Protein 5A0T (pdb70)

Foldseek 3Di:
DAPDPDFAAFDDFDALWKKKFWLDQEQDFFQTWIWIDHPQAIEIEFGAWDADQPDDPPFGIWGWDCVVCLVPVVRYLAYEQQAQDRRGQVCVLVSCVSPQAHEYEFAPLNVVNNCVVNVVVVGDYHYDHDAAQDWDDRPQWTKHWFFAFFQFPRGIKIWTDHSLGIETEGDFHAAAPDAPVNGGRDLVVLLVLLVVAALEYADALAALVPDDWWDHLCVLLVVLLVCLVPQQFAEEEEEALRRQRLVLSVLVSLVVQQAAEEEDWDSNCVSVVVCVVVPVRDHDPPRYDHPVCCVVPTRSRYYYYFYQLLLPCVTDLNCCLVVNDPDHQAARYEYESLYDHPPSSVVSNVSSVVSNVVRHYHYHYVVHDPSYIHRHYHNVRLLVSCLSNVHQAYEYGNDNPVSRVSSLVSNVVSPRDNQRYDYHGNFFMWMSHPSGIDTRGGDDRDIDGDPPND/DAPDPPFADFDDFDALWKKKFFLDQEQDFFQTWMWIDHPQAIEIEFGAWDQDFDDDPLFGTKGWDCVVCLVPVVRYLAYEFQAQDRRGQVRVLVSCVSPQAHEYEEAPLNCVNNQVVCVVVVHDYHYDHDAAQDWDDRPQWTKHWFFAFFQFPGGIWIWTDHSLGIETEGDFHAAQPCAPVNGGRDLVVLLVNLVVAHLEYADELAALVPPDWWDHLCVLLVLLLVCLVPQPFAEEEEDPLRRQVLVLSVLVSLVVQQAAEEEDWDSNVVSVVSCVVVVNHDHDPPRYDHPVVVVVDTGSRYYYYWYQLLLPCPTDLNCCLVVNHPDHQAARYEYESLYDHPPSSVVSNVSSVVSNVVRHYHYHYVVHTPSYIHRHYHNVRLLVSCLSNVHQAYEYGNDRPVSRVSSLVSNVVNPRDNQRYDYHGNFFMWMSHPSGIDGRRGDDRDIDGDD

Solvent-accessible surface area: 36104 Å² total; per-residue (Å²): 101,55,11,121,116,140,36,40,153,31,75,93,37,63,214,34,2,0,23,0,13,0,0,2,0,8,30,52,57,3,5,12,1,7,9,0,25,33,58,35,86,3,0,0,1,2,0,0,2,11,121,33,87,131,70,149,134,50,44,92,49,7,5,1,8,9,57,41,4,103,142,72,23,105,30,10,38,0,0,3,1,2,0,6,34,66,34,3,2,4,0,0,1,13,0,0,107,68,44,79,72,0,46,0,4,0,2,91,4,1,7,21,10,0,69,27,34,0,135,106,62,224,33,217,18,143,58,59,89,3,37,69,59,89,134,71,164,15,36,29,0,19,0,17,4,3,6,2,13,8,20,3,6,17,0,3,1,1,0,1,30,17,109,14,20,5,1,1,10,0,2,5,0,6,14,11,118,98,17,66,73,54,39,81,8,47,47,153,3,0,39,130,0,20,154,105,12,0,26,0,0,0,0,2,0,28,20,3,71,71,110,35,121,20,71,41,9,125,59,2,35,85,28,0,91,120,25,5,54,124,15,162,38,33,0,0,0,0,2,82,12,20,15,4,18,1,0,19,7,0,0,74,2,0,103,95,77,55,9,90,0,0,31,14,24,188,50,0,83,80,17,3,39,35,1,114,127,71,30,51,4,138,26,38,128,61,6,40,33,89,55,154,57,14,124,125,32,74,67,55,62,1,0,0,0,0,22,3,2,10,5,69,99,153,16,6,0,8,84,1,5,97,76,74,49,177,24,148,0,63,89,16,1,8,0,0,6,1,6,31,32,74,72,31,45,18,47,30,4,44,132,5,4,20,17,0,9,55,43,12,8,93,14,13,21,104,62,81,27,165,0,43,14,33,6,29,2,2,13,9,9,0,57,130,0,1,77,41,0,162,6,102,0,0,0,0,8,9,0,31,10,25,14,0,39,20,0,8,92,19,0,19,135,40,60,8,68,143,115,50,26,12,16,0,35,22,0,4,1,0,9,0,49,170,24,96,4,137,58,40,1,62,20,88,11,36,108,49,93,0,86,41,84,84,72,51,6,108,110,145,50,41,169,30,84,95,36,66,212,32,2,1,23,0,13,0,0,2,0,5,20,83,59,3,6,12,1,5,9,0,26,32,61,36,77,2,0,0,1,2,0,0,3,18,120,37,100,128,113,109,109,55,31,74,45,8,6,1,8,8,52,40,4,103,142,72,25,113,32,11,42,0,0,2,1,3,1,7,34,73,31,4,4,3,0,0,1,15,0,0,153,70,46,79,73,1,43,0,3,0,3,94,4,2,6,22,10,0,63,17,31,0,124,96,64,216,29,205,13,146,58,73,90,4,40,71,59,88,122,75,202,14,42,48,0,27,0,19,4,3,5,1,11,9,20,4,8,18,0,3,0,1,0,0,28,16,111,13,20,4,0,1,9,0,2,4,0,6,14,10,112,99,16,67,72,56,34,84,7,46,45,152,5,0,34,124,0,18,152,107,13,0,32,0,0,0,0,2,0,32,18,3,61,71,113,34,122,19,69,40,8,129,64,2,33,78,31,0,88,120,25,5,56,113,19,208,81,38,0,0,0,0,2,77,14,20,16,4,21,0,0,21,6,0,0,71,3,0,112,93,74,56,10,89,0,0,30,15,25,194,59,0,84,85,18,5,30,31,1,106,118,73,33,53,4,136,24,39,138,59,6,40,31,90,24,121,51,14,104,124,32,74,58,54,62,5,0,3,0,0,20,3,2,11,5,70,96,156,17,6,0,8,76,0,5,98,74,82,36,97,21,149,0,56,103,31,0,6,0,0,6,1,7,25,29,76,72,32,47,18,50,24,4,47,128,6,3,23,17,0,11,51,48,12,8,89,15,14,23,102,63,87,26,163,0,41,12,33,8,28,1,2,13,9,7,0,57,131,0,1,75,50,0,160,6,101,0,0,0,0,8,7,0,30,11,25,18,0,52,20,0,9,94,18,0,21,136,40,57,8,69,145,107,69,29,11,17,0,37,21,0,1,0,0,7,0,40,176,25,35,4,121,60,36,0,65,21,92,13,38,91,51,112,32,138

Organism: Streptomyces coelicolor (strain ATCC BAA-471 / A3(2) / M145) (NCBI:txid100226)

Secondary structure (DSSP, 8-state):
----TT--S-----TT-EEEEEEESBSSSSS-EEEEEETTEEEEE----B--SS--TT-SEEE---HHHHTTGGGEEEEEE-S--HHHHTTHHHHHTT-TTPPEEE-HHHHHHHHHHHHHTT----EEE--TT-EEEETTEEEEEEEEB-SSTTEEEEEEEETTEEEEE--S-B--SS-TT-----HHHHHHHHHH---EEEEE-TBTTS-S-PPPTTHHHHHHHHHHHH--S-EEEE--TT-HHHHHHHHHHHHHTT-EEEEESHHHHHHHHHHHHHTSS---TTSB--GGGGGGS-GGGEEEEES-TT--TTSHHHHHHTT-SSS---TT-EEEE-S---TT-HHHHHHHHHHHHHTT-EEE-TTTS-----SS-BHHHHHHHHHHH--SSEEEESB-HHHHHHHHHHHHHTT--GGGB----TTEEEEEETTEEEEEEE-----EEESS--/----TT-----PPPTT-EEEEEEESBSSSS--EEEEEETTEEEEE----BPPSS--TT--EEE--THHHHTTGGGEEEEE-S---HHHHTTHHHHHHH-TTPPEEE-HHHHHHHHHHHHTTT----EEE--TT-EEEETTEEEEEEE-B-SSTT-EEEEEEETTEEEEE--S-B--SS-TT-----HHHHHHHHHH---EEEEE-TBTTS-S-PPPTTHHHHHHHHHHHH--S-EEEE--TT-HHHHHHHHHHHHHTT-EEEEESHHHHHHHHHHHHTTSS---TTTB--TTHHHHS-GGGEEEEES-TT--TTSHHHHHHTT-SSS---TT-EEEE-S---TT-HHHHHHHHHHHHHTT-EEE-TTTS-----SS-BHHHHHHHHHHH--SSEEEESB-HHHHHHHHHHHHHTT--GGGB----TTEEEEEETTEEEEEEE-----EEE-

InterPro domains:
  IPR001279 Metallo-beta-lactamase [PF00753] (30-174)
  IPR001279 Metallo-beta-lactamase [SM00849] (31-225)
  IPR004613 Ribonuclease J [TIGR00649] (20-558)
  IPR011108 Zn-dependent metallo-hydrolase, RNA specificity domain [PF07521] (371-413)
  IPR030854 Ribonuclease J, bacteria [MF_01491] (14-561)
  IPR030854 Ribonuclease J, bacteria [PIRSF004803] (18-561)
  IPR036866 Ribonuclease Z/Hydroxyacylglutathione hydrolase-like [G3DSA:3.60.15.10] (20-453)
  IPR036866 Ribonuclease Z/Hydroxyacylglutathione hydrolase-like [SSF56281] (19-433)
  IPR041636 Ribonuclease J, C-terminal [PF17770] (463-561)
  IPR042173 Ribonuclease J, domain 2 [G3DSA:3.40.50.10710] (218-367)
  IPR055132 Ribonuclease J, beta-CASP domain [PF22505] (234-357)

Radius of gyration: 30.1 Å; Cα contacts (8 Å, |Δi|>4): 2238; chains: 2; bounding box: 79×74×83 Å

Sequence (905 aa):
SHPHPELGRPPALPKGGLRVTPLGGLGEIGRNMTVFEYGGRLLIVDCGVLFPEEEQPGIDLILPDFTSIRDRLDDIEGIVLTHGHEDHIGGVPFLLREKPDIPLIGSKLTLALIEAKLQEHRIRPYTLEVAEGHRERVGPFDCEFVAVNHSIPDALAVAIRTPAGMVVHTGDFKMDQLPLDGRLTDLHAFARLSEEGIDLLLADSTNAEVPGFVPPERDISNVLRQVFANARKRIIVASFASHVHRIQQILDAAHEYGRRVAFVGRSMVRNMGIARDLGYLKVPPGLVVDVKTLDDLPDSEVVLVCTGSQGEPMAALSRMANRDHQIRIVNGDTVILASSLIPGNENAVYRVINGLTRWGANVVHKGNAKVHVSGHASAGELLYFYNICRPKNLMPVHGEWRHLRANAELGALTGVPHDRIVIAEDGVVVDLVEGKAKITGKVQAGYVYVDGLSSHPHPELGRPPALPKGGLRVTPLGGLGEIGRNMTVFEYGGRLLIVDCGVLFPEEEQPGIDLILPDFTSIRDRLDDIEGIVLTHGHEDHIGGVPFLLREKPDIPLIGSKLTLALIEAKLQEHRIRPYTLEVAEGHRERVGPFDCEFVAVNHSIPDALAVAIRTPAGMVVHTGDFKMDQLPLDGRLTDLHAFARLSEEGIDLLLADSTNAEVPGFVPPERDISNVLRQVFANARKRIIVASFASHVHRIQQILDAAHEYGRRVAFVGRSMVRNMGIARDLGYLKVPPGLVVDVKTLDDLPDSEVVLVCTGSQGEPMAALSRMANRDHQIRIVNGDTVILASSLIPGNENAVYRVINGLTRWGANVVHKGNAKVHVSGHASAGELLYFYNICRPKNLMPVHGEWRHLRANAELGALTGVPHDRIVIAEDGVVVDLVEGKAKITGKVQAGYVYVD

CATH classification: 3.60.15.10 (+1 more: 3.40.50.10710)

B-factor: mean 57.22, std 13.57, range [30.83, 149.45]

Nearest PDB structures (foldseek):
  5a0v-assembly2_B  TM=1.001E+00  e=6.204E-96  Streptomyces coelicolor A3(2)
  4xww-assembly1_B  TM=9.661E-01  e=2.390E-55  Deinococcus radiodurans
  3t3o-assembly1_A  TM=9.652E-01  e=9.995E-54  Thermus thermophilus HB27
  3bk1-assembly1_A  TM=9.433E-01  e=7.941E-52  Thermus thermophilus HB27
  6k6w-assembly2_B  TM=9.374E-01  e=1.748E-50  Staphylococcus epidermidis ATCC 12228

Structure (mmCIF, N/CA/C/O backbone):
data_5A0T
#
_entry.id   5A0T
#
_cell.length_a   186.187
_cell.length_b   186.187
_cell.length_c   113.382
_cell.angle_alpha   90.00
_cell.angle_beta   90.00
_cell.angle_gamma   90.00
#
_symmetry.space_group_name_H-M   'P 43 2 2'
#
loop_
_entity.id
_entity.type
_entity.pdbx_description
1 polymer 'RIBONUCLEASE J'
2 polymer "5'-R(*CP*GP*CP*CP*UP)-3'"
3 non-polymer DI(HYDROXYETHYL)ETHER
4 non-polymer 'ZINC ION'
5 water water
#
loop_
_atom_site.group_PDB
_atom_site.id
_atom_site.type_symbol
_atom_site.label_atom_id
_atom_site.label_alt_id
_atom_site.label_comp_id
_atom_site.label_asym_id
_atom_site.label_entity_id
_atom_site.label_seq_id
_atom_site.pdbx_PDB_ins_code
_atom_site.Cartn_x
_atom_site.Cartn_y
_atom_site.Cartn_z
_atom_site.occupancy
_atom_site.B_iso_or_equiv
_atom_site.auth_seq_id
_atom_site.auth_comp_id
_atom_site.auth_asym_id
_atom_site.auth_atom_id
_atom_site.pdbx_PDB_model_num
ATOM 1 N N . SER A 1 2 ? 38.799 -6.775 1.128 1.00 96.25 2 SER A N 1
ATOM 2 C CA . SER A 1 2 ? 40.045 -6.034 1.345 1.00 95.48 2 SER A CA 1
ATOM 3 C C . SER A 1 2 ? 41.217 -6.687 0.609 1.00 87.41 2 SER A C 1
ATOM 4 O O . SER A 1 2 ? 42.297 -6.106 0.490 0.36 75.67 2 SER A O 1
ATOM 7 N N . HIS A 1 3 ? 40.982 -7.899 0.117 0.09 70.74 3 HIS A N 1
ATOM 8 C CA . HIS A 1 3 ? 41.962 -8.610 -0.690 0.60 66.22 3 HIS A CA 1
ATOM 9 C C . HIS A 1 3 ? 41.474 -8.680 -2.138 0.21 62.50 3 HIS A C 1
ATOM 10 O O . HIS A 1 3 ? 40.274 -8.560 -2.393 0.51 71.34 3 HIS A O 1
ATOM 17 N N . PRO A 1 4 ? 42.404 -8.844 -3.095 0.45 60.17 4 PRO A N 1
ATOM 18 C CA . PRO A 1 4 ? 42.053 -8.952 -4.518 0.42 62.25 4 PRO A CA 1
ATOM 19 C C . PRO A 1 4 ? 41.026 -10.054 -4.808 1.00 80.57 4 PRO A C 1
ATOM 20 O O . PRO A 1 4 ? 41.094 -11.134 -4.215 0.38 76.45 4 PRO A O 1
ATOM 24 N N . HIS A 1 5 ? 40.089 -9.767 -5.710 0.56 74.63 5 HIS A N 1
ATOM 25 C CA . HIS A 1 5 ? 39.010 -10.697 -6.036 0.51 75.39 5 HIS A CA 1
ATOM 26 C C . HIS A 1 5 ? 39.573 -12.039 -6.504 0.80 73.11 5 HIS A C 1
ATOM 27 O O . HIS A 1 5 ? 40.480 -12.073 -7.338 0.27 69.96 5 HIS A O 1
ATOM 34 N N . PRO A 1 6 ? 39.037 -13.147 -5.958 0.09 74.50 6 PRO A N 1
ATOM 35 C CA . PRO A 1 6 ? 39.505 -14.517 -6.217 0.87 78.10 6 PRO A CA 1
ATOM 36 C C . PRO A 1 6 ? 39.648 -14.828 -7.701 0.22 79.43 6 PRO A C 1
ATOM 37 O O . PRO A 1 6 ? 40.650 -15.416 -8.107 0.33 79.10 6 PRO A O 1
ATOM 41 N N . GLU A 1 7 ? 38.663 -14.442 -8.502 1.00 93.78 7 GLU A N 1
ATOM 42 C CA . GLU A 1 7 ? 38.807 -14.584 -9.946 1.00 101.17 7 GLU A CA 1
ATOM 43 C C . GLU A 1 7 ? 38.840 -13.218 -10.635 1.00 98.80 7 GLU A C 1
ATOM 44 O O . GLU A 1 7 ? 37.847 -12.750 -11.201 1.00 104.69 7 GLU A O 1
ATOM 50 N N . LEU A 1 8 ? 39.994 -12.572 -10.556 0.52 84.02 8 LEU A N 1
ATOM 51 C CA . LEU A 1 8 ? 40.311 -11.522 -11.499 1.00 78.99 8 LEU A CA 1
ATOM 52 C C . LEU A 1 8 ? 40.702 -12.216 -12.792 1.00 84.22 8 LEU A C 1
ATOM 53 O O . LEU A 1 8 ? 41.364 -13.251 -12.759 0.82 90.61 8 LEU A O 1
ATOM 58 N N . GLY A 1 9 ? 40.274 -11.672 -13.924 0.86 77.64 9 GLY A N 1
ATOM 59 C CA . GLY A 1 9 ? 40.696 -12.207 -15.204 0.59 70.44 9 GLY A CA 1
ATOM 60 C C . GLY A 1 9 ? 41.997 -11.557 -15.619 0.64 70.96 9 GLY A C 1
ATOM 61 O O . GLY A 1 9 ? 42.607 -10.829 -14.834 0.95 67.98 9 GLY A O 1
ATOM 62 N N . ARG A 1 10 ? 42.432 -11.821 -16.845 0.79 72.76 10 ARG A N 1
ATOM 63 C CA . ARG A 1 10 ? 43.541 -11.074 -17.410 0.50 74.21 10 ARG A CA 1
ATOM 64 C C . ARG A 1 10 ? 43.087 -9.625 -17.539 1.00 75.17 10 ARG A C 1
ATOM 65 O O . ARG A 1 10 ? 41.902 -9.364 -17.721 0.83 80.61 10 ARG A O 1
ATOM 73 N N . PRO A 1 11 ? 44.020 -8.677 -17.406 0.79 65.57 11 PRO A N 1
ATOM 74 C CA . PRO A 1 11 ? 43.664 -7.259 -17.495 0.91 64.42 11 PRO A CA 1
ATOM 75 C C . PRO A 1 11 ? 43.241 -6.870 -18.904 0.85 70.47 11 PRO A C 1
ATOM 76 O O . PRO A 1 11 ? 43.649 -7.520 -19.867 0.92 74.13 11 PRO A O 1
ATOM 80 N N . PRO A 1 12 ? 42.427 -5.814 -19.026 0.75 66.70 12 PRO A N 1
ATOM 81 C CA . PRO A 1 12 ? 42.028 -5.320 -20.343 0.71 66.35 12 PRO A CA 1
ATOM 82 C C . PRO A 1 12 ? 43.168 -4.552 -20.980 0.86 62.57 12 PRO A C 1
ATOM 83 O O . PRO A 1 12 ? 44.224 -4.425 -20.363 0.76 60.31 12 PRO A O 1
ATOM 87 N N . ALA A 1 13 ? 42.954 -4.046 -22.187 0.60 61.94 13 ALA A N 1
ATOM 88 C CA . ALA A 1 13 ? 43.923 -3.172 -22.825 0.83 58.93 13 ALA A CA 1
ATOM 89 C C . ALA A 1 13 ? 44.228 -1.997 -21.911 0.79 59.88 13 ALA A C 1
ATOM 90 O O . ALA A 1 13 ? 43.330 -1.451 -21.280 0.70 65.06 13 ALA A O 1
ATOM 92 N N . LEU A 1 14 ? 45.498 -1.624 -21.827 0.95 61.05 14 LEU A N 1
ATOM 93 C CA . LEU A 1 14 ? 45.894 -0.459 -21.047 0.66 63.11 14 LEU A CA 1
ATOM 94 C C . LEU A 1 14 ? 45.524 0.805 -21.812 1.00 64.95 14 LEU A C 1
ATOM 95 O O . LEU A 1 14 ? 46.057 1.058 -22.885 0.66 61.11 14 LEU A O 1
ATOM 100 N N . PRO A 1 15 ? 44.606 1.602 -21.258 0.69 69.85 15 PRO A N 1
ATOM 101 C CA . PRO A 1 15 ? 44.172 2.839 -21.913 1.00 72.31 15 PRO A CA 1
ATOM 102 C C . PRO A 1 15 ? 45.328 3.770 -22.231 1.00 70.04 15 PRO A C 1
ATOM 103 O O . PRO A 1 15 ? 46.302 3.856 -21.473 0.79 67.94 15 PRO A O 1
ATOM 107 N N . LYS A 1 16 ? 45.209 4.450 -23.363 0.82 68.89 16 LYS A N 1
ATOM 108 C CA . LYS A 1 16 ? 46.188 5.426 -23.806 0.95 64.17 16 LYS A CA 1
ATOM 109 C C . LYS A 1 16 ? 46.424 6.472 -22.724 0.88 57.36 16 LYS A C 1
ATOM 110 O O . LYS A 1 16 ? 45.487 7.054 -22.195 0.73 65.61 16 LYS A O 1
ATOM 116 N N . GLY A 1 17 ? 47.687 6.699 -22.393 0.78 51.84 17 GLY A N 1
ATOM 117 C CA . GLY A 1 17 ? 48.031 7.735 -21.448 0.81 50.73 17 GLY A CA 1
ATOM 118 C C . GLY A 1 17 ? 48.041 7.226 -20.027 0.54 55.05 17 GLY A C 1
ATOM 119 O O . GLY A 1 17 ? 48.269 7.999 -19.102 0.85 60.18 17 GLY A O 1
ATOM 120 N N . GLY A 1 18 ? 47.789 5.927 -19.859 1.00 53.54 18 GLY A N 1
ATOM 121 C CA . GLY A 1 18 ? 47.773 5.310 -18.542 0.75 53.91 18 GLY A CA 1
ATOM 122 C C . GLY A 1 18 ? 49.046 4.537 -18.225 0.84 51.50 18 GLY A C 1
ATOM 123 O O . GLY A 1 18 ? 49.827 4.190 -19.113 0.82 52.57 18 GLY A O 1
ATOM 124 N N . LEU A 1 19 ? 49.269 4.268 -16.948 0.90 50.11 19 LEU A N 1
ATOM 125 C CA . LEU A 1 19 ? 50.432 3.464 -16.560 0.92 49.16 19 LEU A CA 1
ATOM 126 C C . LEU A 1 19 ? 50.010 2.172 -15.868 0.90 53.28 19 LEU A C 1
ATOM 127 O O . LEU A 1 19 ? 49.061 2.147 -15.093 0.97 59.26 19 LEU A O 1
ATOM 132 N N . ARG A 1 20 ? 50.695 1.086 -16.187 0.94 54.66 20 ARG A N 1
ATOM 133 C CA . ARG A 1 20 ? 50.353 -0.208 -15.618 1.00 52.74 20 ARG A CA 1
ATOM 134 C C . ARG A 1 20 ? 51.479 -0.659 -14.705 0.78 50.28 20 ARG A C 1
ATOM 135 O O . ARG A 1 20 ? 52.657 -0.588 -15.064 1.00 52.26 20 ARG A O 1
ATOM 143 N N . VAL A 1 21 ? 51.100 -1.103 -13.514 0.99 47.90 21 VAL A N 1
ATOM 144 C CA . VAL A 1 21 ? 52.044 -1.507 -12.465 1.00 45.53 21 VAL A CA 1
ATOM 145 C C . VAL A 1 21 ? 51.722 -2.931 -12.039 0.82 47.17 21 VAL A C 1
ATOM 146 O O . VAL A 1 21 ? 50.598 -3.228 -11.643 0.97 48.66 21 VAL A O 1
ATOM 150 N N . THR A 1 22 ? 52.697 -3.816 -12.139 1.00 44.87 22 THR A N 1
ATOM 151 C CA . THR A 1 22 ? 52.475 -5.232 -11.859 0.95 47.24 22 THR A CA 1
ATOM 152 C C . THR A 1 22 ? 53.590 -5.789 -10.986 1.00 47.05 22 THR A C 1
ATOM 153 O O . THR A 1 22 ? 54.688 -6.057 -11.484 0.86 47.53 22 THR A O 1
ATOM 157 N N . PRO A 1 23 ? 53.325 -5.953 -9.682 0.80 47.99 23 PRO A N 1
ATOM 158 C CA . PRO A 1 23 ? 54.286 -6.686 -8.846 0.97 49.60 23 PRO A CA 1
ATOM 159 C C . PRO A 1 23 ? 54.294 -8.169 -9.231 1.00 50.93 23 PRO A C 1
ATOM 160 O O . PRO A 1 23 ? 53.239 -8.796 -9.298 0.74 48.80 23 PRO A O 1
ATOM 164 N N . LEU A 1 24 ? 55.472 -8.707 -9.517 0.83 44.42 24 LEU A N 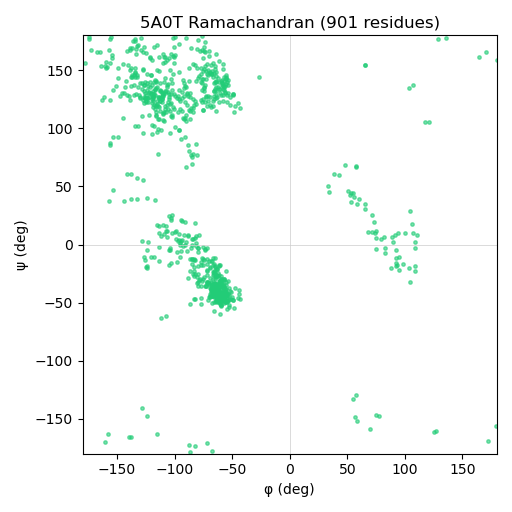1
ATOM 165 C CA . LEU A 1 24 ? 55.608 -10.119 -9.855 0.90 49.84 24 LEU A CA 1
ATOM 166 C C . LEU A 1 24 ? 56.202 -10.824 -8.659 0.79 49.34 24 LEU A C 1
ATOM 167 O O . LEU A 1 24 ? 56.174 -12.051 -8.559 0.63 49.94 24 LEU A O 1
ATOM 172 N N . GLY A 1 25 ? 56.785 -10.041 -7.762 1.00 52.72 25 GLY A N 1
ATOM 173 C CA . GLY A 1 25 ? 57.301 -10.642 -6.558 1.00 51.33 25 GLY A CA 1
ATOM 174 C C . GLY A 1 25 ? 57.479 -9.668 -5.419 0.87 48.92 25 GLY A C 1
ATOM 175 O O . GLY A 1 25 ? 57.715 -8.473 -5.644 0.74 50.58 25 GLY A O 1
ATOM 176 N N . GLY A 1 26 ? 57.387 -10.203 -4.202 0.93 49.27 26 GLY A N 1
ATOM 177 C CA . GLY A 1 26 ? 57.645 -9.447 -2.988 1.00 44.04 26 GLY A CA 1
ATOM 178 C C . GLY A 1 26 ? 56.422 -9.125 -2.139 0.83 40.68 26 GLY A C 1
ATOM 179 O O . GLY A 1 26 ? 56.524 -8.444 -1.122 0.92 46.46 26 GLY A O 1
ATOM 180 N N . LEU A 1 27 ? 55.257 -9.600 -2.565 0.93 48.97 27 LEU A N 1
ATOM 181 C CA . LEU A 1 27 ? 54.013 -9.285 -1.866 0.82 58.02 27 LEU A CA 1
ATOM 182 C C . LEU A 1 27 ? 53.344 -10.557 -1.371 1.00 54.49 27 LEU A C 1
ATOM 183 O O . LEU A 1 27 ? 53.096 -11.472 -2.154 0.59 52.45 27 LEU A O 1
ATOM 188 N N . GLY A 1 28 ? 53.053 -10.608 -0.069 0.73 52.57 28 GLY A N 1
ATOM 189 C CA . GLY A 1 28 ? 52.449 -11.781 0.551 0.84 50.30 28 GLY A CA 1
ATOM 190 C C . GLY A 1 28 ? 53.547 -12.679 1.085 0.77 55.43 28 GLY A C 1
ATOM 191 O O . GLY A 1 28 ? 53.337 -13.540 1.936 0.51 51.42 28 GLY A O 1
ATOM 192 N N . GLU A 1 29 ? 54.743 -12.453 0.567 0.66 64.05 29 GLU A N 1
ATOM 193 C CA . GLU A 1 29 ? 55.926 -13.172 0.990 0.93 66.97 29 GLU A CA 1
ATOM 194 C C . GLU A 1 29 ? 57.131 -12.312 0.664 0.83 61.33 29 GLU A C 1
ATOM 195 O O . GLU A 1 29 ? 57.321 -11.907 -0.479 0.60 63.34 29 GLU A O 1
ATOM 201 N N . ILE A 1 30 ? 57.934 -12.034 1.680 1.00 52.78 30 ILE A N 1
ATOM 202 C CA . ILE A 1 30 ? 59.100 -11.187 1.544 0.71 53.49 30 ILE A CA 1
ATOM 203 C C . ILE A 1 30 ? 60.200 -11.890 0.741 0.79 60.35 30 ILE A C 1
ATOM 204 O O . ILE A 1 30 ? 60.622 -12.989 1.080 0.68 56.80 30 ILE A O 1
ATOM 209 N N . GLY A 1 31 ? 60.642 -11.250 -0.338 0.92 55.28 31 GLY A N 1
ATOM 210 C CA . GLY A 1 31 ? 61.641 -11.830 -1.227 1.00 51.43 31 GLY A CA 1
ATOM 211 C C . GLY A 1 31 ? 61.239 -11.806 -2.696 0.73 49.63 31 GLY A C 1
ATOM 212 O O . GLY A 1 31 ? 60.122 -11.418 -3.023 1.00 51.70 31 GLY A O 1
ATOM 213 N N . ARG A 1 32 ? 62.151 -12.265 -3.556 1.00 50.97 32 ARG A N 1
ATOM 214 C CA . ARG A 1 32 ? 62.045 -12.200 -5.021 0.85 52.31 32 ARG A CA 1
ATOM 215 C C . ARG A 1 32 ? 61.305 -10.949 -5.503 0.66 44.64 32 ARG A C 1
ATOM 216 O O . ARG A 1 32 ? 60.372 -11.025 -6.291 0.98 48.65 32 ARG A O 1
ATOM 224 N N . ASN A 1 33 ? 61.728 -9.796 -4.999 0.93 48.34 33 ASN A N 1
ATOM 225 C CA . ASN A 1 33 ? 61.088 -8.534 -5.334 0.93 45.52 33 ASN A CA 1
ATOM 226 C C . ASN A 1 33 ? 61.239 -8.208 -6.809 0.70 42.69 33 ASN A C 1
ATOM 227 O O . ASN A 1 33 ? 62.340 -8.246 -7.363 1.00 47.04 33 ASN A O 1
ATOM 232 N N . MET A 1 34 ? 60.117 -7.900 -7.438 0.87 43.07 34 MET A N 1
ATOM 233 C CA . MET A 1 34 ? 60.137 -7.533 -8.837 1.00 45.32 34 MET A CA 1
ATOM 234 C C . MET A 1 34 ? 58.850 -6.811 -9.167 0.52 42.88 34 MET A C 1
ATOM 235 O O . MET A 1 34 ? 57.761 -7.333 -8.860 0.91 47.54 34 MET A O 1
ATOM 240 N N . THR A 1 35 ? 58.984 -5.613 -9.750 1.00 46.14 35 THR A N 1
ATOM 241 C CA . THR A 1 35 ? 57.823 -4.832 -10.181 0.92 48.14 35 THR A CA 1
ATOM 242 C C . THR A 1 35 ? 57.970 -4.354 -11.627 0.85 45.75 35 THR A C 1
ATOM 243 O O . THR A 1 35 ? 58.970 -3.749 -12.005 0.92 47.49 35 THR A O 1
ATOM 247 N N . VAL A 1 36 ? 56.967 -4.659 -12.437 0.84 44.53 36 VAL A N 1
ATOM 248 C CA . VAL A 1 36 ? 56.951 -4.288 -13.845 1.00 45.31 36 VAL A CA 1
ATOM 249 C C . VAL A 1 36 ? 56.087 -3.044 -14.047 0.96 47.71 36 VAL A C 1
ATOM 250 O O . VAL A 1 36 ? 54.940 -2.999 -13.602 0.94 49.35 36 VAL A O 1
ATOM 254 N N . PHE A 1 37 ? 56.646 -2.040 -14.711 0.98 52.84 37 PHE A N 1
ATOM 255 C CA . PHE A 1 37 ? 55.918 -0.833 -15.105 1.00 50.07 37 PHE A CA 1
ATOM 256 C C . PHE A 1 37 ? 55.721 -0.804 -16.625 0.86 50.52 37 PHE A C 1
ATOM 257 O O . PHE A 1 37 ? 56.681 -0.973 -17.378 1.00 53.88 37 PHE A O 1
ATOM 265 N N . GLU A 1 38 ? 54.486 -0.595 -17.075 0.87 49.68 38 GLU A N 1
ATOM 266 C CA . GLU A 1 38 ? 54.194 -0.518 -18.509 1.00 48.80 38 GLU A CA 1
ATOM 267 C C . GLU A 1 38 ? 53.621 0.844 -18.868 0.66 53.68 38 GLU A C 1
ATOM 268 O O . GLU A 1 38 ? 52.681 1.315 -18.229 0.93 53.45 38 GLU A O 1
ATOM 274 N N . TYR A 1 39 ? 54.220 1.483 -19.871 1.00 52.82 39 TYR A N 1
ATOM 275 C CA . TYR A 1 39 ? 53.640 2.668 -20.500 0.96 53.20 39 TYR A CA 1
ATOM 276 C C . TYR A 1 39 ? 53.833 2.613 -22.018 0.96 53.85 39 TYR A C 1
ATOM 277 O O . TYR A 1 39 ? 54.957 2.439 -22.510 0.92 57.14 39 TYR A O 1
ATOM 286 N N . GLY A 1 40 ? 52.737 2.788 -22.749 0.84 50.84 40 GLY A N 1
ATOM 287 C CA . GLY A 1 40 ? 52.791 2.888 -24.198 0.98 49.83 40 GLY A CA 1
ATOM 288 C C . GLY A 1 40 ? 53.485 1.709 -24.849 0.74 54.14 40 GLY A C 1
ATOM 289 O O . GLY A 1 40 ? 54.314 1.887 -25.738 0.82 54.28 40 GLY A O 1
ATOM 290 N N . GLY A 1 41 ? 53.159 0.506 -24.384 0.84 54.76 41 GLY A N 1
ATOM 291 C CA . GLY A 1 41 ? 53.756 -0.709 -24.904 1.00 50.99 41 GLY A CA 1
ATOM 292 C C . GLY A 1 41 ? 55.187 -0.997 -24.466 0.68 53.34 41 GLY A C 1
ATOM 293 O O . GLY A 1 41 ? 55.730 -2.048 -24.811 0.87 51.64 41 GLY A O 1
ATOM 294 N N . ARG A 1 42 ? 55.805 -0.086 -23.715 1.00 51.03 42 ARG A N 1
ATOM 295 C CA . ARG A 1 42 ? 57.178 -0.308 -23.231 1.00 50.37 42 ARG A CA 1
ATOM 296 C C . ARG A 1 42 ? 57.215 -0.683 -21.736 0.67 49.88 42 ARG A C 1
ATOM 297 O O . ARG A 1 42 ? 56.357 -0.259 -20.947 0.98 51.58 42 ARG A O 1
ATOM 305 N N . LEU A 1 43 ? 58.221 -1.470 -21.358 1.00 49.68 43 LEU A N 1
ATOM 306 C CA . LEU A 1 43 ? 58.360 -1.948 -19.976 0.97 49.27 43 LEU A CA 1
ATOM 307 C C . LEU A 1 43 ? 59.611 -1.430 -19.278 0.76 48.95 43 LEU A C 1
ATOM 308 O O . LEU A 1 43 ? 60.687 -1.341 -19.872 0.92 53.71 43 LEU A O 1
ATOM 313 N N . LEU A 1 44 ? 59.453 -1.094 -18.004 0.93 50.35 44 LEU A N 1
ATOM 314 C CA . LEU A 1 44 ? 60.573 -0.810 -17.123 1.00 47.90 44 LEU A CA 1
ATOM 315 C C . LEU A 1 44 ? 60.490 -1.780 -15.943 0.86 46.90 44 LEU A C 1
ATOM 316 O O . LEU A 1 44 ? 59.435 -1.952 -15.346 1.00 48.50 44 LEU A O 1
ATOM 321 N N . ILE A 1 45 ? 61.584 -2.447 -15.617 0.93 46.64 45 ILE A N 1
ATOM 322 C CA . ILE A 1 45 ? 61.544 -3.351 -14.477 1.00 45.35 45 ILE A CA 1
ATOM 323 C C . ILE A 1 45 ? 62.276 -2.724 -13.300 0.80 43.16 45 ILE A C 1
ATOM 324 O O . ILE A 1 45 ? 63.370 -2.196 -13.453 0.89 43.04 45 ILE A O 1
ATOM 329 N N . VAL A 1 46 ? 61.635 -2.736 -12.137 0.96 43.93 46 VAL A N 1
ATOM 330 C CA . VAL A 1 46 ? 62.312 -2.333 -10.912 0.92 41.45 46 VAL A CA 1
ATOM 331 C C . VAL A 1 46 ? 62.539 -3.523 -9.990 0.91 41.42 46 VAL A C 1
ATOM 332 O O . VAL A 1 46 ? 61.585 -4.129 -9.465 0.88 43.49 46 VAL A O 1
ATOM 336 N N . ASP A 1 47 ? 63.829 -3.836 -9.837 0.99 40.44 47 ASP A N 1
ATOM 337 C CA . ASP A 1 47 ? 64.358 -4.976 -9.081 0.89 39.62 47 ASP A CA 1
ATOM 338 C C . ASP A 1 47 ? 63.981 -6.339 -9.670 0.71 41.59 47 ASP A C 1
ATOM 339 O O . ASP A 1 47 ? 62.967 -6.493 -10.358 0.89 42.91 47 ASP A O 1
ATOM 344 N N . CYS A 1 48 ? 64.816 -7.332 -9.390 1.00 45.06 48 CYS A N 1
ATOM 345 C CA . CYS A 1 48 ? 64.540 -8.705 -9.796 0.93 44.23 48 CYS A CA 1
ATOM 346 C C . CYS A 1 48 ? 65.290 -9.645 -8.871 0.86 45.70 48 CYS A C 1
ATOM 347 O O . CYS A 1 48 ? 66.425 -10.030 -9.163 0.98 48.54 48 CYS A O 1
ATOM 350 N N . GLY A 1 49 ? 64.666 -10.003 -7.745 0.86 44.45 49 GLY A N 1
ATOM 351 C CA . GLY A 1 49 ? 65.361 -10.726 -6.688 1.00 43.94 49 GLY A CA 1
ATOM 352 C C . GLY A 1 49 ? 65.064 -12.214 -6.657 0.75 48.78 49 GLY A C 1
ATOM 353 O O . GLY A 1 49 ? 64.276 -12.726 -7.446 1.00 50.18 49 GLY A O 1
ATOM 354 N N . VAL A 1 50 ? 65.712 -12.919 -5.743 0.78 46.90 50 VAL A N 1
ATOM 355 C CA . VAL A 1 50 ? 65.357 -14.305 -5.455 0.87 48.79 50 VAL A CA 1
ATOM 356 C C . VAL A 1 50 ? 64.666 -14.424 -4.094 0.80 47.57 50 VAL A C 1
ATOM 357 O O . VAL A 1 50 ? 64.744 -13.529 -3.259 0.96 49.00 50 VAL A O 1
ATOM 361 N N . LEU A 1 51 ? 63.977 -15.534 -3.896 0.68 50.94 51 LEU A N 1
ATOM 362 C CA . LEU A 1 51 ? 63.335 -15.874 -2.637 0.98 57.19 51 LEU A CA 1
ATOM 363 C C . LEU A 1 51 ? 63.909 -17.206 -2.161 0.53 56.65 51 LEU A C 1
ATOM 364 O O . LEU A 1 51 ? 64.075 -18.147 -2.948 0.58 56.55 51 LEU A O 1
ATOM 369 N N . PHE A 1 52 ? 64.229 -17.274 -0.875 0.95 57.21 52 PHE A N 1
ATOM 370 C CA . PHE A 1 52 ? 64.769 -18.497 -0.294 0.21 58.62 52 PHE A CA 1
ATOM 371 C C . PHE A 1 52 ? 63.668 -19.386 0.274 0.83 57.24 52 PHE A C 1
ATOM 372 O O . PHE A 1 52 ? 62.771 -18.909 0.959 0.39 57.41 52 PHE A O 1
ATOM 380 N N . PRO A 1 53 ? 63.734 -20.697 -0.021 0.57 66.57 53 PRO A N 1
ATOM 381 C CA . PRO A 1 53 ? 62.679 -21.646 0.359 0.47 65.21 53 PRO A CA 1
ATOM 382 C C . PRO A 1 53 ? 62.615 -21.962 1.852 0.66 66.43 53 PRO A C 1
ATOM 383 O O . PRO A 1 53 ? 63.616 -21.828 2.551 0.36 68.50 53 PRO A O 1
ATOM 387 N N . GLU A 1 54 ? 61.436 -22.373 2.318 0.31 68.34 54 GLU A N 1
ATOM 388 C CA . GLU A 1 54 ? 61.229 -22.795 3.701 0.39 72.89 54 GLU A CA 1
ATOM 389 C C . GLU A 1 54 ? 61.692 -24.230 3.955 0.18 79.45 54 GLU A C 1
ATOM 390 O O . GLU A 1 54 ? 60.865 -25.147 4.034 0.25 81.52 54 GLU A O 1
ATOM 396 N N . GLU A 1 55 ? 63.008 -24.402 4.079 1.00 92.81 55 GLU A N 1
ATOM 397 C CA . GLU A 1 55 ? 63.661 -25.668 4.466 0.50 90.60 55 GLU A CA 1
ATOM 398 C C . GLU A 1 55 ? 63.688 -26.730 3.358 0.15 87.05 55 GLU A C 1
ATOM 399 O O . GLU A 1 55 ? 64.138 -27.859 3.556 0.10 81.61 55 GLU A O 1
ATOM 405 N N . GLU A 1 56 ? 63.238 -26.333 2.178 1.00 93.37 56 GLU A N 1
ATOM 406 C CA . GLU A 1 56 ? 63.147 -27.221 1.015 1.00 100.70 56 GLU A CA 1
ATOM 407 C C . GLU A 1 56 ? 64.445 -27.943 0.617 0.50 98.98 56 GLU A C 1
ATOM 408 O O . GLU A 1 56 ? 65.435 -27.282 0.326 0.67 99.51 56 GLU A O 1
ATOM 414 N N . GLN A 1 57 ? 64.402 -29.284 0.575 0.43 95.27 57 GLN A N 1
ATOM 415 C CA . GLN A 1 57 ? 65.583 -30.129 0.339 0.37 94.22 57 GLN A CA 1
ATOM 416 C C . GLN A 1 57 ? 65.850 -30.214 -1.199 0.21 94.26 57 GLN A C 1
ATOM 417 O O . GLN A 1 57 ? 65.219 -29.470 -1.959 0.79 97.60 57 GLN A O 1
ATOM 423 N N . PRO A 1 58 ? 66.811 -31.063 -1.653 0.50 98.56 58 PRO A N 1
ATOM 424 C CA . PRO A 1 58 ? 67.158 -31.254 -3.072 0.32 93.05 58 PRO A CA 1
ATOM 425 C C . PRO A 1 58 ? 66.102 -30.986 -4.155 0.24 89.14 58 PRO A C 1
ATOM 426 O O . PRO A 1 58 ? 64.915 -31.258 -3.980 0.37 90.00 58 PRO A O 1
ATOM 430 N N . GLY A 1 59 ? 66.569 -30.458 -5.286 0.35 87.73 59 GLY A N 1
ATOM 431 C CA . GLY A 1 59 ? 65.705 -30.093 -6.398 0.54 89.58 59 GLY A CA 1
ATOM 432 C C . GLY A 1 59 ? 65.315 -28.625 -6.354 0.08 85.79 59 GLY A C 1
ATOM 433 O O . GLY A 1 59 ? 64.758 -28.076 -7.310 0.39 82.18 59 GLY A O 1
ATOM 434 N N . ILE A 1 60 ? 65.619 -27.986 -5.230 0.54 87.69 60 ILE A N 1
ATOM 435 C CA . ILE A 1 60 ? 65.196 -26.622 -4.977 0.48 84.82 60 ILE A CA 1
ATOM 436 C C . ILE A 1 60 ? 66.224 -25.811 -4.200 0.26 85.75 60 ILE A C 1
ATOM 437 O O . ILE A 1 60 ? 66.398 -26.000 -2.997 0.67 86.89 60 ILE A O 1
ATOM 442 N N . ASP A 1 61 ? 66.854 -24.871 -4.899 0.84 86.95 61 ASP A N 1
ATOM 443 C CA . ASP A 1 61 ? 67.854 -23.977 -4.331 0.42 83.53 61 ASP A CA 1
ATOM 444 C C . ASP A 1 61 ? 67.335 -22.548 -4.277 0.68 78.69 61 ASP A C 1
ATOM 445 O O . ASP A 1 61 ? 67.220 -21.964 -3.198 0.72 80.03 61 ASP A O 1
ATOM 450 N N . LEU A 1 62 ? 67.052 -21.964 -5.439 0.60 74.53 62 LEU A N 1
ATOM 451 C CA . LEU A 1 62 ? 66.509 -20.605 -5.445 0.73 72.70 62 LEU A CA 1
ATOM 452 C C . LEU A 1 62 ? 65.086 -20.561 -5.993 0.70 68.79 62 LEU A C 1
ATOM 453 O O . LEU A 1 62 ? 64.705 -21.379 -6.829 0.77 73.46 62 LEU A O 1
ATOM 458 N N . ILE A 1 63 ? 64.302 -19.603 -5.506 0.88 62.44 63 ILE A N 1
ATOM 459 C CA . ILE A 1 63 ? 62.978 -19.356 -6.064 1.00 60.13 63 ILE A CA 1
ATOM 460 C C . ILE A 1 63 ? 62.940 -17.992 -6.751 0.76 57.64 63 ILE A C 1
ATOM 461 O O . ILE A 1 63 ? 63.373 -17.001 -6.190 0.92 55.02 63 ILE A O 1
ATOM 466 N N . LEU A 1 64 ? 62.402 -17.955 -7.963 0.81 57.28 64 LEU A N 1
ATOM 467 C CA . LEU A 1 64 ? 62.410 -16.767 -8.819 1.00 56.16 64 LEU A CA 1
ATOM 468 C C . LEU A 1 64 ? 61.027 -16.137 -8.982 1.00 54.45 64 LEU A C 1
ATOM 469 O O . LEU A 1 64 ? 60.018 -16.770 -8.701 0.97 54.58 64 LEU A O 1
ATOM 474 N N . PRO A 1 65 ? 60.972 -14.884 -9.455 0.75 53.18 65 PRO A N 1
ATOM 475 C CA . PRO A 1 65 ? 59.669 -14.426 -9.952 0.79 53.04 65 PRO A CA 1
ATOM 476 C C . PRO A 1 65 ? 59.291 -15.223 -11.206 0.82 54.48 65 PRO A C 1
ATOM 477 O O . PRO A 1 65 ? 60.179 -15.769 -11.853 0.96 56.24 65 PRO A O 1
ATOM 481 N N . ASP A 1 66 ? 58.005 -15.312 -11.522 0.89 54.26 66 ASP A N 1
ATOM 482 C CA . ASP A 1 66 ? 57.559 -15.943 -12.758 1.00 55.72 66 ASP A CA 1
ATOM 483 C C . ASP A 1 66 ? 57.611 -14.931 -13.908 0.65 55.60 66 ASP A C 1
ATOM 484 O O . ASP A 1 66 ? 56.865 -13.954 -13.910 1.00 54.06 66 ASP A O 1
ATOM 489 N N . PHE A 1 67 ? 58.484 -15.173 -14.884 1.00 55.96 67 PHE A N 1
ATOM 490 C CA . PHE A 1 67 ? 58.663 -14.249 -16.011 0.95 55.84 67 PHE A CA 1
ATOM 491 C C . PHE A 1 67 ? 57.650 -14.451 -17.146 0.84 56.27 67 PHE A C 1
ATOM 492 O O . PHE A 1 67 ? 57.753 -13.810 -18.194 0.94 56.81 67 PHE A O 1
ATOM 500 N N . THR A 1 68 ? 56.687 -15.345 -16.950 0.97 59.70 68 THR A N 1
ATOM 501 C CA . THR A 1 68 ? 55.755 -15.713 -18.017 1.00 57.58 68 THR A CA 1
ATOM 502 C C . THR A 1 68 ? 55.080 -14.511 -18.685 0.80 56.61 68 THR A C 1
ATOM 503 O O . THR A 1 68 ? 54.951 -14.482 -19.905 0.84 57.90 68 THR A O 1
ATOM 507 N N . SER A 1 69 ? 54.696 -13.507 -17.900 1.00 55.55 69 SER A N 1
ATOM 508 C CA . SER A 1 69 ? 53.973 -12.345 -18.427 1.00 54.63 69 SER A CA 1
ATOM 509 C C . SER A 1 69 ? 54.836 -11.344 -19.207 0.75 54.49 69 SER A C 1
ATOM 510 O O . SER A 1 69 ? 54.286 -10.463 -19.869 0.69 55.73 69 SER A O 1
ATOM 513 N N . ILE A 1 70 ? 56.163 -11.467 -19.132 1.00 54.51 70 ILE A N 1
ATOM 514 C CA . ILE A 1 70 ? 57.057 -10.606 -19.923 0.78 54.66 70 ILE A CA 1
ATOM 515 C C . ILE A 1 70 ? 57.864 -11.369 -20.994 0.95 56.41 70 ILE A C 1
ATOM 516 O O . ILE A 1 70 ? 58.451 -10.765 -21.906 0.69 62.19 70 ILE A O 1
ATOM 521 N N . ARG A 1 71 ? 57.877 -12.691 -20.879 1.00 57.80 71 ARG A N 1
ATOM 522 C CA . ARG A 1 71 ? 58.745 -13.539 -21.686 0.95 58.58 71 ARG A CA 1
ATOM 523 C C . ARG A 1 71 ? 58.511 -13.390 -23.198 0.75 60.62 71 ARG A C 1
ATOM 524 O O . ARG A 1 71 ? 59.448 -13.481 -23.981 0.68 63.04 71 ARG A O 1
ATOM 532 N N . ASP A 1 72 ? 57.268 -13.154 -23.599 1.00 58.99 72 ASP A N 1
ATOM 533 C CA . ASP A 1 72 ? 56.949 -13.006 -25.015 0.73 59.71 72 ASP A CA 1
ATOM 534 C C . ASP A 1 72 ? 57.028 -11.551 -25.435 0.76 57.86 72 ASP A C 1
ATOM 535 O O . ASP A 1 72 ? 56.642 -11.204 -26.542 0.80 57.46 72 ASP A O 1
ATOM 540 N N . ARG A 1 73 ? 57.518 -10.692 -24.551 1.00 59.26 73 ARG A N 1
ATOM 541 C CA . ARG A 1 73 ? 57.708 -9.300 -24.925 0.70 60.00 73 ARG A CA 1
ATOM 542 C C . ARG A 1 73 ? 58.962 -8.748 -24.268 1.00 56.79 73 ARG A C 1
ATOM 543 O O . ARG A 1 73 ? 58.998 -7.597 -23.837 0.75 66.23 73 ARG A O 1
ATOM 551 N N . LEU A 1 74 ? 59.982 -9.597 -24.185 0.95 55.79 74 LEU A N 1
ATOM 552 C CA . LEU A 1 74 ? 61.311 -9.202 -23.717 0.76 56.70 74 LEU A CA 1
ATOM 553 C C . LEU A 1 74 ? 61.901 -8.010 -24.471 0.93 54.41 74 LEU A C 1
ATOM 554 O O . LEU A 1 74 ? 62.643 -7.223 -23.891 0.83 53.54 74 LEU A O 1
ATOM 559 N N . ASP A 1 75 ? 61.567 -7.869 -25.754 0.85 55.20 75 ASP A N 1
ATOM 560 C CA . ASP A 1 75 ? 62.041 -6.739 -26.553 1.00 58.54 75 ASP A CA 1
ATOM 561 C C . ASP A 1 75 ? 61.437 -5.403 -26.124 0.62 57.06 75 ASP A C 1
ATOM 562 O O . ASP A 1 75 ? 61.918 -4.348 -26.530 0.88 54.93 75 ASP A O 1
ATOM 567 N N . ASP A 1 76 ? 60.375 -5.439 -25.325 0.93 53.98 76 ASP A N 1
ATOM 568 C CA . ASP A 1 76 ? 59.740 -4.205 -24.870 0.99 52.30 76 ASP A CA 1
ATOM 569 C C . ASP A 1 76 ? 60.455 -3.610 -23.658 0.64 51.56 76 ASP A C 1
ATOM 570 O O . ASP A 1 76 ? 60.205 -2.465 -23.295 1.00 51.00 76 ASP A O 1
ATOM 575 N N . ILE A 1 77 ? 61.336 -4.382 -23.026 1.00 51.09 77 ILE A N 1
ATOM 576 C CA . ILE A 1 77 ? 61.987 -3.911 -21.813 0.83 50.31 77 ILE A CA 1
ATOM 577 C C . ILE A 1 77 ? 63.087 -2.878 -22.072 0.94 49.58 77 ILE A C 1
ATOM 578 O O . ILE A 1 77 ? 64.101 -3.174 -22.682 0.83 49.54 77 ILE A O 1
ATOM 583 N N . GLU A 1 78 ? 62.866 -1.670 -21.571 0.89 50.32 78 GLU A N 1
ATOM 584 C CA . GLU A 1 78 ? 63.796 -0.558 -21.684 1.00 48.74 78 GLU A CA 1
ATOM 585 C C . GLU A 1 78 ? 64.953 -0.624 -20.669 0.68 47.77 78 GLU A C 1
ATOM 586 O O . GLU A 1 78 ? 65.966 0.047 -20.824 0.77 47.13 78 GLU A O 1
ATOM 592 N N . GLY A 1 79 ? 64.792 -1.407 -19.611 0.94 50.24 79 GLY A N 1
ATOM 593 C CA . GLY A 1 79 ? 65.799 -1.451 -18.571 1.00 46.43 79 GLY A CA 1
ATOM 594 C C . GLY A 1 79 ? 65.339 -2.074 -17.268 0.74 46.03 79 GLY A C 1
ATOM 595 O O . GLY A 1 79 ? 64.142 -2.194 -16.993 0.91 46.78 79 GLY A O 1
ATOM 596 N N . ILE A 1 80 ? 66.321 -2.476 -16.469 0.96 45.17 80 ILE A N 1
ATOM 597 C CA . ILE A 1 80 ? 66.104 -2.997 -15.121 0.92 44.28 80 ILE A CA 1
ATOM 598 C C . ILE A 1 80 ? 66.773 -2.049 -14.144 0.81 42.33 80 ILE A C 1
ATOM 599 O O . ILE A 1 80 ? 67.996 -1.923 -14.153 1.00 44.49 80 ILE A O 1
ATOM 604 N N . VAL A 1 81 ? 65.970 -1.345 -13.355 1.00 42.28 81 VAL A N 1
ATOM 605 C CA . VAL A 1 81 ? 66.461 -0.485 -12.282 0.92 40.58 81 VAL A CA 1
ATOM 606 C C . VAL A 1 81 ? 66.660 -1.307 -10.995 1.00 41.76 81 VAL A C 1
ATOM 607 O O . VAL A 1 81 ? 65.749 -2.010 -10.559 0.78 43.25 81 VAL A O 1
ATOM 611 N N . LEU A 1 82 ? 67.848 -1.221 -10.414 1.00 45.32 82 LEU A N 1
ATOM 612 C CA . LEU A 1 82 ? 68.193 -1.963 -9.204 1.00 43.38 82 LEU A CA 1
ATOM 613 C C . LEU A 1 82 ? 68.400 -0.972 -8.075 0.80 41.01 82 LEU A C 1
ATOM 614 O O . LEU A 1 82 ? 69.401 -0.258 -8.059 0.96 40.51 82 LEU A O 1
ATOM 619 N N . THR A 1 83 ? 67.452 -0.937 -7.140 1.00 37.12 83 THR A N 1
ATOM 620 C CA . THR A 1 83 ? 67.467 0.025 -6.031 1.00 41.21 83 THR A CA 1
ATOM 621 C C . THR A 1 83 ? 68.662 -0.135 -5.080 1.00 41.59 83 THR A C 1
ATOM 622 O O . THR A 1 83 ? 69.185 0.854 -4.574 0.88 39.32 83 THR A O 1
ATOM 626 N N . HIS A 1 84 ? 69.113 -1.367 -4.856 0.93 39.26 84 HIS A N 1
ATOM 627 C CA . HIS A 1 84 ? 70.257 -1.619 -3.962 0.76 37.29 84 HIS A CA 1
ATOM 628 C C . HIS A 1 84 ? 70.749 -3.056 -4.126 1.00 40.46 84 HIS A C 1
ATOM 629 O O . HIS A 1 84 ? 70.050 -3.889 -4.689 0.85 42.40 84 HIS A O 1
ATOM 636 N N . GLY A 1 85 ? 71.940 -3.354 -3.619 0.99 41.96 85 GLY A N 1
ATOM 637 C CA . GLY A 1 85 ? 72.589 -4.631 -3.903 0.93 44.87 85 GLY A CA 1
ATOM 638 C C . GLY A 1 85 ? 72.232 -5.889 -3.109 0.90 43.22 85 GLY A C 1
ATOM 639 O O . GLY A 1 85 ? 72.991 -6.839 -3.129 0.74 41.99 85 GLY A O 1
ATOM 640 N N . HIS A 1 86 ? 71.095 -5.921 -2.423 1.00 38.77 86 HIS A N 1
ATOM 641 C CA . HIS A 1 86 ? 70.689 -7.139 -1.698 1.00 41.23 86 HIS A CA 1
ATOM 642 C C . HIS A 1 86 ? 70.123 -8.245 -2.597 0.61 45.06 86 HIS A C 1
ATOM 643 O O . HIS A 1 86 ? 69.439 -7.971 -3.590 0.94 44.12 86 HIS A O 1
ATOM 650 N N . GLU A 1 87 ? 70.377 -9.497 -2.215 1.00 47.68 87 GLU A N 1
ATOM 651 C CA . GLU A 1 87 ? 70.033 -10.648 -3.063 1.00 49.08 87 GLU A CA 1
ATOM 652 C C . GLU A 1 87 ? 68.548 -10.767 -3.382 0.66 45.32 87 GLU A C 1
ATOM 653 O O . GLU A 1 87 ? 68.191 -11.284 -4.432 0.99 49.86 87 GLU A O 1
ATOM 659 N N . ASP A 1 88 ? 67.683 -10.303 -2.484 0.97 44.65 88 ASP A N 1
ATOM 660 C CA . ASP A 1 88 ? 66.247 -10.389 -2.731 0.73 41.06 88 ASP A CA 1
ATOM 661 C C . ASP A 1 88 ? 65.785 -9.245 -3.633 0.97 47.54 88 ASP A C 1
ATOM 662 O O . ASP A 1 88 ? 64.592 -9.084 -3.879 0.90 47.28 88 ASP A O 1
ATOM 667 N N . HIS A 1 89 ? 66.742 -8.475 -4.150 0.82 45.77 89 HIS A N 1
ATOM 668 C CA . HIS A 1 89 ? 66.460 -7.483 -5.187 0.98 44.01 89 HIS A CA 1
ATOM 669 C C . HIS A 1 89 ? 67.284 -7.644 -6.475 0.68 45.14 89 HIS A C 1
ATOM 670 O O . HIS A 1 89 ? 66.904 -7.089 -7.504 0.89 45.93 89 HIS A O 1
ATOM 677 N N . ILE A 1 90 ? 68.397 -8.379 -6.429 0.96 42.62 90 ILE A N 1
ATOM 678 C CA . ILE A 1 90 ? 69.247 -8.540 -7.624 0.87 41.22 90 ILE A CA 1
ATOM 679 C C . ILE A 1 90 ? 69.533 -10.001 -7.986 0.92 43.72 90 ILE A C 1
ATOM 680 O O . ILE A 1 90 ? 70.073 -10.284 -9.045 0.83 47.30 90 ILE A O 1
ATOM 685 N N . GLY A 1 91 ? 69.186 -10.927 -7.101 0.93 42.87 91 GLY A N 1
ATOM 686 C CA . GLY A 1 91 ? 69.511 -12.323 -7.327 1.00 45.16 91 GLY A CA 1
ATOM 687 C C . GLY A 1 91 ? 68.875 -12.943 -8.560 0.71 47.65 91 GLY A C 1
ATOM 688 O O . GLY A 1 91 ? 69.385 -13.924 -9.093 0.96 51.10 91 GLY A O 1
ATOM 689 N N . GLY A 1 92 ? 67.757 -12.384 -9.011 0.87 47.19 92 GLY A N 1
ATOM 690 C CA . GLY A 1 92 ? 67.058 -12.935 -10.161 1.00 49.68 92 GLY A CA 1
ATOM 691 C C . GLY A 1 92 ? 67.601 -12.450 -11.498 0.81 49.78 92 GLY A C 1
ATOM 692 O O . GLY A 1 92 ? 67.338 -13.045 -12.540 0.90 51.74 92 GLY A O 1
ATOM 693 N N . VAL A 1 93 ? 68.366 -11.366 -11.460 1.00 48.22 93 VAL A N 1
ATOM 694 C CA . VAL A 1 93 ? 68.894 -10.744 -12.671 0.81 47.68 93 VAL A CA 1
ATOM 695 C C . VAL A 1 93 ? 69.663 -11.697 -13.634 0.98 49.22 93 VAL A C 1
ATOM 696 O O . VAL A 1 93 ? 69.435 -11.634 -14.835 0.89 51.37 93 VAL A O 1
ATOM 700 N N . PRO A 1 94 ? 70.541 -12.588 -13.122 0.78 50.60 94 PRO A N 1
ATOM 701 C CA . PRO A 1 94 ? 71.220 -13.472 -14.088 0.87 53.02 94 PRO A CA 1
ATOM 702 C C . PRO A 1 94 ? 70.249 -14.348 -14.871 0.88 53.20 94 PRO A C 1
ATOM 703 O O . PRO A 1 94 ? 70.501 -14.675 -16.027 0.82 53.92 94 PRO A O 1
ATOM 707 N N . PHE A 1 95 ? 69.138 -14.708 -14.243 0.96 53.37 95 PHE A N 1
ATOM 708 C CA . PHE A 1 95 ? 68.174 -15.597 -14.875 0.82 56.10 95 PHE A CA 1
ATOM 709 C C . PHE A 1 95 ? 67.281 -14.861 -15.861 0.84 55.41 95 PHE A C 1
ATOM 710 O O . PHE A 1 95 ? 66.784 -15.459 -16.813 0.89 56.65 95 PHE A O 1
ATOM 718 N N . LEU A 1 96 ? 67.107 -13.559 -15.649 1.00 54.52 96 LEU A N 1
ATOM 719 C CA . LEU A 1 96 ? 66.392 -12.728 -16.610 1.00 54.37 96 LEU A CA 1
ATOM 720 C C . LEU A 1 96 ? 67.287 -12.405 -17.812 0.78 55.26 96 LEU A C 1
ATOM 721 O O . LEU A 1 96 ? 66.857 -12.540 -18.951 0.88 54.77 96 LEU A O 1
ATOM 726 N N . LEU A 1 97 ? 68.532 -12.004 -17.553 1.00 60.53 97 LEU A N 1
ATOM 727 C CA . LEU A 1 97 ? 69.469 -11.649 -18.622 0.92 63.43 97 LEU A CA 1
ATOM 728 C C . LEU A 1 97 ? 69.820 -12.855 -19.488 1.00 58.92 97 LEU A C 1
ATOM 729 O O . LEU A 1 97 ? 70.170 -12.716 -20.646 0.91 59.58 97 LEU A O 1
ATOM 734 N N . ARG A 1 98 ? 69.729 -14.041 -18.905 0.78 57.27 98 ARG A N 1
ATOM 735 C CA . ARG A 1 98 ? 69.943 -15.266 -19.648 1.00 57.47 98 ARG A CA 1
ATOM 736 C C . ARG A 1 98 ? 68.980 -15.369 -20.851 0.67 57.87 98 ARG A C 1
ATOM 737 O O . ARG A 1 98 ? 69.331 -15.945 -21.870 0.69 58.78 98 ARG A O 1
ATOM 745 N N . GLU A 1 99 ? 67.782 -14.792 -20.736 0.93 57.01 99 GLU A N 1
ATOM 746 C CA . GLU A 1 99 ? 66.797 -14.822 -21.824 0.57 58.89 99 GLU A CA 1
ATOM 747 C C . GLU A 1 99 ? 66.949 -13.646 -22.797 1.00 56.81 99 GLU A C 1
ATOM 748 O O . GLU A 1 99 ? 66.611 -13.766 -23.974 0.58 58.08 99 GLU A O 1
ATOM 754 N N . LYS A 1 100 ? 67.445 -12.517 -22.295 0.94 63.44 100 LYS A N 1
ATOM 755 C CA . LYS A 1 100 ? 67.801 -11.376 -23.138 0.80 66.06 100 LYS A CA 1
ATOM 756 C C . LYS A 1 100 ? 68.971 -10.590 -22.526 0.96 64.19 100 LYS A C 1
ATOM 757 O O . LYS A 1 100 ? 68.770 -9.702 -21.705 0.98 63.10 100 LYS A O 1
ATOM 763 N N . PRO A 1 101 ? 70.202 -10.928 -22.929 0.87 60.91 101 PRO A N 1
ATOM 764 C CA . PRO A 1 101 ? 71.453 -10.451 -22.320 1.00 54.83 101 PRO A CA 1
ATOM 765 C C . PRO A 1 101 ? 71.725 -8.946 -22.406 0.82 51.57 101 PRO A C 1
ATOM 766 O O . PRO A 1 101 ? 72.519 -8.457 -21.605 0.81 50.75 101 PRO A O 1
ATOM 770 N N . ASP A 1 102 ? 71.104 -8.230 -23.337 1.00 51.46 102 ASP A N 1
ATOM 771 C CA . ASP A 1 102 ? 71.457 -6.824 -23.560 0.59 49.75 102 ASP A CA 1
ATOM 772 C C . ASP A 1 102 ? 70.512 -5.819 -22.887 0.90 49.14 102 ASP A C 1
ATOM 773 O O . ASP A 1 102 ? 70.583 -4.623 -23.157 0.63 49.71 102 ASP A O 1
ATOM 778 N N . ILE A 1 103 ? 69.643 -6.291 -21.997 0.92 49.04 103 ILE A N 1
ATOM 779 C CA . ILE A 1 103 ? 68.849 -5.372 -21.187 0.78 48.39 103 ILE A CA 1
ATOM 780 C C . ILE A 1 103 ? 69.748 -4.603 -20.226 1.00 47.80 103 ILE A C 1
ATOM 781 O O . ILE A 1 103 ? 70.415 -5.202 -19.401 0.76 46.36 103 ILE A O 1
ATOM 786 N N . PRO A 1 104 ? 69.770 -3.273 -20.340 0.83 51.57 104 PRO A N 1
ATOM 787 C CA . PRO A 1 104 ? 70.633 -2.422 -19.510 0.90 47.37 104 PRO A CA 1
ATOM 788 C C . PRO A 1 104 ? 70.275 -2.490 -18.016 0.85 46.88 104 PRO A C 1
ATOM 789 O O . PRO A 1 104 ? 69.100 -2.438 -17.666 0.97 49.67 104 PRO A O 1
ATOM 793 N N . LEU A 1 105 ? 71.289 -2.603 -17.166 0.83 48.63 105 LEU A N 1
ATOM 794 C CA . LEU A 1 105 ? 71.124 -2.510 -15.720 0.91 47.85 105 LEU A CA 1
ATOM 795 C C . LEU A 1 105 ? 71.370 -1.089 -15.266 0.69 44.54 105 LEU A C 1
ATOM 796 O O . LEU A 1 105 ? 72.370 -0.485 -15.635 0.93 47.90 105 LEU A O 1
ATOM 801 N N . ILE A 1 106 ? 70.458 -0.561 -14.460 1.00 47.33 106 ILE A N 1
ATOM 802 C CA . ILE A 1 106 ? 70.569 0.813 -13.983 1.00 40.68 106 ILE A CA 1
ATOM 803 C C . ILE A 1 106 ? 70.641 0.836 -12.450 0.69 41.34 106 ILE A C 1
ATOM 804 O O . ILE A 1 106 ? 69.744 0.340 -11.765 0.89 43.61 106 ILE A O 1
ATOM 809 N N . GLY A 1 107 ? 71.717 1.395 -11.909 0.98 41.72 107 GLY A N 1
ATOM 810 C CA . GLY A 1 107 ? 71.894 1.404 -10.462 1.00 40.04 107 GLY A CA 1
ATOM 811 C C . GLY A 1 107 ? 73.095 2.196 -9.986 0.75 37.37 107 GLY A C 1
ATOM 812 O O . GLY A 1 107 ? 73.876 2.722 -10.790 0.84 38.85 107 GLY A O 1
ATOM 813 N N . SER A 1 108 ? 73.241 2.281 -8.666 1.00 38.16 108 SER A N 1
ATOM 814 C CA . SER A 1 108 ? 74.379 2.966 -8.053 0.75 37.24 108 SER A CA 1
ATOM 815 C C . SER A 1 108 ? 75.684 2.196 -8.264 1.00 41.03 108 SER A C 1
ATOM 816 O O . SER A 1 108 ? 75.686 1.027 -8.665 0.84 40.73 108 SER A O 1
ATOM 819 N N . LYS A 1 109 ? 76.795 2.860 -7.990 0.94 43.00 109 LYS A N 1
ATOM 820 C CA . LYS A 1 109 ? 78.108 2.236 -8.118 1.00 44.01 109 LYS A CA 1
ATOM 821 C C . LYS A 1 109 ? 78.224 0.912 -7.346 0.76 48.05 109 LYS A C 1
ATOM 822 O O . LYS A 1 109 ? 78.613 -0.111 -7.921 0.81 43.47 109 LYS A O 1
ATOM 828 N N . LEU A 1 110 ? 77.871 0.911 -6.061 1.00 43.77 110 LEU A N 1
ATOM 829 C CA . LEU A 1 110 ? 78.035 -0.317 -5.282 1.00 45.86 110 LEU A CA 1
ATOM 830 C C . LEU A 1 110 ? 77.085 -1.405 -5.775 0.74 42.41 110 LEU A C 1
ATOM 831 O O . LEU A 1 110 ? 77.465 -2.584 -5.873 0.91 43.05 110 LEU A O 1
ATOM 836 N N . THR A 1 111 ? 75.856 -1.010 -6.103 1.00 44.09 111 THR A N 1
ATOM 837 C CA . THR A 1 111 ? 74.870 -1.986 -6.556 0.90 47.39 111 THR A CA 1
ATOM 838 C C . THR A 1 111 ? 75.359 -2.698 -7.807 0.89 46.16 111 THR A C 1
ATOM 839 O O . THR A 1 111 ? 75.298 -3.938 -7.899 0.97 44.45 111 THR A O 1
ATOM 843 N N . LEU A 1 112 ? 75.881 -1.908 -8.747 1.00 46.61 112 LEU A N 1
ATOM 844 C CA . LEU A 1 112 ? 76.393 -2.454 -10.004 0.88 50.63 112 LEU A CA 1
A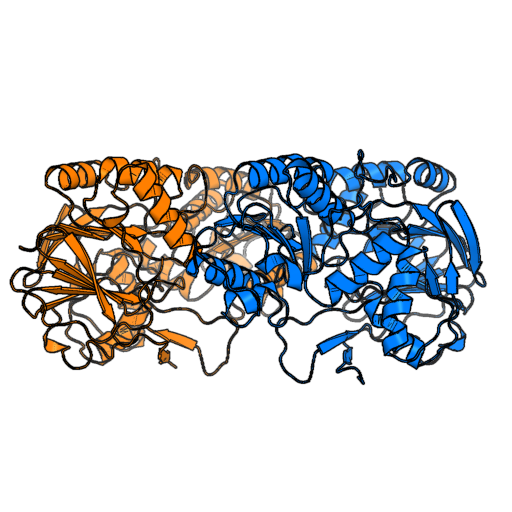TOM 845 C C . LEU A 1 112 ? 77.631 -3.308 -9.797 0.67 50.60 112 LEU A C 1
ATOM 846 O O . LEU A 1 112 ? 77.774 -4.336 -10.446 0.95 47.19 112 LEU A O 1
ATOM 851 N N . ALA A 1 113 ? 78.527 -2.897 -8.902 1.00 46.26 113 ALA A N 1
ATOM 852 C CA . ALA A 1 113 ? 79.696 -3.738 -8.614 0.78 47.07 113 ALA A CA 1
ATOM 853 C C . ALA A 1 113 ? 79.268 -5.116 -8.065 0.93 46.75 113 ALA A C 1
ATOM 854 O O . ALA A 1 113 ? 79.807 -6.151 -8.458 0.86 46.77 113 ALA A O 1
ATOM 856 N N . LEU A 1 114 ? 78.274 -5.138 -7.187 0.98 42.76 114 LEU A N 1
ATOM 857 C CA . LEU A 1 114 ? 77.816 -6.418 -6.647 1.00 48.85 114 LEU A CA 1
ATOM 858 C C . LEU A 1 114 ? 77.120 -7.294 -7.701 0.58 46.49 114 LEU A C 1
ATOM 859 O O . LEU A 1 114 ? 77.371 -8.510 -7.763 0.96 50.54 114 LEU A O 1
ATOM 864 N N . ILE A 1 115 ? 76.256 -6.699 -8.529 1.00 48.96 115 ILE A N 1
ATOM 865 C CA . ILE A 1 115 ? 75.553 -7.524 -9.518 0.93 50.01 115 ILE A CA 1
ATOM 866 C C . ILE A 1 115 ? 76.538 -7.956 -10.620 0.75 47.91 115 ILE A C 1
ATOM 867 O O . ILE A 1 115 ? 76.431 -9.054 -11.142 0.96 49.32 115 ILE A O 1
ATOM 872 N N . GLU A 1 116 ? 77.526 -7.129 -10.942 1.00 54.30 116 GLU A N 1
ATOM 873 C CA . GLU A 1 116 ? 78.513 -7.526 -11.947 0.77 55.43 116 GLU A CA 1
ATOM 874 C C . GLU A 1 116 ? 79.368 -8.671 -11.420 0.85 58.61 116 GLU A C 1
ATOM 875 O O . GLU A 1 116 ? 79.680 -9.610 -12.163 0.92 54.81 116 GLU A O 1
ATOM 881 N N . ALA A 1 117 ? 79.733 -8.603 -10.137 0.94 52.65 117 ALA A N 1
ATOM 882 C CA . ALA A 1 117 ? 80.481 -9.701 -9.521 1.00 51.47 117 ALA A CA 1
ATOM 883 C C . ALA A 1 117 ? 79.689 -10.999 -9.671 0.82 53.62 117 ALA A C 1
ATOM 884 O O . ALA A 1 117 ? 80.218 -12.005 -10.138 0.82 52.44 117 ALA A O 1
ATOM 886 N N . LYS A 1 118 ? 78.412 -10.962 -9.298 0.95 50.12 118 LYS A N 1
ATOM 887 C CA . LYS A 1 118 ? 77.571 -12.151 -9.434 1.00 47.35 118 LYS A CA 1
ATOM 888 C C . LYS A 1 118 ? 77.426 -12.632 -10.897 0.70 46.05 118 LYS A C 1
ATOM 889 O O . LYS A 1 118 ? 77.450 -13.831 -11.173 0.80 50.06 118 LYS A O 1
ATOM 895 N N . LEU A 1 119 ? 77.287 -11.699 -11.828 1.00 46.32 119 LEU A N 1
ATOM 896 C CA . LEU A 1 119 ? 77.072 -12.051 -13.230 0.99 50.03 119 LEU A CA 1
ATOM 897 C C . LEU A 1 119 ? 78.303 -12.692 -13.857 0.68 59.93 119 LEU A C 1
ATOM 898 O O . LEU A 1 119 ? 78.190 -13.544 -14.744 0.94 57.51 119 LEU A O 1
ATOM 903 N N . GLN A 1 120 ? 79.477 -12.275 -13.395 1.00 65.26 120 GLN A N 1
ATOM 904 C CA . GLN A 1 120 ? 80.729 -12.772 -13.952 0.88 61.43 120 GLN A CA 1
ATOM 905 C C . GLN A 1 120 ? 80.821 -14.288 -13.791 0.78 54.54 120 GLN A C 1
ATOM 906 O O . GLN A 1 120 ? 81.358 -14.981 -14.650 0.66 51.24 120 GLN A O 1
ATOM 912 N N . GLU A 1 121 ? 80.265 -14.796 -12.699 0.94 59.10 121 GLU A N 1
ATOM 913 C CA . GLU A 1 121 ? 80.164 -16.238 -12.483 1.00 60.64 121 GLU A CA 1
ATOM 914 C C . GLU A 1 121 ? 79.249 -16.919 -13.509 0.86 61.89 121 GLU A C 1
ATOM 915 O O . GLU A 1 121 ? 79.460 -18.075 -13.857 0.75 64.15 121 GLU A O 1
ATOM 921 N N . HIS A 1 122 ? 78.246 -16.199 -14.008 0.84 58.16 122 HIS A N 1
ATOM 922 C CA . HIS A 1 122 ? 77.371 -16.735 -15.055 0.74 56.39 122 HIS A CA 1
ATOM 923 C C . HIS A 1 122 ? 77.913 -16.460 -16.447 0.74 64.28 122 HIS A C 1
ATOM 924 O O . HIS A 1 122 ? 77.230 -16.711 -17.440 0.74 62.36 122 HIS A O 1
ATOM 931 N N . ARG A 1 123 ? 79.130 -15.928 -16.508 1.00 66.01 123 ARG A N 1
ATOM 932 C CA . ARG A 1 123 ? 79.779 -15.580 -17.771 0.91 63.41 123 ARG A CA 1
ATOM 933 C C . ARG A 1 123 ? 78.964 -14.555 -18.553 0.82 59.87 123 ARG A C 1
ATOM 934 O O . ARG A 1 123 ? 78.865 -14.624 -19.776 0.72 61.24 123 ARG A O 1
ATOM 942 N N . ILE A 1 124 ? 78.380 -13.601 -17.841 0.86 57.57 124 ILE A N 1
ATOM 943 C CA . ILE A 1 124 ? 77.546 -12.585 -18.470 1.00 59.03 124 ILE A CA 1
ATOM 944 C C . ILE A 1 124 ? 78.112 -11.203 -18.208 0.94 51.66 124 ILE A C 1
ATOM 945 O O . ILE A 1 124 ? 78.401 -10.840 -17.066 0.67 49.31 124 ILE A O 1
ATOM 950 N N . ARG A 1 125 ? 78.271 -10.425 -19.267 0.86 54.24 125 ARG A N 1
ATOM 951 C CA . ARG A 1 125 ? 78.706 -9.055 -19.104 0.99 57.69 125 ARG A CA 1
ATOM 952 C C . ARG A 1 125 ? 77.591 -8.110 -19.542 0.86 55.78 125 ARG A C 1
ATOM 953 O O . ARG A 1 125 ? 77.295 -7.979 -20.731 0.70 55.14 125 ARG A O 1
ATOM 961 N N . PRO A 1 126 ? 76.958 -7.450 -18.570 0.97 51.80 126 PRO A N 1
ATOM 962 C CA . PRO A 1 126 ? 75.774 -6.637 -18.846 0.94 50.47 126 PRO A CA 1
ATOM 963 C C . PRO A 1 126 ? 76.121 -5.250 -19.371 0.77 53.46 126 PRO A C 1
ATOM 964 O O . PRO A 1 126 ? 77.210 -4.738 -19.118 0.92 51.03 126 PRO A O 1
ATOM 968 N N . TYR A 1 127 ? 75.196 -4.658 -20.113 0.97 53.12 127 TYR A N 1
ATOM 969 C CA . TYR A 1 127 ? 75.223 -3.223 -20.345 0.85 46.40 127 TYR A CA 1
ATOM 970 C C . TYR A 1 127 ? 74.711 -2.548 -19.066 0.73 47.21 127 TYR A C 1
ATOM 971 O O . TYR A 1 127 ? 73.789 -3.046 -18.424 0.92 50.74 127 TYR A O 1
ATOM 980 N N . THR A 1 128 ? 75.335 -1.448 -18.667 0.94 51.03 128 THR A N 1
ATOM 981 C CA . THR A 1 128 ? 74.989 -0.812 -17.401 0.88 49.35 128 THR A CA 1
ATOM 982 C C . THR A 1 128 ? 74.946 0.686 -17.561 0.85 50.87 128 THR A C 1
ATOM 983 O O . THR A 1 128 ? 75.630 1.248 -18.406 0.84 49.77 128 THR A O 1
ATOM 987 N N . LEU A 1 129 ? 74.132 1.320 -16.729 1.00 47.06 129 LEU A N 1
ATOM 988 C CA . LEU A 1 129 ? 74.120 2.761 -16.601 0.89 50.61 129 LEU A CA 1
ATOM 989 C C . LEU A 1 129 ? 74.261 3.093 -15.124 0.66 44.01 129 LEU A C 1
ATOM 990 O O . LEU A 1 129 ? 73.363 2.828 -14.320 0.90 46.52 129 LEU A O 1
ATOM 995 N N . GLU A 1 130 ? 75.402 3.653 -14.762 0.71 42.05 130 GLU A N 1
ATOM 996 C CA . GLU A 1 130 ? 75.663 3.989 -13.375 0.99 46.12 130 GLU A CA 1
ATOM 997 C C . GLU A 1 130 ? 75.027 5.325 -13.045 0.79 48.07 130 GLU A C 1
ATOM 998 O O . GLU A 1 130 ? 75.288 6.325 -13.700 0.79 43.09 130 GLU A O 1
ATOM 1004 N N . VAL A 1 131 ? 74.167 5.324 -12.032 0.88 45.50 131 VAL A N 1
ATOM 1005 C CA . VAL A 1 131 ? 73.485 6.533 -11.614 1.00 46.50 131 VAL A CA 1
ATOM 1006 C C . VAL A 1 131 ? 73.801 6.820 -10.159 0.89 45.10 131 VAL A C 1
ATOM 1007 O O . VAL A 1 131 ? 74.254 5.941 -9.422 0.84 43.22 131 VAL A O 1
ATOM 1011 N N . ALA A 1 132 ? 73.571 8.064 -9.759 0.88 47.66 132 ALA A N 1
ATOM 1012 C CA . ALA A 1 132 ? 73.737 8.482 -8.376 0.81 45.58 132 ALA A CA 1
ATOM 1013 C C . ALA A 1 132 ? 72.553 9.371 -8.007 0.65 41.96 132 ALA A C 1
ATOM 1014 O O . ALA A 1 132 ? 71.788 9.774 -8.886 0.96 46.76 132 ALA A O 1
ATOM 1016 N N . GLU A 1 133 ? 72.403 9.680 -6.722 1.00 46.40 133 GLU A N 1
ATOM 1017 C CA . GLU A 1 133 ? 71.304 10.535 -6.274 0.82 43.86 133 GLU A CA 1
ATOM 1018 C C . GLU A 1 133 ? 71.353 11.847 -7.041 0.89 45.33 133 GLU A C 1
ATOM 1019 O O . GLU A 1 133 ? 72.433 12.357 -7.341 1.00 49.84 133 GLU A O 1
ATOM 1025 N N . GLY A 1 134 ? 70.189 12.376 -7.389 0.84 45.96 134 GLY A N 1
ATOM 1026 C CA . GLY A 1 134 ? 70.130 13.591 -8.185 1.00 48.46 134 GLY A CA 1
ATOM 1027 C C . GLY A 1 134 ? 70.147 13.395 -9.699 0.73 50.64 134 GLY A C 1
ATOM 1028 O O . GLY A 1 134 ? 69.738 14.285 -10.437 0.72 51.27 134 GLY A O 1
ATOM 1029 N N . HIS A 1 135 ? 70.609 12.239 -10.170 1.00 48.98 135 HIS A N 1
ATOM 1030 C CA . HIS A 1 135 ? 70.646 11.997 -11.607 1.00 54.11 135 HIS A CA 1
ATOM 1031 C C . HIS A 1 135 ? 69.242 11.749 -12.140 0.71 51.61 135 HIS A C 1
ATOM 1032 O O . HIS A 1 135 ? 68.424 11.053 -11.523 0.98 53.37 135 HIS A O 1
ATOM 1039 N N . ARG A 1 136 ? 68.972 12.365 -13.281 1.00 52.26 136 ARG A N 1
ATOM 1040 C CA . ARG A 1 136 ? 67.706 12.210 -13.979 0.94 50.76 136 ARG A CA 1
ATOM 1041 C C . ARG A 1 136 ? 68.013 11.767 -15.400 0.96 57.24 136 ARG A C 1
ATOM 1042 O O . ARG A 1 136 ? 68.810 12.392 -16.104 0.71 61.03 136 ARG A O 1
ATOM 1050 N N . GLU A 1 137 ? 67.400 10.663 -15.799 0.75 59.39 137 GLU A N 1
ATOM 1051 C CA . GLU A 1 137 ? 67.716 10.006 -17.052 1.00 56.82 137 GLU A CA 1
ATOM 1052 C C . GLU A 1 137 ? 66.450 9.466 -17.692 0.58 57.92 137 GLU A C 1
ATOM 1053 O O . GLU A 1 137 ? 65.572 8.948 -17.008 0.89 58.78 137 GLU A O 1
ATOM 1059 N N . ARG A 1 138 ? 66.361 9.583 -19.007 0.83 55.56 138 ARG A N 1
ATOM 1060 C CA . ARG A 1 138 ? 65.221 9.064 -19.744 0.67 52.63 138 ARG A CA 1
ATOM 1061 C C . ARG A 1 138 ? 65.515 7.664 -20.306 1.00 52.74 138 ARG A C 1
ATOM 1062 O O . ARG A 1 138 ? 66.498 7.442 -21.013 0.74 49.80 138 ARG A O 1
ATOM 1070 N N . VAL A 1 139 ? 64.646 6.725 -19.961 0.80 51.40 139 VAL A N 1
ATOM 1071 C CA . VAL A 1 139 ? 64.755 5.335 -20.369 1.00 57.05 139 VAL A CA 1
ATOM 1072 C C . VAL A 1 139 ? 63.503 5.001 -21.164 1.00 53.09 139 VAL A C 1
ATOM 1073 O O . VAL A 1 139 ? 62.467 4.682 -20.582 0.77 52.25 139 VAL A O 1
ATOM 1077 N N . GLY A 1 140 ? 63.585 5.099 -22.487 0.65 52.02 140 GLY A N 1
ATOM 1078 C CA . GLY A 1 140 ? 62.394 5.035 -23.318 1.00 50.56 140 GLY A CA 1
ATOM 1079 C C . GLY A 1 140 ? 61.441 6.138 -22.886 0.86 51.39 140 GLY A C 1
ATOM 1080 O O . GLY A 1 140 ? 61.843 7.288 -22.760 0.63 49.81 140 GLY A O 1
ATOM 1081 N N . PRO A 1 141 ? 60.170 5.792 -22.642 0.94 53.58 141 PRO A N 1
ATOM 1082 C CA . PRO A 1 141 ? 59.190 6.788 -22.182 0.80 51.99 141 PRO A CA 1
ATOM 1083 C C . PRO A 1 141 ? 59.305 7.092 -20.676 0.78 49.71 141 PRO A C 1
ATOM 1084 O O . PRO A 1 141 ? 58.641 8.002 -20.179 0.71 51.71 141 PRO A O 1
ATOM 1088 N N . PHE A 1 142 ? 60.143 6.348 -19.963 1.00 52.80 142 PHE A N 1
ATOM 1089 C CA . PHE A 1 142 ? 60.201 6.481 -18.503 0.82 48.75 142 PHE A CA 1
ATOM 1090 C C . PHE A 1 142 ? 61.242 7.503 -18.087 0.84 49.27 142 PHE A C 1
ATOM 1091 O O . PHE A 1 142 ? 62.439 7.257 -18.215 0.75 48.04 142 PHE A O 1
ATOM 1099 N N . ASP A 1 143 ? 60.791 8.655 -17.598 0.97 50.01 143 ASP A N 1
ATOM 1100 C CA . ASP A 1 143 ? 61.731 9.659 -17.094 0.91 49.59 143 ASP A CA 1
ATOM 1101 C C . ASP A 1 143 ? 62.045 9.359 -15.615 0.68 47.79 143 ASP A C 1
ATOM 1102 O O . ASP A 1 143 ? 61.204 9.550 -14.744 1.00 51.85 143 ASP A O 1
ATOM 1107 N N . CYS A 1 144 ? 63.259 8.885 -15.349 1.00 47.66 144 CYS A N 1
ATOM 1108 C CA . CYS A 1 144 ? 63.659 8.410 -14.014 0.83 46.04 144 CYS A CA 1
ATOM 1109 C C . CYS A 1 144 ? 64.572 9.358 -13.233 0.88 46.44 144 CYS A C 1
ATOM 1110 O O . CYS A 1 144 ? 65.649 9.724 -13.703 0.86 46.59 144 CYS A O 1
ATOM 1113 N N . GLU A 1 145 ? 64.160 9.722 -12.019 0.93 44.94 145 GLU A N 1
ATOM 1114 C CA . GLU A 1 145 ? 64.993 10.545 -11.147 1.00 45.10 145 GLU A CA 1
ATOM 1115 C C . GLU A 1 145 ? 65.353 9.758 -9.879 0.83 42.99 145 GLU A C 1
ATOM 1116 O O . GLU A 1 145 ? 64.495 9.157 -9.242 0.95 44.99 145 GLU A O 1
ATOM 1122 N N . PHE A 1 146 ? 66.620 9.786 -9.501 1.00 42.64 146 PHE A N 1
ATOM 1123 C CA . PHE A 1 146 ? 67.089 8.946 -8.410 0.94 40.80 146 PHE A CA 1
ATOM 1124 C C . PHE A 1 146 ? 67.339 9.739 -7.135 1.00 41.06 146 PHE A C 1
ATOM 1125 O O . PHE A 1 146 ? 67.865 10.854 -7.166 0.87 44.82 146 PHE A O 1
ATOM 1133 N N . VAL A 1 147 ? 66.925 9.140 -6.020 1.00 40.31 147 VAL A N 1
ATOM 1134 C CA . VAL A 1 147 ? 66.902 9.801 -4.720 0.91 39.60 147 VAL A CA 1
ATOM 1135 C C . VAL A 1 147 ? 67.631 8.933 -3.693 0.88 38.08 147 VAL A C 1
ATOM 1136 O O . VAL A 1 147 ? 67.429 7.722 -3.646 0.88 39.05 147 VAL A O 1
ATOM 1140 N N . ALA A 1 148 ? 68.497 9.542 -2.892 1.00 39.26 148 ALA A N 1
ATOM 1141 C CA . ALA A 1 148 ? 69.228 8.792 -1.861 1.00 42.95 148 ALA A CA 1
ATOM 1142 C C . ALA A 1 148 ? 68.309 8.234 -0.782 0.69 41.39 148 ALA A C 1
ATOM 1143 O O . ALA A 1 148 ? 67.441 8.936 -0.283 1.00 44.87 148 ALA A O 1
ATOM 1145 N N . VAL A 1 149 ? 68.496 6.965 -0.437 1.00 36.00 149 VAL A N 1
ATOM 1146 C CA . VAL A 1 149 ? 67.846 6.423 0.753 0.94 35.18 149 VAL A CA 1
ATOM 1147 C C . VAL A 1 149 ? 68.868 5.669 1.597 0.58 35.14 149 VAL A C 1
ATOM 1148 O O . VAL A 1 149 ? 69.713 4.930 1.083 0.90 38.23 149 VAL A O 1
ATOM 1152 N N . ASN A 1 150 ? 68.805 5.916 2.898 0.98 40.27 150 ASN A N 1
ATOM 1153 C CA . ASN A 1 150 ? 69.597 5.189 3.893 1.00 38.69 150 ASN A CA 1
ATOM 1154 C C . ASN A 1 150 ? 68.946 3.818 4.094 0.83 38.33 150 ASN A C 1
ATOM 1155 O O . ASN A 1 150 ? 67.714 3.693 4.043 0.94 40.48 150 ASN A O 1
ATOM 1160 N N . HIS A 1 151 ? 69.765 2.792 4.283 0.93 38.61 151 HIS A N 1
ATOM 1161 C CA . HIS A 1 151 ? 69.294 1.404 4.400 0.87 39.15 151 HIS A CA 1
ATOM 1162 C C . HIS A 1 151 ? 70.415 0.582 5.089 0.79 40.47 151 HIS A C 1
ATOM 1163 O O . HIS A 1 151 ? 71.340 1.167 5.582 0.84 38.07 151 HIS A O 1
ATOM 1170 N N . SER A 1 152 ? 70.324 -0.745 5.132 0.99 43.45 152 SER A N 1
ATOM 1171 C CA . SER A 1 152 ? 71.350 -1.592 5.753 0.99 42.10 152 SER A CA 1
ATOM 1172 C C . SER A 1 152 ? 72.475 -1.993 4.790 0.77 42.34 152 SER A C 1
ATOM 1173 O O . SER A 1 152 ? 73.299 -2.843 5.114 0.96 40.25 152 SER A O 1
ATOM 1176 N N . ILE A 1 153 ? 72.480 -1.408 3.598 0.99 41.48 153 ILE A N 1
ATOM 1177 C CA . ILE A 1 153 ? 73.620 -1.519 2.680 1.00 39.72 153 ILE A CA 1
ATOM 1178 C C . ILE A 1 153 ? 73.816 -0.107 2.125 0.98 36.50 153 ILE A C 1
ATOM 1179 O O . ILE A 1 153 ? 72.838 0.619 1.957 0.74 38.96 153 ILE A O 1
ATOM 1184 N N . PRO A 1 154 ? 75.070 0.315 1.885 0.86 38.62 154 PRO A N 1
ATOM 1185 C CA . PRO A 1 154 ? 75.255 1.671 1.357 0.92 42.78 154 PRO A CA 1
ATOM 1186 C C . PRO A 1 154 ? 74.780 1.801 -0.093 0.84 40.94 154 PRO A C 1
ATOM 1187 O O . PRO A 1 154 ? 74.592 0.787 -0.765 0.90 37.78 154 PRO A O 1
ATOM 1191 N N . ASP A 1 155 ? 74.569 3.041 -0.534 1.00 36.06 155 ASP A N 1
ATOM 1192 C CA . ASP A 1 155 ? 74.334 3.379 -1.944 0.82 37.54 155 ASP A CA 1
ATOM 1193 C C . ASP A 1 155 ? 72.969 2.922 -2.450 0.82 35.59 155 ASP A C 1
ATOM 1194 O O . ASP A 1 155 ? 72.799 2.679 -3.637 0.82 38.40 155 ASP A O 1
ATOM 1199 N N . ALA A 1 156 ? 71.997 2.783 -1.545 0.92 35.84 156 ALA A N 1
ATOM 1200 C CA . ALA A 1 156 ? 70.655 2.413 -1.951 0.87 36.94 156 ALA A CA 1
ATOM 1201 C C . ALA A 1 156 ? 69.963 3.637 -2.533 0.81 39.94 156 ALA A C 1
ATOM 1202 O O . ALA A 1 156 ? 70.272 4.766 -2.174 1.00 41.04 156 ALA A O 1
ATOM 1204 N N . LEU A 1 157 ? 69.028 3.400 -3.438 1.00 41.81 157 LEU A N 1
ATOM 1205 C CA . LEU A 1 157 ? 68.302 4.475 -4.112 0.89 37.12 157 LEU A CA 1
ATOM 1206 C C . LEU A 1 157 ? 66.809 4.206 -4.174 0.82 39.10 157 LEU A C 1
ATOM 1207 O O . LEU A 1 157 ? 66.380 3.063 -4.279 0.90 42.22 157 LEU A O 1
ATOM 1212 N N . ALA A 1 158 ? 66.028 5.275 -4.091 0.87 40.67 158 ALA A N 1
ATOM 1213 C CA . ALA A 1 158 ? 64.639 5.257 -4.513 0.89 35.39 158 ALA A CA 1
ATOM 1214 C C . ALA A 1 158 ? 64.561 5.881 -5.913 0.72 38.22 158 ALA A C 1
ATOM 1215 O O . ALA A 1 158 ? 65.484 6.578 -6.341 0.96 42.37 158 ALA A O 1
ATOM 1217 N N . VAL A 1 159 ? 63.459 5.654 -6.618 1.00 37.94 159 VAL A N 1
ATOM 1218 C CA . VAL A 1 159 ? 63.305 6.238 -7.940 0.97 38.53 159 VAL A CA 1
ATOM 1219 C C . VAL A 1 159 ? 61.918 6.840 -8.163 0.85 39.22 159 VAL A C 1
ATOM 1220 O O . VAL A 1 159 ? 60.899 6.266 -7.748 0.92 46.79 159 VAL A O 1
ATOM 1224 N N . ALA A 1 160 ? 61.903 8.027 -8.772 1.00 45.03 160 ALA A N 1
ATOM 1225 C CA . ALA A 1 160 ? 60.679 8.665 -9.259 0.87 46.68 160 ALA A CA 1
ATOM 1226 C C . ALA A 1 160 ? 60.579 8.507 -10.775 0.76 48.33 160 ALA A C 1
ATOM 1227 O O . ALA A 1 160 ? 61.460 8.921 -11.521 1.00 48.66 160 ALA A O 1
ATOM 1229 N N . ILE A 1 161 ? 59.495 7.896 -11.220 1.00 56.23 161 ILE A N 1
ATOM 1230 C CA . ILE A 1 161 ? 59.252 7.622 -12.625 1.00 51.00 161 ILE A CA 1
ATOM 1231 C C . ILE A 1 161 ? 58.126 8.505 -13.129 0.88 50.63 161 ILE A C 1
ATOM 1232 O O . ILE A 1 161 ? 56.964 8.324 -12.767 0.93 47.91 161 ILE A O 1
ATOM 1237 N N . ARG A 1 162 ? 58.505 9.490 -13.933 1.00 46.41 162 ARG A N 1
ATOM 1238 C CA . ARG A 1 162 ? 57.581 10.402 -14.579 0.76 46.86 162 ARG A CA 1
ATOM 1239 C C . ARG A 1 162 ? 57.217 9.899 -15.970 0.89 53.41 162 ARG A C 1
ATOM 1240 O O . ARG A 1 162 ? 58.106 9.595 -16.775 0.94 50.34 162 ARG A O 1
ATOM 1248 N N . THR A 1 163 ? 55.913 9.783 -16.216 0.87 48.89 163 THR A N 1
ATOM 1249 C CA . THR A 1 163 ? 55.348 9.547 -17.545 1.00 47.40 163 THR A CA 1
ATOM 1250 C C . THR A 1 163 ? 54.170 10.502 -17.711 0.68 50.44 163 THR A C 1
ATOM 1251 O O . THR A 1 163 ? 53.815 11.205 -16.757 0.88 47.72 163 THR A O 1
ATOM 1255 N N . PRO A 1 164 ? 53.551 10.537 -18.910 1.00 51.50 164 PRO A N 1
ATOM 1256 C CA . PRO A 1 164 ? 52.313 11.323 -19.021 0.76 49.81 164 PRO A CA 1
ATOM 1257 C C . PRO A 1 164 ? 51.183 10.838 -18.101 0.76 54.09 164 PRO A C 1
ATOM 1258 O O . PRO A 1 164 ? 50.232 11.588 -17.875 0.72 52.27 164 PRO A O 1
ATOM 1262 N N . ALA A 1 165 ? 51.273 9.615 -17.584 1.00 63.48 165 ALA A N 1
ATOM 1263 C CA . ALA A 1 165 ? 50.277 9.137 -16.618 1.00 61.47 165 ALA A CA 1
ATOM 1264 C C . ALA A 1 165 ? 50.477 9.780 -15.244 0.80 57.39 165 ALA A C 1
ATOM 1265 O O . ALA A 1 165 ? 49.613 9.700 -14.376 0.79 55.96 165 ALA A O 1
ATOM 1267 N N . GLY A 1 166 ? 51.621 10.427 -15.052 0.90 60.01 166 GLY A N 1
ATOM 1268 C CA . GLY A 1 166 ? 51.915 11.070 -13.786 0.91 56.15 166 GLY A CA 1
ATOM 1269 C C . GLY A 1 166 ? 53.247 10.616 -13.226 0.86 56.24 166 GLY A C 1
ATOM 1270 O O . GLY A 1 166 ? 54.101 10.100 -13.959 0.80 60.43 166 GLY A O 1
ATOM 1271 N N . MET A 1 167 ? 53.432 10.811 -11.924 0.93 50.44 167 MET A N 1
ATOM 1272 C CA . MET A 1 167 ? 54.680 10.431 -11.269 0.89 51.38 167 MET A CA 1
ATOM 1273 C C . MET A 1 167 ? 54.469 9.300 -10.277 0.70 46.09 167 MET A C 1
ATOM 1274 O O . MET A 1 167 ? 53.630 9.384 -9.376 0.91 47.26 167 MET A O 1
ATOM 1279 N N . VAL A 1 168 ? 55.249 8.244 -10.453 1.00 52.16 168 VAL A N 1
ATOM 1280 C CA . VAL A 1 168 ? 55.250 7.123 -9.540 0.92 46.52 168 VAL A CA 1
ATOM 1281 C C . VAL A 1 168 ? 56.544 7.123 -8.737 0.87 46.64 168 VAL A C 1
ATOM 1282 O O . VAL A 1 168 ? 57.613 7.261 -9.304 1.00 47.70 168 VAL A O 1
ATOM 1286 N N . VAL A 1 169 ? 56.452 6.998 -7.416 0.83 42.23 169 VAL A N 1
ATOM 1287 C CA . VAL A 1 169 ? 57.662 6.875 -6.599 0.90 42.73 169 VAL A CA 1
ATOM 1288 C C . VAL A 1 169 ? 57.762 5.481 -5.979 1.00 43.17 169 VAL A C 1
ATOM 1289 O O . VAL A 1 169 ? 56.824 4.977 -5.351 0.85 43.49 169 VAL A O 1
ATOM 1293 N N . HIS A 1 170 ? 58.912 4.863 -6.199 1.00 42.04 170 HIS A N 1
ATOM 1294 C CA . HIS A 1 170 ? 59.242 3.553 -5.664 1.00 39.98 170 HIS A CA 1
ATOM 1295 C C . HIS A 1 170 ? 60.384 3.753 -4.667 0.63 35.99 170 HIS A C 1
ATOM 1296 O O . HIS A 1 170 ? 61.456 4.235 -5.049 0.89 42.53 170 HIS A O 1
ATOM 1303 N N . THR A 1 171 ? 60.150 3.414 -3.399 1.00 43.07 171 THR A N 1
ATOM 1304 C CA . THR A 1 171 ? 61.122 3.698 -2.325 0.94 43.60 171 THR A CA 1
ATOM 1305 C C . THR A 1 171 ? 62.308 2.743 -2.298 0.91 46.22 171 THR A C 1
ATOM 1306 O O . THR A 1 171 ? 63.317 3.023 -1.657 0.82 42.69 171 THR A O 1
ATOM 1310 N N . GLY A 1 172 ? 62.175 1.597 -2.955 0.88 39.86 172 GLY A N 1
ATOM 1311 C CA . GLY A 1 172 ? 63.059 0.484 -2.672 1.00 42.75 172 GLY A CA 1
ATOM 1312 C C . GLY A 1 172 ? 62.931 0.139 -1.192 0.70 41.24 172 GLY A C 1
ATOM 1313 O O . GLY A 1 172 ? 61.873 0.344 -0.574 0.91 40.98 172 GLY A O 1
ATOM 1314 N N . ASP A 1 173 ? 63.998 -0.405 -0.623 0.98 43.68 173 ASP A N 1
ATOM 1315 C CA . ASP A 1 173 ? 64.066 -0.602 0.822 0.75 46.30 173 ASP A CA 1
ATOM 1316 C C . ASP A 1 173 ? 64.701 0.629 1.439 0.86 42.73 173 ASP A C 1
ATOM 1317 O O . ASP A 1 173 ? 65.678 1.164 0.918 0.87 36.73 173 ASP A O 1
ATOM 1322 N N . PHE A 1 174 ? 64.132 1.103 2.532 1.00 36.86 174 PHE A N 1
ATOM 1323 C CA . PHE A 1 174 ? 64.647 2.312 3.151 0.88 37.25 174 PHE A CA 1
ATOM 1324 C C . PHE A 1 174 ? 64.299 2.383 4.623 0.73 33.15 174 PHE A C 1
ATOM 1325 O O . PHE A 1 174 ? 63.335 1.783 5.085 1.00 37.68 174 PHE A O 1
ATOM 1333 N N . LYS A 1 175 ? 65.101 3.136 5.351 1.00 38.04 175 LYS A N 1
ATOM 1334 C CA . LYS A 1 175 ? 64.708 3.635 6.655 0.77 44.83 175 LYS A CA 1
ATOM 1335 C C . LYS A 1 175 ? 65.185 5.073 6.687 0.87 37.88 175 LYS A C 1
ATOM 1336 O O . LYS A 1 175 ? 65.515 5.624 5.638 0.95 40.73 175 LYS A O 1
ATOM 1342 N N . MET A 1 176 ? 65.219 5.686 7.869 0.94 42.76 176 MET A N 1
ATOM 1343 C CA . MET A 1 176 ? 65.602 7.089 7.985 0.90 45.43 176 MET A CA 1
ATOM 1344 C C . MET A 1 176 ? 66.519 7.367 9.170 0.94 46.54 176 MET A C 1
ATOM 1345 O O . MET A 1 176 ? 66.183 8.133 10.077 1.00 42.74 176 MET A O 1
ATOM 1350 N N . ASP A 1 177 ? 67.680 6.729 9.159 0.85 38.43 177 ASP A N 1
ATOM 1351 C CA . ASP A 1 177 ? 68.703 7.006 10.159 0.95 36.27 177 ASP A CA 1
ATOM 1352 C C . ASP A 1 177 ? 69.131 8.462 10.060 0.90 37.94 177 ASP A C 1
ATOM 1353 O O . ASP A 1 177 ? 69.558 8.911 9.015 0.93 41.17 177 ASP A O 1
ATOM 1358 N N . GLN A 1 178 ? 69.010 9.195 11.151 0.98 38.02 178 GLN A N 1
ATOM 1359 C CA . GLN A 1 178 ? 69.393 10.601 11.171 1.00 41.44 178 GLN A CA 1
ATOM 1360 C C . GLN A 1 178 ? 70.888 10.817 11.451 0.88 44.10 178 GLN A C 1
ATOM 1361 O O . GLN A 1 178 ? 71.380 11.919 11.288 1.00 43.50 178 GLN A O 1
ATOM 1367 N N . LEU A 1 179 ? 71.609 9.782 11.879 1.00 40.61 179 LEU A N 1
ATOM 1368 C CA . LEU A 1 179 ? 73.064 9.896 12.049 0.74 42.24 179 LEU A CA 1
ATOM 1369 C C . LEU A 1 179 ? 73.837 8.787 11.310 0.92 39.18 179 LEU A C 1
ATOM 1370 O O . LEU A 1 179 ? 74.608 8.056 11.921 0.85 42.01 179 LEU A O 1
ATOM 1375 N N . PRO A 1 180 ? 73.617 8.651 9.997 0.86 39.29 180 PRO A N 1
ATOM 1376 C CA . PRO A 1 180 ? 74.252 7.533 9.283 0.80 37.16 180 PRO A CA 1
ATOM 1377 C C . PRO A 1 180 ? 75.780 7.662 9.250 0.67 39.14 180 PRO A C 1
ATOM 1378 O O . PRO A 1 180 ? 76.307 8.776 9.215 0.88 44.39 180 PRO A O 1
ATOM 1382 N N . LEU A 1 181 ? 76.469 6.526 9.271 0.97 46.38 181 LEU A N 1
ATOM 1383 C CA . LEU A 1 181 ? 77.940 6.494 9.331 0.76 42.27 181 LEU A CA 1
ATOM 1384 C C . LEU A 1 181 ? 78.607 7.218 8.172 0.63 38.73 181 LEU A C 1
ATOM 1385 O O . LEU A 1 181 ? 79.645 7.831 8.361 0.78 44.50 181 LEU A O 1
ATOM 1390 N N . ASP A 1 182 ? 78.017 7.140 6.979 0.85 38.84 182 ASP A N 1
ATOM 1391 C CA . ASP A 1 182 ? 78.567 7.824 5.807 0.69 43.69 182 ASP A CA 1
ATOM 1392 C C . ASP A 1 182 ? 77.939 9.189 5.593 0.82 41.99 182 ASP A C 1
ATOM 1393 O O . ASP A 1 182 ? 78.216 9.843 4.593 0.74 41.93 182 ASP A O 1
ATOM 1398 N N . GLY A 1 183 ? 77.055 9.598 6.496 0.89 44.93 183 GLY A N 1
ATOM 1399 C CA . GLY A 1 183 ? 76.451 10.920 6.395 0.92 41.83 183 GLY A CA 1
ATOM 1400 C C . GLY A 1 183 ? 75.413 11.021 5.284 0.79 41.58 183 GLY A C 1
ATOM 1401 O O . GLY A 1 183 ? 74.949 12.110 4.965 0.71 43.58 183 GLY A O 1
ATOM 1402 N N . ARG A 1 184 ? 75.043 9.882 4.702 0.89 42.75 184 ARG A N 1
ATOM 1403 C CA . ARG A 1 184 ? 74.155 9.870 3.552 0.98 39.91 184 ARG A CA 1
ATOM 1404 C C . ARG A 1 184 ? 72.714 9.631 3.994 0.84 41.65 184 ARG A C 1
ATOM 1405 O O . ARG A 1 184 ? 72.301 8.496 4.220 0.92 42.94 184 ARG A O 1
ATOM 1413 N N . LEU A 1 185 ? 71.957 10.715 4.108 0.98 42.54 185 LEU A N 1
ATOM 1414 C CA . LEU A 1 185 ? 70.597 10.660 4.622 0.97 39.87 185 LEU A CA 1
ATOM 1415 C C . LEU A 1 185 ? 69.600 10.203 3.571 0.70 39.48 185 LEU A C 1
ATOM 1416 O O . LEU A 1 185 ? 69.798 10.410 2.366 0.90 39.15 185 LEU A O 1
ATOM 1421 N N . THR A 1 186 ? 68.522 9.575 4.025 1.00 38.84 186 THR A N 1
ATOM 1422 C CA . THR A 1 186 ? 67.338 9.515 3.178 0.86 38.05 186 THR A CA 1
ATOM 1423 C C . THR A 1 186 ? 66.935 10.961 2.871 0.76 42.24 186 THR A C 1
ATOM 1424 O O . THR A 1 186 ? 66.719 11.781 3.780 0.90 43.27 186 THR A O 1
ATOM 1428 N N . ASP A 1 187 ? 66.863 11.279 1.585 0.94 41.31 187 ASP A N 1
ATOM 1429 C CA . ASP A 1 187 ? 66.761 12.671 1.145 0.74 42.47 187 ASP A CA 1
ATOM 1430 C C . ASP A 1 187 ? 65.329 13.240 1.215 0.92 42.84 187 ASP A C 1
ATOM 1431 O O . ASP A 1 187 ? 64.601 13.251 0.216 0.81 44.08 187 ASP A O 1
ATOM 1436 N N . LEU A 1 188 ? 64.956 13.757 2.386 0.94 43.55 188 LEU A N 1
ATOM 1437 C CA . LEU A 1 188 ? 63.609 14.276 2.608 0.90 44.52 188 LEU A CA 1
ATOM 1438 C C . LEU A 1 188 ? 63.359 15.603 1.867 0.84 46.04 188 LEU A C 1
ATOM 1439 O O . LEU A 1 188 ? 62.228 15.926 1.554 1.00 51.10 188 LEU A O 1
ATOM 1444 N N . HIS A 1 189 ? 64.407 16.371 1.597 1.00 45.96 189 HIS A N 1
ATOM 1445 C CA . HIS A 1 189 ? 64.273 17.555 0.750 0.85 47.27 189 HIS A CA 1
ATOM 1446 C C . HIS A 1 189 ? 63.749 17.177 -0.645 1.00 46.61 189 HIS A C 1
ATOM 1447 O O . HIS A 1 189 ? 62.861 17.845 -1.198 0.83 48.27 189 HIS A O 1
ATOM 1454 N N . ALA A 1 190 ? 64.297 16.096 -1.195 1.00 47.14 190 ALA A N 1
ATOM 1455 C CA . ALA A 1 190 ? 63.910 15.622 -2.523 1.00 46.18 190 ALA A CA 1
ATOM 1456 C C . ALA A 1 190 ? 62.479 15.107 -2.502 0.77 44.66 190 ALA A C 1
ATOM 1457 O O . ALA A 1 190 ? 61.686 15.428 -3.395 0.98 52.68 190 ALA A O 1
ATOM 1459 N N . PHE A 1 191 ? 62.135 14.327 -1.477 1.00 45.19 191 PHE A N 1
ATOM 1460 C CA . PHE A 1 191 ? 60.772 13.814 -1.387 0.84 43.98 191 PHE A CA 1
ATOM 1461 C C . PHE A 1 191 ? 59.768 14.960 -1.177 0.79 44.20 191 PHE A C 1
ATOM 1462 O O . PHE A 1 191 ? 58.659 14.916 -1.709 0.90 46.95 191 PHE A O 1
ATOM 1470 N N . ALA A 1 192 ? 60.168 16.000 -0.450 1.00 44.11 192 ALA A N 1
ATOM 1471 C CA . ALA A 1 192 ? 59.298 17.164 -0.245 0.78 45.00 192 ALA A CA 1
ATOM 1472 C C . ALA A 1 192 ? 59.024 17.878 -1.577 0.97 47.84 192 ALA A C 1
ATOM 1473 O O . ALA A 1 192 ? 57.861 18.175 -1.907 0.80 50.91 192 ALA A O 1
ATOM 1475 N N . ARG A 1 193 ? 60.095 18.104 -2.346 1.00 47.91 193 ARG A N 1
ATOM 1476 C CA . ARG A 1 193 ? 59.988 18.743 -3.657 0.89 48.96 193 ARG A CA 1
ATOM 1477 C C . ARG A 1 193 ? 59.080 17.922 -4.589 0.93 51.29 193 ARG A C 1
ATOM 1478 O O . ARG A 1 193 ? 58.146 18.461 -5.211 0.90 51.09 193 ARG A O 1
ATOM 1486 N N . LEU A 1 194 ? 59.320 16.612 -4.630 1.00 47.29 194 LEU A N 1
ATOM 1487 C CA . LEU A 1 194 ? 58.507 15.717 -5.443 0.77 45.18 194 LEU A CA 1
ATOM 1488 C C . LEU A 1 194 ? 57.043 15.781 -5.026 0.82 46.47 194 LEU A C 1
ATOM 1489 O O . LEU A 1 194 ? 56.152 15.787 -5.879 0.91 49.18 194 LEU A O 1
ATOM 1494 N N . SER A 1 195 ? 56.796 15.845 -3.720 1.00 49.66 195 SER A N 1
ATOM 1495 C CA . SER A 1 195 ? 55.427 15.878 -3.231 0.89 53.20 195 SER A CA 1
ATOM 1496 C C . SER A 1 195 ? 54.744 17.168 -3.670 0.85 53.40 195 SER A C 1
ATOM 1497 O O . SER A 1 195 ? 53.545 17.176 -3.923 0.95 50.53 195 SER A O 1
ATOM 1500 N N . GLU A 1 196 ? 55.504 18.254 -3.766 1.00 59.07 196 GLU A N 1
ATOM 1501 C CA . GLU A 1 196 ? 54.903 19.519 -4.192 1.00 60.04 196 GLU A CA 1
ATOM 1502 C C . GLU A 1 196 ? 54.626 19.518 -5.691 0.98 65.34 196 GLU A C 1
ATOM 1503 O O . GLU A 1 196 ? 53.688 20.157 -6.161 0.90 67.21 196 GLU A O 1
ATOM 1509 N N . GLU A 1 197 ? 55.430 18.780 -6.444 0.66 57.26 197 GLU A N 1
ATOM 1510 C CA . GLU A 1 197 ? 55.090 18.550 -7.836 1.00 56.27 197 GLU A CA 1
ATOM 1511 C C . GLU A 1 197 ? 53.854 17.653 -7.930 0.99 54.01 197 GLU A C 1
ATOM 1512 O O . GLU A 1 197 ? 52.983 17.851 -8.782 0.78 52.52 197 GLU A O 1
ATOM 1518 N N . GLY A 1 198 ? 53.773 16.671 -7.042 0.75 56.98 198 GLY A N 1
ATOM 1519 C CA . GLY A 1 198 ? 52.648 15.758 -7.027 1.00 50.98 198 GLY A CA 1
ATOM 1520 C C . GLY A 1 198 ? 53.079 14.317 -7.220 0.69 48.59 198 GLY A C 1
ATOM 1521 O O . GLY A 1 198 ? 53.435 13.917 -8.322 0.84 50.98 198 GLY A O 1
ATOM 1522 N N . ILE A 1 199 ? 53.065 13.545 -6.138 1.00 49.82 199 ILE A N 1
ATOM 1523 C CA . ILE A 1 199 ? 53.311 12.114 -6.215 1.00 50.05 199 ILE A CA 1
ATOM 1524 C C . ILE A 1 199 ? 51.968 11.402 -6.390 0.94 50.44 199 ILE A C 1
ATOM 1525 O O . ILE A 1 199 ? 51.156 11.339 -5.462 0.78 49.12 199 ILE A O 1
ATOM 1530 N N . ASP A 1 200 ? 51.731 10.875 -7.587 1.00 50.86 200 ASP A N 1
ATOM 1531 C CA . ASP A 1 200 ? 50.435 10.275 -7.907 0.87 54.16 200 ASP A CA 1
ATOM 1532 C C . ASP A 1 200 ? 50.294 8.860 -7.355 0.83 53.15 200 ASP A C 1
ATOM 1533 O O . ASP A 1 200 ? 49.215 8.446 -6.951 1.00 49.72 200 ASP A O 1
ATOM 1538 N N . LEU A 1 201 ? 51.393 8.118 -7.351 1.00 53.41 201 LEU A N 1
ATOM 1539 C CA . LEU A 1 201 ? 51.400 6.775 -6.801 0.97 54.89 201 LEU A CA 1
ATOM 1540 C C . LEU A 1 201 ? 52.718 6.517 -6.059 0.97 50.69 201 LEU A C 1
ATOM 1541 O O . LEU A 1 201 ? 53.813 6.742 -6.592 0.97 48.93 201 LEU A O 1
ATOM 1546 N N . LEU A 1 202 ? 52.608 6.050 -4.826 0.91 46.41 202 LEU A N 1
ATOM 1547 C CA . LEU A 1 202 ? 53.797 5.722 -4.038 0.90 45.01 202 LEU A CA 1
ATOM 1548 C C . LEU A 1 202 ? 53.803 4.236 -3.669 1.00 42.59 202 LEU A C 1
ATOM 1549 O O . LEU A 1 202 ? 52.830 3.717 -3.142 0.88 46.15 202 LEU A O 1
ATOM 1554 N N . LEU A 1 203 ? 54.891 3.555 -3.985 1.00 43.40 203 LEU A N 1
ATOM 1555 C CA . LEU A 1 203 ? 55.072 2.162 -3.602 0.90 41.24 203 LEU A CA 1
ATOM 1556 C C . LEU A 1 203 ? 56.066 2.155 -2.477 0.70 42.75 203 LEU A C 1
ATOM 1557 O O . LEU A 1 203 ? 57.215 2.544 -2.698 0.98 41.79 203 LEU A O 1
ATOM 1562 N N . ALA A 1 204 ? 55.648 1.719 -1.287 1.00 43.25 204 ALA A N 1
ATOM 1563 C CA . ALA A 1 204 ? 56.547 1.860 -0.120 1.00 40.58 204 ALA A CA 1
ATOM 1564 C C . ALA A 1 204 ? 56.815 0.574 0.682 0.83 35.80 204 ALA A C 1
ATOM 1565 O O . ALA A 1 204 ? 55.915 -0.223 0.941 0.94 39.33 204 ALA A O 1
ATOM 1567 N N . ASP A 1 205 ? 58.081 0.406 1.051 0.92 38.08 205 ASP A N 1
ATOM 1568 C CA . ASP A 1 205 ? 58.589 -0.684 1.894 0.98 45.13 205 ASP A CA 1
ATOM 1569 C C . ASP A 1 205 ? 57.727 -0.906 3.154 0.79 44.55 205 ASP A C 1
ATOM 1570 O O . ASP A 1 205 ? 57.580 -0.002 3.962 0.98 43.97 205 ASP A O 1
ATOM 1575 N N . SER A 1 206 ? 57.151 -2.099 3.303 0.96 41.81 206 SER A N 1
ATOM 1576 C CA . SER A 1 206 ? 56.245 -2.384 4.419 0.94 45.29 206 SER A CA 1
ATOM 1577 C C . SER A 1 206 ? 56.859 -3.240 5.537 0.92 43.72 206 SER A C 1
ATOM 1578 O O . SER A 1 206 ? 56.197 -3.497 6.545 0.94 39.95 206 SER A O 1
ATOM 1581 N N . THR A 1 207 ? 58.104 -3.676 5.358 1.00 40.51 207 THR A N 1
ATOM 1582 C CA . THR A 1 207 ? 58.718 -4.681 6.231 1.00 51.32 207 THR A CA 1
ATOM 1583 C C . THR A 1 207 ? 58.491 -4.455 7.732 0.95 49.51 207 THR A C 1
ATOM 1584 O O . THR A 1 207 ? 58.107 -5.361 8.455 0.79 42.97 207 THR A O 1
ATOM 1588 N N . ASN A 1 208 ? 58.686 -3.222 8.171 1.00 48.53 208 ASN A N 1
ATOM 1589 C CA . ASN A 1 208 ? 58.682 -2.884 9.587 1.00 49.44 208 ASN A CA 1
ATOM 1590 C C . ASN A 1 208 ? 57.485 -2.063 10.017 0.90 50.89 208 ASN A C 1
ATOM 1591 O O . ASN A 1 208 ? 57.520 -1.443 11.075 1.00 46.02 208 ASN A O 1
ATOM 1596 N N . ALA A 1 209 ? 56.438 -2.047 9.194 1.00 41.88 209 ALA A N 1
ATOM 1597 C CA . ALA A 1 209 ? 55.275 -1.199 9.431 1.00 44.15 209 ALA A CA 1
ATOM 1598 C C . ALA A 1 209 ? 54.463 -1.575 10.672 0.87 48.85 209 ALA A C 1
ATOM 1599 O O . ALA A 1 209 ? 53.644 -0.775 11.119 0.84 44.07 209 ALA A O 1
ATOM 1601 N N . GLU A 1 210 ? 54.644 -2.786 11.205 1.00 42.99 210 GLU A N 1
ATOM 1602 C CA . GLU A 1 210 ? 53.941 -3.170 12.446 0.64 47.61 210 GLU A CA 1
ATOM 1603 C C . GLU A 1 210 ? 54.701 -2.760 13.715 1.00 46.36 210 GLU A C 1
ATOM 1604 O O . GLU A 1 210 ? 54.167 -2.826 14.813 0.72 51.12 210 GLU A O 1
ATOM 1610 N N . VAL A 1 211 ? 55.962 -2.376 13.556 1.00 45.62 211 VAL A N 1
ATOM 1611 C CA . VAL A 1 211 ? 56.801 -2.004 14.689 1.00 47.34 211 VAL A CA 1
ATOM 1612 C C . VAL A 1 211 ? 56.586 -0.535 15.028 0.89 51.29 211 VAL A C 1
ATOM 1613 O O . VAL A 1 211 ? 56.829 0.344 14.201 0.86 49.90 211 VAL A O 1
ATOM 1617 N N . PRO A 1 212 ? 56.083 -0.266 16.244 1.00 49.05 212 PRO A N 1
ATOM 1618 C CA . PRO A 1 212 ? 55.776 1.126 16.599 0.95 52.39 212 PRO A CA 1
ATOM 1619 C C . PRO A 1 212 ? 57.060 1.890 16.896 0.84 44.64 212 PRO A C 1
ATOM 1620 O O . PRO A 1 212 ? 58.101 1.279 17.133 0.95 44.64 212 PRO A O 1
ATOM 1624 N N . GLY A 1 213 ? 56.992 3.213 16.840 0.92 43.97 213 GLY A N 1
ATOM 1625 C CA . GLY A 1 213 ? 58.138 4.039 17.156 0.88 36.36 213 GLY A CA 1
ATOM 1626 C C . GLY A 1 213 ? 59.169 4.110 16.036 0.79 38.35 213 GLY A C 1
ATOM 1627 O O . GLY A 1 213 ? 58.824 4.033 14.864 1.00 43.48 213 GLY A O 1
ATOM 1628 N N . PHE A 1 214 ? 60.437 4.232 16.416 0.95 40.38 214 PHE A N 1
ATOM 1629 C CA . PHE A 1 214 ? 61.505 4.600 15.500 0.88 38.61 214 PHE A CA 1
ATOM 1630 C C . PHE A 1 214 ? 62.649 3.589 15.585 0.84 37.30 214 PHE A C 1
ATOM 1631 O O . PHE A 1 214 ? 62.836 2.964 16.615 0.84 40.47 214 PHE A O 1
ATOM 1639 N N . VAL A 1 215 ? 63.392 3.404 14.496 0.94 40.87 215 VAL A N 1
ATOM 1640 C CA . VAL A 1 215 ? 64.583 2.552 14.534 0.91 39.53 215 VAL A CA 1
ATOM 1641 C C . VAL A 1 215 ? 65.719 3.285 15.262 0.97 43.22 215 VAL A C 1
ATOM 1642 O O . VAL A 1 215 ? 65.966 4.459 14.997 0.89 40.50 215 VAL A O 1
ATOM 1646 N N . PRO A 1 216 ? 66.387 2.610 16.212 0.85 44.67 216 PRO A N 1
ATOM 1647 C CA . PRO A 1 216 ? 67.536 3.273 16.855 0.88 42.02 216 PRO A CA 1
ATOM 1648 C C . PRO A 1 216 ? 68.644 3.443 15.843 0.90 43.20 216 PRO A C 1
ATOM 1649 O O . PRO A 1 216 ? 68.782 2.605 14.958 0.81 40.31 216 PRO A O 1
ATOM 1653 N N . PRO A 1 217 ? 69.414 4.523 15.956 0.75 47.64 217 PRO A N 1
ATOM 1654 C CA . PRO A 1 217 ? 70.492 4.706 14.982 0.71 43.33 217 PRO A CA 1
ATOM 1655 C C . PRO A 1 217 ? 71.551 3.599 15.084 0.84 39.11 217 PRO A C 1
ATOM 1656 O O . PRO A 1 217 ? 71.876 3.126 16.174 1.00 41.22 217 PRO A O 1
ATOM 1660 N N . GLU A 1 218 ? 72.019 3.183 13.911 1.00 39.17 218 GLU A N 1
ATOM 1661 C CA . GLU A 1 218 ? 73.086 2.219 13.701 0.81 42.39 218 GLU A CA 1
ATOM 1662 C C . GLU A 1 218 ? 74.296 2.455 14.621 0.88 45.77 218 GLU A C 1
ATOM 1663 O O . GLU A 1 218 ? 74.878 1.518 15.154 0.88 43.98 218 GLU A O 1
ATOM 1669 N N . ARG A 1 219 ? 74.642 3.719 14.835 1.00 46.27 219 ARG A N 1
ATOM 1670 C CA . ARG A 1 219 ? 75.870 4.076 15.517 0.70 48.57 219 ARG A CA 1
ATOM 1671 C C . ARG A 1 219 ? 75.796 3.689 16.994 0.95 50.85 219 ARG A C 1
ATOM 1672 O O . ARG A 1 219 ? 76.831 3.506 17.640 0.82 40.94 219 ARG A O 1
ATOM 1680 N N . ASP A 1 220 ? 74.579 3.509 17.508 1.00 43.29 220 ASP A N 1
ATOM 1681 C CA . ASP A 1 220 ? 74.421 3.085 18.910 0.69 46.30 220 ASP A CA 1
ATOM 1682 C C . ASP A 1 220 ? 75.013 1.691 19.135 1.00 47.38 220 ASP A C 1
ATOM 1683 O O . ASP A 1 220 ? 75.492 1.368 20.235 0.85 48.21 220 ASP A O 1
ATOM 1688 N N . ILE A 1 221 ? 75.018 0.883 18.076 0.97 44.51 221 ILE A N 1
ATOM 1689 C CA . ILE A 1 221 ? 75.600 -0.445 18.164 0.97 38.89 221 ILE A CA 1
ATOM 1690 C C . ILE A 1 221 ? 77.078 -0.363 18.601 0.69 37.06 221 ILE A C 1
ATOM 1691 O O . ILE A 1 221 ? 77.566 -1.256 19.290 0.95 42.45 221 ILE A O 1
ATOM 1696 N N . SER A 1 222 ? 77.759 0.729 18.257 1.00 41.35 222 SER A N 1
ATOM 1697 C CA . SER A 1 222 ? 79.163 0.889 18.634 0.93 43.89 222 SER A CA 1
ATOM 1698 C C . SER A 1 222 ? 79.342 0.754 20.136 0.75 45.77 222 SER A C 1
ATOM 1699 O O . SER A 1 222 ? 80.235 0.029 20.575 0.99 47.19 222 SER A O 1
ATOM 1702 N N . ASN A 1 223 ? 78.458 1.381 20.920 1.00 45.65 223 ASN A N 1
ATOM 1703 C CA . ASN A 1 223 ? 78.626 1.335 22.368 0.85 46.50 223 ASN A CA 1
ATOM 1704 C C . ASN A 1 223 ? 78.604 -0.118 22.849 1.00 42.99 223 ASN A C 1
ATOM 1705 O O . ASN A 1 223 ? 79.461 -0.542 23.639 0.79 48.54 223 ASN A O 1
ATOM 1710 N N . VAL A 1 224 ? 77.696 -0.907 22.298 1.00 43.16 224 VAL A N 1
ATOM 1711 C CA . VAL A 1 224 ? 77.578 -2.281 22.757 1.00 41.52 224 VAL A CA 1
ATOM 1712 C C . VAL A 1 224 ? 78.810 -3.059 22.347 0.77 39.17 224 VAL A C 1
ATOM 1713 O O . VAL A 1 224 ? 79.383 -3.795 23.169 1.00 42.10 224 VAL A O 1
ATOM 1717 N N . LEU A 1 225 ? 79.279 -2.815 21.118 1.00 42.78 225 LEU A N 1
ATOM 1718 C CA . LEU A 1 225 ? 80.435 -3.555 20.635 0.92 45.60 225 LEU A CA 1
ATOM 1719 C C . LEU A 1 225 ? 81.609 -3.197 21.520 0.94 44.29 225 LEU A C 1
ATOM 1720 O O . LEU A 1 225 ? 82.372 -4.089 21.920 1.00 47.67 225 LEU A O 1
ATOM 1725 N N . ARG A 1 226 ? 81.708 -1.926 21.914 1.00 45.06 226 ARG A N 1
ATOM 1726 C CA . ARG A 1 226 ? 82.910 -1.539 22.640 1.00 47.12 226 ARG A CA 1
ATOM 1727 C C . ARG A 1 226 ? 82.871 -2.232 23.989 0.98 50.20 226 ARG A C 1
ATOM 1728 O O . ARG A 1 226 ? 83.890 -2.785 24.405 0.89 50.37 226 ARG A O 1
ATOM 1736 N N . GLN A 1 227 ? 81.681 -2.320 24.602 1.00 48.83 227 GLN A N 1
ATOM 1737 C CA . GLN A 1 227 ? 81.601 -2.977 25.904 0.95 52.66 227 GLN A CA 1
ATOM 1738 C C . GLN A 1 227 ? 82.055 -4.412 25.756 0.91 53.05 227 GLN A C 1
ATOM 1739 O O . GLN A 1 227 ? 82.876 -4.899 26.547 0.87 52.07 227 GLN A O 1
ATOM 1745 N N . VAL A 1 228 ? 81.572 -5.065 24.700 0.96 49.91 228 VAL A N 1
ATOM 1746 C CA . VAL A 1 228 ? 81.870 -6.478 24.554 1.00 48.52 228 VAL A CA 1
ATOM 1747 C C . VAL A 1 228 ? 83.368 -6.608 24.344 0.93 42.56 228 VAL A C 1
ATOM 1748 O O . VAL A 1 228 ? 84.024 -7.446 24.982 1.00 46.93 228 VAL A O 1
ATOM 1752 N N . PHE A 1 229 ? 83.925 -5.731 23.508 1.00 40.71 229 PHE A N 1
ATOM 1753 C CA . PHE A 1 229 ? 85.341 -5.853 23.201 1.00 49.32 229 PHE A CA 1
ATOM 1754 C C . PHE A 1 229 ? 86.132 -5.549 24.462 0.81 59.59 229 PHE A C 1
ATOM 1755 O O . PHE A 1 229 ? 87.159 -6.181 24.729 0.94 59.63 229 PHE A O 1
ATOM 1763 N N . ALA A 1 230 ? 85.628 -4.608 25.258 1.00 64.37 230 ALA A N 1
ATOM 1764 C CA . ALA A 1 230 ? 86.394 -4.152 26.408 1.00 63.14 230 ALA A CA 1
ATOM 1765 C C . ALA A 1 230 ? 86.496 -5.293 27.381 1.00 60.36 230 ALA A C 1
ATOM 1766 O O . ALA A 1 230 ? 87.463 -5.383 28.132 0.73 55.60 230 ALA A O 1
ATOM 1768 N N . ASN A 1 231 ? 85.530 -6.204 27.340 0.90 56.27 231 ASN A N 1
ATOM 1769 C CA . ASN A 1 231 ? 85.498 -7.202 28.391 1.00 52.03 231 ASN A CA 1
ATOM 1770 C C . ASN A 1 231 ? 85.827 -8.617 27.897 0.77 54.91 231 ASN A C 1
ATOM 1771 O O . ASN A 1 231 ? 85.733 -9.585 28.653 0.76 50.79 231 ASN A O 1
ATOM 1776 N N . ALA A 1 232 ? 86.242 -8.728 26.637 0.83 48.16 232 ALA A N 1
ATOM 1777 C CA . ALA A 1 232 ? 86.600 -10.025 26.065 0.87 48.26 232 ALA A CA 1
ATOM 1778 C C . ALA A 1 232 ? 88.085 -10.299 26.271 1.00 48.04 232 ALA A C 1
ATOM 1779 O O . ALA A 1 232 ? 88.938 -9.515 25.863 0.74 47.18 232 ALA A O 1
ATOM 1781 N N . ARG A 1 233 ? 88.392 -11.414 26.919 1.00 45.86 233 ARG A N 1
ATOM 1782 C CA . ARG A 1 233 ? 89.764 -11.691 27.317 0.73 43.86 233 ARG A CA 1
ATOM 1783 C C . ARG A 1 233 ? 90.469 -12.614 26.320 0.73 45.88 233 ARG A C 1
ATOM 1784 O O . ARG A 1 233 ? 91.689 -12.738 26.330 0.86 52.33 233 ARG A O 1
ATOM 1792 N N . LYS A 1 234 ? 89.698 -13.255 25.452 0.96 46.02 234 LYS A N 1
ATOM 1793 C CA . LYS A 1 234 ? 90.269 -14.114 24.421 0.94 44.96 234 LYS A CA 1
ATOM 1794 C C . LYS A 1 234 ? 89.822 -13.694 23.007 1.00 45.83 234 LYS A C 1
ATOM 1795 O O . LYS A 1 234 ? 89.647 -12.508 22.751 0.97 49.17 234 LYS A O 1
ATOM 1801 N N . ARG A 1 235 ? 89.671 -14.647 22.091 1.00 49.68 235 ARG A N 1
ATOM 1802 C CA . ARG A 1 235 ? 89.319 -14.320 20.713 1.00 42.06 235 ARG A CA 1
ATOM 1803 C C . ARG A 1 235 ? 87.916 -13.765 20.618 0.78 44.30 235 ARG A C 1
ATOM 1804 O O . ARG A 1 235 ? 87.048 -14.118 21.412 1.00 45.37 235 ARG A O 1
ATOM 1812 N N . ILE A 1 236 ? 87.701 -12.891 19.643 0.94 42.51 236 ILE A N 1
ATOM 1813 C CA . ILE A 1 236 ? 86.349 -12.467 19.300 1.00 40.61 236 ILE A CA 1
ATOM 1814 C C . ILE A 1 236 ? 86.026 -12.909 17.883 0.68 40.76 236 ILE A C 1
ATOM 1815 O O . ILE A 1 236 ? 86.845 -12.760 16.982 1.00 46.13 236 ILE A O 1
ATOM 1820 N N . ILE A 1 237 ? 84.838 -13.469 17.709 1.00 42.62 237 ILE A N 1
ATOM 1821 C CA . ILE A 1 237 ? 84.308 -13.897 16.421 1.00 41.54 237 ILE A CA 1
ATOM 1822 C C . ILE A 1 237 ? 82.974 -13.211 16.206 0.94 46.90 237 ILE A C 1
ATOM 1823 O O . ILE A 1 237 ? 82.104 -13.290 17.061 0.98 46.27 237 ILE A O 1
ATOM 1828 N N . VAL A 1 238 ? 82.823 -12.525 15.083 1.00 42.14 238 VAL A N 1
ATOM 1829 C CA . VAL A 1 238 ? 81.633 -11.741 14.795 1.00 40.62 238 VAL A CA 1
ATOM 1830 C C . VAL A 1 238 ? 81.036 -12.164 13.458 0.90 42.30 238 VAL A C 1
ATOM 1831 O O . VAL A 1 238 ? 81.722 -12.188 12.457 0.94 43.71 238 VAL A O 1
ATOM 1835 N N . ALA A 1 239 ? 79.761 -12.513 13.457 0.98 43.49 239 ALA A N 1
ATOM 1836 C CA . ALA A 1 239 ? 79.079 -12.923 12.250 1.00 46.26 239 ALA A CA 1
ATOM 1837 C C . ALA A 1 239 ? 78.098 -11.835 11.868 0.81 40.36 239 ALA A C 1
ATOM 1838 O O . ALA A 1 239 ? 77.449 -11.220 12.727 0.91 45.54 239 ALA A O 1
ATOM 1840 N N . SER A 1 240 ? 78.035 -11.581 10.572 0.99 43.65 240 SER A N 1
ATOM 1841 C CA . SER A 1 240 ? 77.171 -10.557 10.001 0.84 43.14 240 SER A CA 1
ATOM 1842 C C . SER A 1 240 ? 76.871 -10.966 8.567 0.81 43.93 240 SER A C 1
ATOM 1843 O O . SER A 1 240 ? 77.576 -11.793 8.006 0.75 42.99 240 SER A O 1
ATOM 1846 N N . PHE A 1 241 ? 75.815 -10.406 7.992 1.00 48.62 241 PHE A N 1
ATOM 1847 C CA . PHE A 1 241 ? 75.579 -10.486 6.562 0.71 49.27 241 PHE A CA 1
ATOM 1848 C C . PHE A 1 241 ? 76.764 -9.871 5.837 0.85 47.55 241 PHE A C 1
ATOM 1849 O O . PHE A 1 241 ? 77.257 -8.824 6.247 0.99 46.92 241 PHE A O 1
ATOM 1857 N N . ALA A 1 242 ? 77.217 -10.521 4.765 0.94 42.58 242 ALA A N 1
ATOM 1858 C CA . ALA A 1 242 ? 78.399 -10.064 4.007 0.96 42.18 242 ALA A CA 1
ATOM 1859 C C . ALA A 1 242 ? 78.210 -8.707 3.315 0.69 37.83 242 ALA A C 1
ATOM 1860 O O . ALA A 1 242 ? 79.164 -8.104 2.852 0.75 44.26 242 ALA A O 1
ATOM 1862 N N . SER A 1 243 ? 76.982 -8.217 3.274 1.00 39.94 243 SER A N 1
ATOM 1863 C CA . SER A 1 243 ? 76.677 -6.921 2.654 0.97 45.93 243 SER A CA 1
ATOM 1864 C C . SER A 1 243 ? 76.559 -5.759 3.632 0.60 40.79 243 SER A C 1
ATOM 1865 O O . SER A 1 243 ? 76.375 -4.628 3.215 1.00 39.90 243 SER A O 1
ATOM 1868 N N . HIS A 1 244 ? 76.601 -6.023 4.934 0.91 35.58 244 HIS A N 1
ATOM 1869 C CA . HIS A 1 244 ? 76.344 -4.923 5.859 0.67 32.33 244 HIS A CA 1
ATOM 1870 C C . HIS A 1 244 ? 77.613 -4.147 6.202 0.71 34.97 244 HIS A C 1
ATOM 1871 O O . HIS A 1 244 ? 78.201 -4.324 7.277 0.82 37.80 244 HIS A O 1
ATOM 1878 N N . VAL A 1 245 ? 77.984 -3.257 5.284 0.90 38.20 245 VAL A N 1
ATOM 1879 C CA . VAL A 1 245 ? 79.229 -2.523 5.358 1.00 38.45 245 VAL A CA 1
ATOM 1880 C C . VAL A 1 245 ? 79.367 -1.682 6.612 0.80 38.94 245 VAL A C 1
ATOM 1881 O O . VAL A 1 245 ? 80.414 -1.650 7.215 0.95 37.93 245 VAL A O 1
ATOM 1885 N N . HIS A 1 246 ? 78.294 -1.025 7.021 1.00 40.38 246 HIS A N 1
ATOM 1886 C CA . HIS A 1 246 ? 78.372 -0.106 8.148 0.81 39.52 246 HIS A CA 1
ATOM 1887 C C . HIS A 1 246 ? 78.510 -0.833 9.497 0.86 37.43 246 HIS A C 1
ATOM 1888 O O . HIS A 1 246 ? 79.243 -0.390 10.385 0.85 39.12 246 HIS A O 1
ATOM 1895 N N . ARG A 1 247 ? 77.850 -1.976 9.612 1.00 38.49 247 ARG A N 1
ATOM 1896 C CA . ARG A 1 247 ? 77.997 -2.855 10.768 0.86 39.95 247 ARG A CA 1
ATOM 1897 C C . ARG A 1 247 ? 79.451 -3.313 10.898 0.92 43.94 247 ARG A C 1
ATOM 1898 O O . ARG A 1 247 ? 80.080 -3.220 11.980 0.94 42.15 247 ARG A O 1
ATOM 1906 N N . ILE A 1 248 ? 79.992 -3.790 9.777 1.00 41.43 248 ILE A N 1
ATOM 1907 C CA . ILE A 1 248 ? 81.368 -4.270 9.738 0.94 44.20 248 ILE A CA 1
ATOM 1908 C C . ILE A 1 248 ? 82.336 -3.130 10.041 0.92 41.11 248 ILE A C 1
ATOM 1909 O O . ILE A 1 248 ? 83.322 -3.320 10.750 0.95 41.88 248 ILE A O 1
ATOM 1914 N N . GLN A 1 249 ? 82.034 -1.943 9.520 0.98 41.04 249 GLN A N 1
ATOM 1915 C CA . GLN A 1 249 ? 82.804 -0.745 9.838 1.00 39.18 249 GLN A CA 1
ATOM 1916 C C . GLN A 1 249 ? 82.916 -0.567 11.349 0.63 44.06 249 GLN A C 1
ATOM 1917 O O . GLN A 1 249 ? 84.005 -0.328 11.870 1.00 42.89 249 GLN A O 1
ATOM 1923 N N . GLN A 1 250 ? 81.786 -0.691 12.049 1.00 37.20 250 GLN A N 1
ATOM 1924 C CA . GLN A 1 250 ? 81.798 -0.507 13.504 0.97 40.41 250 GLN A CA 1
ATOM 1925 C C . GLN A 1 250 ? 82.625 -1.591 14.198 0.79 37.85 250 GLN A C 1
ATOM 1926 O O . GLN A 1 250 ? 83.286 -1.345 15.225 1.00 40.83 250 GLN A O 1
ATOM 1932 N N . ILE A 1 251 ? 82.596 -2.790 13.628 1.00 41.57 251 ILE A N 1
ATOM 1933 C CA . ILE A 1 251 ? 83.436 -3.873 14.134 0.94 41.92 251 ILE A CA 1
ATOM 1934 C C . ILE A 1 251 ? 84.938 -3.555 13.986 0.86 37.60 251 ILE A C 1
ATOM 1935 O O . ILE A 1 251 ? 85.721 -3.733 14.939 1.00 43.48 251 ILE A O 1
ATOM 1940 N N . LEU A 1 252 ? 85.341 -3.056 12.817 1.00 37.72 252 LEU A N 1
ATOM 1941 C CA . LEU A 1 252 ? 86.739 -2.666 12.624 0.89 46.43 252 LEU A CA 1
ATOM 1942 C C . LEU A 1 252 ? 87.138 -1.528 13.563 0.86 44.10 252 LEU A C 1
ATOM 1943 O O . LEU A 1 252 ? 88.244 -1.536 14.097 1.00 43.96 252 LEU A O 1
ATOM 1948 N N . ASP A 1 253 ? 86.258 -0.539 13.744 1.00 41.79 253 ASP A N 1
ATOM 1949 C CA . ASP A 1 253 ? 86.587 0.593 14.621 0.94 45.24 253 ASP A CA 1
ATOM 1950 C C . ASP A 1 253 ? 86.841 0.073 16.040 0.89 50.17 253 ASP A C 1
ATOM 1951 O O . ASP A 1 253 ? 87.823 0.455 16.671 0.92 46.85 253 ASP A O 1
ATOM 1956 N N . ALA A 1 254 ? 85.965 -0.814 16.520 1.00 40.40 254 ALA A N 1
ATOM 1957 C CA . ALA A 1 254 ? 86.133 -1.389 17.848 0.98 42.66 254 ALA A CA 1
ATOM 1958 C C . ALA A 1 254 ? 87.446 -2.173 17.967 0.77 46.53 254 ALA A C 1
ATOM 1959 O O . ALA A 1 254 ? 88.169 -2.048 18.971 0.89 47.39 254 ALA A O 1
ATOM 1961 N N . ALA A 1 255 ? 87.753 -2.975 16.947 0.98 47.01 255 ALA A N 1
ATOM 1962 C CA . ALA A 1 255 ? 88.977 -3.781 16.960 0.86 45.45 255 ALA A CA 1
ATOM 1963 C C . ALA A 1 255 ? 90.215 -2.894 17.020 0.87 43.63 255 ALA A C 1
ATOM 1964 O O . ALA A 1 255 ? 91.178 -3.171 17.747 0.91 50.44 255 ALA A O 1
ATOM 1966 N N . HIS A 1 256 ? 90.171 -1.824 16.239 1.00 49.14 256 HIS A N 1
ATOM 1967 C CA . HIS A 1 256 ? 91.256 -0.864 16.174 0.89 50.17 256 HIS A CA 1
ATOM 1968 C C . HIS A 1 256 ? 91.459 -0.216 17.539 0.99 52.47 256 HIS A C 1
ATOM 1969 O O . HIS A 1 256 ? 92.578 -0.115 18.037 0.79 49.02 256 HIS A O 1
ATOM 1976 N N . GLU A 1 257 ? 90.349 0.203 18.142 0.88 47.79 257 GLU A N 1
ATOM 1977 C CA . GLU A 1 257 ? 90.375 0.854 19.437 0.86 51.80 257 GLU A CA 1
ATOM 1978 C C . GLU A 1 257 ? 90.984 -0.036 20.515 0.75 49.45 257 GLU A C 1
ATOM 1979 O O . GLU A 1 257 ? 91.689 0.441 21.410 0.81 46.53 257 GLU A O 1
ATOM 1985 N N . TYR A 1 258 ? 90.716 -1.332 20.430 1.00 44.93 258 TYR A N 1
ATOM 1986 C CA . TYR A 1 258 ? 91.156 -2.228 21.481 1.00 41.97 258 TYR A CA 1
ATOM 1987 C C . TYR A 1 258 ? 92.389 -3.045 21.093 0.70 45.98 258 TYR A C 1
ATOM 1988 O O . TYR A 1 258 ? 92.663 -4.075 21.689 0.94 47.00 258 TYR A O 1
ATOM 1997 N N . GLY A 1 259 ? 93.147 -2.566 20.109 0.98 48.24 259 GLY A N 1
ATOM 1998 C CA . GLY A 1 259 ? 94.411 -3.191 19.754 0.88 49.12 259 GLY A CA 1
ATOM 1999 C C . GLY A 1 259 ? 94.323 -4.598 19.187 0.87 50.12 259 GLY A C 1
ATOM 2000 O O . GLY A 1 259 ? 95.234 -5.398 19.382 0.83 49.22 259 GLY A O 1
ATOM 2001 N N . ARG A 1 260 ? 93.233 -4.913 18.489 0.93 46.38 260 ARG A N 1
ATOM 2002 C CA . ARG A 1 260 ? 93.092 -6.237 17.869 0.92 48.96 260 ARG A CA 1
ATOM 2003 C C . ARG A 1 260 ? 93.276 -6.133 16.367 1.00 48.33 260 ARG A C 1
ATOM 2004 O O . ARG A 1 260 ? 93.127 -5.056 15.794 0.75 48.90 260 ARG A O 1
ATOM 2012 N N . ARG A 1 261 ? 93.603 -7.251 15.728 1.00 50.04 261 ARG A N 1
ATOM 2013 C CA . ARG A 1 261 ? 93.664 -7.296 14.261 0.73 48.34 261 ARG A CA 1
ATOM 2014 C C . ARG A 1 261 ? 92.492 -8.116 13.745 0.89 52.38 261 ARG A C 1
ATOM 2015 O O . ARG A 1 261 ? 91.947 -8.940 14.478 0.94 50.29 261 ARG A O 1
ATOM 2023 N N . VAL A 1 262 ? 92.108 -7.893 12.489 0.95 50.21 262 VAL A N 1
ATOM 2024 C CA . VAL A 1 262 ? 90.906 -8.499 11.927 1.00 46.56 262 VAL A CA 1
ATOM 2025 C C . VAL A 1 262 ? 91.170 -9.340 10.683 0.84 50.60 262 VAL A C 1
ATOM 2026 O O . VAL A 1 262 ? 91.843 -8.909 9.737 0.80 47.21 262 VAL A O 1
ATOM 2030 N N . ALA A 1 263 ? 90.632 -10.549 10.683 1.00 48.22 263 ALA A N 1
ATOM 2031 C CA . ALA A 1 263 ? 90.611 -11.353 9.477 1.00 49.55 263 ALA A CA 1
ATOM 2032 C C . ALA A 1 263 ? 89.176 -11.609 9.035 0.82 47.20 263 ALA A C 1
ATOM 2033 O O . ALA A 1 263 ? 88.279 -11.828 9.865 0.98 49.43 263 ALA A O 1
ATOM 2035 N N . PHE A 1 264 ? 88.958 -11.554 7.727 0.95 50.46 264 PHE A N 1
ATOM 2036 C CA . PHE A 1 264 ? 87.661 -11.892 7.157 1.00 49.88 264 PHE A CA 1
ATOM 2037 C C . PHE A 1 264 ? 87.655 -13.368 6.778 0.91 47.32 264 PHE A C 1
ATOM 2038 O O . PHE A 1 264 ? 88.645 -13.895 6.298 0.92 49.75 264 PHE A O 1
ATOM 2046 N N . VAL A 1 265 ? 86.526 -14.023 7.003 0.94 50.17 265 VAL A N 1
ATOM 2047 C CA . VAL A 1 265 ? 86.405 -15.468 6.870 1.00 57.95 265 VAL A CA 1
ATOM 2048 C C . VAL A 1 265 ? 85.118 -15.818 6.129 0.58 57.51 265 VAL A C 1
ATOM 2049 O O . VAL A 1 265 ? 84.029 -15.353 6.488 1.00 55.66 265 VAL A O 1
ATOM 2053 N N . GLY A 1 266 ? 85.238 -16.636 5.093 0.74 53.78 266 GLY A N 1
ATOM 2054 C CA . GLY A 1 266 ? 84.075 -17.042 4.324 0.74 44.93 266 GLY A CA 1
ATOM 2055 C C . GLY A 1 266 ? 83.986 -16.304 3.009 0.90 45.42 266 GLY A C 1
ATOM 2056 O O . GLY A 1 266 ? 84.171 -15.087 2.957 0.61 54.20 266 GLY A O 1
ATOM 2057 N N . ARG A 1 267 ? 83.709 -17.056 1.947 0.61 51.98 267 ARG A N 1
ATOM 2058 C CA . ARG A 1 267 ? 83.768 -16.563 0.571 1.00 55.42 267 ARG A CA 1
ATOM 2059 C C . ARG A 1 267 ? 83.037 -15.234 0.348 0.59 53.64 267 ARG A C 1
ATOM 2060 O O . ARG A 1 267 ? 83.637 -14.264 -0.140 0.93 54.33 267 ARG A O 1
ATOM 2068 N N . SER A 1 268 ? 81.753 -15.194 0.717 0.95 54.60 268 SER A N 1
ATOM 2069 C CA . SER A 1 268 ? 80.935 -13.987 0.552 0.72 54.14 268 SER A CA 1
ATOM 2070 C C . SER A 1 268 ? 81.554 -12.771 1.251 0.63 46.84 268 SER A C 1
ATOM 2071 O O . SER A 1 268 ? 81.627 -11.684 0.672 1.00 49.22 268 SER A O 1
ATOM 2074 N N . MET A 1 269 ? 82.011 -12.964 2.487 0.77 45.41 269 MET A N 1
ATOM 2075 C CA . MET A 1 269 ? 82.558 -11.862 3.290 0.99 48.74 269 MET A CA 1
ATOM 2076 C C . MET A 1 269 ? 83.849 -11.305 2.697 0.79 44.35 269 MET A C 1
ATOM 2077 O O . MET A 1 269 ? 83.999 -10.091 2.541 0.99 48.12 269 MET A O 1
ATOM 2082 N N . VAL A 1 270 ? 84.782 -12.196 2.369 0.90 50.52 270 VAL A N 1
ATOM 2083 C CA . VAL A 1 270 ? 86.033 -11.797 1.718 1.00 49.18 270 VAL A CA 1
ATOM 2084 C C . VAL A 1 270 ? 85.741 -11.033 0.432 0.74 50.52 270 VAL A C 1
ATOM 2085 O O . VAL A 1 270 ? 86.284 -9.949 0.199 0.97 51.16 270 VAL A O 1
ATOM 2089 N N . ARG A 1 271 ? 84.850 -11.586 -0.386 0.95 54.95 271 ARG A N 1
ATOM 2090 C CA . ARG A 1 271 ? 84.491 -10.941 -1.647 1.00 58.99 271 ARG A CA 1
ATOM 2091 C C . ARG A 1 271 ? 83.872 -9.542 -1.452 0.69 53.85 271 ARG A C 1
ATOM 2092 O O . ARG A 1 271 ? 84.412 -8.544 -1.931 1.00 48.40 271 ARG A O 1
ATOM 2100 N N . ASN A 1 272 ? 82.756 -9.459 -0.732 1.00 47.03 272 ASN A N 1
ATOM 2101 C CA . ASN A 1 272 ? 82.081 -8.165 -0.564 0.90 55.57 272 ASN A CA 1
ATOM 2102 C C . ASN A 1 272 ? 82.918 -7.113 0.164 0.68 51.87 272 ASN A C 1
ATOM 2103 O O . ASN A 1 272 ? 82.906 -5.944 -0.221 1.00 44.67 272 ASN A O 1
ATOM 2108 N N . MET A 1 273 ? 83.661 -7.513 1.194 1.00 48.90 273 MET A N 1
ATOM 2109 C CA . MET A 1 273 ? 84.465 -6.524 1.916 0.98 54.56 273 MET A CA 1
ATOM 2110 C C . MET A 1 273 ? 85.620 -6.087 1.033 0.71 55.30 273 MET A C 1
ATOM 2111 O O . MET A 1 273 ? 86.039 -4.919 1.073 1.00 53.64 273 MET A O 1
ATOM 2116 N N . GLY A 1 274 ? 86.103 -7.014 0.208 0.90 53.63 274 GLY A N 1
ATOM 2117 C CA . GLY A 1 274 ? 87.065 -6.666 -0.817 1.00 50.84 274 GLY A CA 1
ATOM 2118 C C . GLY A 1 274 ? 86.518 -5.540 -1.675 0.57 48.27 274 GLY A C 1
ATOM 2119 O O . GLY A 1 274 ? 87.136 -4.480 -1.805 1.00 46.57 274 GLY A O 1
ATOM 2120 N N . ILE A 1 275 ? 85.334 -5.742 -2.237 1.00 47.94 275 ILE A N 1
ATOM 2121 C CA . ILE A 1 275 ? 84.741 -4.682 -3.062 0.99 57.40 275 ILE A CA 1
ATOM 2122 C C . ILE A 1 275 ? 84.490 -3.368 -2.295 0.68 48.61 275 ILE A C 1
ATOM 2123 O O . ILE A 1 275 ? 84.862 -2.306 -2.775 1.00 46.24 275 ILE A O 1
ATOM 2128 N N . ALA A 1 276 ? 83.890 -3.434 -1.106 1.00 44.46 276 ALA A N 1
ATOM 2129 C CA . ALA A 1 276 ? 83.590 -2.223 -0.324 0.78 43.98 276 ALA A CA 1
ATOM 2130 C C . ALA A 1 276 ? 84.838 -1.411 -0.016 0.83 41.92 276 ALA A C 1
ATOM 2131 O O . ALA A 1 276 ? 84.837 -0.179 -0.091 1.00 47.31 276 ALA A O 1
ATOM 2133 N N . ARG A 1 277 ? 85.904 -2.104 0.358 1.00 47.53 277 ARG A N 1
ATOM 2134 C CA . ARG A 1 277 ? 87.149 -1.422 0.682 0.84 53.45 277 ARG A CA 1
ATOM 2135 C C . ARG A 1 277 ? 87.778 -0.857 -0.578 0.75 50.62 277 ARG A C 1
ATOM 2136 O O . ARG A 1 277 ? 88.205 0.298 -0.600 0.93 49.03 277 ARG A O 1
ATOM 2144 N N . ASP A 1 278 ? 87.803 -1.678 -1.629 0.88 54.35 278 ASP A N 1
ATOM 2145 C CA . ASP A 1 278 ? 88.356 -1.281 -2.928 1.00 64.95 278 ASP A CA 1
ATOM 2146 C C . ASP A 1 278 ? 87.677 -0.003 -3.430 0.73 62.99 278 ASP A C 1
ATOM 2147 O O . ASP A 1 278 ? 88.344 0.892 -3.915 1.00 53.36 278 ASP A O 1
ATOM 2152 N N . LEU A 1 279 ? 86.358 0.108 -3.264 0.85 57.49 279 LEU A N 1
ATOM 2153 C CA . LEU A 1 279 ? 85.638 1.278 -3.767 1.00 50.50 279 LEU A CA 1
ATOM 2154 C C . LEU A 1 279 ? 85.477 2.391 -2.740 0.79 50.47 279 LEU A C 1
ATOM 2155 O O . LEU A 1 279 ? 84.890 3.413 -3.052 0.92 49.24 279 LEU A O 1
ATOM 2160 N N . GLY A 1 280 ? 85.956 2.202 -1.514 0.82 53.56 280 GLY A N 1
ATOM 2161 C CA . GLY A 1 280 ? 85.903 3.282 -0.539 1.00 48.45 280 GLY A CA 1
ATOM 2162 C C . GLY A 1 280 ? 84.687 3.389 0.386 0.78 51.83 280 GLY A C 1
ATOM 2163 O O . GLY A 1 280 ? 84.549 4.376 1.110 0.83 54.88 280 GLY A O 1
ATOM 2164 N N . TYR A 1 281 ? 83.804 2.395 0.374 0.97 49.89 281 TYR A N 1
ATOM 2165 C CA . TYR A 1 281 ? 82.621 2.416 1.250 1.00 49.60 281 TYR A CA 1
ATOM 2166 C C . TYR A 1 281 ? 82.993 1.968 2.658 0.95 48.00 281 TYR A C 1
ATOM 2167 O O . TYR A 1 281 ? 82.413 2.424 3.645 0.75 47.64 281 TYR A O 1
ATOM 2176 N N . LEU A 1 282 ? 83.953 1.051 2.715 0.90 48.99 282 LEU A N 1
ATOM 2177 C CA . LEU A 1 282 ? 84.537 0.568 3.951 1.00 50.10 282 LEU A CA 1
ATOM 2178 C C . LEU A 1 282 ? 85.896 1.227 4.201 0.85 52.51 282 LEU A C 1
ATOM 2179 O O . LEU A 1 282 ? 86.809 1.062 3.408 0.81 50.09 282 LEU A O 1
ATOM 2184 N N . LYS A 1 283 ? 86.023 1.968 5.297 0.98 49.77 283 LYS A N 1
ATOM 2185 C CA . LYS A 1 283 ? 87.272 2.656 5.628 1.00 51.23 283 LYS A CA 1
ATOM 2186 C C . LYS A 1 283 ? 88.117 1.810 6.577 0.75 51.65 283 LYS A C 1
ATOM 2187 O O . LYS A 1 283 ? 87.717 1.534 7.711 0.89 49.74 283 LYS A O 1
ATOM 2193 N N . VAL A 1 284 ? 89.286 1.404 6.102 1.00 49.13 284 VAL A N 1
ATOM 2194 C CA . VAL A 1 284 ? 90.170 0.511 6.836 1.00 52.16 284 VAL A CA 1
ATOM 2195 C C . VAL A 1 284 ? 91.510 1.175 7.126 0.87 56.01 284 VAL A C 1
ATOM 2196 O O . VAL A 1 284 ? 92.236 1.526 6.206 0.81 53.20 284 VAL A O 1
ATOM 2200 N N . PRO A 1 285 ? 91.842 1.345 8.412 0.87 58.92 285 PRO A N 1
ATOM 2201 C CA . PRO A 1 285 ? 93.155 1.885 8.781 0.88 66.43 285 PRO A CA 1
ATOM 2202 C C . PRO A 1 285 ? 94.265 0.890 8.468 0.82 57.28 285 PRO A C 1
ATOM 2203 O O . PRO A 1 285 ? 94.029 -0.318 8.541 1.00 49.96 285 PRO A O 1
ATOM 2207 N N . PRO A 1 286 ? 95.459 1.385 8.113 0.99 54.74 286 PRO A N 1
ATOM 2208 C CA . PRO A 1 286 ? 96.600 0.509 7.816 0.85 58.20 286 PRO A CA 1
ATOM 2209 C C . PRO A 1 286 ? 96.951 -0.396 8.993 1.00 55.91 286 PRO A C 1
ATOM 2210 O O . PRO A 1 286 ? 96.961 0.070 10.132 0.73 63.85 286 PRO A O 1
ATOM 2214 N N . GLY A 1 287 ? 97.220 -1.669 8.725 0.94 60.07 287 GLY A N 1
ATOM 2215 C CA . GLY A 1 287 ? 97.670 -2.585 9.760 1.00 61.81 287 GLY A CA 1
ATOM 2216 C C . GLY A 1 287 ? 96.570 -3.366 10.466 0.66 57.54 287 GLY A C 1
ATOM 2217 O O . GLY A 1 287 ? 96.847 -4.239 11.290 0.85 60.34 287 GLY A O 1
ATOM 2218 N N . LEU A 1 288 ? 95.316 -3.070 10.145 0.95 50.17 288 LEU A N 1
ATOM 2219 C CA . LEU A 1 288 ? 94.218 -3.637 10.911 0.73 45.20 288 LEU A CA 1
ATOM 2220 C C . LEU A 1 288 ? 93.830 -5.003 10.370 0.77 51.09 288 LEU A C 1
ATOM 2221 O O . LEU A 1 288 ? 93.734 -5.981 11.115 0.95 47.15 288 LEU A O 1
ATOM 2226 N N . VAL A 1 289 ? 93.602 -5.067 9.064 1.00 48.66 289 VAL A N 1
ATOM 2227 C CA . VAL A 1 289 ? 93.112 -6.285 8.445 0.93 51.31 289 VAL A CA 1
ATOM 2228 C C . VAL A 1 289 ? 94.279 -7.172 8.030 1.00 53.68 289 VAL A C 1
ATOM 2229 O O . VAL A 1 289 ? 95.245 -6.708 7.426 0.68 54.87 289 VAL A O 1
ATOM 2233 N N . VAL A 1 290 ? 94.208 -8.443 8.408 1.00 56.48 290 VAL A N 1
ATOM 2234 C CA . VAL A 1 290 ? 95.243 -9.408 8.061 1.00 57.27 290 VAL A CA 1
ATOM 2235 C C . VAL A 1 290 ? 94.614 -10.671 7.497 1.00 54.07 290 VAL A C 1
ATOM 2236 O O . VAL A 1 290 ? 93.395 -10.848 7.527 0.88 52.12 290 VAL A O 1
ATOM 2240 N N . ASP A 1 291 ? 95.461 -11.556 6.993 0.81 50.89 291 ASP A N 1
ATOM 2241 C CA . ASP A 1 291 ? 95.014 -12.839 6.491 0.84 56.17 291 ASP A CA 1
ATOM 2242 C C . ASP A 1 291 ? 94.793 -13.792 7.655 0.76 55.67 291 ASP A C 1
ATOM 2243 O O . ASP A 1 291 ? 95.563 -13.792 8.631 0.84 54.66 291 ASP A O 1
ATOM 2248 N N . VAL A 1 292 ? 93.761 -14.620 7.536 1.00 56.01 292 VAL A N 1
ATOM 2249 C CA . VAL A 1 292 ? 93.339 -15.493 8.624 0.62 50.75 292 VAL A CA 1
ATOM 2250 C C . VAL A 1 292 ? 94.460 -16.454 9.020 1.00 59.20 292 VAL A C 1
ATOM 2251 O O . VAL A 1 292 ? 94.608 -16.805 10.195 0.72 61.40 292 VAL A O 1
ATOM 2255 N N . LYS A 1 293 ? 95.299 -16.809 8.048 0.86 66.93 293 LYS A N 1
ATOM 2256 C CA . LYS A 1 293 ? 96.392 -17.748 8.275 0.96 71.53 293 LYS A CA 1
ATOM 2257 C C . LYS A 1 293 ? 97.398 -17.243 9.315 0.85 71.88 293 LYS A C 1
ATOM 2258 O O . LYS A 1 293 ? 98.070 -18.043 9.973 0.58 72.10 293 LYS A O 1
ATOM 2264 N N . THR A 1 294 ? 97.498 -15.925 9.475 0.92 68.03 294 THR A N 1
ATOM 2265 C CA . THR A 1 294 ? 98.435 -15.363 10.449 0.73 63.66 294 THR A CA 1
ATOM 2266 C C . THR A 1 294 ? 97.868 -15.327 11.874 0.61 60.65 294 THR A C 1
ATOM 2267 O O . THR A 1 294 ? 98.619 -15.110 12.826 0.79 63.16 294 THR A O 1
ATOM 2271 N N . LEU A 1 295 ? 96.561 -15.546 12.036 1.00 64.22 295 LEU A N 1
ATOM 2272 C CA . LEU A 1 295 ? 95.955 -15.372 13.362 0.99 66.71 295 LEU A CA 1
ATOM 2273 C C . LEU A 1 295 ? 96.505 -16.376 14.382 0.61 60.77 295 LEU A C 1
ATOM 2274 O O . LEU A 1 295 ? 96.551 -16.089 15.578 0.68 61.82 295 LEU A O 1
ATOM 2279 N N . ASP A 1 296 ? 96.946 -17.533 13.894 0.90 58.87 296 ASP A N 1
ATOM 2280 C CA . ASP A 1 296 ? 97.567 -18.563 14.730 0.71 58.39 296 ASP A CA 1
ATOM 2281 C C . ASP A 1 296 ? 98.780 -18.043 15.474 0.29 67.30 296 ASP A C 1
ATOM 2282 O O . ASP A 1 296 ? 99.119 -18.529 16.552 0.74 73.35 296 ASP A O 1
ATOM 2287 N N . ASP A 1 297 ? 99.456 -17.066 14.885 1.00 69.73 297 ASP A N 1
ATOM 2288 C CA . ASP A 1 297 ? 100.694 -16.601 15.481 0.57 66.76 297 ASP A CA 1
ATOM 2289 C C . ASP A 1 297 ? 100.440 -15.485 16.480 1.00 63.40 297 ASP A C 1
ATOM 2290 O O . ASP A 1 297 ? 101.353 -15.043 17.167 0.61 61.51 297 ASP A O 1
ATOM 2295 N N . LEU A 1 298 ? 99.185 -15.046 16.552 0.86 62.28 298 LEU A N 1
ATOM 2296 C CA . LEU A 1 298 ? 98.785 -13.964 17.448 0.97 62.05 298 LEU A CA 1
ATOM 2297 C C . LEU A 1 298 ? 98.207 -14.479 18.753 1.00 64.00 298 LEU A C 1
ATOM 2298 O O . LEU A 1 298 ? 97.581 -15.536 18.785 0.76 69.26 298 LEU A O 1
ATOM 2303 N N . PRO A 1 299 ? 98.408 -13.725 19.838 0.91 62.92 299 PRO A N 1
ATOM 2304 C CA . PRO A 1 299 ? 97.692 -14.053 21.067 0.60 55.08 299 PRO A CA 1
ATOM 2305 C C . PRO A 1 299 ? 96.186 -13.918 20.841 0.83 47.81 299 PRO A C 1
ATOM 2306 O O . PRO A 1 299 ? 95.751 -13.021 20.109 0.83 52.47 299 PRO A O 1
ATOM 2310 N N . ASP A 1 300 ? 95.413 -14.808 21.454 0.67 46.26 300 ASP A N 1
ATOM 2311 C CA . ASP A 1 300 ? 93.950 -14.800 21.357 0.89 46.53 300 ASP A CA 1
ATOM 2312 C C . ASP A 1 300 ? 93.341 -13.421 21.595 0.64 44.23 300 ASP A C 1
ATOM 2313 O O . ASP A 1 300 ? 92.376 -13.038 20.937 0.97 47.49 300 ASP A O 1
ATOM 2318 N N . SER A 1 301 ? 93.919 -12.673 22.530 1.00 46.62 301 SER A N 1
ATOM 2319 C CA . SER A 1 301 ? 93.351 -11.389 22.924 0.76 48.94 301 SER A CA 1
ATOM 2320 C C . SER A 1 301 ? 93.596 -10.289 21.895 0.84 45.14 301 SER A C 1
ATOM 2321 O O . SER A 1 301 ? 93.147 -9.164 22.089 0.84 46.80 301 SER A O 1
ATOM 2324 N N . GLU A 1 302 ? 94.316 -10.607 20.817 1.00 50.66 302 GLU A N 1
ATOM 2325 C CA . GLU A 1 302 ? 94.557 -9.646 19.734 0.84 47.84 302 GLU A CA 1
ATOM 2326 C C . GLU A 1 302 ? 93.802 -10.007 18.456 0.91 46.43 302 GLU A C 1
ATOM 2327 O O . GLU A 1 302 ? 93.995 -9.387 17.406 0.73 47.85 302 GLU A O 1
ATOM 2333 N N . VAL A 1 303 ? 92.922 -10.996 18.558 1.00 48.72 303 VAL A N 1
ATOM 2334 C CA . VAL A 1 303 ? 92.250 -11.566 17.395 1.00 43.77 303 VAL A CA 1
ATOM 2335 C C . VAL A 1 303 ? 90.738 -11.254 17.282 0.86 43.08 303 VAL A C 1
ATOM 2336 O O . VAL A 1 303 ? 89.959 -11.446 18.243 0.91 46.17 303 VAL A O 1
ATOM 2340 N N . VAL A 1 304 ? 90.345 -10.775 16.094 0.94 43.62 304 VAL A N 1
ATOM 2341 C CA . VAL A 1 304 ? 88.944 -10.728 15.672 0.93 41.00 304 VAL A CA 1
ATOM 2342 C C . VAL A 1 304 ? 88.759 -11.422 14.319 0.85 39.93 304 VAL A C 1
ATOM 2343 O O . VAL A 1 304 ? 89.468 -11.126 13.352 0.84 44.32 304 VAL A O 1
ATOM 2347 N N . LEU A 1 305 ? 87.822 -12.363 14.269 0.91 43.10 305 LEU A N 1
ATOM 2348 C CA . LEU A 1 305 ? 87.411 -12.985 13.017 1.00 47.74 305 LEU A CA 1
ATOM 2349 C C . LEU A 1 305 ? 86.053 -12.427 12.621 0.83 43.44 305 LEU A C 1
ATOM 2350 O O . LEU A 1 305 ? 85.125 -12.443 13.423 1.00 44.72 305 LEU A O 1
ATOM 2355 N N . VAL A 1 306 ? 85.934 -11.916 11.402 0.88 47.29 306 VAL A N 1
ATOM 2356 C CA . VAL A 1 306 ? 84.633 -11.448 10.923 1.00 44.99 306 VAL A CA 1
ATOM 2357 C C . VAL A 1 306 ? 84.160 -12.432 9.872 0.75 49.18 306 VAL A C 1
ATOM 2358 O O . VAL A 1 306 ? 84.776 -12.624 8.829 0.96 47.63 306 VAL A O 1
ATOM 2362 N N . CYS A 1 307 ? 83.055 -13.080 10.164 1.00 43.84 307 CYS A N 1
ATOM 2363 C CA . CYS A 1 307 ? 82.689 -14.233 9.387 0.85 47.37 307 CYS A CA 1
ATOM 2364 C C . CYS A 1 307 ? 81.242 -14.237 8.993 0.71 44.82 307 CYS A C 1
ATOM 2365 O O . CYS A 1 307 ? 80.411 -13.398 9.375 0.86 46.12 307 CYS A O 1
ATOM 2368 N N . THR A 1 308 ? 80.962 -15.265 8.240 0.82 46.96 308 THR A N 1
ATOM 2369 C CA . THR A 1 308 ? 79.718 -15.448 7.561 0.96 49.35 308 THR A CA 1
ATOM 2370 C C . THR A 1 308 ? 78.855 -16.436 8.375 0.81 45.77 308 THR A C 1
ATOM 2371 O O . THR A 1 308 ? 79.380 -17.162 9.233 0.95 50.01 308 THR A O 1
ATOM 2375 N N . GLY A 1 309 ? 77.544 -16.456 8.138 0.90 48.06 309 GLY A N 1
ATOM 2376 C CA . GLY A 1 309 ? 76.677 -17.467 8.740 1.00 44.96 309 GLY A CA 1
ATOM 2377 C C . GLY A 1 309 ? 75.777 -17.066 9.898 0.67 46.29 309 GLY A C 1
ATOM 2378 O O . GLY A 1 309 ? 75.426 -17.887 10.755 0.94 47.22 309 GLY A O 1
ATOM 2379 N N . SER A 1 310 ? 75.376 -15.804 9.925 0.90 49.83 310 SER A N 1
ATOM 2380 C CA . SER A 1 310 ? 74.526 -15.307 11.006 0.79 50.62 310 SER A CA 1
ATOM 2381 C C . SER A 1 310 ? 73.110 -15.911 10.986 0.67 45.84 310 SER A C 1
ATOM 2382 O O . SER A 1 310 ? 72.382 -15.795 11.969 0.89 48.20 310 SER A O 1
ATOM 2385 N N . GLN A 1 311 ? 72.712 -16.550 9.881 1.00 47.69 311 GLN A N 1
ATOM 2386 C CA . GLN A 1 311 ? 71.368 -17.141 9.806 0.92 47.53 311 GLN A CA 1
ATOM 2387 C C . GLN A 1 311 ? 71.407 -18.644 9.996 0.87 48.56 311 GLN A C 1
ATOM 2388 O O . GLN A 1 311 ? 70.402 -19.325 9.799 0.67 50.07 311 GLN A O 1
ATOM 2394 N N . GLY A 1 312 ? 72.564 -19.164 10.393 1.00 48.38 312 GLY A N 1
ATOM 2395 C CA . GLY A 1 312 ? 72.711 -20.596 10.601 0.84 51.11 312 GLY A CA 1
ATOM 2396 C C . GLY A 1 312 ? 72.797 -21.437 9.327 0.75 53.46 312 GLY A C 1
ATOM 2397 O O . GLY A 1 312 ? 72.682 -22.660 9.394 0.91 56.31 312 GLY A O 1
ATOM 2398 N N . GLU A 1 313 ? 72.972 -20.785 8.175 0.99 53.35 313 GLU A N 1
ATOM 2399 C CA . GLU A 1 313 ? 73.281 -21.469 6.910 0.79 56.32 313 GLU A CA 1
ATOM 2400 C C . GLU A 1 313 ? 74.330 -22.557 7.155 0.90 57.34 313 GLU A C 1
ATOM 2401 O O . GLU A 1 313 ? 75.448 -22.265 7.559 0.75 55.98 313 GLU A O 1
ATOM 2407 N N . PRO A 1 314 ? 73.969 -23.818 6.919 0.76 61.83 314 PRO A N 1
ATOM 2408 C CA . PRO A 1 314 ? 74.811 -24.939 7.361 0.85 66.11 314 PRO A CA 1
ATOM 2409 C C . PRO A 1 314 ? 76.190 -25.033 6.680 0.46 62.95 314 PRO A C 1
ATOM 2410 O O . PRO A 1 314 ? 77.070 -25.695 7.215 0.69 63.54 314 PRO A O 1
ATOM 2414 N N . MET A 1 315 ? 76.392 -24.385 5.539 1.00 62.98 315 MET A N 1
ATOM 2415 C CA . MET A 1 315 ? 77.703 -24.431 4.893 0.59 66.08 315 MET A CA 1
ATOM 2416 C C . MET A 1 315 ? 78.561 -23.223 5.259 0.72 59.91 315 MET A C 1
ATOM 2417 O O . MET A 1 315 ? 79.763 -23.191 4.981 0.69 59.22 315 MET A O 1
ATOM 2422 N N . ALA A 1 316 ? 77.941 -22.232 5.888 0.73 54.70 316 ALA A N 1
ATOM 2423 C CA . ALA A 1 316 ? 78.648 -21.016 6.271 0.78 53.10 316 ALA A CA 1
ATOM 2424 C C . ALA A 1 316 ? 79.576 -21.267 7.456 0.78 51.83 316 ALA A C 1
ATOM 2425 O O . ALA A 1 316 ? 79.473 -22.289 8.129 0.92 53.28 316 ALA A O 1
ATOM 2427 N N . ALA A 1 317 ? 80.478 -20.324 7.708 0.91 56.11 317 ALA A N 1
ATOM 2428 C CA . ALA A 1 317 ? 81.540 -20.506 8.696 0.83 50.72 317 ALA A CA 1
ATOM 2429 C C . ALA A 1 317 ? 81.039 -20.766 10.125 0.55 49.71 317 ALA A C 1
ATOM 2430 O O . ALA A 1 317 ? 81.524 -21.669 10.808 1.00 51.48 317 ALA A O 1
ATOM 2432 N N . LEU A 1 318 ? 80.075 -19.983 10.584 1.00 55.89 318 LEU A N 1
ATOM 2433 C CA . LEU A 1 318 ? 79.650 -20.090 11.975 1.00 57.10 318 LEU A CA 1
ATOM 2434 C C . LEU A 1 318 ? 79.081 -21.479 12.296 0.74 54.75 318 LEU A C 1
ATOM 2435 O O . LEU A 1 318 ? 79.433 -22.070 13.318 1.00 54.32 318 LEU A O 1
ATOM 2440 N N . SER A 1 319 ? 78.229 -22.009 11.418 1.00 52.32 319 SER A N 1
ATOM 2441 C CA . SER A 1 319 ? 77.654 -23.338 11.635 0.76 55.46 319 SER A CA 1
ATOM 2442 C C . SER A 1 319 ? 78.711 -24.444 11.640 1.00 57.00 319 SER A C 1
ATOM 2443 O O . SER A 1 319 ? 78.636 -25.365 12.450 0.84 58.86 319 SER A O 1
ATOM 2446 N N . ARG A 1 320 ? 79.695 -24.355 10.749 1.00 56.69 320 ARG A N 1
ATOM 2447 C CA . ARG A 1 320 ? 80.758 -25.357 10.716 0.95 57.68 320 ARG A CA 1
ATOM 2448 C C . ARG A 1 320 ? 81.617 -25.268 11.980 0.78 56.97 320 ARG A C 1
ATOM 2449 O O . ARG A 1 320 ? 82.064 -26.295 12.499 0.90 58.94 320 ARG A O 1
ATOM 2457 N N . MET A 1 321 ? 81.849 -24.053 12.478 1.00 55.45 321 MET A N 1
ATOM 2458 C CA . MET A 1 321 ? 82.576 -23.912 13.742 0.83 61.33 321 MET A CA 1
ATOM 2459 C C . MET A 1 321 ? 81.767 -24.526 14.888 0.89 60.94 321 MET A C 1
ATOM 2460 O O . MET A 1 321 ? 82.320 -25.187 15.763 0.96 64.00 321 MET A O 1
ATOM 2465 N N . ALA A 1 322 ? 80.454 -24.300 14.878 0.86 61.05 322 ALA A N 1
ATOM 2466 C CA . ALA A 1 322 ? 79.579 -24.835 15.926 0.84 64.36 322 ALA A CA 1
ATOM 2467 C C . ALA A 1 322 ? 79.509 -26.362 15.888 0.57 63.22 322 ALA A C 1
ATOM 2468 O O . ALA A 1 322 ? 79.316 -26.997 16.924 0.84 61.21 322 ALA A O 1
ATOM 2470 N N . ASN A 1 323 ? 79.670 -26.943 14.699 1.00 60.47 323 ASN A N 1
ATOM 2471 C CA . ASN A 1 323 ? 79.657 -28.396 14.533 0.98 66.19 323 ASN A CA 1
ATOM 2472 C C . ASN A 1 323 ? 81.043 -29.022 14.374 0.76 65.49 323 ASN A C 1
ATOM 2473 O O . ASN A 1 323 ? 81.171 -30.093 13.772 0.62 63.53 323 ASN A O 1
ATOM 2478 N N . ARG A 1 324 ? 82.068 -28.356 14.903 0.88 63.75 324 ARG A N 1
ATOM 2479 C CA . ARG A 1 324 ? 83.437 -28.888 14.888 0.83 67.71 324 ARG A CA 1
ATOM 2480 C C . ARG A 1 324 ? 83.896 -29.359 13.507 1.00 67.04 324 ARG A C 1
ATOM 2481 O O . ARG A 1 324 ? 84.478 -30.435 13.365 0.60 73.44 324 ARG A O 1
ATOM 2489 N N . ASP A 1 325 ? 83.637 -28.539 12.496 0.82 60.09 325 ASP A N 1
ATOM 2490 C CA . ASP A 1 325 ? 83.877 -28.910 11.107 0.80 61.77 325 ASP A CA 1
ATOM 2491 C C . ASP A 1 325 ? 84.508 -27.734 10.358 0.62 58.33 325 ASP A C 1
ATOM 2492 O O . ASP A 1 325 ? 84.187 -27.463 9.200 0.62 58.73 325 ASP A O 1
ATOM 2497 N N . HIS A 1 326 ? 85.409 -27.033 11.035 0.78 59.60 326 HIS A N 1
ATOM 2498 C CA . HIS A 1 326 ? 86.023 -25.832 10.482 0.78 62.83 326 HIS A CA 1
ATOM 2499 C C . HIS A 1 326 ? 87.471 -25.730 10.929 0.89 62.26 326 HIS A C 1
ATOM 2500 O O . HIS A 1 326 ? 87.839 -26.283 11.960 0.58 59.29 326 HIS A O 1
ATOM 2507 N N . GLN A 1 327 ? 88.286 -25.027 10.143 0.74 66.15 327 GLN A N 1
ATOM 2508 C CA . GLN A 1 327 ? 89.675 -24.747 10.509 0.53 66.99 327 GLN A CA 1
ATOM 2509 C C . GLN A 1 327 ? 89.737 -24.060 11.869 1.00 61.60 327 GLN A C 1
ATOM 2510 O O . GLN A 1 327 ? 90.635 -24.320 12.673 0.84 62.94 327 GLN A O 1
ATOM 2516 N N . ILE A 1 328 ? 88.775 -23.175 12.114 0.67 61.72 328 ILE A N 1
ATOM 2517 C CA . ILE A 1 328 ? 88.672 -22.482 13.391 0.90 63.85 328 ILE A CA 1
ATOM 2518 C C . ILE A 1 328 ? 87.950 -23.349 14.421 0.90 59.87 328 ILE A C 1
ATOM 2519 O O . ILE A 1 328 ? 86.803 -23.743 14.231 0.74 59.46 328 ILE A O 1
ATOM 2524 N N . ARG A 1 329 ? 88.641 -23.643 15.512 0.79 61.93 329 ARG A N 1
ATOM 2525 C CA . ARG A 1 329 ? 88.104 -24.501 16.550 1.00 55.55 329 ARG A CA 1
ATOM 2526 C C . ARG A 1 329 ? 87.674 -23.663 17.745 0.59 56.13 329 ARG A C 1
ATOM 2527 O O . ARG A 1 329 ? 88.505 -23.029 18.399 0.76 60.34 329 ARG A O 1
ATOM 2535 N N . ILE A 1 330 ? 86.374 -23.658 18.022 0.78 52.31 330 ILE A N 1
ATOM 2536 C CA . ILE A 1 330 ? 85.854 -22.929 19.170 1.00 52.97 330 ILE A CA 1
ATOM 2537 C C . ILE A 1 330 ? 86.385 -23.521 20.468 0.95 52.84 330 ILE A C 1
ATOM 2538 O O . ILE A 1 330 ? 86.363 -24.734 20.659 0.60 53.36 330 ILE A O 1
ATOM 2543 N N . VAL A 1 331 ? 86.872 -22.657 21.353 0.99 59.11 331 VAL A N 1
ATOM 2544 C CA . VAL A 1 331 ? 87.329 -23.095 22.668 1.00 54.49 331 VAL A CA 1
ATOM 2545 C C . VAL A 1 331 ? 86.626 -22.327 23.770 0.66 56.37 331 VAL A C 1
ATOM 2546 O O . VAL A 1 331 ? 85.994 -21.293 23.528 0.95 60.63 331 VAL A O 1
ATOM 2550 N N . ASN A 1 332 ? 86.738 -22.856 24.982 1.00 55.97 332 ASN A N 1
ATOM 2551 C CA . ASN A 1 332 ? 86.207 -22.210 26.162 0.76 58.16 332 ASN A CA 1
ATOM 2552 C C . ASN A 1 332 ? 86.796 -20.815 26.279 0.99 61.52 332 ASN A C 1
ATOM 2553 O O . ASN A 1 332 ? 88.005 -20.645 26.168 0.67 56.49 332 ASN A O 1
ATOM 2558 N N . GLY A 1 333 ? 85.944 -19.813 26.477 0.95 58.03 333 GLY A N 1
ATOM 2559 C CA . GLY A 1 333 ? 86.427 -18.445 26.571 0.77 50.43 333 GLY A CA 1
ATOM 2560 C C . GLY A 1 333 ? 86.315 -17.621 25.289 0.63 46.36 333 GLY A C 1
ATOM 2561 O O . GLY A 1 333 ? 86.416 -16.399 25.349 0.97 51.41 333 GLY A O 1
ATOM 2562 N N . ASP A 1 334 ? 86.129 -18.266 24.137 1.00 46.57 334 ASP A N 1
ATOM 2563 C CA . ASP A 1 334 ? 85.833 -17.515 22.898 1.00 46.95 334 ASP A CA 1
ATOM 2564 C C . ASP A 1 334 ? 84.587 -16.656 23.096 0.90 47.33 334 ASP A C 1
ATOM 2565 O O . ASP A 1 334 ? 83.641 -17.068 23.784 0.92 51.20 334 ASP A O 1
ATOM 2570 N N . THR A 1 335 ? 84.591 -15.471 22.497 1.00 45.29 335 THR A N 1
ATOM 2571 C CA . THR A 1 335 ? 83.408 -14.621 22.454 1.00 42.45 335 THR A CA 1
ATOM 2572 C C . THR A 1 335 ? 82.881 -14.589 21.025 0.85 46.11 335 THR A C 1
ATOM 2573 O O . THR A 1 335 ? 83.636 -14.330 20.112 0.97 47.67 335 THR A O 1
ATOM 2577 N N . VAL A 1 336 ? 81.598 -14.880 20.838 1.00 43.76 336 VAL A N 1
ATOM 2578 C CA . VAL A 1 336 ? 80.982 -14.910 19.519 1.00 40.70 336 VAL A CA 1
ATOM 2579 C C . VAL A 1 336 ? 79.808 -13.946 19.517 0.85 39.69 336 VAL A C 1
ATOM 2580 O O . VAL A 1 336 ? 78.954 -14.010 20.391 0.81 42.18 336 VAL A O 1
ATOM 2584 N N . ILE A 1 337 ? 79.800 -13.024 18.562 1.00 41.08 337 ILE A N 1
ATOM 2585 C CA . ILE A 1 337 ? 78.757 -12.018 18.430 0.91 39.81 337 ILE A CA 1
ATOM 2586 C C . ILE A 1 337 ? 78.007 -12.210 17.119 0.72 37.78 337 ILE A C 1
ATOM 2587 O O . ILE A 1 337 ? 78.595 -12.142 16.040 0.94 41.15 337 ILE A O 1
ATOM 2592 N N . LEU A 1 338 ? 76.716 -12.469 17.211 1.00 41.47 338 LEU A N 1
ATOM 2593 C CA . LEU A 1 338 ? 75.872 -12.499 16.023 0.82 39.22 338 LEU A CA 1
ATOM 2594 C C . LEU A 1 338 ? 75.321 -11.101 15.833 0.70 37.56 338 LEU A C 1
ATOM 2595 O O . LEU A 1 338 ? 74.316 -10.755 16.429 1.00 41.58 338 LEU A O 1
ATOM 2600 N N . ALA A 1 339 ? 76.006 -10.282 15.041 1.00 38.72 339 ALA A N 1
ATOM 2601 C CA . ALA A 1 339 ? 75.632 -8.870 14.925 0.94 41.59 339 ALA A CA 1
ATOM 2602 C C . ALA A 1 339 ? 74.642 -8.738 13.798 0.71 42.01 339 ALA A C 1
ATOM 2603 O O . ALA A 1 339 ? 74.930 -8.139 12.774 0.83 44.06 339 ALA A O 1
ATOM 2605 N N . SER A 1 340 ? 73.463 -9.305 13.997 0.96 48.89 340 SER A N 1
ATOM 2606 C CA . SER A 1 340 ? 72.567 -9.571 12.890 0.81 47.87 340 SER A CA 1
ATOM 2607 C C . SER A 1 340 ? 71.134 -9.693 13.341 0.93 45.78 340 SER A C 1
ATOM 2608 O O . SER A 1 340 ? 70.855 -9.821 14.533 0.86 45.65 340 SER A O 1
ATOM 2611 N N . SER A 1 341 ? 70.217 -9.678 12.381 0.93 48.81 341 SER A N 1
ATOM 2612 C CA . SER A 1 341 ? 68.839 -10.037 12.684 0.61 52.67 341 SER A CA 1
ATOM 2613 C C . SER A 1 341 ? 68.707 -11.535 12.788 1.00 51.79 341 SER A C 1
ATOM 2614 O O . SER A 1 341 ? 69.609 -12.283 12.405 0.84 53.08 341 SER A O 1
ATOM 2617 N N . LEU A 1 342 ? 67.580 -11.965 13.327 0.66 46.83 342 LEU A N 1
ATOM 2618 C CA . LEU A 1 342 ? 67.169 -13.347 13.217 0.93 49.54 342 LEU A CA 1
ATOM 2619 C C . LEU A 1 342 ? 65.938 -13.337 12.324 0.72 47.60 342 LEU A C 1
ATOM 2620 O O . LEU A 1 342 ? 64.837 -13.038 12.780 0.66 44.13 342 LEU A O 1
ATOM 2625 N N . ILE A 1 343 ? 66.137 -13.635 11.046 0.81 51.35 343 ILE A N 1
ATOM 2626 C CA . ILE A 1 343 ? 65.044 -13.613 10.084 0.75 47.05 343 ILE A CA 1
ATOM 2627 C C . ILE A 1 343 ? 64.028 -14.716 10.384 0.72 56.42 343 ILE A C 1
ATOM 2628 O O . ILE A 1 343 ? 64.392 -15.889 10.481 0.84 56.49 343 ILE A O 1
ATOM 2633 N N . PRO A 1 344 ? 62.755 -14.325 10.575 0.70 62.05 344 PRO A N 1
ATOM 2634 C CA . PRO A 1 344 ? 61.665 -15.238 10.941 0.77 63.87 344 PRO A CA 1
ATOM 2635 C C . PRO A 1 344 ? 61.707 -16.507 10.112 0.58 59.47 344 PRO A C 1
ATOM 2636 O O . PRO A 1 344 ? 61.687 -16.408 8.893 1.00 53.78 344 PRO A O 1
ATOM 2640 N N . GLY A 1 345 ? 61.815 -17.667 10.754 0.82 58.82 345 GLY A N 1
ATOM 2641 C CA . GLY A 1 345 ? 61.947 -18.909 10.013 1.00 61.57 345 GLY A CA 1
ATOM 2642 C C . GLY A 1 345 ? 63.328 -19.536 10.091 0.31 66.74 345 GLY A C 1
ATOM 2643 O O . GLY A 1 345 ? 63.483 -20.717 9.798 0.90 67.33 345 GLY A O 1
ATOM 2644 N N . ASN A 1 346 ? 64.336 -18.758 10.479 0.81 63.68 346 ASN A N 1
ATOM 2645 C CA . ASN A 1 346 ? 65.683 -19.307 10.608 0.78 59.30 346 ASN A CA 1
ATOM 2646 C C . ASN A 1 346 ? 65.976 -19.646 12.047 0.74 55.73 346 ASN A C 1
ATOM 2647 O O . ASN A 1 346 ? 67.095 -20.037 12.395 0.73 56.56 346 ASN A O 1
ATOM 2652 N N . GLU A 1 347 ? 64.951 -19.484 12.875 1.00 50.55 347 GLU A N 1
ATOM 2653 C CA . GLU A 1 347 ? 65.065 -19.684 14.307 0.93 52.38 347 GLU A CA 1
ATOM 2654 C C . GLU A 1 347 ? 65.732 -21.013 14.671 0.87 52.66 347 GLU A C 1
ATOM 2655 O O . GLU A 1 347 ? 66.642 -21.049 15.496 0.82 55.20 347 GLU A O 1
ATOM 2661 N N . ASN A 1 348 ? 65.296 -22.104 14.056 0.93 58.73 348 ASN A N 1
ATOM 2662 C CA . ASN A 1 348 ? 65.841 -23.407 14.419 0.67 56.69 348 ASN A CA 1
ATOM 2663 C C . ASN A 1 348 ? 67.321 -23.532 14.061 0.63 57.56 348 ASN A C 1
ATOM 2664 O O . ASN A 1 348 ? 68.122 -24.029 14.858 0.89 58.24 348 ASN A O 1
ATOM 2669 N N . ALA A 1 349 ? 67.685 -23.056 12.876 1.00 53.68 349 ALA A N 1
ATOM 2670 C CA . ALA A 1 349 ? 69.071 -23.098 12.436 0.46 54.45 349 ALA A CA 1
ATOM 2671 C C . ALA A 1 349 ? 69.952 -22.221 13.334 1.00 52.71 349 ALA A C 1
ATOM 2672 O O . ALA A 1 349 ? 71.007 -22.660 13.823 0.90 53.69 349 ALA A O 1
ATOM 2674 N N . VAL A 1 350 ? 69.501 -20.992 13.560 1.00 50.64 350 VAL A N 1
ATOM 2675 C CA . VAL A 1 350 ? 70.247 -20.045 14.377 1.00 48.58 350 VAL A CA 1
ATOM 2676 C C . VAL A 1 350 ? 70.422 -20.557 15.809 0.85 49.54 350 VAL A C 1
ATOM 2677 O O . VAL A 1 350 ? 71.539 -20.586 16.324 1.00 49.75 350 VAL A O 1
ATOM 2681 N N . TYR A 1 351 ? 69.341 -21.013 16.434 1.00 52.31 351 TYR A N 1
ATOM 2682 C CA . TYR A 1 351 ? 69.448 -21.533 17.805 1.00 56.22 351 TYR A CA 1
ATOM 2683 C C . TYR A 1 351 ? 70.302 -22.798 17.863 0.94 53.92 351 TYR A C 1
ATOM 2684 O O . TYR A 1 351 ? 71.017 -23.025 18.840 1.00 54.55 351 TYR A O 1
ATOM 2693 N N . ARG A 1 352 ? 70.256 -23.607 16.809 1.00 54.01 352 ARG A N 1
ATOM 2694 C CA . ARG A 1 352 ? 71.130 -24.773 16.750 0.90 56.68 352 ARG A CA 1
ATOM 2695 C C . ARG A 1 352 ? 72.600 -24.318 16.798 0.88 56.30 352 ARG A C 1
ATOM 2696 O O . ARG A 1 352 ? 73.411 -24.872 17.540 0.88 57.67 352 ARG A O 1
ATOM 2704 N N . VAL A 1 353 ? 72.932 -23.288 16.024 1.00 54.51 353 VAL A N 1
ATOM 2705 C CA . VAL A 1 353 ? 74.290 -22.743 16.046 0.91 53.37 353 VAL A CA 1
ATOM 2706 C C . VAL A 1 353 ? 74.656 -22.162 17.424 0.93 52.12 353 VAL A C 1
ATOM 2707 O O . VAL A 1 353 ? 75.717 -22.460 17.983 1.00 52.76 353 VAL A O 1
ATOM 2711 N N . ILE A 1 354 ? 73.761 -21.349 17.978 1.00 51.03 354 ILE A N 1
ATOM 2712 C CA . ILE A 1 354 ? 73.986 -20.743 19.285 1.00 50.05 354 ILE A CA 1
ATOM 2713 C C . ILE A 1 354 ? 74.207 -21.816 20.360 0.85 52.56 354 ILE A C 1
ATOM 2714 O O . ILE A 1 354 ? 75.126 -21.707 21.177 1.00 52.69 354 ILE A O 1
ATOM 2719 N N . ASN A 1 355 ? 73.407 -22.876 20.321 1.00 52.61 355 ASN A N 1
ATOM 2720 C CA . ASN A 1 355 ? 73.544 -23.967 21.274 0.83 54.79 355 ASN A CA 1
ATOM 2721 C C . ASN A 1 355 ? 74.844 -24.730 21.076 1.00 56.80 355 ASN A C 1
ATOM 2722 O O . ASN A 1 355 ? 75.499 -25.104 22.052 1.00 57.64 355 ASN A O 1
ATOM 2727 N N . GLY A 1 356 ? 75.229 -24.953 19.821 1.00 57.35 356 GLY A N 1
ATOM 2728 C CA . GLY A 1 356 ? 76.493 -25.613 19.544 1.00 58.45 356 GLY A CA 1
ATOM 2729 C C . GLY A 1 356 ? 77.660 -24.831 20.123 0.97 56.17 356 GLY A C 1
ATOM 2730 O O . GLY A 1 356 ? 78.476 -25.366 20.877 1.00 56.47 356 GLY A O 1
ATOM 2731 N N . LEU A 1 357 ? 77.711 -23.547 19.786 1.00 55.23 357 LEU A N 1
ATOM 2732 C CA . LEU A 1 357 ? 78.746 -22.652 20.282 0.99 52.87 357 LEU A CA 1
ATOM 2733 C C . LEU A 1 357 ? 78.783 -22.622 21.805 0.91 53.17 357 LEU A C 1
ATOM 2734 O O . LEU A 1 357 ? 79.867 -22.623 22.423 1.00 52.53 357 LEU A O 1
ATOM 2739 N N . THR A 1 358 ? 77.596 -22.598 22.412 1.00 52.94 358 THR A N 1
ATOM 2740 C CA . THR A 1 358 ? 77.509 -22.547 23.868 1.00 53.39 358 THR A CA 1
ATOM 2741 C C . THR A 1 358 ? 78.069 -23.834 24.463 0.83 55.15 358 THR A C 1
ATOM 2742 O O . THR A 1 358 ? 78.803 -23.812 25.451 1.00 54.51 358 THR A O 1
ATOM 2746 N N . ARG A 1 359 ? 77.742 -24.954 23.834 1.00 57.37 359 ARG A N 1
ATOM 2747 C CA . ARG A 1 359 ? 78.261 -26.242 24.268 1.00 58.38 359 ARG A CA 1
ATOM 2748 C C . ARG A 1 359 ? 79.793 -26.269 24.323 0.63 57.53 359 ARG A C 1
ATOM 2749 O O . ARG A 1 359 ? 80.358 -26.812 25.267 0.78 57.12 359 ARG A O 1
ATOM 2757 N N . TRP A 1 360 ? 80.464 -25.672 23.333 1.00 57.34 360 TRP A N 1
ATOM 2758 C CA . TRP A 1 360 ? 81.929 -25.706 23.293 1.00 56.74 360 TRP A CA 1
ATOM 2759 C C . TRP A 1 360 ? 82.546 -24.649 24.191 0.88 55.56 360 TRP A C 1
ATOM 2760 O O . TRP A 1 360 ? 83.764 -24.509 24.239 0.60 55.16 360 TRP A O 1
ATOM 2771 N N . GLY A 1 361 ? 81.705 -23.893 24.887 0.79 54.32 361 GLY A N 1
ATOM 2772 C CA . GLY A 1 361 ? 82.186 -22.951 25.880 1.00 52.80 361 GLY A CA 1
ATOM 2773 C C . GLY A 1 361 ? 82.270 -21.490 25.461 0.55 50.72 361 GLY A C 1
ATOM 2774 O O . GLY A 1 361 ? 82.832 -20.667 26.189 0.84 49.47 361 GLY A O 1
ATOM 2775 N N . ALA A 1 362 ? 81.713 -21.145 24.306 1.00 50.45 362 ALA A N 1
ATOM 2776 C CA . ALA A 1 362 ? 81.740 -19.750 23.894 0.83 48.43 362 ALA A CA 1
ATOM 2777 C C . ALA A 1 362 ? 80.719 -18.915 24.673 1.00 49.41 362 ALA A C 1
ATOM 2778 O O . ALA A 1 362 ? 79.685 -19.413 25.088 0.75 49.95 362 ALA A O 1
ATOM 2780 N N . ASN A 1 363 ? 81.047 -17.646 24.882 1.00 50.04 363 ASN A N 1
ATOM 2781 C CA . ASN A 1 363 ? 80.090 -16.642 25.310 0.90 50.98 363 ASN A CA 1
ATOM 2782 C C . ASN A 1 363 ? 79.436 -16.056 24.073 0.76 48.51 363 ASN A C 1
ATOM 2783 O O . ASN A 1 363 ? 80.117 -15.438 23.257 0.96 51.89 363 ASN A O 1
ATOM 2788 N N . VAL A 1 364 ? 78.130 -16.250 23.927 0.94 46.70 364 VAL A N 1
ATOM 2789 C CA . VAL A 1 364 ? 77.449 -15.820 22.718 0.84 43.85 364 VAL A CA 1
ATOM 2790 C C . VAL A 1 364 ? 76.556 -14.603 22.951 1.00 43.27 364 VAL A C 1
ATOM 2791 O O . VAL A 1 364 ? 75.629 -14.630 23.754 0.84 43.09 364 VAL A O 1
ATOM 2795 N N . VAL A 1 365 ? 76.882 -13.536 22.233 0.92 43.81 365 VAL A N 1
ATOM 2796 C CA . VAL A 1 365 ? 76.187 -12.263 22.271 1.00 42.12 365 VAL A CA 1
ATOM 2797 C C . VAL A 1 365 ? 75.330 -12.182 21.024 0.76 40.31 365 VAL A C 1
ATOM 2798 O O . VAL A 1 365 ? 75.806 -12.442 19.922 0.90 44.03 365 VAL A O 1
ATOM 2802 N N . HIS A 1 366 ? 74.061 -11.862 21.186 0.94 42.39 366 HIS A N 1
ATOM 2803 C CA . HIS A 1 366 ? 73.175 -11.773 20.030 0.82 40.53 366 HIS A CA 1
ATOM 2804 C C . HIS A 1 366 ? 72.018 -10.850 20.369 0.84 40.76 366 HIS A C 1
ATOM 2805 O O . HIS A 1 366 ? 71.914 -10.385 21.507 0.87 42.25 366 HIS A O 1
ATOM 2812 N N . LYS A 1 367 ? 71.144 -10.595 19.399 1.00 44.31 367 LYS A N 1
ATOM 2813 C CA . LYS A 1 367 ? 70.125 -9.553 19.562 0.77 41.80 367 LYS A CA 1
ATOM 2814 C C . LYS A 1 367 ? 69.137 -9.887 20.679 0.76 42.68 367 LYS A C 1
ATOM 2815 O O . LYS A 1 367 ? 68.475 -9.004 21.212 0.79 47.00 367 LYS A O 1
ATOM 2821 N N . GLY A 1 368 ? 69.076 -11.161 21.048 0.93 44.05 368 GLY A N 1
ATOM 2822 C CA . GLY A 1 368 ? 68.280 -11.608 22.173 0.79 44.53 368 GLY A CA 1
ATOM 2823 C C . GLY A 1 368 ? 68.814 -11.226 23.547 0.79 45.33 368 GLY A C 1
ATOM 2824 O O . GLY A 1 368 ? 68.050 -11.184 24.502 0.64 42.66 368 GLY A O 1
ATOM 2825 N N . ASN A 1 369 ? 70.114 -10.946 23.662 0.79 42.99 369 ASN A N 1
ATOM 2826 C CA . ASN A 1 369 ? 70.655 -10.534 24.956 0.89 42.20 369 ASN A CA 1
ATOM 2827 C C . ASN A 1 369 ? 71.480 -9.254 24.938 0.86 40.86 369 ASN A C 1
ATOM 2828 O O . ASN A 1 369 ? 72.028 -8.870 25.967 0.78 42.39 369 ASN A O 1
ATOM 2833 N N . ALA A 1 370 ? 71.574 -8.609 23.774 0.96 41.62 370 ALA A N 1
ATOM 2834 C CA . ALA A 1 370 ? 72.279 -7.329 23.634 0.92 42.45 370 ALA A CA 1
ATOM 2835 C C . ALA A 1 370 ? 71.848 -6.581 22.368 0.68 40.51 370 ALA A C 1
ATOM 2836 O O . ALA A 1 370 ? 71.427 -7.192 21.385 0.84 43.04 370 ALA A O 1
ATOM 2838 N N . LYS A 1 371 ? 71.966 -5.258 22.390 1.00 44.74 371 LYS A N 1
ATOM 2839 C CA . LYS A 1 371 ? 71.564 -4.455 21.244 0.93 38.83 371 LYS A CA 1
ATOM 2840 C C . LYS A 1 371 ? 72.684 -4.366 20.204 0.80 38.69 371 LYS A C 1
ATOM 2841 O O . LYS A 1 371 ? 73.355 -3.350 20.069 0.85 40.26 371 LYS A O 1
ATOM 2847 N N . VAL A 1 372 ? 72.873 -5.456 19.468 0.91 41.94 372 VAL A N 1
ATOM 2848 C CA . VAL A 1 372 ? 73.900 -5.526 18.431 0.86 41.56 372 VAL A CA 1
ATOM 2849 C C . VAL A 1 372 ? 73.326 -5.504 17.006 0.80 41.41 372 VAL A C 1
ATOM 2850 O O . VAL A 1 372 ? 74.031 -5.790 16.034 0.86 42.10 372 VAL A O 1
ATOM 2854 N N . HIS A 1 373 ? 72.046 -5.182 16.893 1.00 40.12 373 HIS A N 1
ATOM 2855 C CA . HIS A 1 373 ? 71.397 -5.103 15.597 0.81 40.41 373 HIS A CA 1
ATOM 2856 C C . HIS A 1 373 ? 70.257 -4.101 15.599 0.95 40.38 373 HIS A C 1
ATOM 2857 O O . HIS A 1 373 ? 69.478 -4.061 16.535 0.78 40.59 373 HIS A O 1
ATOM 2864 N N . VAL A 1 374 ? 70.168 -3.284 14.550 0.80 41.66 374 VAL A N 1
ATOM 2865 C CA . VAL A 1 374 ? 68.953 -2.493 14.303 0.90 43.97 374 VAL A CA 1
ATOM 2866 C C . VAL A 1 374 ? 68.438 -2.797 12.902 0.86 43.68 374 VAL A C 1
ATOM 2867 O O . VAL A 1 374 ? 69.219 -3.087 12.005 0.92 40.24 374 VAL A O 1
ATOM 2871 N N . SER A 1 375 ? 67.121 -2.758 12.735 0.91 43.45 375 SER A N 1
ATOM 2872 C CA . SER A 1 375 ? 66.482 -3.070 11.465 0.97 47.12 375 SER A CA 1
ATOM 2873 C C . SER A 1 375 ? 66.996 -2.160 10.340 0.75 41.36 375 SER A C 1
ATOM 2874 O O . SER A 1 375 ? 67.409 -1.032 10.593 1.00 38.60 375 SER A O 1
ATOM 2877 N N . GLY A 1 376 ? 66.998 -2.653 9.108 1.00 38.97 376 GLY A N 1
ATOM 2878 C CA . GLY A 1 376 ? 67.308 -1.795 7.962 1.00 38.06 376 GLY A CA 1
ATOM 2879 C C . GLY A 1 376 ? 66.073 -1.111 7.351 0.89 37.97 376 GLY A C 1
ATOM 2880 O O . GLY A 1 376 ? 66.205 -0.390 6.379 0.87 40.04 376 GLY A O 1
ATOM 2881 N N . HIS A 1 377 ? 64.883 -1.318 7.920 1.00 34.84 377 HIS A N 1
ATOM 2882 C CA . HIS A 1 377 ? 63.640 -0.805 7.318 0.95 38.75 377 HIS A CA 1
ATOM 2883 C C . HIS A 1 377 ? 62.876 0.148 8.232 0.80 40.80 377 HIS A C 1
ATOM 2884 O O . HIS A 1 377 ? 62.854 -0.038 9.445 0.95 39.55 377 HIS A O 1
ATOM 2891 N N . ALA A 1 378 ? 62.218 1.138 7.639 1.00 39.26 378 ALA A N 1
ATOM 2892 C CA . ALA A 1 378 ? 61.408 2.103 8.382 1.00 40.28 378 ALA A CA 1
ATOM 2893 C C . ALA A 1 378 ? 60.317 1.468 9.218 0.67 39.13 378 ALA A C 1
ATOM 2894 O O . ALA A 1 378 ? 59.561 0.607 8.751 1.00 38.02 378 ALA A O 1
ATOM 2896 N N . SER A 1 379 ? 60.218 1.968 10.442 1.00 39.00 379 SER A N 1
ATOM 2897 C CA . SER A 1 379 ? 59.199 1.567 11.404 1.00 41.59 379 SER A CA 1
ATOM 2898 C C . SER A 1 379 ? 57.970 2.459 11.263 1.00 41.99 379 SER A C 1
ATOM 2899 O O . SER A 1 379 ? 57.977 3.392 10.469 1.00 42.04 379 SER A O 1
ATOM 2902 N N . ALA A 1 380 ? 56.926 2.188 12.041 1.00 38.69 380 ALA A N 1
ATOM 2903 C CA . ALA A 1 380 ? 55.663 2.920 11.907 0.97 42.13 380 ALA A CA 1
ATOM 2904 C C . ALA A 1 380 ? 55.847 4.435 12.084 0.69 43.47 380 ALA A C 1
ATOM 2905 O O . ALA A 1 380 ? 55.265 5.212 11.325 1.00 39.65 380 ALA A O 1
ATOM 2907 N N . GLY A 1 381 ? 56.671 4.845 13.058 1.00 42.14 381 GLY A N 1
ATOM 2908 C CA . GLY A 1 381 ? 56.963 6.261 13.284 0.91 44.29 381 GLY A CA 1
ATOM 2909 C C . GLY A 1 381 ? 57.570 6.985 12.079 1.00 41.87 381 GLY A C 1
ATOM 2910 O O . GLY A 1 381 ? 57.143 8.091 11.683 0.81 42.90 381 GLY A O 1
ATOM 2911 N N . GLU A 1 382 ? 58.572 6.335 11.488 1.00 37.33 382 GLU A N 1
ATOM 2912 C CA . GLU A 1 382 ? 59.223 6.830 10.286 0.95 39.75 382 GLU A CA 1
ATOM 2913 C C . GLU A 1 382 ? 58.255 6.865 9.121 0.89 43.30 382 GLU A C 1
ATOM 2914 O O . GLU A 1 382 ? 58.267 7.801 8.336 0.98 47.01 382 GLU A O 1
ATOM 2920 N N . LEU A 1 383 ? 57.437 5.824 8.996 1.00 43.92 383 LEU A N 1
ATOM 2921 C CA . LEU A 1 383 ? 56.531 5.749 7.874 1.00 43.99 383 LEU A CA 1
ATOM 2922 C C . LEU A 1 383 ? 55.549 6.907 7.969 0.91 42.84 383 LEU A C 1
ATOM 2923 O O . LEU A 1 383 ? 55.220 7.517 6.955 1.00 43.21 383 LEU A O 1
ATOM 2928 N N . LEU A 1 384 ? 55.146 7.266 9.189 1.00 40.19 384 LEU A N 1
ATOM 2929 C CA . LEU A 1 384 ? 54.237 8.406 9.343 1.00 42.63 384 LEU A CA 1
ATOM 2930 C C . LEU A 1 384 ? 54.937 9.705 8.937 0.79 44.55 384 LEU A C 1
ATOM 2931 O O . LEU A 1 384 ? 54.345 10.521 8.209 1.00 41.21 384 LEU A O 1
ATOM 2936 N N . TYR A 1 385 ? 56.188 9.896 9.384 1.00 40.00 385 TYR A N 1
ATOM 2937 C CA . TYR A 1 385 ? 56.957 11.064 8.906 0.92 41.86 385 TYR A CA 1
ATOM 2938 C C . TYR A 1 385 ? 56.977 11.143 7.391 0.99 39.90 385 TYR A C 1
ATOM 2939 O O . TYR A 1 385 ? 56.739 12.206 6.788 0.87 47.68 385 TYR A O 1
ATOM 2948 N N . PHE A 1 386 ? 57.253 9.992 6.789 1.00 42.91 386 PHE A N 1
ATOM 2949 C CA . PHE A 1 386 ? 57.530 9.890 5.362 0.93 40.78 386 PHE A CA 1
ATOM 2950 C C . PHE A 1 386 ? 56.270 10.161 4.540 0.72 41.19 386 PHE A C 1
ATOM 2951 O O . PHE A 1 386 ? 56.327 10.862 3.534 1.00 44.78 386 PHE A O 1
ATOM 2959 N N . TYR A 1 387 ? 55.139 9.615 4.982 1.00 44.00 387 TYR A N 1
ATOM 2960 C CA . TYR A 1 387 ? 53.867 9.867 4.322 1.00 43.71 387 TYR A CA 1
ATOM 2961 C C . TYR A 1 387 ? 53.428 11.310 4.510 0.79 51.33 387 TYR A C 1
ATOM 2962 O O . TYR A 1 387 ? 52.861 11.909 3.602 0.90 47.30 387 TYR A O 1
ATOM 2971 N N . ASN A 1 388 ? 53.686 11.876 5.684 0.98 49.69 388 ASN A N 1
ATOM 2972 C CA . ASN A 1 388 ? 53.375 13.287 5.879 1.00 42.60 388 ASN A CA 1
ATOM 2973 C C . ASN A 1 388 ? 54.232 14.177 4.965 0.71 41.41 388 ASN A C 1
ATOM 2974 O O . ASN A 1 388 ? 53.844 15.293 4.632 0.95 46.88 388 ASN A O 1
ATOM 2979 N N . ILE A 1 389 ? 55.396 13.687 4.553 0.92 43.46 389 ILE A N 1
ATOM 2980 C CA . ILE A 1 389 ? 56.202 14.462 3.610 1.00 43.56 389 ILE A CA 1
ATOM 2981 C C . ILE A 1 389 ? 55.740 14.228 2.164 0.63 49.83 389 ILE A C 1
ATOM 2982 O O . ILE A 1 389 ? 55.528 15.175 1.419 0.99 49.26 389 ILE A O 1
ATOM 2987 N N . CYS A 1 390 ? 55.540 12.971 1.792 1.00 50.48 390 CYS A N 1
ATOM 2988 C CA . CYS A 1 390 ? 55.228 12.602 0.409 0.96 47.70 390 CYS A CA 1
ATOM 2989 C C . CYS A 1 390 ? 53.801 12.959 -0.042 0.88 46.10 390 CYS A C 1
ATOM 2990 O O . CYS A 1 390 ? 53.601 13.337 -1.188 0.91 44.84 390 CYS A O 1
ATOM 2993 N N . ARG A 1 391 ? 52.827 12.861 0.863 1.00 46.40 391 ARG A N 1
ATOM 2994 C CA . ARG A 1 391 ? 51.415 13.078 0.537 1.00 53.50 391 ARG A CA 1
ATOM 2995 C C . ARG A 1 391 ? 51.012 12.420 -0.779 1.00 52.94 391 ARG A C 1
ATOM 2996 O O . ARG A 1 391 ? 50.594 13.100 -1.701 1.00 54.69 391 ARG A O 1
ATOM 3004 N N . PRO A 1 392 ? 51.148 11.098 -0.878 0.73 51.64 392 PRO A N 1
ATOM 3005 C CA . PRO A 1 392 ? 50.889 10.494 -2.185 1.00 49.96 392 PRO A CA 1
ATOM 3006 C C . PRO A 1 392 ? 49.404 10.541 -2.505 0.80 54.39 392 PRO A C 1
ATOM 3007 O O . PRO A 1 392 ? 48.595 10.515 -1.582 0.77 51.63 392 PRO A O 1
ATOM 3011 N N . LYS A 1 393 ? 49.036 10.616 -3.777 1.00 56.83 393 LYS A N 1
ATOM 3012 C CA . LYS A 1 393 ? 47.611 10.642 -4.106 0.99 58.88 393 LYS A CA 1
ATOM 3013 C C . LYS A 1 393 ? 47.057 9.225 -4.138 0.84 49.21 393 LYS A C 1
ATOM 3014 O O . LYS A 1 393 ? 45.857 9.010 -3.981 0.97 53.23 393 LYS A O 1
ATOM 3020 N N . ASN A 1 394 ? 47.945 8.260 -4.348 0.94 49.94 394 ASN A N 1
ATOM 3021 C CA . ASN A 1 394 ? 47.601 6.845 -4.238 1.00 49.49 394 ASN A CA 1
ATOM 3022 C C . ASN A 1 394 ? 48.741 6.134 -3.527 0.75 46.90 394 ASN A C 1
ATOM 3023 O O . ASN A 1 394 ? 49.888 6.545 -3.654 0.86 44.20 394 ASN A O 1
ATOM 3028 N N . LEU A 1 395 ? 48.442 5.062 -2.806 0.95 45.91 395 LEU A N 1
ATOM 3029 C CA . LEU A 1 395 ? 49.477 4.331 -2.092 1.00 44.75 395 LEU A CA 1
ATOM 3030 C C . LEU A 1 395 ? 49.349 2.825 -2.320 0.81 42.36 395 LEU A C 1
ATOM 3031 O O . LEU A 1 395 ? 48.269 2.262 -2.170 0.90 44.85 395 LEU A O 1
ATOM 3036 N N . MET A 1 396 ? 50.468 2.205 -2.706 1.00 43.73 396 MET A N 1
ATOM 3037 C CA . MET A 1 396 ? 50.650 0.749 -2.804 0.84 50.08 396 MET A CA 1
ATOM 3038 C C . MET A 1 396 ? 51.775 0.276 -1.867 0.98 49.87 396 MET A C 1
ATOM 3039 O O . MET A 1 396 ? 52.979 0.447 -2.161 0.80 42.55 396 MET A O 1
ATOM 3044 N N . PRO A 1 397 ? 51.395 -0.311 -0.732 0.89 48.36 397 PRO A N 1
ATOM 3045 C CA . PRO A 1 397 ? 52.404 -0.935 0.126 1.00 43.87 397 PRO A CA 1
ATOM 3046 C C . PRO A 1 397 ? 53.076 -2.082 -0.614 0.76 43.85 397 PRO A C 1
ATOM 3047 O O . PRO A 1 397 ? 52.395 -2.850 -1.262 0.93 43.76 397 PRO A O 1
ATOM 3051 N N . VAL A 1 398 ? 54.391 -2.192 -0.544 1.00 41.41 398 VAL A N 1
ATOM 3052 C CA . VAL A 1 398 ? 55.051 -3.321 -1.189 1.00 47.73 398 VAL A CA 1
ATOM 3053 C C . VAL A 1 398 ? 55.981 -3.980 -0.191 0.72 45.11 398 VAL A C 1
ATOM 3054 O O . VAL A 1 398 ? 56.077 -3.518 0.933 1.00 41.83 398 VAL A O 1
ATOM 3058 N N . HIS A 1 399 ? 56.641 -5.065 -0.600 1.00 42.40 399 HIS A N 1
ATOM 3059 C CA . HIS A 1 399 ? 57.719 -5.669 0.192 1.00 41.82 399 HIS A CA 1
ATOM 3060 C C . HIS A 1 399 ? 57.217 -6.058 1.592 0.73 43.33 399 HIS A C 1
ATOM 3061 O O . HIS A 1 399 ? 57.613 -5.470 2.593 0.97 41.80 399 HIS A O 1
ATOM 3068 N N . GLY A 1 400 ? 56.325 -7.035 1.653 1.00 43.47 400 GLY A N 1
ATOM 3069 C CA . GLY A 1 400 ? 55.764 -7.456 2.918 1.00 46.65 400 GLY A CA 1
ATOM 3070 C C . GLY A 1 400 ? 54.800 -8.611 2.784 0.92 46.80 400 GLY A C 1
ATOM 3071 O O . GLY A 1 400 ? 54.228 -8.853 1.712 0.82 47.03 400 GLY A O 1
ATOM 3072 N N . GLU A 1 401 ? 54.647 -9.342 3.880 0.92 53.06 401 GLU A N 1
ATOM 3073 C CA . GLU A 1 401 ? 53.567 -10.308 4.027 0.96 52.30 401 GLU A CA 1
ATOM 3074 C C . GLU A 1 401 ? 52.286 -9.512 4.244 0.80 49.85 401 GLU A C 1
ATOM 3075 O O . GLU A 1 401 ? 52.320 -8.286 4.405 1.00 48.98 401 GLU A O 1
ATOM 3081 N N . TRP A 1 402 ? 51.160 -10.201 4.277 1.00 49.75 402 TRP A N 1
ATOM 3082 C CA . TRP A 1 402 ? 49.880 -9.524 4.424 1.00 55.88 402 TRP A CA 1
ATOM 3083 C C . TRP A 1 402 ? 49.747 -8.664 5.689 0.80 51.93 402 TRP A C 1
ATOM 3084 O O . TRP A 1 402 ? 49.193 -7.564 5.622 0.96 56.65 402 TRP A O 1
ATOM 3095 N N . ARG A 1 403 ? 50.271 -9.126 6.823 1.00 52.45 403 ARG A N 1
ATOM 3096 C CA . ARG A 1 403 ? 50.162 -8.341 8.059 0.91 62.56 403 ARG A CA 1
ATOM 3097 C C . ARG A 1 403 ? 50.933 -7.010 7.912 0.72 46.90 403 ARG A C 1
ATOM 3098 O O . ARG A 1 403 ? 50.458 -5.934 8.318 0.89 50.21 403 ARG A O 1
ATOM 3106 N N . HIS A 1 404 ? 52.100 -7.095 7.284 1.00 45.12 404 HIS A N 1
ATOM 3107 C CA . HIS A 1 404 ? 52.910 -5.924 6.946 1.00 43.49 404 HIS A CA 1
ATOM 3108 C C . HIS A 1 404 ? 52.166 -4.947 6.026 0.80 47.32 404 HIS A C 1
ATOM 3109 O O . HIS A 1 404 ? 52.050 -3.759 6.342 0.98 47.90 404 HIS A O 1
ATOM 3116 N N . LEU A 1 405 ? 51.643 -5.454 4.908 1.00 46.35 405 LEU A N 1
ATOM 3117 C CA . LEU A 1 405 ? 50.972 -4.605 3.920 0.97 47.51 405 LEU A CA 1
ATOM 3118 C C . LEU A 1 405 ? 49.762 -3.905 4.528 0.87 46.23 405 LEU A C 1
ATOM 3119 O O .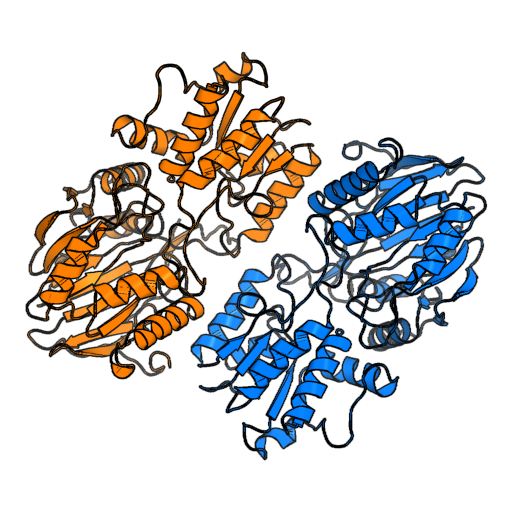 LEU A 1 405 ? 49.565 -2.699 4.334 0.93 47.22 405 LEU A O 1
ATOM 3124 N N . ARG A 1 406 ? 48.953 -4.660 5.266 1.00 50.21 406 ARG A N 1
ATOM 3125 C CA . ARG A 1 406 ? 47.791 -4.077 5.930 0.83 55.02 406 ARG A CA 1
ATOM 3126 C C . ARG A 1 406 ? 48.209 -2.998 6.941 0.75 50.36 406 ARG A C 1
ATOM 3127 O O . ARG A 1 406 ? 47.618 -1.917 6.976 1.00 48.70 406 ARG A O 1
ATOM 3135 N N . ALA A 1 407 ? 49.238 -3.266 7.745 1.00 46.36 407 ALA A N 1
ATOM 3136 C CA . ALA A 1 407 ? 49.638 -2.254 8.728 0.74 52.81 407 ALA A CA 1
ATOM 3137 C C . ALA A 1 407 ? 50.116 -0.982 8.012 0.85 47.47 407 ALA A C 1
ATOM 3138 O O . ALA A 1 407 ? 49.762 0.147 8.400 1.00 46.30 407 ALA A O 1
ATOM 3140 N N . ASN A 1 408 ? 50.866 -1.167 6.929 1.00 44.62 408 ASN A N 1
ATOM 3141 C CA . ASN A 1 408 ? 51.383 -0.024 6.174 1.00 42.62 408 ASN A CA 1
ATOM 3142 C C . ASN A 1 408 ? 50.235 0.810 5.601 1.00 46.41 408 ASN A C 1
ATOM 3143 O O . ASN A 1 408 ? 50.222 2.046 5.710 0.91 47.14 408 ASN A O 1
ATOM 3148 N N . ALA A 1 409 ? 49.246 0.124 5.034 0.92 46.21 409 ALA A N 1
ATOM 3149 C CA . ALA A 1 409 ? 48.065 0.785 4.506 1.00 52.21 409 ALA A CA 1
ATOM 3150 C C . ALA A 1 409 ? 47.348 1.594 5.589 0.73 49.08 409 ALA A C 1
ATOM 3151 O O . ALA A 1 409 ? 46.881 2.709 5.335 1.00 49.50 409 ALA A O 1
ATOM 3153 N N . GLU A 1 410 ? 47.253 1.040 6.794 1.00 46.60 410 GLU A N 1
ATOM 3154 C CA . GLU A 1 410 ? 46.620 1.782 7.884 0.80 53.79 410 GLU A CA 1
ATOM 3155 C C . GLU A 1 410 ? 47.408 3.055 8.207 0.80 48.06 410 GLU A C 1
ATOM 3156 O O . GLU A 1 410 ? 46.814 4.098 8.446 1.00 49.84 410 GLU A O 1
ATOM 3162 N N . LEU A 1 411 ? 48.737 2.975 8.232 0.87 45.14 411 LEU A N 1
ATOM 3163 C CA . LEU A 1 411 ? 49.528 4.191 8.470 1.00 46.58 411 LEU A CA 1
ATOM 3164 C C . LEU A 1 411 ? 49.237 5.257 7.407 0.85 45.84 411 LEU A C 1
ATOM 3165 O O . LEU A 1 411 ? 48.996 6.454 7.723 1.00 48.93 411 LEU A O 1
ATOM 3170 N N . GLY A 1 412 ? 49.217 4.814 6.148 1.00 46.19 412 GLY A N 1
ATOM 3171 C CA . GLY A 1 412 ? 48.889 5.716 5.053 1.00 44.32 412 GLY A CA 1
ATOM 3172 C C . GLY A 1 412 ? 47.559 6.399 5.294 0.67 46.74 412 GLY A C 1
ATOM 3173 O O . GLY A 1 412 ? 47.444 7.627 5.184 1.00 48.89 412 GLY A O 1
ATOM 3174 N N . ALA A 1 413 ? 46.557 5.601 5.649 1.00 47.25 413 ALA A N 1
ATOM 3175 C CA . ALA A 1 413 ? 45.235 6.133 5.929 0.97 49.77 413 ALA A CA 1
ATOM 3176 C C . ALA A 1 413 ? 45.265 7.152 7.074 0.78 60.17 413 ALA A C 1
ATOM 3177 O O . ALA A 1 413 ? 44.620 8.189 6.989 0.97 54.77 413 ALA A O 1
ATOM 3179 N N . LEU A 1 414 ? 46.013 6.865 8.136 1.00 55.14 414 LEU A N 1
ATOM 3180 C CA . LEU A 1 414 ? 46.113 7.806 9.247 0.98 60.63 414 LEU A CA 1
ATOM 3181 C C . LEU A 1 414 ? 46.634 9.165 8.790 0.96 56.72 414 LEU A C 1
ATOM 3182 O O . LEU A 1 414 ? 46.202 10.183 9.318 0.86 51.49 414 LEU A O 1
ATOM 3187 N N . THR A 1 415 ? 47.549 9.203 7.819 1.00 50.57 415 THR A N 1
ATOM 3188 C CA . THR A 1 415 ? 48.037 10.528 7.391 1.00 51.13 415 THR A CA 1
ATOM 3189 C C . THR A 1 415 ? 47.140 11.281 6.410 0.85 57.57 415 THR A C 1
ATOM 3190 O O . THR A 1 415 ? 47.469 12.401 6.011 0.75 48.04 415 THR A O 1
ATOM 3194 N N . GLY A 1 416 ? 46.029 10.672 6.007 1.00 55.47 416 GLY A N 1
ATOM 3195 C CA . GLY A 1 416 ? 45.061 11.353 5.160 0.73 52.69 416 GLY A CA 1
ATOM 3196 C C . GLY A 1 416 ? 44.949 10.851 3.727 0.80 54.97 416 GLY A C 1
ATOM 3197 O O . GLY A 1 416 ? 44.285 11.472 2.899 0.69 57.98 416 GLY A O 1
ATOM 3198 N N . VAL A 1 417 ? 45.615 9.741 3.419 0.73 55.79 417 VAL A N 1
ATOM 3199 C CA . VAL A 1 417 ? 45.412 9.078 2.136 0.95 56.23 417 VAL A CA 1
ATOM 3200 C C . VAL A 1 417 ? 44.050 8.418 2.157 1.00 61.17 417 VAL A C 1
ATOM 3201 O O . VAL A 1 417 ? 43.810 7.538 2.975 0.70 52.08 417 VAL A O 1
ATOM 3205 N N . PRO A 1 418 ? 43.156 8.828 1.243 0.88 58.08 418 PRO A N 1
ATOM 3206 C CA . PRO A 1 418 ? 41.784 8.284 1.229 1.00 62.37 418 PRO A CA 1
ATOM 3207 C C . PRO A 1 418 ? 41.784 6.760 1.040 0.95 69.13 418 PRO A C 1
ATOM 3208 O O . PRO A 1 418 ? 42.604 6.246 0.263 0.89 61.07 418 PRO A O 1
ATOM 3212 N N . HIS A 1 419 ? 40.903 6.056 1.749 1.00 63.76 419 HIS A N 1
ATOM 3213 C CA . HIS A 1 419 ? 40.896 4.589 1.774 0.76 64.16 419 HIS A CA 1
ATOM 3214 C C . HIS A 1 419 ? 40.724 3.952 0.391 0.55 63.96 419 HIS A C 1
ATOM 3215 O O . HIS A 1 419 ? 41.224 2.849 0.143 0.96 69.31 419 HIS A O 1
ATOM 3222 N N . ASP A 1 420 ? 40.024 4.654 -0.497 1.00 61.83 420 ASP A N 1
ATOM 3223 C CA . ASP A 1 420 ? 39.766 4.178 -1.854 0.80 67.85 420 ASP A CA 1
ATOM 3224 C C . ASP A 1 420 ? 40.968 4.398 -2.770 0.90 70.31 420 ASP A C 1
ATOM 3225 O O . ASP A 1 420 ? 40.948 3.998 -3.928 0.95 71.20 420 ASP A O 1
ATOM 3230 N N . ARG A 1 421 ? 42.017 5.025 -2.246 0.90 64.95 421 ARG A N 1
ATOM 3231 C CA . ARG A 1 421 ? 43.228 5.271 -3.023 1.00 61.48 421 ARG A CA 1
ATOM 3232 C C . ARG A 1 421 ? 44.402 4.478 -2.471 1.00 55.03 421 ARG A C 1
ATOM 3233 O O . ARG A 1 421 ? 45.566 4.768 -2.777 1.00 52.80 421 ARG A O 1
ATOM 3241 N N . ILE A 1 422 ? 44.100 3.488 -1.636 1.00 55.39 422 ILE A N 1
ATOM 3242 C CA . ILE A 1 422 ? 45.146 2.632 -1.090 1.00 59.89 422 ILE A CA 1
ATOM 3243 C C . ILE A 1 422 ? 44.938 1.239 -1.621 0.82 59.51 422 ILE A C 1
ATOM 3244 O O . ILE A 1 422 ? 43.893 0.651 -1.388 0.89 54.28 422 ILE A O 1
ATOM 3249 N N . VAL A 1 423 ? 45.905 0.692 -2.348 1.00 54.44 423 VAL A N 1
ATOM 3250 C CA . VAL A 1 423 ? 45.638 -0.633 -2.881 1.00 57.07 423 VAL A CA 1
ATOM 3251 C C . VAL A 1 423 ? 46.653 -1.641 -2.389 0.89 46.31 423 VAL A C 1
ATOM 3252 O O . VAL A 1 423 ? 47.866 -1.421 -2.401 0.85 48.59 423 VAL A O 1
ATOM 3256 N N . ILE A 1 424 ? 46.107 -2.742 -1.902 1.00 47.11 424 ILE A N 1
ATOM 3257 C CA . ILE A 1 424 ? 46.889 -3.860 -1.457 0.68 54.50 424 ILE A CA 1
ATOM 3258 C C . ILE A 1 424 ? 46.840 -4.923 -2.535 0.81 50.15 424 ILE A C 1
ATOM 3259 O O . ILE A 1 424 ? 45.801 -5.533 -2.793 0.83 52.47 424 ILE A O 1
ATOM 3264 N N . ALA A 1 425 ? 47.973 -5.106 -3.195 0.93 57.29 425 ALA A N 1
ATOM 3265 C CA . ALA A 1 425 ? 48.073 -6.082 -4.259 0.86 63.37 425 ALA A CA 1
ATOM 3266 C C . ALA A 1 425 ? 48.741 -7.335 -3.721 1.00 62.18 425 ALA A C 1
ATOM 3267 O O . ALA A 1 425 ? 49.221 -7.359 -2.594 0.71 57.61 425 ALA A O 1
ATOM 3269 N N . GLU A 1 426 ? 48.712 -8.389 -4.521 0.76 64.38 426 GLU A N 1
ATOM 3270 C CA . GLU A 1 426 ? 49.485 -9.595 -4.266 0.99 61.13 426 GLU A CA 1
ATOM 3271 C C . GLU A 1 426 ? 50.275 -9.826 -5.550 0.93 57.83 426 GLU A C 1
ATOM 3272 O O . GLU A 1 426 ? 50.009 -9.162 -6.552 0.86 56.51 426 GLU A O 1
ATOM 3278 N N . ASP A 1 427 ? 51.230 -10.748 -5.530 0.91 54.38 427 ASP A N 1
ATOM 3279 C CA . ASP A 1 427 ? 51.975 -11.090 -6.742 0.80 55.36 427 ASP A CA 1
ATOM 3280 C C . ASP A 1 427 ? 51.038 -11.357 -7.907 0.76 50.14 427 ASP A C 1
ATOM 3281 O O . ASP A 1 427 ? 50.072 -12.104 -7.773 0.74 54.41 427 ASP A O 1
ATOM 3286 N N . GLY A 1 428 ? 51.314 -10.714 -9.036 0.82 47.07 428 GLY A N 1
ATOM 3287 C CA . GLY A 1 428 ? 50.566 -10.950 -10.255 0.83 48.25 428 GLY A CA 1
ATOM 3288 C C . GLY A 1 428 ? 49.383 -10.030 -10.459 0.69 50.49 428 GLY A C 1
ATOM 3289 O O . GLY A 1 428 ? 48.811 -9.992 -11.544 0.82 50.68 428 GLY A O 1
ATOM 3290 N N . VAL A 1 429 ? 49.014 -9.284 -9.424 0.95 55.21 429 VAL A N 1
ATOM 3291 C CA . VAL A 1 429 ? 47.892 -8.365 -9.533 0.81 62.19 429 VAL A CA 1
ATOM 3292 C C . VAL A 1 429 ? 48.306 -7.120 -10.310 0.90 57.24 429 VAL A C 1
ATOM 3293 O O . VAL A 1 429 ? 49.349 -6.526 -10.060 0.75 54.64 429 VAL A O 1
ATOM 3297 N N . VAL A 1 430 ? 47.468 -6.745 -11.263 0.88 57.16 430 VAL A N 1
ATOM 3298 C CA . VAL A 1 430 ? 47.715 -5.619 -12.139 1.00 55.08 430 VAL A CA 1
ATOM 3299 C C . VAL A 1 430 ? 46.980 -4.376 -11.658 0.87 57.70 430 VAL A C 1
ATOM 3300 O O . VAL A 1 430 ? 45.774 -4.405 -11.416 0.84 56.02 430 VAL A O 1
ATOM 3304 N N . VAL A 1 431 ? 47.724 -3.290 -11.492 0.93 57.15 431 VAL A N 1
ATOM 3305 C CA . VAL A 1 431 ? 47.145 -2.025 -11.054 1.00 53.21 431 VAL A CA 1
ATOM 3306 C C . VAL A 1 431 ? 47.318 -0.982 -12.147 0.90 50.20 431 VAL A C 1
ATOM 3307 O O . VAL A 1 431 ? 48.424 -0.769 -12.632 0.95 50.71 431 VAL A O 1
ATOM 3311 N N . ASP A 1 432 ? 46.237 -0.316 -12.521 0.88 47.81 432 ASP A N 1
ATOM 3312 C CA . ASP A 1 432 ? 46.344 0.746 -13.506 0.96 50.95 432 ASP A CA 1
ATOM 3313 C C . ASP A 1 432 ? 46.188 2.123 -12.888 0.83 51.33 432 ASP A C 1
ATOM 3314 O O . ASP A 1 432 ? 45.273 2.378 -12.106 0.85 51.93 432 ASP A O 1
ATOM 3319 N N . LEU A 1 433 ? 47.106 3.002 -13.249 1.00 51.26 433 LEU A N 1
ATOM 3320 C CA . LEU A 1 433 ? 47.009 4.411 -12.928 0.84 51.98 433 LEU A CA 1
ATOM 3321 C C . LEU A 1 433 ? 46.477 5.158 -14.155 0.88 54.03 433 LEU A C 1
ATOM 3322 O O . LEU A 1 433 ? 47.211 5.420 -15.119 1.00 54.04 433 LEU A O 1
ATOM 3327 N N . VAL A 1 434 ? 45.185 5.462 -14.103 0.83 57.29 434 VAL A N 1
ATOM 3328 C CA . VAL A 1 434 ? 44.460 6.128 -15.181 0.88 61.23 434 VAL A CA 1
ATOM 3329 C C . VAL A 1 434 ? 43.739 7.352 -14.629 0.84 62.22 434 VAL A C 1
ATOM 3330 O O . VAL A 1 434 ? 42.960 7.240 -13.682 0.83 65.89 434 VAL A O 1
ATOM 3334 N N . GLU A 1 435 ? 44.017 8.512 -15.225 1.00 62.43 435 GLU A N 1
ATOM 3335 C CA . GLU A 1 435 ? 43.454 9.797 -14.803 0.70 61.86 435 GLU A CA 1
ATOM 3336 C C . GLU A 1 435 ? 43.726 10.095 -13.326 0.78 65.81 435 GLU A C 1
ATOM 3337 O O . GLU A 1 435 ? 42.865 10.605 -12.613 0.76 70.06 435 GLU A O 1
ATOM 3343 N N . GLY A 1 436 ? 44.934 9.777 -12.875 1.00 67.25 436 GLY A N 1
ATOM 3344 C CA . GLY A 1 436 ? 45.336 10.094 -11.519 0.93 59.92 436 GLY A CA 1
ATOM 3345 C C . GLY A 1 436 ? 44.906 9.115 -10.439 0.76 60.49 436 GLY A C 1
ATOM 3346 O O . GLY A 1 436 ? 45.254 9.297 -9.276 0.93 60.56 436 GLY A O 1
ATOM 3347 N N . LYS A 1 437 ? 44.153 8.083 -10.811 1.00 62.53 437 LYS A N 1
ATOM 3348 C CA . LYS A 1 437 ? 43.628 7.127 -9.836 0.96 64.27 437 LYS A CA 1
ATOM 3349 C C . LYS A 1 437 ? 44.129 5.712 -10.088 0.53 59.27 437 LYS A C 1
ATOM 3350 O O . LYS A 1 437 ? 44.066 5.225 -11.215 0.94 58.84 437 LYS A O 1
ATOM 3356 N N . ALA A 1 438 ? 44.599 5.053 -9.028 0.95 56.17 438 ALA A N 1
ATOM 3357 C CA . ALA A 1 438 ? 45.056 3.664 -9.110 0.87 54.47 438 ALA A CA 1
ATOM 3358 C C . ALA A 1 438 ? 43.931 2.677 -8.794 0.94 58.56 438 ALA A C 1
ATOM 3359 O O . ALA A 1 438 ? 43.270 2.792 -7.768 0.76 57.82 438 ALA A O 1
ATOM 3361 N N . LYS A 1 439 ? 43.721 1.710 -9.681 1.00 59.73 439 LYS A N 1
ATOM 3362 C CA . LYS A 1 439 ? 42.695 0.686 -9.493 0.63 60.39 439 LYS A CA 1
ATOM 3363 C C . LYS A 1 439 ? 43.247 -0.678 -9.880 0.89 62.74 439 LYS A C 1
ATOM 3364 O O . LYS A 1 439 ? 44.058 -0.785 -10.796 0.95 62.85 439 LYS A O 1
ATOM 3370 N N . ILE A 1 440 ? 42.809 -1.720 -9.188 0.93 62.45 440 ILE A N 1
ATOM 3371 C CA . ILE A 1 440 ? 43.128 -3.081 -9.594 0.97 60.44 440 ILE A CA 1
ATOM 3372 C C . ILE A 1 440 ? 42.262 -3.455 -10.797 0.86 58.55 440 ILE A C 1
ATOM 3373 O O . ILE A 1 440 ? 41.036 -3.348 -10.750 0.69 54.71 440 ILE A O 1
ATOM 3378 N N . THR A 1 441 ? 42.892 -3.885 -11.883 0.82 58.09 441 THR A N 1
ATOM 3379 C CA . THR A 1 441 ? 42.151 -4.078 -13.124 0.72 60.24 441 THR A CA 1
ATOM 3380 C C . THR A 1 441 ? 42.295 -5.503 -13.678 1.00 64.49 441 THR A C 1
ATOM 3381 O O . THR A 1 441 ? 41.661 -5.854 -14.664 0.65 62.98 441 THR A O 1
ATOM 3385 N N . GLY A 1 442 ? 43.127 -6.324 -13.043 0.92 69.83 442 GLY A N 1
ATOM 3386 C CA . GLY A 1 442 ? 43.268 -7.707 -13.466 1.00 63.48 442 GLY A CA 1
ATOM 3387 C C . GLY A 1 442 ? 44.397 -8.425 -12.755 0.68 60.67 442 GLY A C 1
ATOM 3388 O O . GLY A 1 442 ? 44.934 -7.920 -11.774 0.89 60.01 442 GLY A O 1
ATOM 3389 N N . LYS A 1 443 ? 44.747 -9.615 -13.232 1.00 59.45 443 LYS A N 1
ATOM 3390 C CA . LYS A 1 443 ? 45.911 -10.310 -12.712 1.00 65.29 443 LYS A CA 1
ATOM 3391 C C . LYS A 1 443 ? 46.565 -11.183 -13.780 0.52 61.83 443 LYS A C 1
ATOM 3392 O O . LYS A 1 443 ? 45.906 -11.633 -14.712 1.00 66.38 443 LYS A O 1
ATOM 3398 N N . VAL A 1 444 ? 47.872 -11.391 -13.643 1.00 58.18 444 VAL A N 1
ATOM 3399 C CA . VAL A 1 444 ? 48.619 -12.300 -14.506 0.88 59.41 444 VAL A CA 1
ATOM 3400 C C . VAL A 1 444 ? 49.227 -13.443 -13.703 0.95 62.10 444 VAL A C 1
ATOM 3401 O O . VAL A 1 444 ? 49.235 -13.427 -12.471 0.78 56.59 444 VAL A O 1
ATOM 3405 N N . GLN A 1 445 ? 49.748 -14.429 -14.420 0.83 71.04 445 GLN A N 1
ATOM 3406 C CA . GLN A 1 445 ? 50.420 -15.559 -13.802 1.00 70.02 445 GLN A CA 1
ATOM 3407 C C . GLN A 1 445 ? 51.626 -15.095 -12.997 0.71 66.98 445 GLN A C 1
ATOM 3408 O O . GLN A 1 445 ? 52.420 -14.276 -13.467 0.86 69.47 445 GLN A O 1
ATOM 3414 N N . ALA A 1 446 ? 51.756 -15.621 -11.782 0.94 61.00 446 ALA A N 1
ATOM 3415 C CA . ALA A 1 446 ? 52.801 -15.181 -10.874 0.75 58.47 446 ALA A CA 1
ATOM 3416 C C . ALA A 1 446 ? 53.154 -16.212 -9.810 1.00 62.16 446 ALA A C 1
ATOM 3417 O O . ALA A 1 446 ? 53.458 -15.848 -8.677 0.60 66.18 446 ALA A O 1
ATOM 3419 N N . GLY A 1 447 ? 53.156 -17.488 -10.177 0.88 62.14 447 GLY A N 1
ATOM 3420 C CA . GLY A 1 447 ? 53.549 -18.537 -9.252 0.76 61.73 447 GLY A CA 1
ATOM 3421 C C . GLY A 1 447 ? 55.038 -18.572 -8.951 0.81 64.28 447 GLY A C 1
ATOM 3422 O O . GLY A 1 447 ? 55.781 -17.662 -9.327 0.91 71.26 447 GLY A O 1
ATOM 3423 N N . TYR A 1 448 ? 55.473 -19.626 -8.265 0.81 62.00 448 TYR A N 1
ATOM 3424 C CA . TYR A 1 448 ? 56.883 -19.817 -7.939 1.00 61.98 448 TYR A CA 1
ATOM 3425 C C . TYR A 1 448 ? 57.635 -20.561 -9.053 0.79 60.88 448 TYR A C 1
ATOM 3426 O O . TYR A 1 448 ? 57.103 -21.478 -9.678 0.77 62.10 448 TYR A O 1
ATOM 3435 N N . VAL A 1 449 ? 58.866 -20.139 -9.314 0.85 61.03 449 VAL A N 1
ATOM 3436 C CA . VAL A 1 449 ? 59.719 -20.803 -10.298 0.89 64.70 449 VAL A CA 1
ATOM 3437 C C . VAL A 1 449 ? 60.998 -21.260 -9.608 1.00 63.46 449 VAL A C 1
ATOM 3438 O O . VAL A 1 449 ? 61.669 -20.467 -8.959 0.82 62.09 449 VAL A O 1
ATOM 3442 N N . TYR A 1 450 ? 61.342 -22.534 -9.742 0.78 66.82 450 TYR A N 1
ATOM 3443 C CA . TYR A 1 450 ? 62.459 -23.087 -8.975 1.00 71.78 450 TYR A CA 1
ATOM 3444 C C . TYR A 1 450 ? 63.720 -23.220 -9.816 1.00 71.37 450 TYR A C 1
ATOM 3445 O O . TYR A 1 450 ? 63.648 -23.475 -11.017 0.73 73.25 450 TYR A O 1
ATOM 3454 N N . VAL A 1 451 ? 64.878 -23.047 -9.189 0.63 76.11 451 VAL A N 1
ATOM 3455 C CA . VAL A 1 451 ? 66.117 -23.107 -9.943 1.00 80.45 451 VAL A CA 1
ATOM 3456 C C . VAL A 1 451 ? 67.267 -23.761 -9.173 0.80 83.84 451 VAL A C 1
ATOM 3457 O O . VAL A 1 451 ? 67.473 -23.513 -7.972 0.33 80.54 451 VAL A O 1
ATOM 3461 N N . ASP A 1 452 ? 67.965 -24.638 -9.903 0.27 88.33 452 ASP A N 1
ATOM 3462 C CA . ASP A 1 452 ? 69.166 -25.350 -9.464 0.50 94.57 452 ASP A CA 1
ATOM 3463 C C . ASP A 1 452 ? 70.397 -24.732 -10.120 0.12 91.95 452 ASP A C 1
ATOM 3464 O O . ASP A 1 452 ? 71.412 -25.404 -10.308 1.00 102.90 452 ASP A O 1
ATOM 3469 N N . GLY A 1 453 ? 70.292 -23.465 -10.505 0.43 87.08 453 GLY A N 1
ATOM 3470 C CA . GLY A 1 453 ? 71.315 -22.823 -11.308 0.36 80.10 453 GLY A CA 1
ATOM 3471 C C . GLY A 1 453 ? 70.982 -22.924 -12.785 0.24 84.46 453 GLY A C 1
ATOM 3472 O O . GLY A 1 453 ? 71.526 -22.177 -13.597 0.77 93.01 453 GLY A O 1
ATOM 3473 N N . LEU A 1 454 ? 70.079 -23.844 -13.128 0.24 84.59 454 LEU A N 1
ATOM 3474 C CA . LEU A 1 454 ? 69.708 -24.100 -14.520 0.41 89.66 454 LEU A CA 1
ATOM 3475 C C . LEU A 1 454 ? 68.196 -24.003 -14.743 0.03 86.83 454 LEU A C 1
ATOM 3476 O O . LEU A 1 454 ? 67.736 -23.953 -15.886 0.49 92.33 454 LEU A O 1
ATOM 3478 N N . SER A 1 455 ? 67.439 -23.990 -13.646 0.18 84.58 455 SER A N 1
ATOM 3479 C CA . SER A 1 455 ? 65.974 -23.855 -13.656 0.45 87.74 455 SER A CA 1
ATOM 3480 C C . SER A 1 455 ? 65.268 -24.905 -14.508 0.62 90.70 455 SER A C 1
ATOM 3481 O O . SER A 1 455 ? 64.044 -24.869 -14.656 0.34 86.43 455 SER A O 1
ATOM 3483 N N . SER B 1 2 ? 83.581 -28.081 29.785 0.47 63.56 2 SER B N 1
ATOM 3484 C CA . SER B 1 2 ? 82.391 -27.240 29.862 0.26 64.36 2 SER B CA 1
ATOM 3485 C C . SER B 1 2 ? 81.144 -28.036 29.492 0.40 69.97 2 SER B C 1
ATOM 3486 O O . SER B 1 2 ? 80.020 -27.551 29.624 0.59 80.30 2 SER B O 1
ATOM 3489 N N . HIS B 1 3 ? 81.368 -29.258 29.018 0.69 65.87 3 HIS B N 1
ATOM 3490 C CA . HIS B 1 3 ? 80.301 -30.191 28.674 0.22 61.64 3 HIS B CA 1
ATOM 3491 C C . HIS B 1 3 ? 80.718 -31.584 29.159 0.57 61.23 3 HIS B C 1
ATOM 3492 O O . HIS B 1 3 ? 81.873 -31.780 29.539 0.41 58.94 3 HIS B O 1
ATOM 3499 N N . PRO B 1 4 ? 79.780 -32.547 29.184 0.31 62.79 4 PRO B N 1
ATOM 3500 C CA . PRO B 1 4 ? 80.175 -33.919 29.526 0.73 64.92 4 PRO B CA 1
ATOM 3501 C C . PRO B 1 4 ? 81.270 -34.469 28.607 0.41 68.26 4 PRO B C 1
ATOM 3502 O O . PRO B 1 4 ? 81.259 -34.214 27.402 0.53 69.96 4 PRO B O 1
ATOM 3506 N N . HIS B 1 5 ? 82.207 -35.211 29.188 0.57 71.91 5 HIS B N 1
ATOM 3507 C CA . HIS B 1 5 ? 83.351 -35.753 28.456 0.41 72.06 5 HIS B CA 1
ATOM 3508 C C . HIS B 1 5 ? 82.905 -36.644 27.297 0.63 71.31 5 HIS B C 1
ATOM 3509 O O . HIS B 1 5 ? 82.030 -37.496 27.463 0.37 72.09 5 HIS B O 1
ATOM 3516 N N . PRO B 1 6 ? 83.503 -36.446 26.114 0.33 71.21 6 PRO B N 1
ATOM 3517 C CA . PRO B 1 6 ? 83.150 -37.215 24.913 0.74 76.87 6 PRO B CA 1
ATOM 3518 C C . PRO B 1 6 ? 83.453 -38.710 25.048 0.50 91.85 6 PRO B C 1
ATOM 3519 O O . PRO B 1 6 ? 82.815 -39.534 24.388 1.00 104.17 6 PRO B O 1
ATOM 3523 N N . GLU B 1 7 ? 84.416 -39.054 25.898 0.42 84.78 7 GLU B N 1
ATOM 3524 C CA . GLU B 1 7 ? 84.831 -40.442 26.052 0.43 81.07 7 GLU B CA 1
ATOM 3525 C C . GLU B 1 7 ? 84.109 -41.156 27.199 1.00 82.44 7 GLU B C 1
ATOM 3526 O O . GLU B 1 7 ? 84.597 -42.168 27.707 0.43 82.82 7 GLU B O 1
ATOM 3532 N N . LEU B 1 8 ? 82.956 -40.633 27.608 0.53 77.72 8 LEU B N 1
ATOM 3533 C CA . LEU B 1 8 ? 82.184 -41.264 28.676 1.00 74.15 8 LEU B CA 1
ATOM 3534 C C . LEU B 1 8 ? 81.664 -42.633 28.247 0.96 79.21 8 LEU B C 1
ATOM 3535 O O . LEU B 1 8 ? 81.115 -42.789 27.156 0.48 81.78 8 LEU B O 1
ATOM 3540 N N . GLY B 1 9 ? 81.850 -43.625 29.110 0.79 80.29 9 GLY B N 1
ATOM 3541 C CA . GLY B 1 9 ? 81.284 -44.941 28.896 0.79 78.93 9 GLY B CA 1
ATOM 3542 C C . GLY B 1 9 ? 80.272 -45.257 29.983 1.00 81.03 9 GLY B C 1
ATOM 3543 O O . GLY B 1 9 ? 79.816 -44.360 30.692 0.85 79.57 9 GLY B O 1
ATOM 3544 N N . ARG B 1 10 ? 79.928 -46.534 30.119 0.70 78.49 10 ARG B N 1
ATOM 3545 C CA . ARG B 1 10 ? 78.970 -46.975 31.127 0.85 82.09 10 ARG B CA 1
ATOM 3546 C C . ARG B 1 10 ? 79.423 -46.621 32.543 1.00 81.96 10 ARG B C 1
ATOM 3547 O O . ARG B 1 10 ? 80.608 -46.704 32.866 0.59 83.64 10 ARG B O 1
ATOM 3555 N N . PRO B 1 11 ? 78.472 -46.216 33.392 0.76 79.63 11 PRO B N 1
ATOM 3556 C CA . PRO B 1 11 ? 78.779 -45.897 34.787 0.63 77.80 11 PRO B CA 1
ATOM 3557 C C . PRO B 1 11 ? 79.214 -47.131 35.566 0.96 78.11 11 PRO B C 1
ATOM 3558 O O . PRO B 1 11 ? 78.696 -48.218 35.320 0.73 76.16 11 PRO B O 1
ATOM 3562 N N . PRO B 1 12 ? 80.155 -46.962 36.503 0.63 79.53 12 PRO B N 1
ATOM 3563 C CA . PRO B 1 12 ? 80.570 -48.044 37.398 0.96 79.37 12 PRO B CA 1
ATOM 3564 C C . PRO B 1 12 ? 79.456 -48.434 38.361 0.83 79.67 12 PRO B C 1
ATOM 3565 O O . PRO B 1 12 ? 78.361 -47.883 38.294 0.71 80.05 12 PRO B O 1
ATOM 3569 N N . ALA B 1 13 ? 79.738 -49.378 39.249 0.84 81.33 13 ALA B N 1
ATOM 3570 C CA . ALA B 1 13 ? 78.772 -49.760 40.262 1.00 77.06 13 ALA B CA 1
ATOM 3571 C C . ALA B 1 13 ? 78.465 -48.561 41.152 0.32 75.56 13 ALA B C 1
ATOM 3572 O O . ALA B 1 13 ? 79.366 -47.838 41.569 0.81 75.17 13 ALA B O 1
ATOM 3574 N N . LEU B 1 14 ? 77.186 -48.335 41.416 1.00 74.55 14 LEU B N 1
ATOM 3575 C CA . LEU B 1 14 ? 76.786 -47.289 42.338 0.80 73.11 14 LEU B CA 1
ATOM 3576 C C . LEU B 1 14 ? 77.199 -47.671 43.757 0.68 73.79 14 LEU B C 1
ATOM 3577 O O . LEU B 1 14 ? 76.753 -48.689 44.280 0.93 76.80 14 LEU B O 1
ATOM 3582 N N . PRO B 1 15 ? 78.067 -46.863 44.378 1.00 73.75 15 PRO B N 1
ATOM 3583 C CA . PRO B 1 15 ? 78.502 -47.124 45.759 0.82 75.67 15 PRO B CA 1
ATOM 3584 C C . PRO B 1 15 ? 77.331 -47.244 46.735 0.92 81.61 15 PRO B C 1
ATOM 3585 O O . PRO B 1 15 ? 76.315 -46.565 46.564 0.69 84.66 15 PRO B O 1
ATOM 3589 N N . LYS B 1 16 ? 77.474 -48.110 47.734 0.71 78.48 16 LYS B N 1
ATOM 3590 C CA . LYS B 1 16 ? 76.484 -48.236 48.797 0.89 72.37 16 LYS B CA 1
ATOM 3591 C C . LYS B 1 16 ? 76.217 -46.870 49.418 0.90 66.47 16 LYS B C 1
ATOM 3592 O O . LYS B 1 16 ? 77.151 -46.150 49.763 0.74 65.79 16 LYS B O 1
ATOM 3598 N N . GLY B 1 17 ? 74.943 -46.511 49.543 0.46 66.21 17 GLY B N 1
ATOM 3599 C CA . GLY B 1 17 ? 74.567 -45.236 50.130 0.88 63.76 17 GLY B CA 1
ATOM 3600 C C . GLY B 1 17 ? 74.632 -44.060 49.169 0.64 63.94 17 GLY B C 1
ATOM 3601 O O . GLY B 1 17 ? 74.453 -42.913 49.573 0.82 66.66 17 GLY B O 1
ATOM 3602 N N . GLY B 1 18 ? 74.892 -44.340 47.895 1.00 64.89 18 GLY B N 1
ATOM 3603 C CA . GLY B 1 18 ? 74.930 -43.299 46.883 0.93 70.21 18 GLY B CA 1
ATOM 3604 C C . GLY B 1 18 ? 73.655 -43.236 46.058 0.53 70.48 18 GLY B C 1
ATOM 3605 O O . GLY B 1 18 ? 72.924 -44.224 45.938 1.00 68.61 18 GLY B O 1
ATOM 3606 N N . LEU B 1 19 ? 73.381 -42.069 45.483 0.88 67.02 19 LEU B N 1
ATOM 3607 C CA . LEU B 1 19 ? 72.196 -41.914 44.645 0.94 65.43 19 LEU B CA 1
ATOM 3608 C C . LEU B 1 19 ? 72.577 -41.628 43.203 1.00 69.77 19 LEU B C 1
ATOM 3609 O O . LEU B 1 19 ? 73.438 -40.804 42.941 1.00 72.31 19 LEU B O 1
ATOM 3614 N N . ARG B 1 20 ? 71.920 -42.296 42.266 0.91 64.30 20 ARG B N 1
ATOM 3615 C CA . ARG B 1 20 ? 72.225 -42.108 40.851 1.00 58.67 20 ARG B CA 1
ATOM 3616 C C . ARG B 1 20 ? 71.085 -41.379 40.125 0.69 57.39 20 ARG B C 1
ATOM 3617 O O . ARG B 1 20 ? 69.918 -41.742 40.245 1.00 60.91 20 ARG B O 1
ATOM 3625 N N . VAL B 1 21 ? 71.444 -40.343 39.379 1.00 56.59 21 VAL B N 1
ATOM 3626 C CA . VAL B 1 21 ? 70.491 -39.505 38.666 0.98 56.10 21 VAL B CA 1
ATOM 3627 C C . VAL B 1 21 ? 70.821 -39.499 37.184 0.93 55.14 21 VAL B C 1
ATOM 3628 O O . VAL B 1 21 ? 71.935 -39.133 36.787 0.81 56.06 21 VAL B O 1
ATOM 3632 N N . THR B 1 22 ? 69.853 -39.899 36.368 0.86 53.45 22 THR B N 1
ATOM 3633 C CA . THR B 1 22 ? 70.054 -39.983 34.924 1.00 55.01 22 THR B CA 1
ATOM 3634 C C . THR B 1 22 ? 68.926 -39.315 34.137 0.88 54.59 22 THR B C 1
ATOM 3635 O O . THR B 1 22 ? 67.848 -39.895 33.983 0.82 52.72 22 THR B O 1
ATOM 3639 N N . PRO B 1 23 ? 69.168 -38.097 33.629 0.88 60.18 23 PRO B N 1
ATOM 3640 C CA . PRO B 1 23 ? 68.203 -37.513 32.691 1.00 60.94 23 PRO B CA 1
ATOM 3641 C C . PRO B 1 23 ? 68.161 -38.331 31.413 0.81 59.46 23 PRO B C 1
ATOM 3642 O O . PRO B 1 23 ? 69.204 -38.555 30.814 0.72 54.47 23 PRO B O 1
ATOM 3646 N N . LEU B 1 24 ? 66.984 -38.787 31.013 0.93 57.50 24 LEU B N 1
ATOM 3647 C CA . LEU B 1 24 ? 66.858 -39.518 29.762 0.94 61.53 24 LEU B CA 1
ATOM 3648 C C . LEU B 1 24 ? 66.258 -38.597 28.716 0.93 60.79 24 LEU B C 1
ATOM 3649 O O . LEU B 1 24 ? 66.314 -38.883 27.519 0.87 58.40 24 LEU B O 1
ATOM 3654 N N . GLY B 1 25 ? 65.681 -37.486 29.168 0.74 54.40 25 GLY B N 1
ATOM 3655 C CA . GLY B 1 25 ? 65.187 -36.502 28.218 1.00 50.46 25 GLY B CA 1
ATOM 3656 C C . GLY B 1 25 ? 64.917 -35.145 28.829 0.73 48.93 25 GLY B C 1
ATOM 3657 O O . GLY B 1 25 ? 64.637 -35.048 30.026 0.65 47.14 25 GLY B O 1
ATOM 3658 N N . GLY B 1 26 ? 64.997 -34.101 28.001 1.00 51.31 26 GLY B N 1
ATOM 3659 C CA . GLY B 1 26 ? 64.710 -32.737 28.428 0.92 52.85 26 GLY B CA 1
ATOM 3660 C C . GLY B 1 26 ? 65.937 -31.841 28.517 0.57 51.48 26 GLY B C 1
ATOM 3661 O O . GLY B 1 26 ? 65.835 -30.654 28.816 0.92 54.35 26 GLY B O 1
ATOM 3662 N N . LEU B 1 27 ? 67.106 -32.411 28.260 1.00 53.01 27 LEU B N 1
ATOM 3663 C CA . LEU B 1 27 ? 68.353 -31.645 28.298 0.75 57.79 27 LEU B CA 1
ATOM 3664 C C . LEU B 1 27 ? 68.977 -31.579 26.908 1.00 53.01 27 LEU B C 1
ATOM 3665 O O . LEU B 1 27 ? 69.278 -32.608 26.304 0.61 51.14 27 LEU B O 1
ATOM 3670 N N . GLY B 1 28 ? 69.157 -30.365 26.400 0.69 49.64 28 GLY B N 1
ATOM 3671 C CA . GLY B 1 28 ? 69.721 -30.179 25.074 0.82 51.23 28 GLY B CA 1
ATOM 3672 C C . GLY B 1 28 ? 68.632 -29.809 24.086 0.92 59.31 28 GLY B C 1
ATOM 3673 O O . GLY B 1 28 ? 68.868 -29.068 23.138 0.51 47.22 28 GLY B O 1
ATOM 3674 N N . GLU B 1 29 ? 67.435 -30.337 24.325 1.00 75.87 29 GLU B N 1
ATOM 3675 C CA . GLU B 1 29 ? 66.234 -29.963 23.583 0.76 67.63 29 GLU B CA 1
ATOM 3676 C C . GLU B 1 29 ? 65.028 -30.002 24.516 0.86 67.90 29 GLU B C 1
ATOM 3677 O O . GLU B 1 29 ? 64.835 -30.977 25.238 0.60 73.82 29 GLU B O 1
ATOM 3683 N N . ILE B 1 30 ? 64.236 -28.929 24.504 1.00 58.89 30 ILE B N 1
ATOM 3684 C CA . ILE B 1 30 ? 63.037 -28.807 25.330 1.00 60.14 30 ILE B CA 1
ATOM 3685 C C . ILE B 1 30 ? 61.982 -29.838 24.965 0.70 56.76 30 ILE B C 1
ATOM 3686 O O . ILE B 1 30 ? 61.440 -29.791 23.872 0.71 55.07 30 ILE B O 1
ATOM 3691 N N . GLY B 1 31 ? 61.672 -30.754 25.877 0.85 54.23 31 GLY B N 1
ATOM 3692 C CA . GLY B 1 31 ? 60.641 -31.747 25.613 1.00 53.10 31 GLY B CA 1
ATOM 3693 C C . GLY B 1 31 ? 61.050 -33.136 26.050 0.75 50.68 31 GLY B C 1
ATOM 3694 O O . GLY B 1 31 ? 62.176 -33.318 26.512 0.94 52.47 31 GLY B O 1
ATOM 3695 N N . ARG B 1 32 ? 60.141 -34.102 25.885 1.00 53.12 32 ARG B N 1
ATOM 3696 C CA . ARG B 1 32 ? 60.280 -35.482 26.392 0.84 52.01 32 ARG B CA 1
ATOM 3697 C C . ARG B 1 32 ? 61.026 -35.587 27.732 0.94 52.90 32 ARG B C 1
ATOM 3698 O O . ARG B 1 32 ? 61.900 -36.441 27.917 0.95 59.47 32 ARG B O 1
ATOM 3706 N N . ASN B 1 33 ? 60.669 -34.719 28.670 0.97 50.78 33 ASN B N 1
ATOM 3707 C CA . ASN B 1 33 ? 61.341 -34.704 29.963 0.84 53.08 33 ASN B CA 1
ATOM 3708 C C . ASN B 1 33 ? 61.199 -36.025 30.683 0.82 52.20 33 ASN B C 1
ATOM 3709 O O . ASN B 1 33 ? 60.100 -36.572 30.808 1.00 55.72 33 ASN B O 1
ATOM 3714 N N . MET B 1 34 ? 62.325 -36.558 31.130 1.00 55.67 34 MET B N 1
ATOM 3715 C CA . MET B 1 34 ? 62.295 -37.798 31.890 1.00 58.67 34 MET B CA 1
ATOM 3716 C C . MET B 1 34 ? 63.604 -37.963 32.628 0.90 55.37 34 MET B C 1
ATOM 3717 O O . MET B 1 34 ? 64.687 -37.924 32.009 0.85 55.29 34 MET B O 1
ATOM 3722 N N . THR B 1 35 ? 63.489 -38.124 33.950 1.00 54.13 35 THR B N 1
ATOM 3723 C CA . THR B 1 35 ? 64.653 -38.333 34.804 1.00 48.83 35 THR B CA 1
ATOM 3724 C C . THR B 1 35 ? 64.511 -39.596 35.649 0.77 51.66 35 THR B C 1
ATOM 3725 O O . THR B 1 35 ? 63.490 -39.803 36.302 0.83 51.07 35 THR B O 1
ATOM 3729 N N . VAL B 1 36 ? 65.539 -40.439 35.639 1.00 53.02 36 VAL B N 1
ATOM 3730 C CA . VAL B 1 36 ? 65.536 -41.664 36.447 0.84 52.20 36 VAL B CA 1
ATOM 3731 C C . VAL B 1 36 ? 66.390 -41.500 37.717 1.00 53.17 36 VAL B C 1
ATOM 3732 O O . VAL B 1 36 ? 67.509 -41.003 37.661 0.87 52.65 36 VAL B O 1
ATOM 3736 N N . PHE B 1 37 ? 65.856 -41.911 38.860 1.00 53.46 37 PHE B N 1
ATOM 3737 C CA . PHE B 1 37 ? 66.609 -41.890 40.111 1.00 56.60 37 PHE B CA 1
ATOM 3738 C C . PHE B 1 37 ? 66.862 -43.314 40.563 1.00 60.82 37 PHE B C 1
ATOM 3739 O O . PHE B 1 37 ? 65.973 -44.165 40.459 0.93 59.97 37 PHE B O 1
ATOM 3747 N N . GLU B 1 38 ? 68.067 -43.585 41.055 0.94 60.77 38 GLU B N 1
ATOM 3748 C CA . GLU B 1 38 ? 68.370 -44.933 41.518 0.91 60.98 38 GLU B CA 1
ATOM 3749 C C . GLU B 1 38 ? 69.002 -44.936 42.892 1.00 60.80 38 GLU B C 1
ATOM 3750 O O . GLU B 1 38 ? 69.978 -44.225 43.141 0.88 67.00 38 GLU B O 1
ATOM 3756 N N . TYR B 1 39 ? 68.435 -45.744 43.781 0.98 65.68 39 TYR B N 1
ATOM 3757 C CA . TYR B 1 39 ? 69.038 -45.968 45.095 1.00 68.21 39 TYR B CA 1
ATOM 3758 C C . TYR B 1 39 ? 68.831 -47.406 45.531 1.00 71.22 39 TYR B C 1
ATOM 3759 O O . TYR B 1 39 ? 67.710 -47.919 45.487 0.95 75.20 39 TYR B O 1
ATOM 3768 N N . GLY B 1 40 ? 69.918 -48.044 45.958 0.82 72.10 40 GLY B N 1
ATOM 3769 C CA . GLY B 1 40 ? 69.870 -49.389 46.503 0.81 65.21 40 GLY B CA 1
ATOM 3770 C C . GLY B 1 40 ? 69.162 -50.360 45.586 0.68 67.79 40 GLY B C 1
ATOM 3771 O O . GLY B 1 40 ? 68.346 -51.165 46.033 0.84 66.76 40 GLY B O 1
ATOM 3772 N N . GLY B 1 41 ? 69.453 -50.252 44.294 0.80 69.43 41 GLY B N 1
ATOM 3773 C CA . GLY B 1 41 ? 68.905 -51.162 43.306 0.84 66.65 41 GLY B CA 1
ATOM 3774 C C . GLY B 1 41 ? 67.478 -50.869 42.886 1.00 73.51 41 GLY B C 1
ATOM 3775 O O . GLY B 1 41 ? 66.889 -51.627 42.113 0.88 77.44 41 GLY B O 1
ATOM 3776 N N . ARG B 1 42 ? 66.920 -49.769 43.383 0.84 71.66 42 ARG B N 1
ATOM 3777 C CA . ARG B 1 42 ? 65.539 -49.415 43.068 0.83 69.31 42 ARG B CA 1
ATOM 3778 C C . ARG B 1 42 ? 65.462 -48.134 42.234 0.88 61.57 42 ARG B C 1
ATOM 3779 O O . ARG B 1 42 ? 66.306 -47.244 42.371 0.93 61.50 42 ARG B O 1
ATOM 3787 N N . LEU B 1 43 ? 64.443 -48.048 41.382 0.82 66.18 43 LEU B N 1
ATOM 3788 C CA . LEU B 1 43 ? 64.277 -46.907 40.477 1.00 61.63 43 LEU B CA 1
ATOM 3789 C C . LEU B 1 43 ? 63.003 -46.104 40.741 0.80 57.34 43 LEU B C 1
ATOM 3790 O O . LEU B 1 43 ? 61.943 -46.656 41.053 0.88 56.70 43 LEU B O 1
ATOM 3795 N N . LEU B 1 44 ? 63.129 -44.790 40.606 0.83 56.03 44 LEU B N 1
ATOM 3796 C CA . LEU B 1 44 ? 61.995 -43.881 40.648 1.00 53.28 44 LEU B CA 1
ATOM 3797 C C . LEU B 1 44 ? 62.032 -43.036 39.388 0.69 54.19 44 LEU B C 1
ATOM 3798 O O . LEU B 1 44 ? 63.069 -42.502 39.040 1.00 52.25 44 LEU B O 1
ATOM 3803 N N . ILE B 1 45 ? 60.915 -42.905 38.693 0.81 56.28 45 ILE B N 1
ATOM 3804 C CA . ILE B 1 45 ? 60.913 -42.060 37.507 1.00 49.26 45 ILE B CA 1
ATOM 3805 C C . ILE B 1 45 ? 60.202 -40.733 37.779 0.75 47.63 45 ILE B C 1
ATOM 3806 O O . ILE B 1 45 ? 59.105 -40.705 38.325 0.89 49.64 45 ILE B O 1
ATOM 3811 N N . VAL B 1 46 ? 60.844 -39.623 37.437 1.00 51.19 46 VAL B N 1
ATOM 3812 C CA . VAL B 1 46 ? 60.156 -38.342 37.487 1.00 50.47 46 VAL B CA 1
ATOM 3813 C C . VAL B 1 46 ? 59.914 -37.833 36.072 0.81 50.77 46 VAL B C 1
ATOM 3814 O O . VAL B 1 46 ? 60.859 -37.549 35.308 0.93 49.37 46 VAL B O 1
ATOM 3818 N N . ASP B 1 47 ? 58.619 -37.779 35.748 0.89 49.38 47 ASP B N 1
ATOM 3819 C CA . ASP B 1 47 ? 58.073 -37.379 34.452 0.75 47.95 47 ASP B CA 1
ATOM 3820 C C . ASP B 1 47 ? 58.449 -38.351 33.340 0.70 49.11 47 ASP B C 1
ATOM 3821 O O . ASP B 1 47 ? 59.443 -39.069 33.418 0.92 51.18 47 ASP B O 1
ATOM 3826 N N . CYS B 1 48 ? 57.618 -38.375 32.309 0.98 50.43 48 CYS B N 1
ATOM 3827 C CA . CYS B 1 48 ? 57.897 -39.143 31.105 0.96 52.99 48 CYS B CA 1
ATOM 3828 C C . CYS B 1 48 ? 57.111 -38.515 29.955 0.86 51.06 48 CYS B C 1
ATOM 3829 O O . CYS B 1 48 ? 55.983 -38.913 29.665 0.99 55.63 48 CYS B O 1
ATOM 3832 N N . GLY B 1 49 ? 57.692 -37.501 29.325 0.87 52.70 49 GLY B N 1
ATOM 3833 C CA . GLY B 1 49 ? 56.974 -36.762 28.302 1.00 51.97 49 GLY B CA 1
ATOM 3834 C C . GLY B 1 49 ? 57.313 -37.158 26.871 0.79 55.68 49 GLY B C 1
ATOM 3835 O O . GLY B 1 49 ? 58.150 -38.033 26.626 1.00 54.22 49 GLY B O 1
ATOM 3836 N N . VAL B 1 50 ? 56.645 -36.517 25.919 0.99 54.01 50 VAL B N 1
ATOM 3837 C CA . VAL B 1 50 ? 57.033 -36.631 24.517 1.00 58.22 50 VAL B CA 1
ATOM 3838 C C . VAL B 1 50 ? 57.727 -35.355 24.061 0.67 55.56 50 VAL B C 1
ATOM 3839 O O . VAL B 1 50 ? 57.614 -34.297 24.702 1.00 54.29 50 VAL B O 1
ATOM 3843 N N . LEU B 1 51 ? 58.472 -35.480 22.968 0.87 56.79 51 LEU B N 1
ATOM 3844 C CA . LEU B 1 51 ? 59.110 -34.352 22.304 0.84 60.64 51 LEU B CA 1
ATOM 3845 C C . LEU B 1 51 ? 58.530 -34.223 20.896 0.78 63.54 51 LEU B C 1
ATOM 3846 O O . LEU B 1 51 ? 58.391 -35.211 20.180 0.68 63.27 51 LEU B O 1
ATOM 3851 N N . PHE B 1 52 ? 58.181 -33.006 20.512 0.83 69.63 52 PHE B N 1
ATOM 3852 C CA . PHE B 1 52 ? 57.584 -32.767 19.204 0.27 71.64 52 PHE B CA 1
ATOM 3853 C C . PHE B 1 52 ? 58.631 -32.498 18.135 0.82 71.16 52 PHE B C 1
ATOM 3854 O O . PHE B 1 52 ? 59.507 -31.658 18.309 0.65 72.85 52 PHE B O 1
ATOM 3862 N N . PRO B 1 53 ? 58.541 -33.221 17.008 0.75 70.27 53 PRO B N 1
ATOM 3863 C CA . PRO B 1 53 ? 59.550 -33.090 15.951 0.25 72.03 53 PRO B CA 1
ATOM 3864 C C . PRO B 1 53 ? 59.464 -31.743 15.252 0.21 76.00 53 PRO B C 1
ATOM 3865 O O . PRO B 1 53 ? 58.383 -31.154 15.178 0.59 75.36 53 PRO B O 1
ATOM 3869 N N . GLU B 1 54 ? 60.603 -31.242 14.787 1.00 81.95 54 GLU B N 1
ATOM 3870 C CA . GLU B 1 54 ? 60.608 -30.083 13.912 0.13 75.76 54 GLU B CA 1
ATOM 3871 C C . GLU B 1 54 ? 60.195 -30.501 12.515 0.27 76.92 54 GLU B C 1
ATOM 3872 O O . GLU B 1 54 ? 60.831 -31.374 11.928 0.59 86.15 54 GLU B O 1
ATOM 3878 N N . GLU B 1 55 ? 59.140 -29.878 11.997 0.66 79.29 55 GLU B N 1
ATOM 3879 C CA . GLU B 1 55 ? 58.767 -29.983 10.586 0.33 82.82 55 GLU B CA 1
ATOM 3880 C C . GLU B 1 55 ? 58.749 -31.422 10.052 0.50 92.73 55 GLU B C 1
ATOM 3881 O O . GLU B 1 55 ? 59.612 -31.792 9.238 1.00 108.88 55 GLU B O 1
ATOM 3887 N N . GLU B 1 56 ? 57.789 -32.231 10.520 0.28 82.15 56 GLU B N 1
ATOM 3888 C CA . GLU B 1 56 ? 57.492 -33.527 9.884 0.40 84.11 56 GLU B CA 1
ATOM 3889 C C . GLU B 1 56 ? 58.710 -34.484 10.164 0.50 95.26 56 GLU B C 1
ATOM 3890 O O . GLU B 1 56 ? 59.408 -34.206 11.158 0.72 100.61 56 GLU B O 1
ATOM 3896 N N . GLN B 1 57 ? 59.018 -35.586 9.433 0.52 82.50 57 GLN B N 1
ATOM 3897 C CA . GLN B 1 57 ? 58.274 -36.314 8.387 0.05 86.90 57 GLN B CA 1
ATOM 3898 C C . GLN B 1 57 ? 56.986 -36.932 8.909 1.00 91.90 57 GLN B C 1
ATOM 3899 O O . GLN B 1 57 ? 56.810 -37.058 10.115 0.22 86.85 57 GLN B O 1
ATOM 3905 N N . PRO B 1 58 ? 56.080 -37.330 7.990 0.50 93.47 58 PRO B N 1
ATOM 3906 C CA . PRO B 1 58 ? 54.803 -37.977 8.335 0.52 91.46 58 PRO B CA 1
ATOM 3907 C C . PRO B 1 58 ? 54.954 -39.275 9.131 0.50 90.32 58 PRO B C 1
ATOM 3908 O O . PRO B 1 58 ? 54.133 -39.527 10.013 0.32 88.12 58 PRO B O 1
ATOM 3912 N N . GLY B 1 59 ? 55.981 -40.073 8.840 0.38 92.13 59 GLY B N 1
ATOM 3913 C CA . GLY B 1 59 ? 56.244 -41.280 9.612 1.00 93.48 59 GLY B CA 1
ATOM 3914 C C . GLY B 1 59 ? 56.540 -40.956 11.072 0.50 99.56 59 GLY B C 1
ATOM 3915 O O . GLY B 1 59 ? 56.447 -41.810 11.958 1.00 108.65 59 GLY B O 1
ATOM 3916 N N . ILE B 1 60 ? 56.894 -39.700 11.316 0.43 88.08 60 ILE B N 1
ATOM 3917 C CA . ILE B 1 60 ? 57.255 -39.226 12.640 0.74 87.24 60 ILE B CA 1
ATOM 3918 C C . ILE B 1 60 ? 56.103 -38.442 13.258 0.23 88.58 60 ILE B C 1
ATOM 3919 O O . ILE B 1 60 ? 55.758 -37.356 12.794 0.74 95.16 60 ILE B O 1
ATOM 3924 N N . ASP B 1 61 ? 55.502 -39.000 14.301 0.81 87.30 61 ASP B N 1
ATOM 3925 C CA . ASP B 1 61 ? 54.468 -38.284 15.030 0.43 81.83 61 ASP B CA 1
ATOM 3926 C C . ASP B 1 61 ? 55.018 -37.842 16.374 0.56 76.52 61 ASP B C 1
ATOM 3927 O O . ASP B 1 61 ? 55.114 -36.649 16.656 0.61 76.49 61 ASP B O 1
ATOM 3932 N N . LEU B 1 62 ? 55.402 -38.807 17.197 0.74 74.36 62 LEU B N 1
ATOM 3933 C CA . LEU B 1 62 ? 55.907 -38.496 18.525 0.50 70.04 62 LEU B CA 1
ATOM 3934 C C . LEU B 1 62 ? 57.320 -39.026 18.724 0.89 67.45 62 LEU B C 1
ATOM 3935 O O . LEU B 1 62 ? 57.660 -40.131 18.278 0.93 68.73 62 LEU B O 1
ATOM 3940 N N . ILE B 1 63 ? 58.138 -38.220 19.391 0.88 62.89 63 ILE B N 1
ATOM 3941 C CA . ILE B 1 63 ? 59.462 -38.645 19.808 1.00 60.28 63 ILE B CA 1
ATOM 3942 C C . ILE B 1 63 ? 59.476 -38.880 21.325 0.65 58.60 63 ILE B C 1
ATOM 3943 O O . ILE B 1 63 ? 58.934 -38.095 22.105 0.87 56.44 63 ILE B O 1
ATOM 3948 N N . LEU B 1 64 ? 60.122 -39.968 21.718 0.97 59.37 64 LEU B N 1
ATOM 3949 C CA . LEU B 1 64 ? 60.148 -40.470 23.080 0.93 58.89 64 LEU B CA 1
ATOM 3950 C C . LEU B 1 64 ? 61.564 -40.518 23.616 0.98 60.58 64 LEU B C 1
ATOM 3951 O O . LEU B 1 64 ? 62.535 -40.594 22.832 0.72 59.60 64 LEU B O 1
ATOM 3956 N N . PRO B 1 65 ? 61.682 -40.528 24.954 0.89 62.47 65 PRO B N 1
ATOM 3957 C CA . PRO B 1 65 ? 62.938 -40.914 25.598 0.78 59.78 65 PRO B CA 1
ATOM 3958 C C . PRO B 1 65 ? 63.276 -42.350 25.235 0.61 60.71 65 PRO B C 1
ATOM 3959 O O . PRO B 1 65 ? 62.388 -43.120 24.861 0.92 62.11 65 PRO B O 1
ATOM 3963 N N . ASP B 1 66 ? 64.546 -42.705 25.347 0.85 60.10 66 ASP B N 1
ATOM 3964 C CA . ASP B 1 66 ? 64.993 -44.059 25.074 1.00 61.87 66 ASP B CA 1
ATOM 3965 C C . ASP B 1 66 ? 64.943 -44.884 26.364 0.67 62.19 66 ASP B C 1
ATOM 3966 O O . ASP B 1 66 ? 65.722 -44.633 27.280 0.82 61.03 66 ASP B O 1
ATOM 3971 N N . PHE B 1 67 ? 64.032 -45.861 26.429 0.96 62.18 67 PHE B N 1
ATOM 3972 C CA . PHE B 1 67 ? 63.831 -46.675 27.644 0.97 64.91 67 PHE B CA 1
ATOM 3973 C C . PHE B 1 67 ? 64.836 -47.824 27.783 0.62 65.43 67 PHE B C 1
ATOM 3974 O O . PHE B 1 67 ? 64.720 -48.658 28.692 0.89 64.26 67 PHE B O 1
ATOM 3982 N N . THR B 1 68 ? 65.811 -47.870 26.880 0.96 64.45 68 THR B N 1
ATOM 3983 C CA . THR B 1 68 ? 66.761 -48.979 26.813 1.00 66.77 68 THR B CA 1
ATOM 3984 C C . THR B 1 68 ? 67.457 -49.257 28.148 0.74 67.21 68 THR B C 1
ATOM 3985 O O . THR B 1 68 ? 67.590 -50.413 28.556 0.74 66.78 68 THR B O 1
ATOM 3989 N N . SER B 1 69 ? 67.867 -48.200 28.843 1.00 65.67 69 SER B N 1
ATOM 3990 C CA . SER B 1 69 ? 68.620 -48.368 30.079 0.67 66.69 69 SER B CA 1
ATOM 3991 C C . SER B 1 69 ? 67.764 -48.886 31.241 0.69 66.12 69 SER B C 1
ATOM 3992 O O . SER B 1 69 ? 68.310 -49.301 32.265 0.71 65.60 69 SER B O 1
ATOM 3995 N N . ILE B 1 70 ? 66.437 -48.876 31.087 1.00 63.93 70 ILE B N 1
ATOM 3996 C CA . ILE B 1 70 ? 65.557 -49.359 32.160 0.90 63.61 70 ILE B CA 1
ATOM 3997 C C . ILE B 1 70 ? 64.733 -50.563 31.728 0.69 67.34 70 ILE B C 1
ATOM 3998 O O . ILE B 1 70 ? 64.093 -51.218 32.555 0.99 71.09 70 ILE B O 1
ATOM 4003 N N . ARG B 1 71 ? 64.756 -50.849 30.429 1.00 65.51 71 ARG B N 1
ATOM 4004 C CA . ARG B 1 71 ? 63.915 -51.887 29.841 0.91 65.97 71 ARG B CA 1
ATOM 4005 C C . ARG B 1 71 ? 64.162 -53.276 30.437 1.00 69.37 71 ARG B C 1
ATOM 4006 O O . ARG B 1 71 ? 63.234 -54.069 30.589 0.73 74.39 71 ARG B O 1
ATOM 4014 N N . ASP B 1 72 ? 65.410 -53.562 30.785 0.84 72.05 72 ASP B N 1
ATOM 4015 C CA . ASP B 1 72 ? 65.756 -54.854 31.367 0.61 74.80 72 ASP B CA 1
ATOM 4016 C C . ASP B 1 72 ? 65.553 -54.884 32.882 1.00 70.18 72 ASP B C 1
ATOM 4017 O O . ASP B 1 72 ? 65.741 -55.922 33.513 0.63 75.11 72 ASP B O 1
ATOM 4022 N N . ARG B 1 73 ? 65.170 -53.751 33.469 0.83 69.99 73 ARG B N 1
ATOM 4023 C CA . ARG B 1 73 ? 64.955 -53.701 34.914 1.00 74.66 73 ARG B CA 1
ATOM 4024 C C . ARG B 1 73 ? 63.643 -53.021 35.306 0.70 70.00 73 ARG B C 1
ATOM 4025 O O . ARG B 1 73 ? 63.576 -52.301 36.301 1.00 72.28 73 ARG B O 1
ATOM 4033 N N . LEU B 1 74 ? 62.591 -53.287 34.542 1.00 69.22 74 LEU B N 1
ATOM 4034 C CA . LEU B 1 74 ? 61.291 -52.671 34.783 0.88 71.42 74 LEU B CA 1
ATOM 4035 C C . LEU B 1 74 ? 60.698 -53.072 36.137 0.83 71.16 74 LEU B C 1
ATOM 4036 O O . LEU B 1 74 ? 59.929 -52.315 36.722 0.89 63.64 74 LEU B O 1
ATOM 4041 N N . ASP B 1 75 ? 61.066 -54.252 36.635 0.82 68.58 75 ASP B N 1
ATOM 4042 C CA . ASP B 1 75 ? 60.594 -54.710 37.941 0.81 67.87 75 ASP B CA 1
ATOM 4043 C C . ASP B 1 75 ? 61.211 -53.896 39.071 0.63 64.88 75 ASP B C 1
ATOM 4044 O O . ASP B 1 75 ? 60.747 -53.959 40.211 0.78 64.31 75 ASP B O 1
ATOM 4049 N N . ASP B 1 76 ? 62.261 -53.141 38.755 1.00 67.76 76 ASP B N 1
ATOM 4050 C CA . ASP B 1 76 ? 62.942 -52.331 39.759 0.90 63.89 76 ASP B CA 1
ATOM 4051 C C . ASP B 1 76 ? 62.235 -51.007 40.011 0.61 59.04 76 ASP B C 1
ATOM 4052 O O . ASP B 1 76 ? 62.548 -50.310 40.973 0.87 63.04 76 ASP B O 1
ATOM 4057 N N . ILE B 1 77 ? 61.299 -50.653 39.137 0.89 57.20 77 ILE B N 1
ATOM 4058 C CA . ILE B 1 77 ? 60.671 -49.335 39.197 0.89 60.08 77 ILE B CA 1
ATOM 4059 C C . ILE B 1 77 ? 59.553 -49.271 40.231 0.84 55.23 77 ILE B C 1
ATOM 4060 O O . ILE B 1 77 ? 58.582 -50.019 40.149 0.77 54.98 77 ILE B O 1
ATOM 4065 N N . GLU B 1 78 ? 59.698 -48.362 41.191 0.94 63.07 78 GLU B N 1
ATOM 4066 C CA . GLU B 1 78 ? 58.741 -48.212 42.283 0.87 64.28 78 GLU B CA 1
ATOM 4067 C C . GLU B 1 78 ? 57.526 -47.375 41.901 0.81 62.04 78 GLU B C 1
ATOM 4068 O O . GLU B 1 78 ? 56.473 -47.506 42.506 0.72 56.52 78 GLU B O 1
ATOM 4074 N N . GLY B 1 79 ? 57.680 -46.498 40.915 0.95 61.63 79 GLY B N 1
ATOM 4075 C CA . GLY B 1 79 ? 56.607 -45.601 40.528 1.00 54.81 79 GLY B CA 1
ATOM 4076 C C . GLY B 1 79 ? 57.050 -44.531 39.546 0.73 54.19 79 GLY B C 1
ATOM 4077 O O . GLY B 1 79 ? 58.238 -44.323 39.341 1.00 53.76 79 GLY B O 1
ATOM 4078 N N . ILE B 1 80 ? 56.080 -43.863 38.933 1.00 54.29 80 ILE B N 1
ATOM 4079 C CA . ILE B 1 80 ? 56.335 -42.720 38.062 0.85 51.26 80 ILE B CA 1
ATOM 4080 C C . ILE B 1 80 ? 55.698 -41.484 38.681 0.84 45.21 80 ILE B C 1
ATOM 4081 O O . ILE B 1 80 ? 54.474 -41.411 38.833 0.90 48.48 80 ILE B O 1
ATOM 4086 N N . VAL B 1 81 ? 56.533 -40.535 39.086 1.00 51.69 81 VAL B N 1
ATOM 4087 C CA . VAL B 1 81 ? 56.052 -39.269 39.636 0.98 53.48 81 VAL B CA 1
ATOM 4088 C C . VAL B 1 81 ? 55.802 -38.290 38.494 0.99 54.90 81 VAL B C 1
ATOM 4089 O O . VAL B 1 81 ? 56.657 -38.116 37.637 0.93 48.89 81 VAL B O 1
ATOM 4093 N N . LEU B 1 82 ? 54.633 -37.657 38.484 0.94 49.86 82 LEU B N 1
ATOM 4094 C CA . LEU B 1 82 ? 54.303 -36.690 37.442 0.92 45.71 82 LEU B CA 1
ATOM 4095 C C . LEU B 1 82 ? 54.110 -35.313 38.048 0.66 44.37 82 LEU B C 1
ATOM 4096 O O . LEU B 1 82 ? 53.193 -35.108 38.844 0.95 45.38 82 LEU B O 1
ATOM 4101 N N . THR B 1 83 ? 54.961 -34.368 37.657 1.00 47.25 83 THR B N 1
ATOM 4102 C CA . THR B 1 83 ? 54.974 -33.058 38.303 1.00 47.46 83 THR B CA 1
ATOM 4103 C C . THR B 1 83 ? 53.746 -32.223 37.940 0.95 46.73 83 THR B C 1
ATOM 4104 O O . THR B 1 83 ? 53.263 -31.431 38.758 0.93 46.19 83 THR B O 1
ATOM 4108 N N . HIS B 1 84 ? 53.253 -32.401 36.714 1.00 51.72 84 HIS B N 1
ATOM 4109 C CA . HIS B 1 84 ? 52.107 -31.642 36.211 0.97 50.75 84 HIS B CA 1
ATOM 4110 C C . HIS B 1 84 ? 51.680 -32.211 34.872 0.89 53.53 84 HIS B C 1
ATOM 4111 O O . HIS B 1 84 ? 52.415 -33.000 34.291 0.81 50.31 84 HIS B O 1
ATOM 4118 N N . GLY B 1 85 ? 50.503 -31.817 34.388 1.00 46.85 85 GLY B N 1
ATOM 4119 C CA . GLY B 1 85 ? 49.876 -32.509 33.273 0.98 52.19 85 GLY B CA 1
ATOM 4120 C C . GLY B 1 85 ? 50.163 -32.039 31.846 1.00 50.12 85 GLY B C 1
ATOM 4121 O O . GLY B 1 85 ? 49.412 -32.356 30.941 0.82 55.36 85 GLY B O 1
ATOM 4122 N N . HIS B 1 86 ? 51.242 -31.295 31.643 0.93 47.25 86 HIS B N 1
ATOM 4123 C CA . HIS B 1 86 ? 51.662 -30.912 30.293 0.83 44.81 86 HIS B CA 1
ATOM 4124 C C . HIS B 1 86 ? 52.224 -32.114 29.512 0.78 47.88 86 HIS B C 1
ATOM 4125 O O . HIS B 1 86 ? 52.893 -32.986 30.076 1.00 52.07 86 HIS B O 1
ATOM 4132 N N . GLU B 1 87 ? 51.980 -32.121 28.202 0.84 49.01 87 GLU B N 1
ATOM 4133 C CA . GLU B 1 87 ? 52.346 -33.243 27.336 1.00 48.97 87 GLU B CA 1
ATOM 4134 C C . GLU B 1 87 ? 53.829 -33.579 27.309 0.77 47.62 87 GLU B C 1
ATOM 4135 O O . GLU B 1 87 ? 54.183 -34.741 27.153 1.00 50.89 87 GLU B O 1
ATOM 4141 N N . ASP B 1 88 ? 54.698 -32.585 27.456 1.00 44.06 88 ASP B N 1
ATOM 4142 C CA . ASP B 1 88 ? 56.122 -32.881 27.456 0.84 44.53 88 ASP B CA 1
ATOM 4143 C C . ASP B 1 88 ? 56.587 -33.444 28.802 0.84 50.17 88 ASP B C 1
ATOM 4144 O O . ASP B 1 88 ? 57.783 -33.627 29.013 0.89 48.93 88 ASP B O 1
ATOM 4149 N N . HIS B 1 89 ? 55.637 -33.742 29.695 1.00 52.69 89 HIS B N 1
ATOM 4150 C CA . HIS B 1 89 ? 55.930 -34.446 30.949 0.99 52.49 89 HIS B CA 1
ATOM 4151 C C . HIS B 1 89 ? 55.117 -35.725 31.161 0.69 54.33 89 HIS B C 1
ATOM 4152 O O . HIS B 1 89 ? 55.515 -36.572 31.958 0.89 49.28 89 HIS B O 1
ATOM 4159 N N . ILE B 1 90 ? 53.986 -35.867 30.470 1.00 53.09 90 ILE B N 1
ATOM 4160 C CA . ILE B 1 90 ? 53.140 -37.048 30.661 1.00 52.91 90 ILE B CA 1
ATOM 4161 C C . ILE B 1 90 ? 52.931 -37.875 29.383 0.76 49.18 90 ILE B C 1
ATOM 4162 O O . ILE B 1 90 ? 52.418 -38.993 29.432 0.90 55.25 90 ILE B O 1
ATOM 4167 N N . GLY B 1 91 ? 53.327 -37.331 28.240 0.83 46.56 91 GLY B N 1
ATOM 4168 C CA . GLY B 1 91 ? 52.984 -37.940 26.963 0.90 48.35 91 GLY B CA 1
ATOM 4169 C C . GLY B 1 91 ? 53.676 -39.257 26.683 0.87 49.93 91 GLY B C 1
ATOM 4170 O O . GLY B 1 91 ? 53.231 -40.026 25.840 0.84 51.41 91 GLY B O 1
ATOM 4171 N N . GLY B 1 92 ? 54.772 -39.521 27.384 1.00 55.31 92 GLY B N 1
ATOM 4172 C CA . GLY B 1 92 ? 55.478 -40.777 27.217 1.00 57.18 92 GLY B CA 1
ATOM 4173 C C . GLY B 1 92 ? 54.883 -41.917 28.024 0.64 55.08 92 GLY B C 1
ATOM 4174 O O . GLY B 1 92 ? 55.122 -43.085 27.718 0.98 58.86 92 GLY B O 1
ATOM 4175 N N . VAL B 1 93 ? 54.092 -41.577 29.037 1.00 54.90 93 VAL B N 1
ATOM 4176 C CA . VAL B 1 93 ? 53.587 -42.556 29.998 0.88 50.28 93 VAL B CA 1
ATOM 4177 C C . VAL B 1 93 ? 52.829 -43.743 29.376 0.94 53.89 93 VAL B C 1
ATOM 4178 O O . VAL B 1 93 ? 53.048 -44.876 29.791 0.97 55.31 93 VAL B O 1
ATOM 4182 N N . PRO B 1 94 ? 51.957 -43.508 28.375 1.00 53.47 94 PRO B N 1
ATOM 4183 C CA . PRO B 1 94 ? 51.310 -44.705 27.810 1.00 53.13 94 PRO B CA 1
ATOM 4184 C C . PRO B 1 94 ? 52.296 -45.710 27.219 0.64 57.35 94 PRO B C 1
ATOM 4185 O O . PRO B 1 94 ? 52.054 -46.917 27.288 0.96 55.67 94 PRO B O 1
ATOM 4189 N N . PHE B 1 95 ? 53.408 -45.217 26.684 1.00 60.85 95 PHE B N 1
ATOM 4190 C CA . PHE B 1 95 ? 54.382 -46.077 26.016 1.00 64.82 95 PHE B CA 1
ATOM 4191 C C . PHE B 1 95 ? 55.266 -46.813 27.020 0.61 59.51 95 PHE B C 1
ATOM 4192 O O . PHE B 1 95 ? 55.707 -47.932 26.764 0.83 58.54 95 PHE B O 1
ATOM 4200 N N . LEU B 1 96 ? 55.500 -46.194 28.171 1.00 55.67 96 LEU B N 1
ATOM 4201 C CA . LEU B 1 96 ? 56.155 -46.875 29.283 1.00 57.40 96 LEU B CA 1
ATOM 4202 C C . LEU B 1 96 ? 55.237 -47.935 29.914 0.85 63.35 96 LEU B C 1
ATOM 4203 O O . LEU B 1 96 ? 55.648 -49.075 30.129 0.73 69.06 96 LEU B O 1
ATOM 4208 N N . LEU B 1 97 ? 53.990 -47.567 30.190 0.94 58.74 97 LEU B N 1
ATOM 4209 C CA . LEU B 1 97 ? 53.046 -48.491 30.816 0.84 59.38 97 LEU B CA 1
ATOM 4210 C C . LEU B 1 97 ? 52.705 -49.645 29.887 1.00 61.57 97 LEU B C 1
ATOM 4211 O O . LEU B 1 97 ? 52.299 -50.704 30.342 0.64 67.32 97 LEU B O 1
ATOM 4216 N N . ARG B 1 98 ? 52.860 -49.440 28.584 0.76 66.60 98 ARG B N 1
ATOM 4217 C CA . ARG B 1 98 ? 52.623 -50.528 27.641 1.00 68.08 98 ARG B CA 1
ATOM 4218 C C . ARG B 1 98 ? 53.548 -51.700 27.976 0.84 70.19 98 ARG B C 1
ATOM 4219 O O . ARG B 1 98 ? 53.147 -52.862 27.897 0.73 73.27 98 ARG B O 1
ATOM 4227 N N . GLU B 1 99 ? 54.771 -51.378 28.395 0.79 70.90 99 GLU B N 1
ATOM 4228 C CA . GLU B 1 99 ? 55.774 -52.389 28.721 0.89 70.85 99 GLU B CA 1
ATOM 4229 C C . GLU B 1 99 ? 55.641 -52.965 30.139 0.62 67.84 99 GLU B C 1
ATOM 4230 O O . GLU B 1 99 ? 56.051 -54.101 30.388 0.61 63.21 99 GLU B O 1
ATOM 4236 N N . LYS B 1 100 ? 55.086 -52.185 31.066 0.75 67.12 100 LYS B N 1
ATOM 4237 C CA . LYS B 1 100 ? 54.734 -52.704 32.393 0.70 62.70 100 LYS B CA 1
ATOM 4238 C C . LYS B 1 100 ? 53.584 -51.897 33.004 0.74 60.41 100 LYS B C 1
ATOM 4239 O O . LYS B 1 100 ? 53.804 -50.877 33.653 0.78 59.15 100 LYS B O 1
ATOM 4245 N N . PRO B 1 101 ? 52.346 -52.363 32.780 0.99 65.16 101 PRO B N 1
ATOM 4246 C CA . PRO B 1 101 ? 51.086 -51.662 33.064 0.79 66.66 101 PRO B CA 1
ATOM 4247 C C . PRO B 1 101 ? 50.782 -51.434 34.541 1.00 62.92 101 PRO B C 1
ATOM 4248 O O . PRO B 1 101 ? 49.873 -50.669 34.846 0.69 60.64 101 PRO B O 1
ATOM 4252 N N . ASP B 1 102 ? 51.517 -52.068 35.443 0.95 66.18 102 ASP B N 1
ATOM 4253 C CA . ASP B 1 102 ? 51.169 -51.963 36.851 0.94 64.52 102 ASP B CA 1
ATOM 4254 C C . ASP B 1 102 ? 52.132 -51.065 37.633 1.00 64.54 102 ASP B C 1
ATOM 4255 O O . ASP B 1 102 ? 52.109 -51.037 38.861 0.86 66.11 102 ASP B O 1
ATOM 4260 N N . ILE B 1 103 ? 52.974 -50.325 36.921 0.97 61.98 103 ILE B N 1
ATOM 4261 C CA . ILE B 1 103 ? 53.723 -49.245 37.546 0.75 56.44 103 ILE B CA 1
ATOM 4262 C C . ILE B 1 103 ? 52.760 -48.119 37.925 1.00 55.51 103 ILE B C 1
ATOM 4263 O O . ILE B 1 103 ? 52.097 -47.560 37.056 0.75 52.28 103 ILE B O 1
ATOM 4268 N N . PRO B 1 104 ? 52.679 -47.784 39.226 0.91 57.94 104 PRO B N 1
ATOM 4269 C CA . PRO B 1 104 ? 51.719 -46.775 39.692 0.83 58.50 104 PRO B CA 1
ATOM 4270 C C . PRO B 1 104 ? 52.138 -45.348 39.349 0.77 53.28 104 PRO B C 1
ATOM 4271 O O . PRO B 1 104 ? 53.324 -45.042 39.405 0.95 53.83 104 PRO B O 1
ATOM 4275 N N . LEU B 1 105 ? 51.174 -44.496 39.006 1.00 54.56 105 LEU B N 1
ATOM 4276 C CA . LEU B 1 105 ? 51.439 -43.081 38.735 1.00 51.14 105 LEU B CA 1
ATOM 4277 C C . LEU B 1 105 ? 51.164 -42.221 39.965 0.75 46.46 105 LEU B C 1
ATOM 4278 O O . LEU B 1 105 ? 50.122 -42.357 40.595 0.99 51.64 105 LEU B O 1
ATOM 4283 N N . ILE B 1 106 ? 52.090 -41.325 40.288 1.00 52.17 106 ILE B N 1
ATOM 4284 C CA . ILE B 1 106 ? 51.973 -40.478 41.476 1.00 53.33 106 ILE B CA 1
ATOM 4285 C C . ILE B 1 106 ? 51.874 -39.015 41.059 0.96 51.57 106 ILE B C 1
ATOM 4286 O O . ILE B 1 106 ? 52.769 -38.500 40.402 0.97 51.25 106 ILE B O 1
ATOM 4291 N N . GLY B 1 107 ? 50.791 -38.341 41.419 0.90 53.04 107 GLY B N 1
ATOM 4292 C CA . GLY B 1 107 ? 50.616 -36.970 40.983 1.00 50.27 107 GLY B CA 1
ATOM 4293 C C . GLY B 1 107 ? 49.404 -36.301 41.579 0.82 49.34 107 GLY B C 1
ATOM 4294 O O . GLY B 1 107 ? 48.662 -36.921 42.335 0.80 47.07 107 GLY B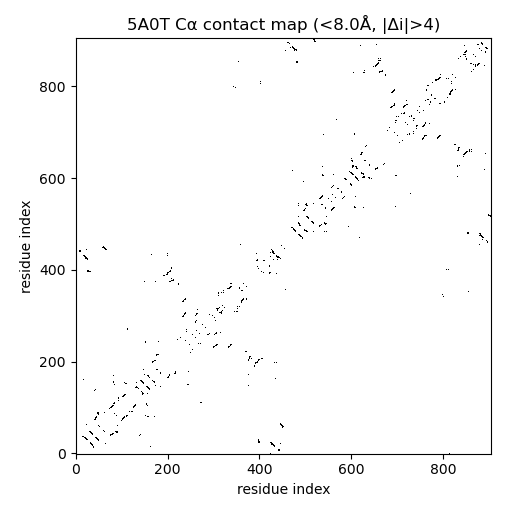 O 1
ATOM 4295 N N . SER B 1 108 ? 49.210 -35.032 41.238 1.00 48.23 108 SER B N 1
ATOM 4296 C CA . SER B 1 108 ? 48.091 -34.252 41.748 0.83 46.18 108 SER B CA 1
ATOM 4297 C C . SER B 1 108 ? 46.798 -34.677 41.073 1.00 46.07 108 SER B C 1
ATOM 4298 O O . SER B 1 108 ? 46.825 -35.370 40.059 0.94 49.23 108 SER B O 1
ATOM 4301 N N . LYS B 1 109 ? 45.674 -34.246 41.634 1.00 54.14 109 LYS B N 1
ATOM 4302 C CA . LYS B 1 109 ? 44.363 -34.607 41.106 1.00 54.43 109 LYS B CA 1
ATOM 4303 C C . LYS B 1 109 ? 44.221 -34.257 39.615 0.71 50.63 109 LYS B C 1
ATOM 4304 O O . LYS B 1 109 ? 43.804 -35.104 38.805 0.81 51.02 109 LYS B O 1
ATOM 4310 N N . LEU B 1 110 ? 44.592 -33.032 39.244 1.00 49.05 110 LEU B N 1
ATOM 4311 C CA . LEU B 1 110 ? 44.408 -32.604 37.860 0.98 57.22 110 LEU B CA 1
ATOM 4312 C C . LEU B 1 110 ? 45.352 -33.358 36.910 1.00 55.38 110 LEU B C 1
ATOM 4313 O O . LEU B 1 110 ? 44.927 -33.825 35.838 0.90 53.25 110 LEU B O 1
ATOM 4318 N N . THR B 1 111 ? 46.619 -33.481 37.315 1.00 54.50 111 THR B N 1
ATOM 4319 C CA . THR B 1 111 ? 47.623 -34.216 36.540 1.00 47.64 111 THR B CA 1
ATOM 4320 C C . THR B 1 111 ? 47.158 -35.650 36.242 0.87 49.23 111 THR B C 1
ATOM 4321 O O . THR B 1 111 ? 47.187 -36.104 35.092 0.87 50.95 111 THR B O 1
ATOM 4325 N N . LEU B 1 112 ? 46.709 -36.353 37.282 0.95 52.81 112 LEU B N 1
ATOM 4326 C CA . LEU B 1 112 ? 46.258 -37.727 37.115 1.00 53.17 112 LEU B CA 1
ATOM 4327 C C . LEU B 1 112 ? 45.005 -37.782 36.248 0.73 54.16 112 LEU B C 1
ATOM 4328 O O . LEU B 1 112 ? 44.840 -38.717 35.475 0.85 57.23 112 LEU B O 1
ATOM 4333 N N . ALA B 1 113 ? 44.116 -36.799 36.376 1.00 49.74 113 ALA B N 1
ATOM 4334 C CA . ALA B 1 113 ? 42.926 -36.784 35.523 1.00 55.05 113 ALA B CA 1
ATOM 4335 C C . ALA B 1 113 ? 43.308 -36.659 34.031 0.68 54.84 113 ALA B C 1
ATOM 4336 O O . ALA B 1 113 ? 42.795 -37.386 33.185 1.00 53.94 113 ALA B O 1
ATOM 4338 N N . LEU B 1 114 ? 44.229 -35.754 33.724 1.00 50.55 114 LEU B N 1
ATOM 4339 C CA . LEU B 1 114 ? 44.649 -35.529 32.344 0.68 55.73 114 LEU B CA 1
ATOM 4340 C C . LEU B 1 114 ? 45.359 -36.751 31.760 0.96 58.14 114 LEU B C 1
ATOM 4341 O O . LEU B 1 114 ? 45.066 -37.175 30.628 0.81 63.28 114 LEU B O 1
ATOM 4346 N N . ILE B 1 115 ? 46.270 -37.340 32.530 1.00 56.86 115 ILE B N 1
ATOM 4347 C CA . ILE B 1 115 ? 46.979 -38.506 32.023 1.00 53.45 115 ILE B CA 1
ATOM 4348 C C . ILE B 1 115 ? 46.023 -39.710 31.930 0.63 57.78 115 ILE B C 1
ATOM 4349 O O . ILE B 1 115 ? 46.137 -40.511 31.014 0.97 62.21 115 ILE B O 1
ATOM 4354 N N . GLU B 1 116 ? 45.057 -39.826 32.835 1.00 53.65 116 GLU B N 1
ATOM 4355 C CA . GLU B 1 116 ? 44.118 -40.946 32.750 0.86 56.48 116 GLU B CA 1
ATOM 4356 C C . GLU B 1 116 ? 43.234 -40.806 31.516 0.67 58.27 116 GLU B C 1
ATOM 4357 O O . GLU B 1 116 ? 42.888 -41.802 30.866 0.91 56.58 116 GLU B O 1
ATOM 4363 N N . ALA B 1 117 ? 42.875 -39.567 31.190 0.94 53.91 117 ALA B N 1
ATOM 4364 C CA . ALA B 1 117 ? 42.063 -39.320 30.003 1.00 59.66 117 ALA B CA 1
ATOM 4365 C C . ALA B 1 117 ? 42.863 -39.679 28.752 0.88 61.28 117 ALA B C 1
ATOM 4366 O O . ALA B 1 117 ? 42.342 -40.306 27.840 0.93 66.88 117 ALA B O 1
ATOM 4368 N N . LYS B 1 118 ? 44.136 -39.304 28.716 1.00 56.71 118 LYS B N 1
ATOM 4369 C CA . LYS B 1 118 ? 44.979 -39.749 27.614 0.90 55.88 118 LYS B CA 1
ATOM 4370 C C . LYS B 1 118 ? 45.072 -41.284 27.539 0.81 58.90 118 LYS B C 1
ATOM 4371 O O . LYS B 1 118 ? 44.924 -41.872 26.466 0.75 66.12 118 LYS B O 1
ATOM 4377 N N . LEU B 1 119 ? 45.323 -41.921 28.679 0.86 61.52 119 LEU B N 1
ATOM 4378 C CA . LEU B 1 119 ? 45.508 -43.369 28.747 0.96 58.97 119 LEU B CA 1
ATOM 4379 C C . LEU B 1 119 ? 44.269 -44.150 28.308 0.73 55.02 119 LEU B C 1
ATOM 4380 O O . LEU B 1 119 ? 44.385 -45.289 27.845 1.00 56.67 119 LEU B O 1
ATOM 4385 N N . GLN B 1 120 ? 43.089 -43.551 28.466 1.00 66.02 120 GLN B N 1
ATOM 4386 C CA . GLN B 1 120 ? 41.856 -44.200 28.016 0.74 67.08 120 GLN B CA 1
ATOM 4387 C C . GLN B 1 120 ? 41.908 -44.549 26.524 0.69 66.64 120 GLN B C 1
ATOM 4388 O O . GLN B 1 120 ? 41.404 -45.585 26.105 0.89 74.16 120 GLN B O 1
ATOM 4394 N N . GLU B 1 121 ? 42.533 -43.686 25.732 0.76 67.06 121 GLU B N 1
ATOM 4395 C CA . GLU B 1 121 ? 42.663 -43.910 24.292 0.60 68.74 121 GLU B CA 1
ATOM 4396 C C . GLU B 1 121 ? 43.549 -45.128 23.995 0.82 66.50 121 GLU B C 1
ATOM 4397 O O . GLU B 1 121 ? 43.449 -45.740 22.934 0.66 57.72 121 GLU B O 1
ATOM 4403 N N . HIS B 1 122 ? 44.420 -45.465 24.941 0.95 67.85 122 HIS B N 1
ATOM 4404 C CA . HIS B 1 122 ? 45.295 -46.633 24.833 1.00 63.44 122 HIS B CA 1
ATOM 4405 C C . HIS B 1 122 ? 44.688 -47.869 25.498 0.70 66.73 122 HIS B C 1
ATOM 4406 O O . HIS B 1 122 ? 45.331 -48.914 25.571 1.00 69.84 122 HIS B O 1
ATOM 4413 N N . ARG B 1 123 ? 43.456 -47.733 25.985 1.00 67.76 123 ARG B N 1
ATOM 4414 C CA . ARG B 1 123 ? 42.804 -48.746 26.820 0.97 66.17 123 ARG B CA 1
ATOM 4415 C C . ARG B 1 123 ? 43.673 -49.138 28.025 0.54 62.33 123 ARG B C 1
ATOM 4416 O O . ARG B 1 123 ? 43.820 -50.313 28.364 0.93 61.69 123 ARG B O 1
ATOM 4424 N N . ILE B 1 124 ? 44.253 -48.140 28.672 1.00 57.76 124 ILE B N 1
ATOM 4425 C CA . ILE B 1 124 ? 45.053 -48.383 29.861 1.00 65.43 124 ILE B CA 1
ATOM 4426 C C . ILE B 1 124 ? 44.447 -47.669 31.063 0.97 63.68 124 ILE B C 1
ATOM 4427 O O . ILE B 1 124 ? 44.169 -46.471 31.009 0.78 60.22 124 ILE B O 1
ATOM 4432 N N . ARG B 1 125 ? 44.222 -48.417 32.136 0.87 66.38 125 ARG B N 1
ATOM 4433 C CA . ARG B 1 125 ? 43.769 -47.836 33.394 0.80 60.19 125 ARG B CA 1
ATOM 4434 C C . ARG B 1 125 ? 44.855 -48.080 34.443 0.96 55.95 125 ARG B C 1
ATOM 4435 O O . ARG B 1 125 ? 45.092 -49.219 34.836 0.81 60.01 125 ARG B O 1
ATOM 4443 N N . PRO B 1 126 ? 45.545 -47.011 34.873 0.94 50.79 126 PRO B N 1
ATOM 4444 C CA . PRO B 1 126 ? 46.677 -47.149 35.793 1.00 55.71 126 PRO B CA 1
ATOM 4445 C C . PRO B 1 126 ? 46.294 -47.233 37.266 1.00 56.91 126 PRO B C 1
ATOM 4446 O O . PRO B 1 126 ? 45.230 -46.763 37.674 1.00 61.18 126 PRO B O 1
ATOM 4450 N N . TYR B 1 127 ? 47.176 -47.846 38.048 1.00 59.95 127 TYR B N 1
ATOM 4451 C CA . TYR B 1 127 ? 47.162 -47.710 39.494 1.00 59.52 127 TYR B CA 1
ATOM 4452 C C . TYR B 1 127 ? 47.709 -46.340 39.825 0.73 58.07 127 TYR B C 1
ATOM 4453 O O . TYR B 1 127 ? 48.708 -45.918 39.235 0.93 58.06 127 TYR B O 1
ATOM 4462 N N . THR B 1 128 ? 47.067 -45.622 40.742 1.00 54.15 128 THR B N 1
ATOM 4463 C CA . THR B 1 128 ? 47.531 -44.264 41.034 1.00 55.79 128 THR B CA 1
ATOM 4464 C C . THR B 1 128 ? 47.612 -43.970 42.524 0.89 56.88 128 THR B C 1
ATOM 4465 O O . THR B 1 128 ? 46.883 -44.553 43.332 0.84 58.30 128 THR B O 1
ATOM 4469 N N . LEU B 1 129 ? 48.527 -43.065 42.865 0.92 59.93 129 LEU B N 1
ATOM 4470 C CA . LEU B 1 129 ? 48.599 -42.447 44.182 1.00 56.93 129 LEU B CA 1
ATOM 4471 C C . LEU B 1 129 ? 48.390 -40.940 44.036 0.81 52.99 129 LEU B C 1
ATOM 4472 O O . LEU B 1 129 ? 49.301 -40.220 43.628 0.81 51.35 129 LEU B O 1
ATOM 4477 N N . GLU B 1 130 ? 47.195 -40.461 44.355 1.00 50.94 130 GLU B N 1
ATOM 4478 C CA . GLU B 1 130 ? 46.929 -39.028 44.309 0.95 54.88 130 GLU B CA 1
ATOM 4479 C C . GLU B 1 130 ? 47.604 -38.300 45.482 0.74 49.84 130 GLU B C 1
ATOM 4480 O O . GLU B 1 130 ? 47.388 -38.630 46.641 0.91 51.34 130 GLU B O 1
ATOM 4486 N N . VAL B 1 131 ? 48.448 -37.323 45.177 0.82 53.24 131 VAL B N 1
ATOM 4487 C CA . VAL B 1 131 ? 49.075 -36.535 46.222 1.00 53.09 131 VAL B CA 1
ATOM 4488 C C . VAL B 1 131 ? 48.739 -35.068 46.036 0.82 59.80 131 VAL B C 1
ATOM 4489 O O . VAL B 1 131 ? 48.315 -34.649 44.953 0.93 57.04 131 VAL B O 1
ATOM 4493 N N . ALA B 1 132 ? 48.901 -34.303 47.109 1.00 54.24 132 ALA B N 1
ATOM 4494 C CA . ALA B 1 132 ? 48.756 -32.852 47.079 0.96 48.03 132 ALA B CA 1
ATOM 4495 C C . ALA B 1 132 ? 49.946 -32.237 47.799 0.71 49.90 132 ALA B C 1
ATOM 4496 O O . ALA B 1 132 ? 50.734 -32.955 48.425 0.93 48.28 132 ALA B O 1
ATOM 4498 N N . GLU B 1 133 ? 50.071 -30.917 47.711 1.00 54.05 133 GLU B N 1
ATOM 4499 C CA . GLU B 1 133 ? 51.163 -30.201 48.363 0.84 50.46 133 GLU B CA 1
ATOM 4500 C C . GLU B 1 133 ? 51.145 -30.517 49.853 0.84 55.63 133 GLU B C 1
ATOM 4501 O O . GLU B 1 133 ? 50.083 -30.589 50.460 0.94 53.52 133 GLU B O 1
ATOM 4507 N N . GLY B 1 134 ? 52.317 -30.763 50.427 0.98 54.40 134 GLY B N 1
ATOM 4508 C CA . GLY B 1 134 ? 52.413 -31.067 51.844 0.98 55.53 134 GLY B CA 1
ATOM 4509 C C . GLY B 1 134 ? 52.416 -32.550 52.164 0.76 62.29 134 GLY B C 1
ATOM 4510 O O . GLY B 1 134 ? 52.868 -32.952 53.231 0.88 60.43 134 GLY B O 1
ATOM 4511 N N . HIS B 1 135 ? 51.900 -33.369 51.254 0.95 60.86 135 HIS B N 1
ATOM 4512 C CA . HIS B 1 135 ? 51.913 -34.815 51.458 0.97 55.10 135 HIS B CA 1
ATOM 4513 C C . HIS B 1 135 ? 53.335 -35.354 51.399 0.81 49.30 135 HIS B C 1
ATOM 4514 O O . HIS B 1 135 ? 54.184 -34.842 50.660 0.98 51.17 135 HIS B O 1
ATOM 4521 N N . ARG B 1 136 ? 53.584 -36.387 52.191 1.00 49.45 136 ARG B N 1
ATOM 4522 C CA . ARG B 1 136 ? 54.873 -37.042 52.216 0.95 54.84 136 ARG B CA 1
ATOM 4523 C C . ARG B 1 136 ? 54.673 -38.545 52.294 0.84 54.14 136 ARG B C 1
ATOM 4524 O O . ARG B 1 136 ? 54.012 -39.047 53.198 0.68 49.26 136 ARG B O 1
ATOM 4532 N N . GLU B 1 137 ? 55.256 -39.259 51.344 1.00 59.38 137 GLU B N 1
ATOM 4533 C CA . GLU B 1 137 ? 54.995 -40.680 51.189 0.98 66.84 137 GLU B CA 1
ATOM 4534 C C . GLU B 1 137 ? 56.267 -41.453 50.912 1.00 64.49 137 GLU B C 1
ATOM 4535 O O . GLU B 1 137 ? 57.157 -40.962 50.231 0.87 67.58 137 GLU B O 1
ATOM 4541 N N . ARG B 1 138 ? 56.354 -42.665 51.441 0.79 65.29 138 ARG B N 1
ATOM 4542 C CA . ARG B 1 138 ? 57.470 -43.532 51.112 0.89 66.12 138 ARG B CA 1
ATOM 4543 C C . ARG B 1 138 ? 57.105 -44.339 49.877 1.00 66.86 138 ARG B C 1
ATOM 4544 O O . ARG B 1 138 ? 56.111 -45.058 49.851 0.96 67.53 138 ARG B O 1
ATOM 4552 N N . VAL B 1 139 ? 57.907 -44.172 48.839 0.89 65.30 139 VAL B N 1
ATOM 4553 C CA . VAL B 1 139 ? 57.746 -44.903 47.596 1.00 65.38 139 VAL B CA 1
ATOM 4554 C C . VAL B 1 139 ? 58.977 -45.768 47.452 1.00 61.07 139 VAL B C 1
ATOM 4555 O O . VAL B 1 139 ? 60.026 -45.294 47.009 0.76 62.08 139 VAL B O 1
ATOM 4559 N N . GLY B 1 140 ? 58.860 -47.027 47.863 0.70 63.11 140 GLY B N 1
ATOM 4560 C CA . GLY B 1 140 ? 60.027 -47.870 48.039 0.75 59.39 140 GLY B CA 1
ATOM 4561 C C . GLY B 1 140 ? 60.980 -47.146 48.971 0.84 61.15 140 GLY B C 1
ATOM 4562 O O . GLY B 1 140 ? 60.554 -46.598 49.986 0.81 63.24 140 GLY B O 1
ATOM 4563 N N . PRO B 1 141 ? 62.270 -47.095 48.612 0.68 63.13 141 PRO B N 1
ATOM 4564 C CA . PRO B 1 141 ? 63.268 -46.417 49.446 0.95 65.29 141 PRO B CA 1
ATOM 4565 C C . PRO B 1 141 ? 63.268 -44.892 49.282 0.81 67.38 141 PRO B C 1
ATOM 4566 O O . PRO B 1 141 ? 64.024 -44.207 49.968 0.73 68.76 141 PRO B O 1
ATOM 4570 N N . PHE B 1 142 ? 62.431 -44.369 48.391 1.00 67.08 142 PHE B N 1
ATOM 4571 C CA . PHE B 1 142 ? 62.418 -42.932 48.132 0.84 60.99 142 PHE B CA 1
ATOM 4572 C C . PHE B 1 142 ? 61.380 -42.214 48.998 0.89 60.74 142 PHE B C 1
ATOM 4573 O O . PHE B 1 142 ? 60.188 -42.440 48.864 0.80 65.57 142 PHE B O 1
ATOM 4581 N N . ASP B 1 143 ? 61.832 -41.351 49.896 0.93 60.75 143 ASP B N 1
ATOM 4582 C CA . ASP B 1 143 ? 60.908 -40.621 50.756 1.00 62.85 143 ASP B CA 1
ATOM 4583 C C . ASP B 1 143 ? 60.538 -39.319 50.037 0.51 57.75 143 ASP B C 1
ATOM 4584 O O . ASP B 1 143 ? 61.345 -38.405 49.952 1.00 59.68 143 ASP B O 1
ATOM 4589 N N . CYS B 1 144 ? 59.320 -39.250 49.507 1.00 54.37 144 CYS B N 1
ATOM 4590 C CA . CYS B 1 144 ? 58.910 -38.146 48.624 0.88 51.82 144 CYS B CA 1
ATOM 4591 C C . CYS B 1 144 ? 57.953 -37.151 49.277 0.78 53.35 144 CYS B C 1
ATOM 4592 O O . CYS B 1 144 ? 56.851 -37.513 49.684 0.87 54.94 144 CYS B O 1
ATOM 4595 N N . GLU B 1 145 ? 58.370 -35.891 49.352 1.00 49.99 145 GLU B N 1
ATOM 4596 C CA . GLU B 1 145 ? 57.513 -34.823 49.861 0.84 47.50 145 GLU B CA 1
ATOM 4597 C C . GLU B 1 145 ? 57.154 -33.865 48.736 0.81 47.62 145 GLU B C 1
ATOM 4598 O O . GLU B 1 145 ? 58.018 -33.393 48.007 0.90 50.17 145 GLU B O 1
ATOM 4604 N N . PHE B 1 146 ? 55.876 -33.547 48.623 0.92 49.42 146 PHE B N 1
ATOM 4605 C CA . PHE B 1 146 ? 55.405 -32.747 47.513 0.96 46.89 146 PHE B CA 1
ATOM 4606 C C . PHE B 1 146 ? 55.162 -31.309 47.915 0.69 42.01 146 PHE B C 1
ATOM 4607 O O . PHE B 1 146 ? 54.647 -31.039 49.003 0.93 46.47 146 PHE B O 1
ATOM 4615 N N . VAL B 1 147 ? 55.554 -30.399 47.021 1.00 42.83 147 VAL B N 1
ATOM 4616 C CA . VAL B 1 147 ? 55.519 -28.960 47.275 0.84 44.71 147 VAL B CA 1
ATOM 4617 C C . VAL B 1 147 ? 54.753 -28.228 46.186 0.80 41.16 147 VAL B C 1
ATOM 4618 O O . VAL B 1 147 ? 54.935 -28.510 45.012 0.84 44.01 147 VAL B O 1
ATOM 4622 N N . ALA B 1 148 ? 53.918 -27.274 46.572 0.98 42.78 148 ALA B N 1
ATOM 4623 C CA . ALA B 1 148 ? 53.159 -26.486 45.607 1.00 41.63 148 ALA B CA 1
ATOM 4624 C C . ALA B 1 148 ? 54.055 -25.603 44.738 0.63 40.11 148 ALA B C 1
ATOM 4625 O O . ALA B 1 148 ? 54.890 -24.863 45.259 0.95 45.84 148 ALA B O 1
ATOM 4627 N N . VAL B 1 149 ? 53.898 -25.687 43.416 0.97 44.76 149 VAL B N 1
ATOM 4628 C CA . VAL B 1 149 ? 54.500 -24.679 42.536 0.90 42.50 149 VAL B CA 1
ATOM 4629 C C . VAL B 1 149 ? 53.459 -24.104 41.577 0.93 44.87 149 VAL B C 1
ATOM 4630 O O . VAL B 1 149 ? 52.579 -24.797 41.073 0.87 44.57 149 VAL B O 1
ATOM 4634 N N . ASN B 1 150 ? 53.545 -22.801 41.389 0.96 44.66 150 ASN B N 1
ATOM 4635 C CA . ASN B 1 150 ? 52.699 -22.082 40.461 1.00 42.31 150 ASN B CA 1
ATOM 4636 C C . ASN B 1 150 ? 53.294 -22.240 39.059 0.80 38.79 150 ASN B C 1
ATOM 4637 O O . ASN B 1 150 ? 54.509 -22.260 38.891 0.96 40.48 150 ASN B O 1
ATOM 4642 N N . HIS B 1 151 ? 52.447 -22.402 38.057 0.83 41.26 151 HIS B N 1
ATOM 4643 C CA . HIS B 1 151 ? 52.919 -22.673 36.700 0.90 42.70 151 HIS B CA 1
ATOM 4644 C C . HIS B 1 151 ? 51.797 -22.261 35.726 0.86 48.35 151 HIS B C 1
ATOM 4645 O O . HIS B 1 151 ? 50.916 -21.524 36.123 0.79 45.01 151 HIS B O 1
ATOM 4652 N N . SER B 1 152 ? 51.832 -22.710 34.470 1.00 47.30 152 SER B N 1
ATOM 4653 C CA . SER B 1 152 ? 50.825 -22.315 33.474 0.83 44.13 152 SER B CA 1
ATOM 4654 C C . SER B 1 152 ? 49.697 -23.342 33.354 0.99 49.20 152 SER B C 1
ATOM 4655 O O . SER B 1 152 ? 48.823 -23.212 32.501 0.74 46.43 152 SER B O 1
ATOM 4658 N N . ILE B 1 153 ? 49.745 -24.365 34.205 0.88 47.89 153 ILE B N 1
ATOM 4659 C CA . ILE B 1 153 ? 48.643 -25.315 34.414 0.82 50.72 153 ILE B CA 1
ATOM 4660 C C . ILE B 1 153 ? 48.482 -25.432 35.942 0.96 43.17 153 ILE B C 1
ATOM 4661 O O . ILE B 1 153 ? 49.476 -25.368 36.650 0.73 40.84 153 ILE B O 1
ATOM 4666 N N . PRO B 1 154 ? 47.235 -25.581 36.444 0.81 47.98 154 PRO B N 1
ATOM 4667 C CA . PRO B 1 154 ? 46.887 -25.411 37.866 1.00 53.18 154 PRO B CA 1
ATOM 4668 C C . PRO B 1 154 ? 47.469 -26.278 38.979 0.62 61.04 154 PRO B C 1
ATOM 4669 O O . PRO B 1 154 ? 47.595 -25.762 40.093 0.33 55.80 154 PRO B O 1
ATOM 4673 N N . ASP B 1 155 ? 47.775 -27.542 38.777 0.99 62.99 155 ASP B N 1
ATOM 4674 C CA . ASP B 1 155 ? 47.972 -28.369 40.020 1.00 47.63 155 ASP B CA 1
ATOM 4675 C C . ASP B 1 155 ? 49.412 -28.880 40.071 0.81 41.45 155 ASP B C 1
ATOM 4676 O O . ASP B 1 155 ? 49.638 -30.028 40.411 0.95 44.98 155 ASP B O 1
ATOM 4681 N N . ALA B 1 156 ? 50.374 -28.051 39.649 0.92 41.12 156 ALA B N 1
ATOM 4682 C CA . ALA B 1 156 ? 51.753 -28.505 39.465 0.83 43.69 156 ALA B CA 1
ATOM 4683 C C . ALA B 1 156 ? 52.451 -28.686 40.796 0.83 43.70 156 ALA B C 1
ATOM 4684 O O . ALA B 1 156 ? 52.136 -27.989 41.764 1.00 42.87 156 ALA B O 1
ATOM 4686 N N . LEU B 1 157 ? 53.406 -29.609 40.829 0.90 42.27 157 LEU B N 1
ATOM 4687 C CA . LEU B 1 157 ? 54.133 -29.924 42.057 1.00 39.84 157 LEU B CA 1
ATOM 4688 C C . LEU B 1 157 ? 55.635 -30.016 41.839 0.80 41.84 157 LEU B C 1
ATOM 4689 O O . LEU B 1 157 ? 56.087 -30.395 40.775 0.82 44.89 157 LEU B O 1
ATOM 4694 N N . ALA B 1 158 ? 56.398 -29.656 42.864 1.00 44.36 158 ALA B N 1
ATOM 4695 C CA . ALA B 1 158 ? 57.804 -30.023 42.955 0.88 44.61 158 ALA B CA 1
ATOM 4696 C C . ALA B 1 158 ? 57.916 -31.175 43.951 0.74 44.30 158 ALA B C 1
ATOM 4697 O O . ALA B 1 158 ? 56.985 -31.438 44.720 0.95 46.77 158 ALA B O 1
ATOM 4699 N N . VAL B 1 159 ? 59.040 -31.873 43.944 1.00 47.63 159 VAL B N 1
ATOM 4700 C CA . VAL B 1 159 ? 59.183 -32.987 44.862 1.00 44.68 159 VAL B CA 1
ATOM 4701 C C . VAL B 1 159 ? 60.568 -33.021 45.503 0.84 48.83 159 VAL B C 1
ATOM 4702 O O . VAL B 1 159 ? 61.584 -32.767 44.861 1.00 49.14 159 VAL B O 1
ATOM 4706 N N . ALA B 1 160 ? 60.578 -33.274 46.800 1.00 46.36 160 ALA B N 1
ATOM 4707 C CA . ALA B 1 160 ? 61.800 -33.492 47.551 0.89 47.32 160 ALA B CA 1
ATOM 4708 C C . ALA B 1 160 ? 61.930 -34.986 47.833 0.69 47.94 160 ALA B C 1
ATOM 4709 O O . ALA B 1 160 ? 61.065 -35.598 48.448 0.87 49.17 160 ALA B O 1
ATOM 4711 N N . ILE B 1 161 ? 63.019 -35.561 47.355 0.98 51.34 161 ILE B N 1
ATOM 4712 C CA . ILE B 1 161 ? 63.291 -36.978 47.453 1.00 57.98 161 ILE B CA 1
ATOM 4713 C C . ILE B 1 161 ? 64.429 -37.201 48.440 0.70 55.26 161 ILE B C 1
ATOM 4714 O O . ILE B 1 161 ? 65.590 -36.895 48.155 1.00 55.33 161 ILE B O 1
ATOM 4719 N N . ARG B 1 162 ? 64.073 -37.704 49.613 1.00 55.87 162 ARG B N 1
ATOM 4720 C CA . ARG B 1 162 ? 65.027 -38.018 50.666 0.81 54.07 162 ARG B CA 1
ATOM 4721 C C . ARG B 1 162 ? 65.396 -39.491 50.654 0.68 55.64 162 ARG B C 1
ATOM 4722 O O . ARG B 1 162 ? 64.526 -40.381 50.643 0.91 54.51 162 ARG B O 1
ATOM 4730 N N . THR B 1 163 ? 66.699 -39.729 50.631 1.00 62.74 163 THR B N 1
ATOM 4731 C CA . THR B 1 163 ? 67.274 -41.055 50.786 0.84 61.82 163 THR B CA 1
ATOM 4732 C C . THR B 1 163 ? 68.454 -40.922 51.748 0.83 60.43 163 THR B C 1
ATOM 4733 O O . THR B 1 163 ? 68.790 -39.806 52.156 0.82 59.54 163 THR B O 1
ATOM 4737 N N . PRO B 1 164 ? 69.092 -42.045 52.120 0.66 61.86 164 PRO B N 1
ATOM 4738 C CA . PRO B 1 164 ? 70.322 -41.893 52.914 0.92 62.51 164 PRO B CA 1
ATOM 4739 C C . PRO B 1 164 ? 71.447 -41.136 52.194 0.89 65.93 164 PRO B C 1
ATOM 4740 O O . PRO B 1 164 ? 72.376 -40.656 52.848 0.76 66.26 164 PRO B O 1
ATOM 4744 N N . ALA B 1 165 ? 71.359 -41.011 50.874 1.00 64.38 165 ALA B N 1
ATOM 4745 C CA . ALA B 1 165 ? 72.346 -40.241 50.130 0.79 58.07 165 ALA B CA 1
ATOM 4746 C C . ALA B 1 165 ? 72.111 -38.750 50.305 0.83 55.23 165 ALA B C 1
ATOM 4747 O O . ALA B 1 165 ? 72.951 -37.939 49.933 0.74 53.39 165 ALA B O 1
ATOM 4749 N N . GLY B 1 166 ? 70.965 -38.386 50.866 0.83 57.28 166 GLY B N 1
ATOM 4750 C CA . GLY B 1 166 ? 70.644 -36.987 51.051 0.86 52.28 166 GLY B CA 1
ATOM 4751 C C . GLY B 1 166 ? 69.317 -36.598 50.430 0.52 56.06 166 GLY B C 1
ATOM 4752 O O . GLY B 1 166 ? 68.468 -37.453 50.151 0.78 56.72 166 GLY B O 1
ATOM 4753 N N . MET B 1 167 ? 69.143 -35.299 50.215 1.00 56.83 167 MET B N 1
ATOM 4754 C CA . MET B 1 167 ? 67.882 -34.769 49.712 0.96 58.65 167 MET B CA 1
ATOM 4755 C C . MET B 1 167 ? 68.051 -34.156 48.342 0.92 54.85 167 MET B C 1
ATOM 4756 O O . MET B 1 167 ? 68.863 -33.250 48.151 0.98 59.94 167 MET B O 1
ATOM 4761 N N . VAL B 1 168 ? 67.270 -34.655 47.393 0.77 55.16 168 VAL B N 1
ATOM 4762 C CA . VAL B 1 168 ? 67.226 -34.087 46.056 0.94 55.38 168 VAL B CA 1
ATOM 4763 C C . VAL B 1 168 ? 65.916 -33.353 45.837 0.89 54.47 168 VAL B C 1
ATOM 4764 O O . VAL B 1 168 ? 64.863 -33.862 46.165 0.98 56.10 168 VAL B O 1
ATOM 4768 N N . VAL B 1 169 ? 65.978 -32.139 45.311 0.90 49.78 169 VAL B N 1
ATOM 4769 C CA . VAL B 1 169 ? 64.755 -31.416 45.004 1.00 48.97 169 VAL B CA 1
ATOM 4770 C C . VAL B 1 169 ? 64.640 -31.248 43.495 0.79 47.00 169 VAL B C 1
ATOM 4771 O O . VAL B 1 169 ? 65.578 -30.809 42.822 0.99 48.01 169 VAL B O 1
ATOM 4775 N N . HIS B 1 170 ? 63.495 -31.665 42.975 0.98 46.13 170 HIS B N 1
ATOM 4776 C CA . HIS B 1 170 ? 63.150 -31.541 41.560 1.00 44.11 170 HIS B CA 1
ATOM 4777 C C . HIS B 1 170 ? 62.004 -30.535 41.463 0.81 46.91 170 HIS B C 1
ATOM 4778 O O . HIS B 1 170 ? 60.907 -30.795 41.974 0.91 46.07 170 HIS B O 1
ATOM 4785 N N . THR B 1 171 ? 62.252 -29.387 40.832 0.98 47.02 171 THR B N 1
ATOM 4786 C CA . THR B 1 171 ? 61.252 -28.307 40.801 1.00 45.28 171 THR B CA 1
ATOM 4787 C C . THR B 1 171 ? 60.062 -28.603 39.903 0.83 44.25 171 THR B C 1
ATOM 4788 O O . THR B 1 171 ? 59.031 -27.937 39.997 0.91 43.55 171 THR B O 1
ATOM 4792 N N . GLY B 1 172 ? 60.208 -29.588 39.024 1.00 46.85 172 GLY B N 1
ATOM 4793 C CA . GLY B 1 172 ? 59.338 -29.678 37.867 0.94 47.78 172 GLY B CA 1
ATOM 4794 C C . GLY B 1 172 ? 59.418 -28.376 37.077 0.80 45.35 172 GLY B C 1
ATOM 4795 O O . GLY B 1 172 ? 60.459 -27.722 37.072 1.00 44.05 172 GLY B O 1
ATOM 4796 N N . ASP B 1 173 ? 58.326 -27.991 36.419 1.00 47.37 173 ASP B N 1
ATOM 4797 C CA . ASP B 1 173 ? 58.227 -26.662 35.798 0.80 40.17 173 ASP B CA 1
ATOM 4798 C C . ASP B 1 173 ? 57.608 -25.697 36.801 0.66 39.21 173 ASP B C 1
ATOM 4799 O O . ASP B 1 173 ? 56.656 -26.047 37.489 0.85 42.29 173 ASP B O 1
ATOM 4804 N N . PHE B 1 174 ? 58.124 -24.478 36.882 1.00 39.68 174 PHE B N 1
ATOM 4805 C CA . PHE B 1 174 ? 57.605 -23.544 37.879 0.74 42.12 174 PHE B CA 1
ATOM 4806 C C . PHE B 1 174 ? 57.928 -22.110 37.541 0.80 39.82 174 PHE B C 1
ATOM 4807 O O . PHE B 1 174 ? 58.880 -21.825 36.820 0.90 40.17 174 PHE B O 1
ATOM 4815 N N . LYS B 1 175 ? 57.123 -21.212 38.085 1.00 44.03 175 LYS B N 1
ATOM 4816 C CA . LYS B 1 175 ? 57.481 -19.807 38.161 0.86 46.96 175 LYS B CA 1
ATOM 4817 C C . LYS B 1 175 ? 57.008 -19.330 39.536 0.84 43.69 175 LYS B C 1
ATOM 4818 O O . LYS B 1 175 ? 56.716 -20.152 40.396 0.98 45.23 175 LYS B O 1
ATOM 4824 N N . MET B 1 176 ? 56.944 -18.025 39.767 1.00 44.33 176 MET B N 1
ATOM 4825 C CA . MET B 1 176 ? 56.541 -17.543 41.088 0.88 46.45 176 MET B CA 1
ATOM 4826 C C . MET B 1 176 ? 55.652 -16.319 40.980 0.80 46.00 176 MET B C 1
ATOM 4827 O O . MET B 1 176 ? 55.994 -15.236 41.459 1.00 43.14 176 MET B O 1
ATOM 4832 N N . ASP B 1 177 ? 54.513 -16.498 40.325 0.91 44.65 177 ASP B N 1
ATOM 4833 C CA . ASP B 1 177 ? 53.483 -15.479 40.313 0.87 39.50 177 ASP B CA 1
ATOM 4834 C C . ASP B 1 177 ? 53.067 -15.177 41.758 0.67 37.89 177 ASP B C 1
ATOM 4835 O O . ASP B 1 177 ? 52.751 -16.082 42.520 0.92 43.91 177 ASP B O 1
ATOM 4840 N N . GLN B 1 178 ? 53.067 -13.905 42.130 1.00 41.01 178 GLN B N 1
ATOM 4841 C CA . GLN B 1 178 ? 52.754 -13.522 43.510 1.00 43.24 178 GLN B CA 1
ATOM 4842 C C . GLN B 1 178 ? 51.290 -13.174 43.708 0.78 46.17 178 GLN B C 1
ATOM 4843 O O . GLN B 1 178 ? 50.854 -12.930 44.831 0.91 45.85 178 GLN B O 1
ATOM 4849 N N . LEU B 1 179 ? 50.530 -13.140 42.619 1.00 48.25 179 LEU B N 1
ATOM 4850 C CA . LEU B 1 179 ? 49.084 -12.970 42.727 0.90 51.70 179 LEU B CA 1
ATOM 4851 C C . LEU B 1 179 ? 48.333 -13.992 41.851 0.95 48.63 179 LEU B C 1
ATOM 4852 O O . LEU B 1 179 ? 47.544 -13.611 40.989 0.85 45.92 179 LEU B O 1
ATOM 4857 N N . PRO B 1 180 ? 48.580 -15.298 42.076 0.75 43.30 180 PRO B N 1
ATOM 4858 C CA . PRO B 1 180 ? 47.972 -16.324 41.225 0.91 47.61 180 PRO B CA 1
ATOM 4859 C C . PRO B 1 180 ? 46.448 -16.337 41.358 0.66 46.73 180 PRO B C 1
ATOM 4860 O O . PRO B 1 180 ? 45.932 -16.102 42.455 0.90 47.14 180 PRO B O 1
ATOM 4864 N N . LEU B 1 181 ? 45.754 -16.622 40.257 0.93 49.04 181 LEU B N 1
ATOM 4865 C CA . LEU B 1 181 ? 44.292 -16.582 40.218 0.72 45.68 181 LEU B CA 1
ATOM 4866 C C . LEU B 1 181 ? 43.629 -17.491 41.252 1.00 45.32 181 LEU B C 1
ATOM 4867 O O . LEU B 1 181 ? 42.587 -17.145 41.790 0.66 42.78 181 LEU B O 1
ATOM 4872 N N . ASP B 1 182 ? 44.232 -18.651 41.509 1.00 49.11 182 ASP B N 1
ATOM 4873 C CA . ASP B 1 182 ? 43.678 -19.630 42.444 0.83 54.57 182 ASP B CA 1
ATOM 4874 C C . ASP B 1 182 ? 44.297 -19.499 43.843 0.77 54.30 182 ASP B C 1
ATOM 4875 O O . ASP B 1 182 ? 44.084 -20.349 44.711 0.75 47.73 182 ASP B O 1
ATOM 4880 N N . GLY B 1 183 ? 45.075 -18.440 44.048 0.91 50.90 183 GLY B N 1
ATOM 4881 C CA . GLY B 1 183 ? 45.710 -18.194 45.330 0.79 47.32 183 GLY B CA 1
ATOM 4882 C C . GLY B 1 183 ? 46.796 -19.186 45.715 0.90 46.18 183 GLY B C 1
ATOM 4883 O O . GLY B 1 183 ? 47.263 -19.179 46.843 0.56 43.10 183 GLY B O 1
ATOM 4884 N N . ARG B 1 184 ? 47.213 -20.028 44.776 0.80 46.70 184 ARG B N 1
ATOM 4885 C CA . ARG B 1 184 ? 48.173 -21.076 45.071 1.00 50.83 184 ARG B CA 1
ATOM 4886 C C . ARG B 1 184 ? 49.588 -20.620 44.704 0.95 52.25 184 ARG B C 1
ATOM 4887 O O . ARG B 1 184 ? 49.997 -20.676 43.545 0.85 43.64 184 ARG B O 1
ATOM 4895 N N . LEU B 1 185 ? 50.328 -20.165 45.709 0.81 50.30 185 LEU B N 1
ATOM 4896 C CA . LEU B 1 185 ? 51.691 -19.681 45.517 0.95 47.17 185 LEU B CA 1
ATOM 4897 C C . LEU B 1 185 ? 52.692 -20.820 45.395 0.79 43.70 185 LEU B C 1
ATOM 4898 O O . LEU B 1 185 ? 52.545 -21.864 46.039 0.95 43.86 185 LEU B O 1
ATOM 4903 N N . THR B 1 186 ? 53.713 -20.632 44.569 1.00 41.20 186 THR B N 1
ATOM 4904 C CA . THR B 1 186 ? 54.918 -21.438 44.748 0.95 44.27 186 THR B CA 1
ATOM 4905 C C . THR B 1 186 ? 55.350 -21.313 46.221 0.70 44.88 186 THR B C 1
ATOM 4906 O O . THR B 1 186 ? 55.480 -20.206 46.754 0.91 45.75 186 THR B O 1
ATOM 4910 N N . ASP B 1 187 ? 55.540 -22.441 46.889 0.99 41.52 187 ASP B N 1
ATOM 4911 C CA . ASP B 1 187 ? 55.625 -22.434 48.351 0.89 41.15 187 ASP B CA 1
ATOM 4912 C C . ASP B 1 187 ? 57.039 -22.198 48.892 0.61 42.27 187 ASP B C 1
ATOM 4913 O O . ASP B 1 187 ? 57.769 -23.147 49.207 0.99 46.56 187 ASP B O 1
ATOM 4918 N N . LEU B 1 188 ? 57.401 -20.927 49.024 1.00 44.90 188 LEU B N 1
ATOM 4919 C CA . LEU B 1 188 ? 58.735 -20.544 49.462 0.82 42.11 188 LEU B CA 1
ATOM 4920 C C . LEU B 1 188 ? 58.994 -20.891 50.937 0.84 43.24 188 LEU B C 1
ATOM 4921 O O . LEU B 1 188 ? 60.139 -21.134 51.305 0.91 50.29 188 LEU B O 1
ATOM 4926 N N . HIS B 1 189 ? 57.952 -20.920 51.771 1.00 45.46 189 HIS B N 1
ATOM 4927 C CA . HIS B 1 189 ? 58.114 -21.364 53.157 0.85 44.77 189 HIS B CA 1
ATOM 4928 C C . HIS B 1 189 ? 58.667 -22.785 53.193 0.86 46.10 189 HIS B C 1
ATOM 4929 O O . HIS B 1 189 ? 59.620 -23.077 53.937 0.82 45.06 189 HIS B O 1
ATOM 4936 N N . ALA B 1 190 ? 58.096 -23.652 52.355 1.00 44.92 190 ALA B N 1
ATOM 4937 C CA . ALA B 1 190 ? 58.527 -25.052 52.290 0.86 44.07 190 ALA B CA 1
ATOM 4938 C C . ALA B 1 190 ? 59.964 -25.160 51.807 0.94 45.98 190 ALA B C 1
ATOM 4939 O O . ALA B 1 190 ? 60.768 -25.858 52.417 0.87 52.42 190 ALA B O 1
ATOM 4941 N N . PHE B 1 191 ? 60.296 -24.469 50.719 0.96 45.98 191 PHE B N 1
ATOM 4942 C CA . PHE B 1 191 ? 61.655 -24.540 50.190 0.93 43.09 191 PHE B CA 1
ATOM 4943 C C . PHE B 1 191 ? 62.672 -23.976 51.208 0.87 43.78 191 PHE B C 1
ATOM 4944 O O . PHE B 1 191 ? 63.800 -24.461 51.320 0.79 42.89 191 PHE B O 1
ATOM 4952 N N . ALA B 1 192 ? 62.265 -22.962 51.955 1.00 45.95 192 ALA B N 1
ATOM 4953 C CA . ALA B 1 192 ? 63.118 -22.389 52.988 0.93 48.56 192 ALA B CA 1
ATOM 4954 C C . ALA B 1 192 ? 63.432 -23.444 54.050 0.78 49.93 192 ALA B C 1
ATOM 4955 O O . ALA B 1 192 ? 64.609 -23.674 54.400 0.99 53.33 192 ALA B O 1
ATOM 4957 N N . ARG B 1 193 ? 62.377 -24.106 54.525 1.00 49.31 193 ARG B N 1
ATOM 4958 C CA . ARG B 1 193 ? 62.531 -25.207 55.467 0.68 47.24 193 ARG B CA 1
ATOM 4959 C C . ARG B 1 193 ? 63.455 -26.300 54.921 0.86 47.93 193 ARG B C 1
ATOM 4960 O O . ARG B 1 193 ? 64.396 -26.749 55.605 0.77 49.93 193 ARG B O 1
ATOM 4968 N N . LEU B 1 194 ? 63.202 -26.726 53.688 1.00 51.01 194 LEU B N 1
ATOM 4969 C CA . LEU B 1 194 ? 64.031 -27.766 53.093 0.84 48.58 194 LEU B CA 1
ATOM 4970 C C . LEU B 1 194 ? 65.494 -27.343 53.046 0.79 48.63 194 LEU B C 1
ATOM 4971 O O . LEU B 1 194 ? 66.381 -28.161 53.248 0.96 52.59 194 LEU B O 1
ATOM 4976 N N . SER B 1 195 ? 65.737 -26.058 52.798 1.00 44.72 195 SER B N 1
ATOM 4977 C CA . SER B 1 195 ? 67.100 -25.577 52.658 0.82 48.82 195 SER B CA 1
ATOM 4978 C C . SER B 1 195 ? 67.784 -25.618 54.018 0.73 51.92 195 SER B C 1
ATOM 4979 O O . SER B 1 195 ? 68.977 -25.876 54.105 0.89 53.53 195 SER B O 1
ATOM 4982 N N . GLU B 1 196 ? 67.021 -25.367 55.076 1.00 47.33 196 GLU B N 1
ATOM 4983 C CA . GLU B 1 196 ? 67.589 -25.423 56.422 0.63 48.23 196 GLU B CA 1
ATOM 4984 C C . GLU B 1 196 ? 67.931 -26.858 56.798 0.99 57.14 196 GLU B C 1
ATOM 4985 O O . GLU B 1 196 ? 68.955 -27.114 57.432 0.77 59.98 196 GLU B O 1
ATOM 4991 N N . GLU B 1 197 ? 67.096 -27.806 56.393 0.80 54.90 197 GLU B N 1
ATOM 4992 C CA . GLU B 1 197 ? 67.472 -29.204 56.568 0.93 56.17 197 GLU B CA 1
ATOM 4993 C C . GLU B 1 197 ? 68.680 -29.554 55.696 1.00 58.51 197 GLU B C 1
ATOM 4994 O O . GLU B 1 197 ? 69.522 -30.363 56.075 0.83 58.47 197 GLU B O 1
ATOM 5000 N N . GLY B 1 198 ? 68.766 -28.944 54.520 0.72 53.98 198 GLY B N 1
ATOM 5001 C CA . GLY B 1 198 ? 69.878 -29.207 53.624 1.00 47.74 198 GLY B CA 1
ATOM 5002 C C . GLY B 1 198 ? 69.469 -29.827 52.299 0.70 46.72 198 GLY B C 1
ATOM 5003 O O . GLY B 1 198 ? 69.133 -31.007 52.219 0.83 48.83 198 GLY B O 1
ATOM 5004 N N . ILE B 1 199 ? 69.492 -29.020 51.248 0.91 48.49 199 ILE B N 1
ATOM 5005 C CA . ILE B 1 199 ? 69.206 -29.514 49.912 0.92 50.36 199 ILE B CA 1
ATOM 5006 C C . ILE B 1 199 ? 70.523 -29.894 49.251 0.88 50.26 199 ILE B C 1
ATOM 5007 O O . ILE B 1 199 ? 71.321 -29.026 48.906 0.87 50.67 199 ILE B O 1
ATOM 5012 N N . ASP B 1 200 ? 70.760 -31.189 49.084 1.00 47.84 200 ASP B N 1
ATOM 5013 C CA . ASP B 1 200 ? 72.047 -31.644 48.569 1.00 52.67 200 ASP B CA 1
ATOM 5014 C C . ASP B 1 200 ? 72.165 -31.511 47.050 0.89 54.15 200 ASP B C 1
ATOM 5015 O O . ASP B 1 200 ? 73.245 -31.273 46.532 1.00 56.54 200 ASP B O 1
ATOM 5020 N N . LEU B 1 201 ? 71.053 -31.666 46.339 1.00 52.32 201 LEU B N 1
ATOM 5021 C CA . LEU B 1 201 ? 71.059 -31.562 44.889 0.96 55.98 201 LEU B CA 1
ATOM 5022 C C . LEU B 1 201 ? 69.738 -30.978 44.415 0.78 54.59 201 LEU B C 1
ATOM 5023 O O . LEU B 1 201 ? 68.671 -31.456 44.782 0.93 51.88 201 LEU B O 1
ATOM 5028 N N . LEU B 1 202 ? 69.820 -29.932 43.605 0.99 53.03 202 LEU B N 1
ATOM 5029 C CA . LEU B 1 202 ? 68.635 -29.247 43.119 0.94 49.19 202 LEU B CA 1
ATOM 5030 C C . LEU B 1 202 ? 68.578 -29.346 41.594 0.88 49.29 202 LEU B C 1
ATOM 5031 O O . LEU B 1 202 ? 69.506 -28.932 40.907 1.00 46.46 202 LEU B O 1
ATOM 5036 N N . LEU B 1 203 ? 67.507 -29.942 41.080 1.00 45.55 203 LEU B N 1
ATOM 5037 C CA . LEU B 1 203 ? 67.273 -30.001 39.635 0.82 45.73 203 LEU B CA 1
ATOM 5038 C C . LEU B 1 203 ? 66.259 -28.933 39.306 0.72 43.63 203 LEU B C 1
ATOM 5039 O O . LEU B 1 203 ? 65.128 -28.978 39.785 0.92 43.13 203 LEU B O 1
ATOM 5044 N N . ALA B 1 204 ? 66.660 -27.957 38.502 1.00 43.34 204 ALA B N 1
ATOM 5045 C CA . ALA B 1 204 ? 65.799 -26.777 38.361 0.83 42.33 204 ALA B CA 1
ATOM 5046 C C . ALA B 1 204 ? 65.510 -26.369 36.907 0.76 39.65 204 ALA B C 1
ATOM 5047 O O . ALA B 1 204 ? 66.400 -26.401 36.053 0.96 43.77 204 ALA B O 1
ATOM 5049 N N . ASP B 1 205 ? 64.250 -25.998 36.662 0.99 42.77 205 ASP B N 1
ATOM 5050 C CA . ASP B 1 205 ? 63.727 -25.528 35.365 0.94 40.87 205 ASP B CA 1
ATOM 5051 C C . ASP B 1 205 ? 64.557 -24.376 34.762 0.84 37.09 205 ASP B C 1
ATOM 5052 O O . ASP B 1 205 ? 64.688 -23.313 35.370 0.91 44.21 205 ASP B O 1
ATOM 5057 N N . SER B 1 206 ? 65.118 -24.588 33.573 1.00 42.18 206 SER B N 1
ATOM 5058 C CA . SER B 1 206 ? 66.025 -23.596 32.977 0.90 39.53 206 SER B CA 1
ATOM 5059 C C . SER B 1 206 ? 65.400 -22.782 31.851 0.99 43.21 206 SER B C 1
ATOM 5060 O O . SER B 1 206 ? 66.040 -21.866 31.336 0.88 43.73 206 SER B O 1
ATOM 5063 N N . THR B 1 207 ? 64.167 -23.119 31.476 1.00 47.73 207 THR B N 1
ATOM 5064 C CA . THR B 1 207 ? 63.526 -22.576 30.274 1.00 52.86 207 THR B CA 1
ATOM 5065 C C . THR B 1 207 ? 63.730 -21.079 30.066 0.89 55.69 207 THR B C 1
ATOM 5066 O O . THR B 1 207 ? 64.093 -20.635 28.974 0.80 46.46 207 THR B O 1
ATOM 5070 N N . ASN B 1 208 ? 63.520 -20.313 31.127 0.85 49.50 208 ASN B N 1
ATOM 5071 C CA . ASN B 1 208 ? 63.534 -18.863 31.036 1.00 40.71 208 ASN B CA 1
ATOM 5072 C C . ASN B 1 208 ? 64.744 -18.225 31.656 1.00 42.51 208 ASN B C 1
ATOM 5073 O O . ASN B 1 208 ? 64.728 -17.019 31.919 0.83 41.13 208 ASN B O 1
ATOM 5078 N N . ALA B 1 209 ? 65.784 -19.021 31.905 1.00 41.51 209 ALA B N 1
ATOM 5079 C CA . ALA B 1 209 ? 66.943 -18.532 32.645 1.00 46.99 209 ALA B CA 1
ATOM 5080 C C . ALA B 1 209 ? 67.686 -17.397 31.928 0.79 48.86 209 ALA B C 1
ATOM 5081 O O . ALA B 1 209 ? 68.423 -16.640 32.564 0.82 45.12 209 ALA B O 1
ATOM 5083 N N . GLU B 1 210 ? 67.508 -17.273 30.615 1.00 45.83 210 GLU B N 1
ATOM 5084 C CA . GLU B 1 210 ? 68.150 -16.171 29.886 0.83 46.51 210 GLU B CA 1
ATOM 5085 C C . GLU B 1 210 ? 67.356 -14.874 29.901 0.77 43.95 210 GLU B C 1
ATOM 5086 O O . GLU B 1 210 ? 67.868 -13.837 29.490 0.80 47.28 210 GLU B O 1
ATOM 5092 N N . VAL B 1 211 ? 66.096 -14.938 30.320 0.91 45.74 211 VAL B N 1
ATOM 5093 C CA . VAL B 1 211 ? 65.267 -13.746 30.357 1.00 48.40 211 VAL B CA 1
ATOM 5094 C C . VAL B 1 211 ? 65.486 -12.947 31.654 1.00 44.62 211 VAL B C 1
ATOM 5095 O O . VAL B 1 211 ? 65.224 -13.438 32.758 0.76 47.66 211 VAL B O 1
ATOM 5099 N N . PRO B 1 212 ? 65.983 -11.708 31.514 0.73 40.48 212 PRO B N 1
ATOM 5100 C CA . PRO B 1 212 ? 66.235 -10.831 32.662 0.94 39.38 212 PRO B CA 1
ATOM 5101 C C . PRO B 1 212 ? 64.946 -10.457 33.388 0.78 38.12 212 PRO B C 1
ATOM 5102 O O . PRO B 1 212 ? 63.876 -10.448 32.788 0.98 46.05 212 PRO B O 1
ATOM 5106 N N . GLY B 1 213 ? 65.058 -10.148 34.672 0.87 39.21 213 GLY B N 1
ATOM 5107 C CA . GLY B 1 213 ? 63.940 -9.600 35.414 0.96 42.11 213 GLY B CA 1
ATOM 5108 C C . GLY B 1 213 ? 62.876 -10.631 35.756 0.76 39.30 213 GLY B C 1
ATOM 5109 O O . GLY B 1 213 ? 63.172 -11.802 35.963 1.00 43.82 213 GLY B O 1
ATOM 5110 N N . PHE B 1 214 ? 61.627 -10.190 35.779 1.00 40.73 214 PHE B N 1
ATOM 5111 C CA . PHE B 1 214 ? 60.545 -10.984 36.348 0.93 39.50 214 PHE B CA 1
ATOM 5112 C C . PHE B 1 214 ? 59.355 -11.156 35.401 0.86 40.05 214 PHE B C 1
ATOM 5113 O O . PHE B 1 214 ? 59.078 -10.302 34.555 0.86 42.34 214 PHE B O 1
ATOM 5121 N N . VAL B 1 215 ? 58.664 -12.276 35.552 0.90 43.03 215 VAL B N 1
ATOM 5122 C CA . VAL B 1 215 ? 57.444 -12.533 34.800 0.95 41.31 215 VAL B CA 1
ATOM 5123 C C . VAL B 1 215 ? 56.309 -11.672 35.325 0.94 38.36 215 VAL B C 1
ATOM 5124 O O . VAL B 1 215 ? 56.029 -11.676 36.531 0.84 40.55 215 VAL B O 1
ATOM 5128 N N . PRO B 1 216 ? 55.652 -10.919 34.423 0.77 37.70 216 PRO B N 1
ATOM 5129 C CA . PRO B 1 216 ? 54.423 -10.196 34.787 1.00 41.10 216 PRO B CA 1
ATOM 5130 C C . PRO B 1 216 ? 53.389 -11.163 35.363 0.97 48.81 216 PRO B C 1
ATOM 5131 O O . PRO B 1 216 ? 53.311 -12.311 34.919 0.83 43.07 216 PRO B O 1
ATOM 5135 N N . PRO B 1 217 ? 52.618 -10.727 36.365 0.67 53.77 217 PRO B N 1
ATOM 5136 C CA . PRO B 1 217 ? 51.563 -11.614 36.870 0.71 50.14 217 PRO B CA 1
ATOM 5137 C C . PRO B 1 217 ? 50.492 -11.912 35.807 0.78 46.44 217 PRO B C 1
ATOM 5138 O O . PRO B 1 217 ? 50.117 -11.013 35.054 1.00 50.02 217 PRO B O 1
ATOM 5142 N N . GLU B 1 218 ? 50.032 -13.161 35.753 0.90 48.76 218 GLU B N 1
ATOM 5143 C CA . GLU B 1 218 ? 48.943 -13.591 34.867 0.92 45.31 218 GLU B CA 1
ATOM 5144 C C . GLU B 1 218 ? 47.748 -12.621 34.844 0.74 48.99 218 GLU B C 1
ATOM 5145 O O . GLU B 1 218 ? 47.211 -12.303 33.779 0.88 47.05 218 GLU B O 1
ATOM 5151 N N . ARG B 1 219 ? 47.352 -12.123 36.012 1.00 45.54 219 ARG B N 1
ATOM 5152 C CA . ARG B 1 219 ? 46.139 -11.306 36.109 0.72 46.47 219 ARG B CA 1
ATOM 5153 C C . ARG B 1 219 ? 46.181 -9.979 35.319 0.97 47.42 219 ARG B C 1
ATOM 5154 O O . ARG B 1 219 ? 45.118 -9.438 34.988 0.63 45.59 219 ARG B O 1
ATOM 5162 N N . ASP B 1 220 ? 47.377 -9.472 34.988 1.00 45.57 220 ASP B N 1
ATOM 5163 C CA . ASP B 1 220 ? 47.472 -8.260 34.158 0.70 49.63 220 ASP B CA 1
ATOM 5164 C C . ASP B 1 220 ? 46.835 -8.489 32.782 0.87 52.23 220 ASP B C 1
ATOM 5165 O O . ASP B 1 220 ? 46.261 -7.563 32.181 0.73 58.29 220 ASP B O 1
ATOM 5170 N N . ILE B 1 221 ? 46.909 -9.733 32.306 1.00 52.04 221 ILE B N 1
ATOM 5171 C CA . ILE B 1 221 ? 46.330 -10.072 31.013 0.99 51.96 221 ILE B CA 1
ATOM 5172 C C . ILE B 1 221 ? 44.856 -9.687 30.998 0.77 50.55 221 ILE B C 1
ATOM 5173 O O . ILE B 1 221 ? 44.351 -9.202 29.985 0.93 51.01 221 ILE B O 1
ATOM 5178 N N . SER B 1 222 ? 44.195 -9.833 32.145 0.97 48.22 222 SER B N 1
ATOM 5179 C CA . SER B 1 222 ? 42.757 -9.568 32.221 0.68 48.97 222 SER B CA 1
ATOM 5180 C C . SER B 1 222 ? 42.440 -8.200 31.638 1.00 54.84 222 SER B C 1
ATOM 5181 O O . SER B 1 222 ? 41.545 -8.061 30.785 0.80 58.02 222 SER B O 1
ATOM 5184 N N . ASN B 1 223 ? 43.224 -7.200 32.033 0.83 60.12 223 ASN B N 1
ATOM 5185 C CA . ASN B 1 223 ? 42.908 -5.844 31.606 1.00 64.01 223 ASN B CA 1
ATOM 5186 C C . ASN B 1 223 ? 43.046 -5.673 30.099 0.67 56.05 223 ASN B C 1
ATOM 5187 O O . ASN B 1 223 ? 42.200 -5.047 29.447 0.98 64.90 223 ASN B O 1
ATOM 5192 N N . VAL B 1 224 ? 44.072 -6.292 29.536 1.00 51.72 224 VAL B N 1
ATOM 5193 C CA . VAL B 1 224 ? 44.255 -6.236 28.096 0.99 53.69 224 VAL B CA 1
ATOM 5194 C C . VAL B 1 224 ? 43.031 -6.866 27.419 0.71 56.92 224 VAL B C 1
ATOM 5195 O O . VAL B 1 224 ? 42.421 -6.246 26.527 0.98 61.32 224 VAL B O 1
ATOM 5199 N N . LEU B 1 225 ? 42.604 -8.032 27.914 1.00 56.17 225 LEU B N 1
ATOM 5200 C CA . LEU B 1 225 ? 41.447 -8.701 27.322 1.00 57.89 225 LEU B CA 1
ATOM 5201 C C . LEU B 1 225 ? 40.242 -7.778 27.392 0.89 54.61 225 LEU B C 1
ATOM 5202 O O . LEU B 1 225 ? 39.500 -7.631 26.409 0.90 62.33 225 LEU B O 1
ATOM 5207 N N . ARG B 1 226 ? 40.090 -7.092 28.525 1.00 53.69 226 ARG B N 1
ATOM 5208 C CA . ARG B 1 226 ? 38.880 -6.312 28.717 1.00 54.28 226 ARG B CA 1
ATOM 5209 C C . ARG B 1 226 ? 38.886 -5.202 27.676 0.82 54.31 226 ARG B C 1
ATOM 5210 O O . ARG B 1 226 ? 37.875 -4.995 26.993 0.83 58.36 226 ARG B O 1
ATOM 5218 N N . GLN B 1 227 ? 40.047 -4.571 27.484 1.00 52.15 227 GLN B N 1
ATOM 5219 C CA . GLN B 1 227 ? 40.162 -3.523 26.478 0.83 60.12 227 GLN B CA 1
ATOM 5220 C C . GLN B 1 227 ? 39.719 -4.054 25.126 0.97 59.49 227 GLN B C 1
ATOM 5221 O O . GLN B 1 227 ? 38.875 -3.447 24.460 0.77 61.01 227 GLN B O 1
ATOM 5227 N N . VAL B 1 228 ? 40.246 -5.217 24.751 1.00 59.39 228 VAL B N 1
ATOM 5228 C CA . VAL B 1 228 ? 39.920 -5.756 23.440 1.00 60.45 228 VAL B CA 1
ATOM 5229 C C . VAL B 1 228 ? 38.422 -6.023 23.391 0.95 58.72 228 VAL B C 1
ATOM 5230 O O . VAL B 1 228 ? 37.750 -5.589 22.454 0.99 66.99 228 VAL B O 1
ATOM 5234 N N . PHE B 1 229 ? 37.893 -6.656 24.443 0.99 57.03 229 PHE B N 1
ATOM 5235 C CA . PHE B 1 229 ? 36.483 -7.023 24.437 1.00 57.70 229 PHE B CA 1
ATOM 5236 C C . PHE B 1 229 ? 35.659 -5.759 24.368 0.88 64.24 229 PHE B C 1
ATOM 5237 O O . PHE B 1 229 ? 34.618 -5.730 23.716 0.92 65.00 229 PHE B O 1
ATOM 5245 N N . ALA B 1 230 ? 36.147 -4.694 24.999 0.69 63.11 230 ALA B N 1
ATOM 5246 C CA . ALA B 1 230 ? 35.306 -3.518 25.150 1.00 61.75 230 ALA B CA 1
ATOM 5247 C C . ALA B 1 230 ? 35.225 -2.777 23.825 0.67 65.16 230 ALA B C 1
ATOM 5248 O O . ALA B 1 230 ? 34.319 -1.972 23.605 0.77 65.50 230 ALA B O 1
ATOM 5250 N N . ASN B 1 231 ? 36.155 -3.075 22.925 0.94 66.60 231 ASN B N 1
ATOM 5251 C CA . ASN B 1 231 ? 36.233 -2.303 21.697 0.83 65.22 231 ASN B CA 1
ATOM 5252 C C . ASN B 1 231 ? 35.896 -3.129 20.461 1.00 65.74 231 ASN B C 1
ATOM 5253 O O . ASN B 1 231 ? 35.858 -2.602 19.351 0.57 67.13 231 ASN B O 1
ATOM 5258 N N . ALA B 1 232 ? 35.633 -4.419 20.659 0.74 63.98 232 ALA B N 1
ATOM 5259 C CA . ALA B 1 232 ? 35.313 -5.305 19.543 1.00 62.56 232 ALA B CA 1
ATOM 5260 C C . ALA B 1 232 ? 33.830 -5.224 19.192 0.59 64.97 232 ALA B C 1
ATOM 5261 O O . ALA B 1 232 ? 32.968 -5.427 20.044 0.88 70.92 232 ALA B O 1
ATOM 5263 N N . ARG B 1 233 ? 33.547 -4.932 17.926 0.94 70.34 233 ARG B N 1
ATOM 5264 C CA . ARG B 1 233 ? 32.188 -4.651 17.473 0.86 73.78 233 ARG B CA 1
ATOM 5265 C C . ARG B 1 233 ? 31.437 -5.919 17.091 0.74 70.19 233 ARG B C 1
ATOM 5266 O O . ARG B 1 233 ? 30.205 -5.948 17.094 0.74 67.19 233 ARG B O 1
ATOM 5274 N N . LYS B 1 234 ? 32.186 -6.965 16.760 1.00 65.22 234 LYS B N 1
ATOM 5275 C CA . LYS B 1 234 ? 31.590 -8.198 16.260 0.81 64.53 234 LYS B CA 1
ATOM 5276 C C . LYS B 1 234 ? 32.086 -9.415 17.027 0.73 61.25 234 LYS B C 1
ATOM 5277 O O . LYS B 1 234 ? 32.251 -9.373 18.238 0.80 57.18 234 LYS B O 1
ATOM 5283 N N . ARG B 1 235 ? 32.327 -10.498 16.300 1.00 66.41 235 ARG B N 1
ATOM 5284 C CA . ARG B 1 235 ? 32.692 -11.775 16.901 1.00 63.70 235 ARG B CA 1
ATOM 5285 C C . ARG B 1 235 ? 34.111 -11.761 17.466 0.76 58.70 235 ARG B C 1
ATOM 5286 O O . ARG B 1 235 ? 35.000 -11.084 16.935 1.00 60.85 235 ARG B O 1
ATOM 5294 N N . ILE B 1 236 ? 34.314 -12.492 18.559 0.75 54.70 236 ILE B N 1
ATOM 5295 C CA . ILE B 1 236 ? 35.653 -12.659 19.103 1.00 53.13 236 ILE B CA 1
ATOM 5296 C C . ILE B 1 236 ? 36.051 -14.131 19.092 0.95 57.07 236 ILE B C 1
ATOM 5297 O O . ILE B 1 236 ? 35.316 -14.978 19.586 0.87 60.61 236 ILE B O 1
ATOM 5302 N N . ILE B 1 237 ? 37.230 -14.418 18.550 1.00 54.38 237 ILE B N 1
ATOM 5303 C CA . ILE B 1 237 ? 37.791 -15.761 18.501 1.00 56.77 237 ILE B CA 1
ATOM 5304 C C . ILE B 1 237 ? 39.101 -15.773 19.272 0.87 54.54 237 ILE B C 1
ATOM 5305 O O . ILE B 1 237 ? 39.969 -14.974 18.996 0.95 61.37 237 ILE B O 1
ATOM 5310 N N . VAL B 1 238 ? 39.243 -16.655 20.251 1.00 54.26 238 VAL B N 1
ATOM 5311 C CA . VAL B 1 238 ? 40.453 -16.682 21.079 1.00 49.07 238 VAL B CA 1
ATOM 5312 C C . VAL B 1 238 ? 41.077 -18.055 21.059 0.88 54.03 238 VAL B C 1
ATOM 5313 O O . VAL B 1 238 ? 40.425 -19.043 21.397 0.95 56.45 238 VAL B O 1
ATOM 5317 N N . ALA B 1 239 ? 42.341 -18.123 20.668 1.00 50.65 239 ALA B N 1
ATOM 5318 C CA . ALA B 1 239 ? 43.048 -19.388 20.679 0.81 51.58 239 ALA B CA 1
ATOM 5319 C C . ALA B 1 239 ? 43.983 -19.446 21.877 0.84 51.99 239 ALA B C 1
ATOM 5320 O O . ALA B 1 239 ? 44.601 -18.451 22.259 0.81 49.30 239 ALA B O 1
ATOM 5322 N N . SER B 1 240 ? 44.084 -20.627 22.463 1.00 53.20 240 SER B N 1
ATOM 5323 C CA . SER B 1 240 ? 44.952 -20.830 23.605 0.90 51.90 240 SER B CA 1
ATOM 5324 C C . SER B 1 240 ? 45.350 -22.292 23.648 0.95 51.24 240 SER B C 1
ATOM 5325 O O . SER B 1 240 ? 44.706 -23.118 23.001 0.85 55.29 240 SER B O 1
ATOM 5328 N N . PHE B 1 241 ? 46.402 -22.617 24.394 1.00 51.90 241 PHE B N 1
ATOM 5329 C CA . PHE B 1 241 ? 46.660 -24.010 24.750 0.88 50.93 241 PHE B CA 1
ATOM 5330 C C . PHE B 1 241 ? 45.456 -24.536 25.513 0.78 52.40 241 PHE B C 1
ATOM 5331 O O . PHE B 1 241 ? 44.895 -23.817 26.347 1.00 50.46 241 PHE B O 1
ATOM 5339 N N . ALA B 1 242 ? 45.060 -25.778 25.232 1.00 53.02 242 ALA B N 1
ATOM 5340 C CA . ALA B 1 242 ? 43.857 -26.346 25.852 0.74 54.32 242 ALA B CA 1
ATOM 5341 C C . ALA B 1 242 ? 44.051 -26.709 27.328 0.77 58.15 242 ALA B C 1
ATOM 5342 O O . ALA B 1 242 ? 43.103 -27.130 27.986 0.80 56.76 242 ALA B O 1
ATOM 5344 N N . SER B 1 243 ? 45.269 -26.542 27.842 1.00 56.05 243 SER B N 1
ATOM 5345 C CA . SER B 1 243 ? 45.573 -26.826 29.246 1.00 53.44 243 SER B CA 1
ATOM 5346 C C . SER B 1 243 ? 45.734 -25.571 30.098 0.94 57.65 243 SER B C 1
ATOM 5347 O O . SER B 1 243 ? 45.946 -25.676 31.312 0.98 55.66 243 SER B O 1
ATOM 5350 N N . HIS B 1 244 ? 45.679 -24.391 29.478 0.95 51.76 244 HIS B N 1
ATOM 5351 C CA . HIS B 1 244 ? 45.901 -23.166 30.248 0.90 49.75 244 HIS B CA 1
ATOM 5352 C C . HIS B 1 244 ? 44.596 -22.707 30.887 0.85 49.20 244 HIS B C 1
ATOM 5353 O O . HIS B 1 244 ? 43.940 -21.766 30.426 1.00 47.76 244 HIS B O 1
ATOM 5360 N N . VAL B 1 245 ? 44.231 -23.398 31.961 0.89 47.53 245 VAL B N 1
ATOM 5361 C CA . VAL B 1 245 ? 42.987 -23.154 32.679 1.00 50.13 245 VAL B CA 1
ATOM 5362 C C . VAL B 1 245 ? 42.800 -21.704 33.137 0.74 44.49 245 VAL B C 1
ATOM 5363 O O . VAL B 1 245 ? 41.726 -21.152 32.986 0.95 47.73 245 VAL B O 1
ATOM 5367 N N . HIS B 1 246 ? 43.842 -21.076 33.664 1.00 45.71 246 HIS B N 1
ATOM 5368 C CA . HIS B 1 246 ? 43.727 -19.700 34.138 0.71 50.19 246 HIS B CA 1
ATOM 5369 C C . HIS B 1 246 ? 43.616 -18.657 33.007 1.00 46.12 246 HIS B C 1
ATOM 5370 O O . HIS B 1 246 ? 42.885 -17.656 33.136 0.81 46.33 246 HIS B O 1
ATOM 5377 N N . ARG B 1 247 ? 44.313 -18.888 31.895 1.00 45.19 247 ARG B N 1
ATOM 5378 C CA . ARG B 1 247 ? 44.141 -18.007 30.737 0.94 45.07 247 ARG B CA 1
ATOM 5379 C C . ARG B 1 247 ? 42.678 -18.066 30.275 1.00 44.58 247 ARG B C 1
ATOM 5380 O O . ARG B 1 247 ? 42.009 -17.024 30.090 0.86 51.29 247 ARG B O 1
ATOM 5388 N N . ILE B 1 248 ? 42.172 -19.294 30.145 1.00 47.98 248 ILE B N 1
ATOM 5389 C CA . ILE B 1 248 ? 40.792 -19.522 29.708 1.00 46.76 248 ILE B CA 1
ATOM 5390 C C . ILE B 1 248 ? 39.815 -18.888 30.708 0.91 51.57 248 ILE B C 1
ATOM 5391 O O . ILE B 1 248 ? 38.796 -18.299 30.325 1.00 50.44 248 ILE B O 1
ATOM 5396 N N . GLN B 1 249 ? 40.144 -18.994 31.992 0.97 53.70 249 GLN B N 1
ATOM 5397 C CA . GLN B 1 249 ? 39.316 -18.405 33.044 1.00 53.03 249 GLN B CA 1
ATOM 5398 C C . GLN B 1 249 ? 39.178 -16.901 32.827 0.67 45.01 249 GLN B C 1
ATOM 5399 O O . GLN B 1 249 ? 38.082 -16.339 32.934 1.00 47.06 249 GLN B O 1
ATOM 5405 N N . GLN B 1 250 ? 40.289 -16.250 32.493 1.00 44.47 250 GLN B N 1
ATOM 5406 C CA . GLN B 1 250 ? 40.239 -14.802 32.290 0.91 51.75 250 GLN B CA 1
ATOM 5407 C C . GLN B 1 250 ? 39.421 -14.447 31.035 0.60 51.93 250 GLN B C 1
ATOM 5408 O O . GLN B 1 250 ? 38.715 -13.420 30.999 1.00 53.38 250 GLN B O 1
ATOM 5414 N N . ILE B 1 251 ? 39.488 -15.311 30.023 1.00 51.61 251 ILE B N 1
ATOM 5415 C CA . ILE B 1 251 ? 38.621 -15.149 28.848 0.83 52.84 251 ILE B CA 1
ATOM 5416 C C . ILE B 1 251 ? 37.127 -15.281 29.198 0.91 52.98 251 ILE B C 1
ATOM 5417 O O . ILE B 1 251 ? 36.297 -14.490 28.730 0.88 54.27 251 ILE B O 1
ATOM 5422 N N . LEU B 1 252 ? 36.778 -16.260 30.032 0.99 58.21 252 LEU B N 1
ATOM 5423 C CA . LEU B 1 252 ? 35.380 -16.425 30.430 1.00 59.73 252 LEU B CA 1
ATOM 5424 C C . LEU B 1 252 ? 34.917 -15.228 31.243 1.00 62.05 252 LEU B C 1
ATOM 5425 O O . LEU B 1 252 ? 33.800 -14.753 31.062 1.00 62.33 252 LEU B O 1
ATOM 5430 N N . ASP B 1 253 ? 35.776 -14.726 32.127 1.00 63.35 253 ASP B N 1
ATOM 5431 C CA . ASP B 1 253 ? 35.393 -13.573 32.944 1.00 62.46 253 ASP B CA 1
ATOM 5432 C C . ASP B 1 253 ? 35.127 -12.358 32.050 0.83 59.47 253 ASP B C 1
ATOM 5433 O O . ASP B 1 253 ? 34.123 -11.654 32.225 1.00 60.01 253 ASP B O 1
ATOM 5438 N N . ALA B 1 254 ? 36.022 -12.123 31.092 0.98 54.27 254 ALA B N 1
ATOM 5439 C CA . ALA B 1 254 ? 35.847 -11.020 30.136 0.96 54.75 254 ALA B CA 1
ATOM 5440 C C . ALA B 1 254 ? 34.551 -11.156 29.355 0.75 59.77 254 ALA B C 1
ATOM 5441 O O . ALA B 1 254 ? 33.818 -10.182 29.183 1.00 68.41 254 ALA B O 1
ATOM 5443 N N . ALA B 1 255 ? 34.272 -12.364 28.878 1.00 64.87 255 ALA B N 1
ATOM 5444 C CA . ALA B 1 255 ? 33.052 -12.606 28.113 1.00 67.06 255 ALA B CA 1
ATOM 5445 C C . ALA B 1 255 ? 31.792 -12.361 28.959 0.97 69.37 255 ALA B C 1
ATOM 5446 O O . ALA B 1 255 ? 30.816 -11.770 28.489 0.90 67.61 255 ALA B O 1
ATOM 5448 N N . HIS B 1 256 ? 31.815 -12.814 30.208 1.00 71.84 256 HIS B N 1
ATOM 5449 C CA . HIS B 1 256 ? 30.670 -12.616 31.093 0.85 71.39 256 HIS B CA 1
ATOM 5450 C C . HIS B 1 256 ? 30.477 -11.123 31.335 1.00 72.13 256 HIS B C 1
ATOM 5451 O O . HIS B 1 256 ? 29.360 -10.627 31.312 1.00 72.55 256 HIS B O 1
ATOM 5458 N N . GLU B 1 257 ? 31.578 -10.404 31.526 0.98 69.22 257 GLU B N 1
ATOM 5459 C CA . GLU B 1 257 ? 31.501 -8.972 31.796 1.00 71.69 257 GLU B CA 1
ATOM 5460 C C . GLU B 1 257 ? 30.884 -8.160 30.647 0.78 71.78 257 GLU B C 1
ATOM 5461 O O . GLU B 1 257 ? 30.134 -7.216 30.880 0.86 69.96 257 GLU B O 1
ATOM 5467 N N . TYR B 1 258 ? 31.191 -8.524 29.409 1.00 71.43 258 TYR B N 1
ATOM 5468 C CA . TYR B 1 258 ? 30.741 -7.727 28.274 0.77 62.94 258 TYR B CA 1
ATOM 5469 C C . TYR B 1 258 ? 29.556 -8.368 27.551 0.85 66.45 258 TYR B C 1
ATOM 5470 O O . TYR B 1 258 ? 29.302 -8.088 26.385 0.70 72.51 258 TYR B O 1
ATOM 5479 N N . GLY B 1 259 ? 28.827 -9.217 28.265 0.91 67.66 259 GLY B N 1
ATOM 5480 C CA . GLY B 1 259 ? 27.566 -9.745 27.773 1.00 70.44 259 GLY B CA 1
ATOM 5481 C C . GLY B 1 259 ? 27.650 -10.646 26.557 0.79 70.08 259 GLY B C 1
ATOM 5482 O O . GLY B 1 259 ? 26.759 -10.641 25.708 0.73 70.05 259 GLY B O 1
ATOM 5483 N N . ARG B 1 260 ? 28.723 -11.422 26.475 1.00 71.46 260 ARG B N 1
ATOM 5484 C CA . ARG B 1 260 ? 28.880 -12.398 25.407 0.81 71.47 260 ARG B CA 1
ATOM 5485 C C . ARG B 1 260 ? 28.730 -13.808 25.959 0.85 69.32 260 ARG B C 1
ATOM 5486 O O . ARG B 1 260 ? 28.850 -14.023 27.158 0.80 67.67 260 ARG B O 1
ATOM 5494 N N . ARG B 1 261 ? 28.473 -14.770 25.084 1.00 67.91 261 ARG B N 1
ATOM 5495 C CA . ARG B 1 261 ? 28.489 -16.163 25.507 1.00 65.67 261 ARG B CA 1
ATOM 5496 C C . ARG B 1 261 ? 29.634 -16.907 24.826 0.61 68.25 261 ARG B C 1
ATOM 5497 O O . ARG B 1 261 ? 30.182 -16.441 23.831 0.86 66.41 261 ARG B O 1
ATOM 5505 N N . VAL B 1 262 ? 30.002 -18.053 25.383 1.00 71.62 262 VAL B N 1
ATOM 5506 C CA . VAL B 1 262 ? 31.218 -18.745 24.982 1.00 62.78 262 VAL B CA 1
ATOM 5507 C C . VAL B 1 262 ? 30.984 -20.176 24.508 1.00 69.52 262 VAL B C 1
ATOM 5508 O O . VAL B 1 262 ? 30.244 -20.933 25.125 0.90 71.39 262 VAL B O 1
ATOM 5512 N N . ALA B 1 263 ? 31.635 -20.544 23.412 0.97 66.57 263 ALA B N 1
ATOM 5513 C CA . ALA B 1 263 ? 31.676 -21.930 22.982 0.86 57.18 263 ALA B CA 1
ATOM 5514 C C . ALA B 1 263 ? 33.115 -22.373 22.803 0.94 59.01 263 ALA B C 1
ATOM 5515 O O . ALA B 1 263 ? 33.939 -21.619 22.299 0.78 57.91 263 ALA B O 1
ATOM 5517 N N . PHE B 1 264 ? 33.404 -23.597 23.224 1.00 57.33 264 PHE B N 1
ATOM 5518 C CA . PHE B 1 264 ? 34.705 -24.199 23.025 0.94 58.85 264 PHE B CA 1
ATOM 5519 C C . PHE B 1 264 ? 34.727 -24.951 21.711 0.94 62.95 264 PHE B C 1
ATOM 5520 O O . PHE B 1 264 ? 33.779 -25.667 21.379 0.88 64.34 264 PHE B O 1
ATOM 5528 N N . VAL B 1 265 ? 35.809 -24.773 20.961 0.76 60.50 265 VAL B N 1
ATOM 5529 C CA . VAL B 1 265 ? 35.956 -25.394 19.652 1.00 64.73 265 VAL B CA 1
ATOM 5530 C C . VAL B 1 265 ? 37.246 -26.202 19.606 0.64 64.74 265 VAL B C 1
ATOM 5531 O O . VAL B 1 265 ? 38.314 -25.699 19.955 0.69 59.02 265 VAL B O 1
ATOM 5535 N N . GLY B 1 266 ? 37.147 -27.460 19.193 0.96 64.77 266 GLY B N 1
ATOM 5536 C CA . GLY B 1 266 ? 38.320 -28.312 19.125 1.00 64.82 266 GLY B CA 1
ATOM 5537 C C . GLY B 1 266 ? 38.340 -29.361 20.218 0.49 67.23 266 GLY B C 1
ATOM 5538 O O . GLY B 1 266 ? 38.041 -29.071 21.376 0.82 66.16 266 GLY B O 1
ATOM 5539 N N . ARG B 1 267 ? 38.712 -30.577 19.835 1.00 65.68 267 ARG B N 1
ATOM 5540 C CA . ARG B 1 267 ? 38.640 -31.752 20.696 0.53 69.14 267 ARG B CA 1
ATOM 5541 C C . ARG B 1 267 ? 39.339 -31.574 22.045 0.95 68.58 267 ARG B C 1
ATOM 5542 O O . ARG B 1 267 ? 38.738 -31.790 23.104 0.71 65.22 267 ARG B O 1
ATOM 5550 N N . SER B 1 268 ? 40.608 -31.183 21.986 0.99 65.15 268 SER B N 1
ATOM 5551 C CA . SER B 1 268 ? 41.440 -31.032 23.175 0.73 60.38 268 SER B CA 1
ATOM 5552 C C . SER B 1 268 ? 40.844 -30.005 24.126 0.84 59.90 268 SER B C 1
ATOM 5553 O O . SER B 1 268 ? 40.760 -30.232 25.330 0.99 63.77 268 SER B O 1
ATOM 5556 N N . MET B 1 269 ? 40.425 -28.877 23.567 0.89 63.10 269 MET B N 1
ATOM 5557 C CA . MET B 1 269 ? 39.824 -27.815 24.354 0.97 59.61 269 MET B CA 1
ATOM 5558 C C . MET B 1 269 ? 38.546 -28.297 25.050 0.69 57.79 269 MET B C 1
ATOM 5559 O O . MET B 1 269 ? 38.384 -28.106 26.252 0.84 53.47 269 MET B O 1
ATOM 5564 N N . VAL B 1 270 ? 37.653 -28.930 24.296 1.00 61.55 270 VAL B N 1
ATOM 5565 C CA . VAL B 1 270 ? 36.380 -29.401 24.838 1.00 63.84 270 VAL B CA 1
ATOM 5566 C C . VAL B 1 270 ? 36.595 -30.405 25.966 0.66 64.29 270 VAL B C 1
ATOM 5567 O O . VAL B 1 270 ? 35.952 -30.338 27.026 1.00 68.44 270 VAL B O 1
ATOM 5571 N N . ARG B 1 271 ? 37.525 -31.322 25.737 1.00 63.18 271 ARG B N 1
ATOM 5572 C CA . ARG B 1 271 ? 37.828 -32.342 26.717 1.00 63.99 271 ARG B CA 1
ATOM 5573 C C . ARG B 1 271 ? 38.432 -31.733 27.987 0.58 56.94 271 ARG B C 1
ATOM 5574 O O . ARG B 1 271 ? 37.889 -31.910 29.076 1.00 57.95 271 ARG B O 1
ATOM 5582 N N . ASN B 1 272 ? 39.543 -31.009 27.839 1.00 55.44 272 ASN B N 1
ATOM 5583 C CA . ASN B 1 272 ? 40.262 -30.478 28.996 0.92 61.42 272 ASN B CA 1
ATOM 5584 C C . ASN B 1 272 ? 39.459 -29.452 29.779 1.00 62.88 272 ASN B C 1
ATOM 5585 O O . ASN B 1 272 ? 39.549 -29.406 30.994 0.96 64.69 272 ASN B O 1
ATOM 5590 N N . MET B 1 273 ? 38.654 -28.644 29.102 1.00 62.43 273 MET B N 1
ATOM 5591 C CA . MET B 1 273 ? 37.816 -27.703 29.835 1.00 66.38 273 MET B CA 1
ATOM 5592 C C . MET B 1 273 ? 36.643 -28.432 30.496 0.92 68.36 273 MET B C 1
ATOM 5593 O O . MET B 1 273 ? 36.156 -28.002 31.541 1.00 69.39 273 MET B O 1
ATOM 5598 N N . GLY B 1 274 ? 36.210 -29.544 29.906 0.97 65.33 274 GLY B N 1
ATOM 5599 C CA . GLY B 1 274 ? 35.249 -30.403 30.580 1.00 62.02 274 GLY B CA 1
ATOM 5600 C C . GLY B 1 274 ? 35.797 -30.930 31.902 0.71 58.73 274 GLY B C 1
ATOM 5601 O O . GLY B 1 274 ? 35.157 -30.815 32.949 1.00 56.24 274 GLY B O 1
ATOM 5602 N N . ILE B 1 275 ? 36.995 -31.502 31.849 1.00 58.66 275 ILE B N 1
ATOM 5603 C CA . ILE B 1 275 ? 37.666 -32.014 33.038 1.00 65.20 275 ILE B CA 1
ATOM 5604 C C . ILE B 1 275 ? 37.890 -30.912 34.082 1.00 68.52 275 ILE B C 1
ATOM 5605 O O . ILE B 1 275 ? 37.597 -31.099 35.258 1.00 70.15 275 ILE B O 1
ATOM 5610 N N . ALA B 1 276 ? 38.394 -29.761 33.641 1.00 62.74 276 ALA B N 1
ATOM 5611 C CA . ALA B 1 276 ? 38.694 -28.648 34.546 0.99 59.83 276 ALA B CA 1
ATOM 5612 C C . ALA B 1 276 ? 37.434 -28.088 35.218 1.00 65.87 276 ALA B C 1
ATOM 5613 O O . ALA B 1 276 ? 37.455 -27.724 36.403 1.00 63.77 276 ALA B O 1
ATOM 5615 N N . ARG B 1 277 ? 36.341 -28.013 34.464 1.00 57.46 277 ARG B N 1
ATOM 5616 C CA . ARG B 1 277 ? 35.089 -27.531 35.027 1.00 58.48 277 ARG B CA 1
ATOM 5617 C C . ARG B 1 277 ? 34.551 -28.553 36.021 0.80 65.49 277 ARG B C 1
ATOM 5618 O O . ARG B 1 277 ? 34.132 -28.191 37.124 1.00 70.03 277 ARG B O 1
ATOM 5626 N N . ASP B 1 278 ? 34.573 -29.826 35.629 1.00 68.99 278 ASP B N 1
ATOM 5627 C CA . ASP B 1 278 ? 34.050 -30.894 36.479 0.93 76.24 278 ASP B CA 1
ATOM 5628 C C . ASP B 1 278 ? 34.817 -30.997 37.798 0.94 67.42 278 ASP B C 1
ATOM 5629 O O . ASP B 1 278 ? 34.228 -31.266 38.833 0.82 59.90 278 ASP B O 1
ATOM 5634 N N . LEU B 1 279 ? 36.123 -30.766 37.771 1.00 57.11 279 LEU B N 1
ATOM 5635 C CA . LEU B 1 279 ? 36.916 -30.914 38.988 0.91 64.51 279 LEU B CA 1
ATOM 5636 C C . LEU B 1 279 ? 37.032 -29.618 39.800 1.00 70.29 279 LEU B C 1
ATOM 5637 O O . LEU B 1 279 ? 37.658 -29.604 40.848 0.78 68.18 279 LEU B O 1
ATOM 5642 N N . GLY B 1 280 ? 36.426 -28.539 39.321 0.88 70.50 280 GLY B N 1
ATOM 5643 C CA . GLY B 1 280 ? 36.425 -27.286 40.056 1.00 62.61 280 GLY B CA 1
ATOM 5644 C C . GLY B 1 280 ? 37.592 -26.341 39.800 0.82 56.27 280 GLY B C 1
ATOM 5645 O O . GLY B 1 280 ? 37.705 -25.316 40.465 0.88 61.62 280 GLY B O 1
ATOM 5646 N N . TYR B 1 281 ? 38.455 -26.662 38.842 1.00 50.59 281 TYR B N 1
ATOM 5647 C CA . TYR B 1 281 ? 39.604 -25.796 38.549 1.00 50.92 281 TYR B CA 1
ATOM 5648 C C . TYR B 1 281 ? 39.210 -24.617 37.677 0.80 54.24 281 TYR B C 1
ATOM 5649 O O . TYR B 1 281 ? 39.841 -23.565 37.725 0.88 62.40 281 TYR B O 1
ATOM 5658 N N . LEU B 1 282 ? 38.171 -24.807 36.871 0.99 56.90 282 LEU B N 1
ATOM 5659 C CA . LEU B 1 282 ? 37.643 -23.754 36.017 0.91 57.22 282 LEU B CA 1
ATOM 5660 C C . LEU B 1 282 ? 36.275 -23.339 36.547 0.95 60.32 282 LEU B C 1
ATOM 5661 O O . LEU B 1 282 ? 35.398 -24.185 36.705 0.92 64.91 282 LEU B O 1
ATOM 5666 N N . LYS B 1 283 ? 36.098 -22.048 36.821 0.83 58.84 283 LYS B N 1
ATOM 5667 C CA . LYS B 1 283 ? 34.844 -21.535 37.379 1.00 63.13 283 LYS B CA 1
ATOM 5668 C C . LYS B 1 283 ? 33.962 -20.985 36.268 1.00 67.24 283 LYS B C 1
ATOM 5669 O O . LYS B 1 283 ? 34.317 -20.000 35.625 0.77 73.55 283 LYS B O 1
ATOM 5675 N N . VAL B 1 284 ? 32.818 -21.622 36.034 1.00 66.66 284 VAL B N 1
ATOM 5676 C CA . VAL B 1 284 ? 31.965 -21.254 34.904 0.86 68.43 284 VAL B CA 1
ATOM 5677 C C . VAL B 1 284 ? 30.557 -20.856 35.331 0.98 70.52 284 VAL B C 1
ATOM 5678 O O . VAL B 1 284 ? 29.776 -21.699 35.778 0.75 75.01 284 VAL B O 1
ATOM 5682 N N . PRO B 1 285 ? 30.223 -19.566 35.170 0.76 72.01 285 PRO B N 1
ATOM 5683 C CA . PRO B 1 285 ? 28.892 -19.044 35.500 0.95 72.82 285 PRO B CA 1
ATOM 5684 C C . PRO B 1 285 ? 27.812 -19.768 34.714 0.84 77.58 285 PRO B C 1
ATOM 5685 O O . PRO B 1 285 ? 28.015 -20.040 33.527 1.00 85.00 285 PRO B O 1
ATOM 5689 N N . PRO B 1 286 ? 26.687 -20.096 35.369 0.81 73.33 286 PRO B N 1
ATOM 5690 C CA . PRO B 1 286 ? 25.581 -20.736 34.658 0.82 74.92 286 PRO B CA 1
ATOM 5691 C C . PRO B 1 286 ? 25.179 -19.923 33.437 1.00 81.64 286 PRO B C 1
ATOM 5692 O O . PRO B 1 286 ? 25.124 -18.693 33.513 0.90 88.29 286 PRO B O 1
ATOM 5696 N N . GLY B 1 287 ? 24.935 -20.602 32.322 0.93 74.70 287 GLY B N 1
ATOM 5697 C CA . GLY B 1 287 ? 24.493 -19.939 31.109 0.89 64.61 287 GLY B CA 1
ATOM 5698 C C . GLY B 1 287 ? 25.579 -19.310 30.243 0.81 66.64 287 GLY B C 1
ATOM 5699 O O . GLY B 1 287 ? 25.285 -18.847 29.146 0.75 72.18 287 GLY B O 1
ATOM 5700 N N . LEU B 1 288 ? 26.826 -19.283 30.715 1.00 64.85 288 LEU B N 1
ATOM 5701 C CA . LEU B 1 288 ? 27.887 -18.615 29.958 1.00 66.34 288 LEU B CA 1
ATOM 5702 C C . LEU B 1 288 ? 28.352 -19.465 28.780 0.88 70.55 288 LEU B C 1
ATOM 5703 O O . LEU B 1 288 ? 28.415 -18.982 27.657 1.00 69.90 288 LEU B O 1
ATOM 5708 N N . VAL B 1 289 ? 28.678 -20.727 29.041 0.87 72.30 289 VAL B N 1
ATOM 5709 C CA . VAL B 1 289 ? 29.153 -21.625 27.997 0.99 69.04 289 VAL B CA 1
ATOM 5710 C C . VAL B 1 289 ? 28.009 -22.355 27.298 0.85 67.37 289 VAL B C 1
ATOM 5711 O O . VAL B 1 289 ? 27.153 -22.956 27.944 0.75 73.67 289 VAL B O 1
ATOM 5715 N N . VAL B 1 290 ? 28.000 -22.283 25.970 0.87 64.26 290 VAL B N 1
ATOM 5716 C CA . VAL B 1 290 ? 27.002 -22.962 25.152 1.00 63.93 290 VAL B CA 1
ATOM 5717 C C . VAL B 1 290 ? 27.667 -23.693 23.991 0.75 68.16 290 VAL B C 1
ATOM 5718 O O . VAL B 1 290 ? 28.844 -23.484 23.710 0.90 76.39 290 VAL B O 1
ATOM 5722 N N . ASP B 1 291 ? 26.906 -24.544 23.313 0.89 77.08 291 ASP B N 1
ATOM 5723 C CA . ASP B 1 291 ? 27.418 -25.282 22.166 0.64 76.65 291 ASP B CA 1
ATOM 5724 C C . ASP B 1 291 ? 27.564 -24.360 20.952 0.68 80.37 291 ASP B C 1
ATOM 5725 O O . ASP B 1 291 ? 26.860 -23.356 20.832 0.92 83.40 291 ASP B O 1
ATOM 5730 N N . VAL B 1 292 ? 28.475 -24.711 20.053 1.00 79.69 292 VAL B N 1
ATOM 5731 C CA . VAL B 1 292 ? 28.774 -23.882 18.885 0.43 77.58 292 VAL B CA 1
ATOM 5732 C C . VAL B 1 292 ? 27.569 -23.537 17.992 0.93 85.64 292 VAL B C 1
ATOM 5733 O O . VAL B 1 292 ? 27.601 -22.541 17.267 0.78 96.04 292 VAL B O 1
ATOM 5737 N N . LYS B 1 293 ? 26.510 -24.339 18.050 0.74 83.14 293 LYS B N 1
ATOM 5738 C CA . LYS B 1 293 ? 25.345 -24.111 17.195 0.73 87.28 293 LYS B CA 1
ATOM 5739 C C . LYS B 1 293 ? 24.474 -22.967 17.706 1.00 92.10 293 LYS B C 1
ATOM 5740 O O . LYS B 1 293 ? 23.895 -22.214 16.919 0.39 85.46 293 LYS B O 1
ATOM 5746 N N . THR B 1 294 ? 24.379 -22.851 19.028 1.00 94.07 294 THR B N 1
ATOM 5747 C CA . THR B 1 294 ? 23.662 -21.749 19.664 0.96 90.54 294 THR B CA 1
ATOM 5748 C C . THR B 1 294 ? 24.196 -20.385 19.204 0.50 94.79 294 THR B C 1
ATOM 5749 O O . THR B 1 294 ? 23.436 -19.415 19.104 0.77 96.45 294 THR B O 1
ATOM 5753 N N . LEU B 1 295 ? 25.498 -20.321 18.912 1.00 88.80 295 LEU B N 1
ATOM 5754 C CA . LEU B 1 295 ? 26.139 -19.082 18.479 0.58 82.70 295 LEU B CA 1
ATOM 5755 C C . LEU B 1 295 ? 25.847 -18.755 17.015 1.00 94.93 295 LEU B C 1
ATOM 5756 O O . LEU B 1 295 ? 26.073 -17.631 16.565 0.62 102.29 295 LEU B O 1
ATOM 5761 N N . ASP B 1 296 ? 25.349 -19.736 16.271 0.56 89.70 296 ASP B N 1
ATOM 5762 C CA . ASP B 1 296 ? 24.864 -19.470 14.924 0.38 92.05 296 ASP B CA 1
ATOM 5763 C C . ASP B 1 296 ? 23.555 -18.698 15.010 1.00 102.62 296 ASP B C 1
ATOM 5764 O O . ASP B 1 296 ? 23.162 -18.013 14.071 1.00 115.72 296 ASP B O 1
ATOM 5769 N N . ASP B 1 297 ? 22.882 -18.819 16.148 0.39 93.52 297 ASP B N 1
ATOM 5770 C CA . ASP B 1 297 ? 21.633 -18.105 16.371 0.58 89.46 297 ASP B CA 1
ATOM 5771 C C . ASP B 1 297 ? 21.886 -16.685 16.864 0.57 89.43 297 ASP B C 1
ATOM 5772 O O . ASP B 1 297 ? 21.055 -15.798 16.673 0.76 92.87 297 ASP B O 1
ATOM 5777 N N . LEU B 1 298 ? 23.040 -16.476 17.493 0.79 85.47 298 LEU B N 1
ATOM 5778 C CA . LEU B 1 298 ? 23.329 -15.213 18.169 1.00 85.97 298 LEU B CA 1
ATOM 5779 C C . LEU B 1 298 ? 23.945 -14.165 17.248 0.78 85.28 298 LEU B C 1
ATOM 5780 O O . LEU B 1 298 ? 24.619 -14.508 16.279 0.74 89.28 298 LEU B O 1
ATOM 5785 N N . PRO B 1 299 ? 23.714 -12.876 17.555 0.76 85.28 299 PRO B N 1
ATOM 5786 C CA . PRO B 1 299 ? 24.384 -11.786 16.839 0.70 80.38 299 PRO B CA 1
ATOM 5787 C C . PRO B 1 299 ? 25.883 -11.81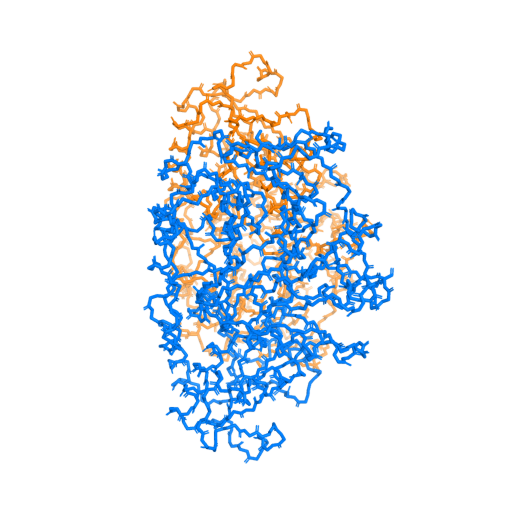1 17.095 0.56 80.24 299 PRO B C 1
ATOM 5788 O O . PRO B 1 299 ? 26.315 -12.256 18.161 0.90 82.26 299 PRO B O 1
ATOM 5792 N N . ASP B 1 300 ? 26.657 -11.328 16.132 1.00 80.23 300 ASP B N 1
ATOM 5793 C CA . ASP B 1 300 ? 28.111 -11.355 16.219 0.72 71.21 300 ASP B CA 1
ATOM 5794 C C . ASP B 1 300 ? 28.642 -10.786 17.531 0.83 70.37 300 ASP B C 1
ATOM 5795 O O . ASP B 1 300 ? 29.556 -11.343 18.132 0.81 66.88 300 ASP B O 1
ATOM 5800 N N . SER B 1 301 ? 28.036 -9.696 17.987 1.00 72.89 301 SER B N 1
ATOM 5801 C CA . SER B 1 301 ? 28.556 -8.948 19.124 0.36 71.84 301 SER B CA 1
ATOM 5802 C C . SER B 1 301 ? 28.372 -9.662 20.459 0.72 68.97 301 SER B C 1
ATOM 5803 O O . SER B 1 301 ? 28.803 -9.159 21.493 0.99 74.90 301 SER B O 1
ATOM 5806 N N . GLU B 1 302 ? 27.727 -10.825 20.438 1.00 66.32 302 GLU B N 1
ATOM 5807 C CA . GLU B 1 302 ? 27.468 -11.571 21.666 0.61 67.02 302 GLU B CA 1
ATOM 5808 C C . GLU B 1 302 ? 28.209 -12.901 21.656 1.00 71.25 302 GLU B C 1
ATOM 5809 O O . GLU B 1 302 ? 27.920 -13.792 22.449 0.74 75.77 302 GLU B O 1
ATOM 5815 N N . VAL B 1 303 ? 29.186 -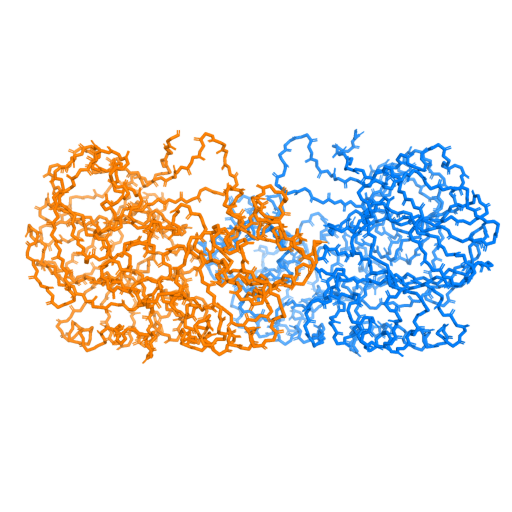13.019 20.768 0.85 70.18 303 VAL B N 1
ATOM 5816 C CA . VAL B 1 303 ? 29.859 -14.290 20.541 0.93 65.76 303 VAL B CA 1
ATOM 5817 C C . VAL B 1 303 ? 31.360 -14.273 20.868 0.77 56.76 303 VAL B C 1
ATOM 5818 O O . VAL B 1 303 ? 32.107 -13.387 20.419 1.00 61.77 303 VAL B O 1
ATOM 5822 N N . VAL B 1 304 ? 31.771 -15.263 21.661 0.86 57.75 304 VAL B N 1
ATOM 5823 C CA . VAL B 1 304 ? 33.175 -15.623 21.860 0.95 59.57 304 VAL B CA 1
ATOM 5824 C C . VAL B 1 304 ? 33.377 -17.113 21.578 1.00 65.62 304 VAL B C 1
ATOM 5825 O O . VAL B 1 304 ? 32.730 -17.959 22.184 0.87 66.70 304 VAL B O 1
ATOM 5829 N N . LEU B 1 305 ? 34.262 -17.418 20.637 0.89 63.60 305 LEU B N 1
ATOM 5830 C CA . LEU B 1 305 ? 34.694 -18.783 20.362 1.00 59.25 305 LEU B CA 1
ATOM 5831 C C . LEU B 1 305 ? 36.041 -19.003 21.016 0.78 59.00 305 LEU B C 1
ATOM 5832 O O . LEU B 1 305 ? 36.947 -18.205 20.832 0.77 59.33 305 LEU B O 1
ATOM 5837 N N . VAL B 1 306 ? 36.188 -20.072 21.781 1.00 63.44 306 VAL B N 1
ATOM 5838 C CA . VAL B 1 306 ? 37.486 -20.377 22.359 0.99 53.81 306 VAL B CA 1
ATOM 5839 C C . VAL B 1 306 ? 37.992 -21.657 21.721 1.00 56.06 306 VAL B C 1
ATOM 5840 O O . VAL B 1 306 ? 37.313 -22.678 21.752 0.81 58.33 306 VAL B O 1
ATOM 5844 N N . CYS B 1 307 ? 39.176 -21.600 21.119 0.85 52.71 307 CYS B N 1
ATOM 5845 C CA . CYS B 1 307 ? 39.586 -22.676 20.225 1.00 53.90 307 CYS B CA 1
ATOM 5846 C C . CYS B 1 307 ? 41.058 -23.043 20.317 0.73 51.01 307 CYS B C 1
ATOM 5847 O O . CYS B 1 307 ? 41.864 -22.329 20.913 0.96 54.43 307 CYS B O 1
ATOM 5850 N N . THR B 1 308 ? 41.377 -24.186 19.719 1.00 57.01 308 THR B N 1
ATOM 5851 C CA . THR B 1 308 ? 42.741 -24.693 19.582 0.78 56.93 308 THR B CA 1
ATOM 5852 C C . THR B 1 308 ? 43.503 -24.041 18.416 0.79 53.11 308 THR B C 1
ATOM 5853 O O . THR B 1 308 ? 42.911 -23.366 17.572 1.00 60.47 308 THR B O 1
ATOM 5857 N N . GLY B 1 309 ? 44.813 -24.262 18.366 1.00 54.95 309 GLY B N 1
ATOM 5858 C CA . GLY B 1 309 ? 45.614 -23.909 17.202 0.91 56.81 309 GLY B CA 1
ATOM 5859 C C . GLY B 1 309 ? 46.540 -22.711 17.257 0.74 54.75 309 GLY B C 1
ATOM 5860 O O . GLY B 1 309 ? 46.981 -22.210 16.215 0.80 56.20 309 GLY B O 1
ATOM 5861 N N . SER B 1 310 ? 46.853 -22.263 18.465 1.00 52.48 310 SER B N 1
ATOM 5862 C CA . SER B 1 310 ? 47.668 -21.068 18.673 0.59 54.52 310 SER B CA 1
ATOM 5863 C C . SER B 1 310 ? 49.107 -21.219 18.177 0.71 57.79 310 SER B C 1
ATOM 5864 O O . SER B 1 310 ? 49.799 -20.221 18.001 0.83 58.57 310 SER B O 1
ATOM 5867 N N . GLN B 1 311 ? 49.551 -22.455 17.945 1.00 59.72 311 GLN B N 1
ATOM 5868 C CA . GLN B 1 311 ? 50.896 -22.706 17.412 0.84 58.07 311 GLN B CA 1
ATOM 5869 C C . GLN B 1 311 ? 50.870 -22.969 15.914 1.00 58.75 311 GLN B C 1
ATOM 5870 O O . GLN B 1 311 ? 51.870 -23.383 15.326 0.79 62.82 311 GLN B O 1
ATOM 5876 N N . GLY B 1 312 ? 49.729 -22.720 15.289 0.96 59.13 312 GLY B N 1
ATOM 5877 C CA . GLY B 1 312 ? 49.599 -22.972 13.863 1.00 58.63 312 GLY B CA 1
ATOM 5878 C C . GLY B 1 312 ? 49.521 -24.455 13.527 0.69 59.73 312 GLY B C 1
ATOM 5879 O O . GLY B 1 312 ? 49.781 -24.843 12.398 0.83 61.43 312 GLY B O 1
ATOM 5880 N N . GLU B 1 313 ? 49.190 -25.283 14.515 0.83 62.12 313 GLU B N 1
ATOM 5881 C CA . GLU B 1 313 ? 48.891 -26.693 14.274 0.79 64.44 313 GLU B CA 1
ATOM 5882 C C . GLU B 1 313 ? 47.906 -26.801 13.096 0.94 67.09 313 GLU B C 1
ATOM 5883 O O . GLU B 1 313 ? 46.772 -26.336 13.183 0.64 68.15 313 GLU B O 1
ATOM 5889 N N . PRO B 1 314 ? 48.357 -27.383 11.975 0.89 70.44 314 PRO B N 1
ATOM 5890 C CA . PRO B 1 314 ? 47.599 -27.366 10.715 0.96 71.99 314 PRO B CA 1
ATOM 5891 C C . PRO B 1 314 ? 46.216 -28.018 10.793 0.53 71.90 314 PRO B C 1
ATOM 5892 O O . PRO B 1 314 ? 45.329 -27.636 10.038 0.77 72.42 314 PRO B O 1
ATOM 5896 N N . MET B 1 315 ? 46.026 -28.976 11.691 0.83 73.96 315 MET B N 1
ATOM 5897 C CA . MET B 1 315 ? 44.725 -29.627 11.810 0.70 73.42 315 MET B CA 1
ATOM 5898 C C . MET B 1 315 ? 43.845 -29.016 12.898 0.59 73.04 315 MET B C 1
ATOM 5899 O O . MET B 1 315 ? 42.718 -29.458 13.108 0.83 82.59 315 MET B O 1
ATOM 5904 N N . ALA B 1 316 ? 44.351 -27.998 13.586 0.76 66.97 316 ALA B N 1
ATOM 5905 C CA . ALA B 1 316 ? 43.581 -27.365 14.651 0.83 64.68 316 ALA B CA 1
ATOM 5906 C C . ALA B 1 316 ? 42.669 -26.284 14.091 0.77 66.31 316 ALA B C 1
ATOM 5907 O O . ALA B 1 316 ? 42.792 -25.902 12.930 0.92 62.18 316 ALA B O 1
ATOM 5909 N N . ALA B 1 317 ? 41.765 -25.792 14.932 0.76 70.19 317 ALA B N 1
ATOM 5910 C CA . ALA B 1 317 ? 40.702 -24.886 14.502 0.90 72.56 317 ALA B CA 1
ATOM 5911 C C . ALA B 1 317 ? 41.198 -23.599 13.838 0.76 63.72 317 ALA B C 1
ATOM 5912 O O . ALA B 1 317 ? 40.682 -23.196 12.791 0.95 64.42 317 ALA B O 1
ATOM 5914 N N . LEU B 1 318 ? 42.196 -22.960 14.440 0.99 64.20 318 LEU B N 1
ATOM 5915 C CA . LEU B 1 318 ? 42.639 -21.649 13.979 0.76 67.80 318 LEU B CA 1
ATOM 5916 C C . LEU B 1 318 ? 43.207 -21.698 12.557 1.00 70.46 318 LEU B C 1
ATOM 5917 O O . LEU B 1 318 ? 42.848 -20.870 11.710 0.86 77.26 318 LEU B O 1
ATOM 5922 N N . SER B 1 319 ? 44.077 -22.671 12.291 0.90 68.35 319 SER B N 1
ATOM 5923 C CA . SER B 1 319 ? 44.685 -22.821 10.968 0.61 66.05 319 SER B CA 1
ATOM 5924 C C . SER B 1 319 ? 43.642 -23.082 9.894 1.00 70.41 319 SER B C 1
ATOM 5925 O O . SER B 1 319 ? 43.724 -22.564 8.774 0.82 69.50 319 SER B O 1
ATOM 5928 N N . ARG B 1 320 ? 42.663 -23.907 10.235 0.93 74.41 320 ARG B N 1
ATOM 5929 C CA . ARG B 1 320 ? 41.638 -24.271 9.274 0.99 73.81 320 ARG B CA 1
ATOM 5930 C C . ARG B 1 320 ? 40.705 -23.095 9.013 0.57 67.41 320 ARG B C 1
ATOM 5931 O O . ARG B 1 320 ? 40.204 -22.937 7.901 0.93 70.90 320 ARG B O 1
ATOM 5939 N N . MET B 1 321 ? 40.483 -22.264 10.028 1.00 62.45 321 MET B N 1
ATOM 5940 C CA . MET B 1 321 ? 39.716 -21.038 9.827 0.68 65.76 321 MET B CA 1
ATOM 5941 C C . MET B 1 321 ? 40.476 -20.106 8.901 0.95 64.68 321 MET B C 1
ATOM 5942 O O . MET B 1 321 ? 39.892 -19.501 8.002 0.89 69.33 321 MET B O 1
ATOM 5947 N N . ALA B 1 322 ? 41.783 -19.998 9.126 0.77 62.57 322 ALA B N 1
ATOM 5948 C CA . ALA B 1 322 ? 42.638 -19.140 8.305 0.93 63.55 322 ALA B CA 1
ATOM 5949 C C . ALA B 1 322 ? 42.714 -19.617 6.861 0.88 67.72 322 ALA B C 1
ATOM 5950 O O . ALA B 1 322 ? 42.783 -18.807 5.934 0.82 74.84 322 ALA B O 1
ATOM 5952 N N . ASN B 1 323 ? 42.705 -20.931 6.664 0.69 69.47 323 ASN B N 1
ATOM 5953 C CA . ASN B 1 323 ? 42.742 -21.482 5.311 0.81 73.06 323 ASN B CA 1
ATOM 5954 C C . ASN B 1 323 ? 41.355 -21.775 4.760 1.00 73.47 323 ASN B C 1
ATOM 5955 O O . ASN B 1 323 ? 41.210 -22.570 3.835 0.72 75.41 323 ASN B O 1
ATOM 5960 N N . ARG B 1 324 ? 40.340 -21.141 5.342 0.59 75.92 324 ARG B N 1
ATOM 5961 C CA . ARG B 1 324 ? 38.972 -21.237 4.845 0.70 77.35 324 ARG B CA 1
ATOM 5962 C C . ARG B 1 324 ? 38.453 -22.675 4.799 1.00 77.69 324 ARG B C 1
ATOM 5963 O O . ARG B 1 324 ? 37.689 -23.037 3.907 0.87 79.74 324 ARG B O 1
ATOM 5971 N N . ASP B 1 325 ? 38.864 -23.486 5.768 0.82 80.33 325 ASP B N 1
ATOM 5972 C CA . ASP B 1 325 ? 38.510 -24.901 5.796 1.00 82.48 325 ASP B CA 1
ATOM 5973 C C . ASP B 1 325 ? 37.820 -25.275 7.108 0.71 80.98 325 ASP B C 1
ATOM 5974 O O . ASP B 1 325 ? 38.071 -26.337 7.676 0.70 79.19 325 ASP B O 1
ATOM 5979 N N . HIS B 1 326 ? 36.951 -24.397 7.594 1.00 80.66 326 HIS B N 1
ATOM 5980 C CA . HIS B 1 326 ? 36.313 -24.615 8.889 0.57 75.70 326 HIS B CA 1
ATOM 5981 C C . HIS B 1 326 ? 34.847 -24.200 8.838 0.91 77.26 326 HIS B C 1
ATOM 5982 O O . HIS B 1 326 ? 34.473 -23.357 8.026 0.76 79.28 326 HIS B O 1
ATOM 5989 N N . GLN B 1 327 ? 34.024 -24.797 9.698 0.76 78.18 327 GLN B N 1
ATOM 5990 C CA . GLN B 1 327 ? 32.622 -24.398 9.832 0.82 78.01 327 GLN B CA 1
ATOM 5991 C C . GLN B 1 327 ? 32.526 -22.906 10.152 0.58 76.52 327 GLN B C 1
ATOM 5992 O O . GLN B 1 327 ? 31.646 -22.206 9.655 0.96 89.11 327 GLN B O 1
ATOM 5998 N N . ILE B 1 328 ? 33.446 -22.424 10.980 0.79 74.69 328 ILE B N 1
ATOM 5999 C CA . ILE B 1 328 ? 33.566 -20.998 11.240 0.87 72.83 328 ILE B CA 1
ATOM 6000 C C . ILE B 1 328 ? 34.267 -20.312 10.079 0.84 75.94 328 ILE B C 1
ATOM 6001 O O . ILE B 1 328 ? 35.377 -20.683 9.712 0.83 71.91 328 ILE B O 1
ATOM 6006 N N . ARG B 1 329 ? 33.618 -19.305 9.510 0.92 76.21 329 ARG B N 1
ATOM 6007 C CA . ARG B 1 329 ? 34.178 -18.578 8.382 0.88 74.39 329 ARG B CA 1
ATOM 6008 C C . ARG B 1 329 ? 34.569 -17.165 8.797 0.92 75.87 329 ARG B C 1
ATOM 6009 O O . ARG B 1 329 ? 33.707 -16.342 9.106 0.78 80.86 329 ARG B O 1
ATOM 6017 N N . ILE B 1 330 ? 35.870 -16.890 8.803 0.76 69.02 330 ILE B N 1
ATOM 6018 C CA . ILE B 1 330 ? 36.382 -15.575 9.179 1.00 63.57 330 ILE B CA 1
ATOM 6019 C C . ILE B 1 330 ? 35.865 -14.482 8.252 0.95 70.97 330 ILE B C 1
ATOM 6020 O O . ILE B 1 330 ? 35.933 -14.613 7.034 0.55 74.41 330 ILE B O 1
ATOM 6025 N N . VAL B 1 331 ? 35.351 -13.402 8.835 0.83 69.53 331 VAL B N 1
ATOM 6026 C CA . VAL B 1 331 ? 34.842 -12.276 8.051 1.00 65.80 331 VAL B CA 1
ATOM 6027 C C . VAL B 1 331 ? 35.481 -10.978 8.515 0.76 64.75 331 VAL B C 1
ATOM 6028 O O . VAL B 1 331 ? 36.096 -10.925 9.583 0.79 65.30 331 VAL B O 1
ATOM 6032 N N . ASN B 1 332 ? 35.338 -9.937 7.707 1.00 65.58 332 ASN B N 1
ATOM 6033 C CA . ASN B 1 332 ? 35.885 -8.636 8.049 0.70 70.06 332 ASN B CA 1
ATOM 6034 C C . ASN B 1 332 ? 35.214 -8.098 9.305 0.75 65.92 332 ASN B C 1
ATOM 6035 O O . ASN B 1 332 ? 33.990 -8.039 9.389 0.66 64.47 332 ASN B O 1
ATOM 6040 N N . GLY B 1 333 ? 36.018 -7.713 10.289 1.00 62.62 333 GLY B N 1
ATOM 6041 C CA . GLY B 1 333 ? 35.473 -7.223 11.540 0.50 65.04 333 GLY B CA 1
ATOM 6042 C C . GLY B 1 333 ? 35.670 -8.196 12.684 1.00 62.10 333 GLY B C 1
ATOM 6043 O O . GLY B 1 333 ? 35.660 -7.787 13.839 0.65 59.37 333 GLY B O 1
ATOM 6044 N N . ASP B 1 334 ? 35.849 -9.477 12.365 0.81 58.65 334 ASP B N 1
ATOM 6045 C CA . ASP B 1 334 ? 36.205 -10.473 13.372 0.74 57.54 334 ASP B CA 1
ATOM 6046 C C . ASP B 1 334 ? 37.442 -10.028 14.139 0.67 57.45 334 ASP B C 1
ATOM 6047 O O . ASP B 1 334 ? 38.361 -9.445 13.565 0.86 57.28 334 ASP B O 1
ATOM 6052 N N . THR B 1 335 ? 37.452 -10.297 15.438 1.00 55.24 335 THR B N 1
ATOM 6053 C CA . THR B 1 335 ? 38.640 -10.089 16.262 1.00 54.38 335 THR B CA 1
ATOM 6054 C C . THR B 1 335 ? 39.176 -11.442 16.682 0.95 53.61 335 THR B C 1
ATOM 6055 O O . THR B 1 335 ? 38.452 -12.248 17.232 0.83 58.25 335 THR B O 1
ATOM 6059 N N . VAL B 1 336 ? 40.440 -11.699 16.394 1.00 56.75 336 VAL B N 1
ATOM 6060 C CA . VAL B 1 336 ? 41.062 -12.960 16.757 1.00 52.31 336 VAL B CA 1
ATOM 6061 C C . VAL B 1 336 ? 42.220 -12.696 17.703 1.00 51.26 336 VAL B C 1
ATOM 6062 O O . VAL B 1 336 ? 43.112 -11.931 17.370 0.89 52.97 336 VAL B O 1
ATOM 6066 N N . ILE B 1 337 ? 42.194 -13.316 18.880 1.00 50.59 337 ILE B N 1
ATOM 6067 C CA . ILE B 1 337 ? 43.251 -13.181 19.884 1.00 49.30 337 ILE B CA 1
ATOM 6068 C C . ILE B 1 337 ? 44.038 -14.478 20.039 0.79 49.03 337 ILE B C 1
ATOM 6069 O O . ILE B 1 337 ? 43.476 -15.522 20.341 0.87 49.08 337 ILE B O 1
ATOM 6074 N N . LEU B 1 338 ? 45.343 -14.415 19.844 1.00 48.55 338 LEU B N 1
ATOM 6075 C CA . LEU B 1 338 ? 46.201 -15.555 20.138 0.95 49.68 338 LEU B CA 1
ATOM 6076 C C . LEU B 1 338 ? 46.744 -15.365 21.539 0.88 49.04 338 LEU B C 1
ATOM 6077 O O . LEU B 1 338 ? 47.771 -14.717 21.716 0.97 49.36 338 LEU B O 1
ATOM 6082 N N . ALA B 1 339 ? 46.032 -15.896 22.534 0.95 51.96 339 ALA B N 1
ATOM 6083 C CA . ALA B 1 339 ? 46.404 -15.700 23.935 0.81 47.99 339 ALA B CA 1
ATOM 6084 C C . ALA B 1 339 ? 47.435 -16.734 24.350 0.96 48.64 339 ALA B C 1
ATOM 6085 O O . ALA B 1 339 ? 47.152 -17.615 25.162 0.75 54.29 339 ALA B O 1
ATOM 6087 N N . SER B 1 340 ? 48.638 -16.607 23.813 0.85 47.27 340 SER B N 1
ATOM 6088 C CA . SER B 1 340 ? 49.592 -17.698 23.872 0.89 47.57 340 SER B CA 1
ATOM 6089 C C . SER B 1 340 ? 50.998 -17.261 23.543 0.66 51.71 340 SER B C 1
ATOM 6090 O O . SER B 1 340 ? 51.217 -16.194 22.975 0.93 52.77 340 SER B O 1
ATOM 6093 N N . SER B 1 341 ? 51.951 -18.120 23.865 1.00 59.12 341 SER B N 1
ATOM 6094 C CA . SER B 1 341 ? 53.314 -17.933 23.405 0.65 58.40 341 SER B CA 1
ATOM 6095 C C . SER B 1 341 ? 53.440 -18.313 21.949 0.91 56.63 341 SER B C 1
ATOM 6096 O O . SER B 1 341 ? 52.542 -18.921 21.366 0.92 63.89 341 SER B O 1
ATOM 6099 N N . LEU B 1 342 ? 54.569 -17.929 21.374 0.60 53.33 342 LEU B N 1
ATOM 6100 C CA . LEU B 1 342 ? 55.009 -18.453 20.103 0.94 57.48 342 LEU B CA 1
ATOM 6101 C C . LEU B 1 342 ? 56.275 -19.231 20.426 0.85 56.69 342 LEU B C 1
ATOM 6102 O O . LEU B 1 342 ? 57.348 -18.654 20.629 0.64 47.81 342 LEU B O 1
ATOM 6107 N N . ILE B 1 343 ? 56.120 -20.545 20.535 0.98 59.21 343 ILE B N 1
ATOM 6108 C CA . ILE B 1 343 ? 57.239 -21.441 20.760 0.64 57.36 343 ILE B CA 1
ATOM 6109 C C . ILE B 1 343 ? 58.213 -21.421 19.583 0.66 53.96 343 ILE B C 1
ATOM 6110 O O . ILE B 1 343 ? 57.811 -21.632 18.443 0.78 54.42 343 ILE B O 1
ATOM 6115 N N . PRO B 1 344 ? 59.499 -21.158 19.866 0.81 60.15 344 PRO B N 1
ATOM 6116 C CA . PRO B 1 344 ? 60.557 -21.071 18.850 0.69 63.68 344 PRO B CA 1
ATOM 6117 C C . PRO B 1 344 ? 60.527 -22.262 17.905 0.43 61.83 344 PRO B C 1
ATOM 6118 O O . PRO B 1 344 ? 60.457 -23.406 18.363 1.00 67.94 344 PRO B O 1
ATOM 6122 N N . GLY B 1 345 ? 60.541 -21.988 16.604 0.79 61.03 345 GLY B N 1
ATOM 6123 C CA . GLY B 1 345 ? 60.406 -23.035 15.608 0.40 60.65 345 GLY B CA 1
ATOM 6124 C C . GLY B 1 345 ? 59.031 -23.098 14.963 0.67 66.01 345 GLY B C 1
ATOM 6125 O O . GLY B 1 345 ? 58.882 -23.655 13.873 0.43 64.87 345 GLY B O 1
ATOM 6126 N N . ASN B 1 346 ? 58.025 -22.530 15.630 0.89 67.25 346 ASN B N 1
ATOM 6127 C CA . ASN B 1 346 ? 56.664 -22.521 15.096 0.90 65.76 346 ASN B CA 1
ATOM 6128 C C . ASN B 1 346 ? 56.334 -21.214 14.388 0.68 61.05 346 ASN B C 1
ATOM 6129 O O . ASN B 1 346 ? 55.205 -21.016 13.931 0.77 62.91 346 ASN B O 1
ATOM 6134 N N . GLU B 1 347 ? 57.326 -20.330 14.299 0.87 56.69 347 GLU B N 1
ATOM 6135 C CA . GLU B 1 347 ? 57.153 -19.015 13.681 0.70 56.82 347 GLU B CA 1
ATOM 6136 C C . GLU B 1 347 ? 56.485 -19.059 12.310 0.99 64.59 347 GLU B C 1
ATOM 6137 O O . GLU B 1 347 ? 55.570 -18.286 12.049 0.75 71.54 347 GLU B O 1
ATOM 6143 N N . ASN B 1 348 ? 56.949 -19.944 11.430 0.87 62.51 348 ASN B N 1
ATOM 6144 C CA . ASN B 1 348 ? 56.415 -19.996 10.077 0.71 59.39 348 ASN B CA 1
ATOM 6145 C C . ASN B 1 348 ? 54.934 -20.333 10.102 0.79 58.79 348 ASN B C 1
ATOM 6146 O O . ASN B 1 348 ? 54.130 -19.678 9.447 0.66 60.33 348 ASN B O 1
ATOM 6151 N N . ALA B 1 349 ? 54.581 -21.351 10.879 0.87 60.04 349 ALA B N 1
ATOM 6152 C CA . ALA B 1 349 ? 53.200 -21.801 10.973 0.64 60.11 349 ALA B CA 1
ATOM 6153 C C . ALA B 1 349 ? 52.292 -20.712 11.557 0.74 58.68 349 ALA B C 1
ATOM 6154 O O . ALA B 1 349 ? 51.225 -20.403 11.004 0.90 60.00 349 ALA B O 1
ATOM 6156 N N . VAL B 1 350 ? 52.733 -20.105 12.653 1.00 56.52 350 VAL B N 1
ATOM 6157 C CA . VAL B 1 350 ? 51.931 -19.069 13.297 1.00 56.38 350 VAL B CA 1
ATOM 6158 C C . VAL B 1 350 ? 51.769 -17.854 12.379 0.72 57.63 350 VAL B C 1
ATOM 6159 O O . VAL B 1 350 ? 50.657 -17.401 12.139 1.00 58.68 350 VAL B O 1
ATOM 6163 N N . TYR B 1 351 ? 52.869 -17.356 11.829 0.83 56.65 351 TYR B N 1
ATOM 6164 C CA . TYR B 1 351 ? 52.806 -16.212 10.926 0.79 57.38 351 TYR B CA 1
ATOM 6165 C C . TYR B 1 351 ? 51.952 -16.514 9.702 0.96 59.06 351 TYR B C 1
ATOM 6166 O O . TYR B 1 351 ? 51.267 -15.631 9.192 1.00 61.26 351 TYR B O 1
ATOM 6175 N N . ARG B 1 352 ? 51.969 -17.765 9.251 0.99 58.55 352 ARG B N 1
ATOM 6176 C CA . ARG B 1 352 ? 51.094 -18.196 8.163 0.95 59.88 352 ARG B CA 1
ATOM 6177 C C . ARG B 1 352 ? 49.626 -18.016 8.560 0.52 60.40 352 ARG B C 1
ATOM 6178 O O . ARG B 1 352 ? 48.821 -17.436 7.815 1.00 60.89 352 ARG B O 1
ATOM 6186 N N . VAL B 1 353 ? 49.287 -18.516 9.747 1.00 59.88 353 VAL B N 1
ATOM 6187 C CA . VAL B 1 353 ? 47.934 -18.349 10.273 0.91 60.78 353 VAL B CA 1
ATOM 6188 C C . VAL B 1 353 ? 47.546 -16.868 10.374 0.78 59.35 353 VAL B C 1
ATOM 6189 O O . VAL B 1 353 ? 46.475 -16.471 9.900 1.00 59.46 353 VAL B O 1
ATOM 6193 N N . ILE B 1 354 ? 48.429 -16.060 10.965 1.00 58.10 354 ILE B N 1
ATOM 6194 C CA . ILE B 1 354 ? 48.179 -14.632 11.160 1.00 57.80 354 ILE B CA 1
ATOM 6195 C C . ILE B 1 354 ? 47.974 -13.897 9.834 0.96 58.50 354 ILE B C 1
ATOM 6196 O O . ILE B 1 354 ? 47.015 -13.143 9.674 0.88 58.50 354 ILE B O 1
ATOM 6201 N N . ASN B 1 355 ? 48.861 -14.129 8.875 1.00 58.57 355 ASN B N 1
ATOM 6202 C CA . ASN B 1 355 ? 48.687 -13.559 7.540 0.97 59.18 355 ASN B CA 1
ATOM 6203 C C . ASN B 1 355 ? 47.367 -13.991 6.917 0.99 59.80 355 ASN B C 1
ATOM 6204 O O . ASN B 1 355 ? 46.664 -13.173 6.325 0.95 60.13 355 ASN B O 1
ATOM 6209 N N . GLY B 1 356 ? 47.020 -15.268 7.066 0.87 60.11 356 GLY B N 1
ATOM 6210 C CA . GLY B 1 356 ? 45.764 -15.769 6.521 1.00 60.50 356 GLY B CA 1
ATOM 6211 C C . GLY B 1 356 ? 44.554 -15.041 7.091 0.86 60.08 356 GLY B C 1
ATOM 6212 O O . GLY B 1 356 ? 43.714 -14.529 6.353 0.88 60.45 356 GLY B O 1
ATOM 6213 N N . LEU B 1 357 ? 44.487 -14.972 8.416 1.00 60.22 357 LEU B N 1
ATOM 6214 C CA . LEU B 1 357 ? 43.412 -14.269 9.105 0.90 59.52 357 LEU B CA 1
ATOM 6215 C C . LEU B 1 357 ? 43.348 -12.801 8.695 0.95 59.76 357 LEU B C 1
ATOM 6216 O O . LEU B 1 357 ? 42.277 -12.237 8.507 0.92 60.54 357 LEU B O 1
ATOM 6221 N N . THR B 1 358 ? 44.514 -12.187 8.575 1.00 58.73 358 THR B N 1
ATOM 6222 C CA . THR B 1 358 ? 44.601 -10.780 8.235 1.00 58.89 358 THR B CA 1
ATOM 6223 C C . THR B 1 358 ? 44.062 -10.541 6.837 0.93 59.73 358 THR B C 1
ATOM 6224 O O . THR B 1 358 ? 43.361 -9.564 6.595 0.80 59.87 358 THR B O 1
ATOM 6228 N N . ARG B 1 359 ? 44.376 -11.462 5.933 1.00 60.99 359 ARG B N 1
ATOM 6229 C CA . ARG B 1 359 ? 43.922 -11.375 4.558 1.00 61.80 359 ARG B CA 1
ATOM 6230 C C . ARG B 1 359 ? 42.391 -11.389 4.486 0.53 63.64 359 ARG B C 1
ATOM 6231 O O . ARG B 1 359 ? 41.804 -10.712 3.642 0.90 65.15 359 ARG B O 1
ATOM 6239 N N . TRP B 1 360 ? 41.743 -12.132 5.380 1.00 62.90 360 TRP B N 1
ATOM 6240 C CA . TRP B 1 360 ? 40.278 -12.181 5.379 0.85 63.29 360 TRP B CA 1
ATOM 6241 C C . TRP B 1 360 ? 39.650 -11.036 6.169 0.67 62.81 360 TRP B C 1
ATOM 6242 O O . TRP B 1 360 ? 38.443 -11.007 6.362 0.84 62.26 360 TRP B O 1
ATOM 6253 N N . GLY B 1 361 ? 40.464 -10.106 6.654 0.98 62.31 361 GLY B N 1
ATOM 6254 C CA . GLY B 1 361 ? 39.923 -8.917 7.286 0.86 64.81 361 GLY B CA 1
ATOM 6255 C C . GLY B 1 361 ? 39.777 -8.992 8.795 0.63 61.20 361 GLY B C 1
ATOM 6256 O O . GLY B 1 361 ? 39.173 -8.111 9.404 0.93 60.96 361 GLY B O 1
ATOM 6257 N N . ALA B 1 362 ? 40.329 -10.036 9.404 1.00 61.72 362 ALA B N 1
ATOM 6258 C CA . ALA B 1 362 ? 40.321 -10.149 10.857 0.86 58.30 362 ALA B CA 1
ATOM 6259 C C . ALA B 1 362 ? 41.302 -9.168 11.501 0.78 60.33 362 ALA B C 1
ATOM 6260 O O . ALA B 1 362 ? 42.380 -8.902 10.969 0.82 61.77 362 ALA B O 1
ATOM 6262 N N . ASN B 1 363 ? 40.908 -8.618 12.642 0.91 61.21 363 ASN B N 1
ATOM 6263 C CA . ASN B 1 363 ? 41.829 -7.881 13.489 1.00 58.16 363 ASN B CA 1
ATOM 6264 C C . ASN B 1 363 ? 42.528 -8.877 14.409 0.75 57.10 363 ASN B C 1
ATOM 6265 O O . ASN B 1 363 ? 41.882 -9.506 15.236 1.00 65.97 363 ASN B O 1
ATOM 6270 N N . VAL B 1 364 ? 43.841 -9.027 14.256 1.00 55.16 364 VAL B N 1
ATOM 6271 C CA . VAL B 1 364 ? 44.578 -10.063 14.973 1.00 54.33 364 VAL B CA 1
ATOM 6272 C C . VAL B 1 364 ? 45.413 -9.470 16.106 0.87 53.36 364 VAL B C 1
ATOM 6273 O O . VAL B 1 364 ? 46.252 -8.589 15.898 0.97 53.89 364 VAL B O 1
ATOM 6277 N N . VAL B 1 365 ? 45.143 -9.963 17.312 0.97 51.99 365 VAL B N 1
ATOM 6278 C CA . VAL B 1 365 ? 45.791 -9.533 18.546 1.00 50.76 365 VAL B CA 1
ATOM 6279 C C . VAL B 1 365 ? 46.656 -10.686 19.004 0.89 49.74 365 VAL B C 1
ATOM 6280 O O . VAL B 1 365 ? 46.180 -11.809 19.080 0.87 49.27 365 VAL B O 1
ATOM 6284 N N . HIS B 1 366 ? 47.934 -10.431 19.259 1.00 49.64 366 HIS B N 1
ATOM 6285 C CA . HIS B 1 366 ? 48.852 -11.496 19.678 0.94 48.42 366 HIS B CA 1
ATOM 6286 C C . HIS B 1 366 ? 50.002 -10.886 20.474 0.88 47.41 366 HIS B C 1
ATOM 6287 O O . HIS B 1 366 ? 50.064 -9.667 20.640 0.85 47.77 366 HIS B O 1
ATOM 6294 N N . LYS B 1 367 ? 50.910 -11.725 20.963 1.00 48.01 367 LYS B N 1
ATOM 6295 C CA . LYS B 1 367 ? 51.902 -11.252 21.930 0.52 51.81 367 LYS B CA 1
ATOM 6296 C C . LYS B 1 367 ? 52.857 -10.236 21.294 0.96 55.31 367 LYS B C 1
ATOM 6297 O O . LYS B 1 367 ? 53.431 -9.394 21.986 0.69 56.08 367 LYS B O 1
ATOM 6303 N N . GLY B 1 368 ? 52.966 -10.286 19.969 0.78 48.44 368 GLY B N 1
ATOM 6304 C CA . GLY B 1 368 ? 53.685 -9.282 19.211 0.90 49.62 368 GLY B CA 1
ATOM 6305 C C . GLY B 1 368 ? 53.136 -7.865 19.323 0.51 56.78 368 GLY B C 1
ATOM 6306 O O . GLY B 1 368 ? 53.901 -6.907 19.294 0.86 55.62 368 GLY B O 1
ATOM 6307 N N . ASN B 1 369 ? 51.820 -7.711 19.450 0.94 55.93 369 ASN B N 1
ATOM 6308 C CA . ASN B 1 369 ? 51.254 -6.363 19.505 0.94 51.18 369 ASN B CA 1
ATOM 6309 C C . ASN B 1 369 ? 50.410 -6.058 20.748 0.76 49.91 369 ASN B C 1
ATOM 6310 O O . ASN B 1 369 ? 49.850 -4.967 20.871 0.83 50.61 369 ASN B O 1
ATOM 6315 N N . ALA B 1 370 ? 50.312 -7.019 21.662 0.86 49.54 370 ALA B N 1
ATOM 6316 C CA . ALA B 1 370 ? 49.584 -6.795 22.913 0.89 48.38 370 ALA B CA 1
ATOM 6317 C C . ALA B 1 370 ? 50.023 -7.793 23.971 0.80 48.80 370 ALA B C 1
ATOM 6318 O O . ALA B 1 370 ? 50.451 -8.903 23.646 0.79 49.08 370 ALA B O 1
ATOM 6320 N N . LYS B 1 371 ? 49.922 -7.393 25.233 1.00 47.50 371 LYS B N 1
ATOM 6321 C CA . LYS B 1 371 ? 50.339 -8.248 26.339 0.82 49.35 371 LYS B CA 1
ATOM 6322 C C . LYS B 1 371 ? 49.237 -9.222 26.732 0.84 49.31 371 LYS B C 1
ATOM 6323 O O . LYS B 1 371 ? 48.558 -9.029 27.738 0.82 48.61 371 LYS B O 1
ATOM 6329 N N . VAL B 1 372 ? 49.083 -10.282 25.942 1.00 51.26 372 VAL B N 1
ATOM 6330 C CA . VAL B 1 372 ? 48.005 -11.249 26.130 0.88 50.98 372 VAL B CA 1
ATOM 6331 C C . VAL B 1 372 ? 48.570 -12.604 26.533 0.79 49.64 372 VAL B C 1
ATOM 6332 O O . VAL B 1 372 ? 47.854 -13.602 26.565 0.82 50.13 372 VAL B O 1
ATOM 6336 N N . HIS B 1 373 ? 49.861 -12.622 26.841 1.00 47.40 373 HIS B N 1
ATOM 6337 C CA . HIS B 1 373 ? 50.554 -13.828 27.281 0.91 47.38 373 HIS B CA 1
ATOM 6338 C C . HIS B 1 373 ? 51.706 -13.518 28.237 0.69 48.56 373 HIS B C 1
ATOM 6339 O O . HIS B 1 373 ? 52.405 -12.523 28.068 0.84 48.32 373 HIS B O 1
ATOM 6346 N N . VAL B 1 374 ? 51.898 -14.381 29.233 0.95 48.80 374 VAL B N 1
ATOM 6347 C CA . VAL B 1 374 ? 53.083 -14.337 30.084 0.92 46.42 374 VAL B CA 1
ATOM 6348 C C . VAL B 1 374 ? 53.622 -15.756 30.177 0.95 46.02 374 VAL B C 1
ATOM 6349 O O . VAL B 1 374 ? 52.854 -16.717 30.141 0.82 47.06 374 VAL B O 1
ATOM 6353 N N . SER B 1 375 ? 54.942 -15.878 30.253 0.78 44.86 375 SER B N 1
ATOM 6354 C CA . SER B 1 375 ? 55.617 -17.172 30.321 0.95 47.57 375 SER B CA 1
ATOM 6355 C C . SER B 1 375 ? 55.133 -17.985 31.527 0.66 43.52 375 SER B C 1
ATOM 6356 O O . SER B 1 375 ? 54.651 -17.422 32.507 1.00 41.69 375 SER B O 1
ATOM 6359 N N . GLY B 1 376 ? 55.251 -19.306 31.448 0.86 40.26 376 GLY B N 1
ATOM 6360 C CA . GLY B 1 376 ? 54.925 -20.161 32.580 1.00 38.71 376 GLY B CA 1
ATOM 6361 C C . GLY B 1 376 ? 56.153 -20.519 33.416 0.68 38.12 376 GLY B C 1
ATOM 6362 O O . GLY B 1 376 ? 56.054 -21.238 34.398 0.95 41.79 376 GLY B O 1
ATOM 6363 N N . HIS B 1 377 ? 57.319 -20.007 33.036 1.00 40.11 377 HIS B N 1
ATOM 6364 C CA . HIS B 1 377 ? 58.569 -20.432 33.668 0.87 41.44 377 HIS B CA 1
ATOM 6365 C C . HIS B 1 377 ? 59.320 -19.277 34.317 0.89 41.04 377 HIS B C 1
ATOM 6366 O O . HIS B 1 377 ? 59.317 -18.148 33.817 0.94 38.79 377 HIS B O 1
ATOM 6373 N N . ALA B 1 378 ? 59.978 -19.582 35.427 0.88 39.51 378 ALA B N 1
ATOM 6374 C CA . ALA B 1 378 ? 60.755 -18.597 36.165 1.00 41.40 378 ALA B CA 1
ATOM 6375 C C . ALA B 1 378 ? 61.813 -17.925 35.300 0.73 36.92 378 ALA B C 1
ATOM 6376 O O . ALA B 1 378 ? 62.592 -18.578 34.590 1.00 40.32 378 ALA B O 1
ATOM 6378 N N . SER B 1 379 ? 61.845 -16.607 35.378 0.94 39.79 379 SER B N 1
ATOM 6379 C CA . SER B 1 379 ? 62.889 -15.843 34.711 0.84 38.74 379 SER B CA 1
ATOM 6380 C C . SER B 1 379 ? 64.146 -15.720 35.601 0.91 39.01 379 SER B C 1
ATOM 6381 O O . SER B 1 379 ? 64.190 -16.257 36.711 0.88 41.54 379 SER B O 1
ATOM 6384 N N . ALA B 1 380 ? 65.160 -15.023 35.111 1.00 37.47 380 ALA B N 1
ATOM 6385 C CA . ALA B 1 380 ? 66.442 -14.912 35.828 0.77 37.99 380 ALA B CA 1
ATOM 6386 C C . ALA B 1 380 ? 66.295 -14.286 37.221 0.99 40.58 380 ALA B C 1
ATOM 6387 O O . ALA B 1 380 ? 66.898 -14.761 38.197 0.88 43.80 380 ALA B O 1
ATOM 6389 N N . GLY B 1 381 ? 65.469 -13.242 37.318 1.00 42.43 381 GLY B N 1
ATOM 6390 C CA . GLY B 1 381 ? 65.204 -12.599 38.606 0.93 45.93 381 GLY B CA 1
ATOM 6391 C C . GLY B 1 381 ? 64.615 -13.562 39.628 0.91 43.58 381 GLY B C 1
ATOM 6392 O O . GLY B 1 381 ? 65.059 -13.636 40.809 0.85 46.35 381 GLY B O 1
ATOM 6393 N N . GLU B 1 382 ? 63.615 -14.322 39.162 1.00 39.83 382 GLU B N 1
ATOM 6394 C CA . GLU B 1 382 ? 62.954 -15.322 39.998 0.97 40.87 382 GLU B CA 1
ATOM 6395 C C . GLU B 1 382 ? 63.920 -16.430 40.400 0.80 36.59 382 GLU B C 1
ATOM 6396 O O . GLU B 1 382 ? 63.940 -16.830 41.550 1.00 41.90 382 GLU B O 1
ATOM 6402 N N . LEU B 1 383 ? 64.727 -16.907 39.457 1.00 39.64 383 LEU B N 1
ATOM 6403 C CA . LEU B 1 383 ? 65.684 -17.965 39.754 0.80 37.92 383 LEU B CA 1
ATOM 6404 C C . LEU B 1 383 ? 66.689 -17.489 40.805 1.00 36.82 383 LEU B C 1
ATOM 6405 O O . LEU B 1 383 ? 67.066 -18.266 41.664 1.00 42.95 383 LEU B O 1
ATOM 6410 N N . LEU B 1 384 ? 67.099 -16.219 40.755 0.98 41.43 384 LEU B N 1
ATOM 6411 C CA . LEU B 1 384 ? 67.987 -15.694 41.801 0.71 39.15 384 LEU B CA 1
ATOM 6412 C C . LEU B 1 384 ? 67.289 -15.712 43.165 0.61 41.39 384 LEU B C 1
ATOM 6413 O O . LEU B 1 384 ? 67.894 -16.139 44.166 0.96 46.11 384 LEU B O 1
ATOM 6418 N N . TYR B 1 385 ? 66.026 -15.275 43.216 1.00 43.71 385 TYR B N 1
ATOM 6419 C CA . TYR B 1 385 ? 65.268 -15.431 44.478 0.88 38.57 385 TYR B CA 1
ATOM 6420 C C . TYR B 1 385 ? 65.273 -16.884 44.947 0.77 37.92 385 TYR B C 1
ATOM 6421 O O . TYR B 1 385 ? 65.521 -17.180 46.133 0.96 42.02 385 TYR B O 1
ATOM 6430 N N . PHE B 1 386 ? 65.016 -17.783 43.999 1.00 40.92 386 PHE B N 1
ATOM 6431 C CA . PHE B 1 386 ? 64.786 -19.187 44.310 0.89 39.63 386 PHE B CA 1
ATOM 6432 C C . PHE B 1 386 ? 66.066 -19.850 44.832 0.90 40.94 386 PHE B C 1
ATOM 6433 O O . PHE B 1 386 ? 66.031 -20.568 45.825 0.94 46.83 386 PHE B O 1
ATOM 6441 N N . TYR B 1 387 ? 67.192 -19.592 44.182 1.00 41.07 387 TYR B N 1
ATOM 6442 C CA . TYR B 1 387 ? 68.481 -20.112 44.636 0.82 37.95 387 TYR B CA 1
ATOM 6443 C C . TYR B 1 387 ? 68.918 -19.480 45.955 0.83 38.91 387 TYR B C 1
ATOM 6444 O O . TYR B 1 387 ? 69.527 -20.138 46.793 0.91 41.47 387 TYR B O 1
ATOM 6453 N N . ASN B 1 388 ? 68.606 -18.207 46.153 0.86 39.60 388 ASN B N 1
ATOM 6454 C CA . ASN B 1 388 ? 68.888 -17.624 47.457 1.00 39.61 388 ASN B CA 1
ATOM 6455 C C . ASN B 1 388 ? 68.037 -18.265 48.552 0.64 40.52 388 ASN B C 1
ATOM 6456 O O . ASN B 1 388 ? 68.438 -18.259 49.695 0.95 41.49 388 ASN B O 1
ATOM 6461 N N . ILE B 1 389 ? 66.883 -18.833 48.205 1.00 42.70 389 ILE B N 1
ATOM 6462 C CA . ILE B 1 389 ? 66.061 -19.518 49.210 1.00 42.74 389 ILE B CA 1
ATOM 6463 C C . ILE B 1 389 ? 66.556 -20.949 49.458 0.83 41.62 389 ILE B C 1
ATOM 6464 O O . ILE B 1 389 ? 66.710 -21.383 50.601 1.00 50.72 389 ILE B O 1
ATOM 6469 N N . CYS B 1 390 ? 66.814 -21.671 48.373 1.00 44.52 390 CYS B N 1
ATOM 6470 C CA . CYS B 1 390 ? 67.169 -23.087 48.437 0.85 41.03 390 CYS B CA 1
ATOM 6471 C C . CYS B 1 390 ? 68.604 -23.381 48.880 0.88 42.37 390 CYS B C 1
ATOM 6472 O O . CYS B 1 390 ? 68.839 -24.420 49.481 0.85 41.93 390 CYS B O 1
ATOM 6475 N N . ARG B 1 391 ? 69.548 -22.492 48.571 1.00 45.89 391 ARG B N 1
ATOM 6476 C CA . ARG B 1 391 ? 70.970 -22.718 48.865 0.83 50.18 391 ARG B CA 1
ATOM 6477 C C . ARG B 1 391 ? 71.418 -24.172 48.654 1.00 50.26 391 ARG B C 1
ATOM 6478 O O . ARG B 1 391 ? 71.855 -24.844 49.597 0.84 53.92 391 ARG B O 1
ATOM 6486 N N . PRO B 1 392 ? 71.294 -24.672 47.422 0.81 46.23 392 PRO B N 1
ATOM 6487 C CA . PRO B 1 392 ? 71.608 -26.087 47.216 1.00 47.68 392 PRO B CA 1
ATOM 6488 C C . PRO B 1 392 ? 73.104 -26.333 47.296 0.82 48.11 392 PRO B C 1
ATOM 6489 O O . PRO B 1 392 ? 73.870 -25.450 46.931 0.89 47.23 392 PRO B O 1
ATOM 6493 N N . LYS B 1 393 ? 73.513 -27.512 47.746 0.97 52.75 393 LYS B N 1
ATOM 6494 C CA . LYS B 1 393 ? 74.939 -27.849 47.793 0.93 57.64 393 LYS B CA 1
ATOM 6495 C C . LYS B 1 393 ? 75.468 -28.235 46.411 1.00 56.19 393 LYS B C 1
ATOM 6496 O O . LYS B 1 393 ? 76.644 -28.053 46.123 0.84 59.08 393 LYS B O 1
ATOM 6502 N N . ASN B 1 394 ? 74.593 -28.796 45.578 1.00 54.23 394 ASN B N 1
ATOM 6503 C CA . ASN B 1 394 ? 74.899 -29.112 44.182 1.00 54.35 394 ASN B CA 1
ATOM 6504 C C . ASN B 1 394 ? 73.741 -28.647 43.306 0.77 54.28 394 AS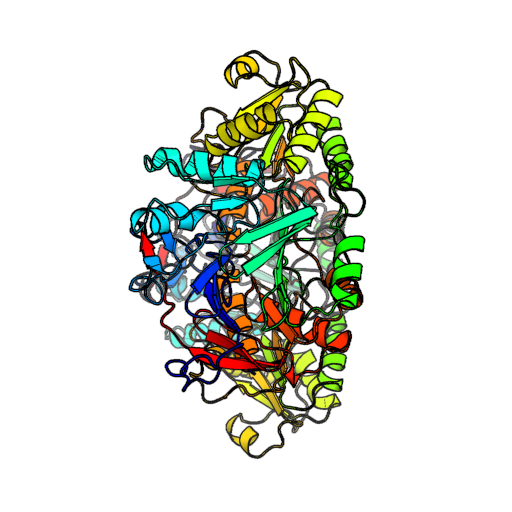N B C 1
ATOM 6505 O O . ASN B 1 394 ? 72.588 -28.678 43.736 1.00 52.05 394 ASN B O 1
ATOM 6510 N N . LEU B 1 395 ? 74.046 -28.227 42.083 1.00 55.21 395 LEU B N 1
ATOM 6511 C CA . LEU B 1 395 ? 73.040 -27.673 41.190 1.00 50.04 395 LEU B CA 1
ATOM 6512 C C . LEU B 1 395 ? 73.090 -28.324 39.819 0.81 53.60 395 LEU B C 1
ATOM 6513 O O . LEU B 1 395 ? 74.139 -28.384 39.176 0.98 50.69 395 LEU B O 1
ATOM 6518 N N . MET B 1 396 ? 71.930 -28.804 39.391 0.93 52.21 396 MET B N 1
ATOM 6519 C CA . MET B 1 396 ? 71.764 -29.476 38.115 0.96 55.17 396 MET B CA 1
ATOM 6520 C C . MET B 1 396 ? 70.614 -28.805 37.341 1.00 51.33 396 MET B C 1
ATOM 6521 O O . MET B 1 396 ? 69.410 -29.059 37.594 0.74 53.37 396 MET B O 1
ATOM 6526 N N . PRO B 1 397 ? 70.985 -27.875 36.448 0.92 45.53 397 PRO B N 1
ATOM 6527 C CA . PRO B 1 397 ? 70.022 -27.222 35.562 0.93 41.03 397 PRO B CA 1
ATOM 6528 C C . PRO B 1 397 ? 69.375 -28.266 34.680 0.69 41.32 397 PRO B C 1
ATOM 6529 O O . PRO B 1 397 ? 70.025 -29.178 34.173 0.90 42.82 397 PRO B O 1
ATOM 6533 N N . VAL B 1 398 ? 68.086 -28.116 34.477 1.00 41.58 398 VAL B N 1
ATOM 6534 C CA . VAL B 1 398 ? 67.328 -29.154 33.824 0.92 48.18 398 VAL B CA 1
ATOM 6535 C C . VAL B 1 398 ? 66.353 -28.474 32.856 1.00 46.64 398 VAL B C 1
ATOM 6536 O O . VAL B 1 398 ? 66.243 -27.249 32.880 1.00 47.50 398 VAL B O 1
ATOM 6540 N N . HIS B 1 399 ? 65.705 -29.238 31.976 0.84 45.49 399 HIS B N 1
ATOM 6541 C CA . HIS B 1 399 ? 64.611 -28.719 31.143 0.90 47.00 399 HIS B CA 1
ATOM 6542 C C . HIS B 1 399 ? 65.046 -27.527 30.287 0.78 47.39 399 HIS B C 1
ATOM 6543 O O . HIS B 1 399 ? 64.611 -26.391 30.510 0.99 46.79 399 HIS B O 1
ATOM 6550 N N . GLY B 1 400 ? 65.924 -27.768 29.325 1.00 48.22 400 GLY B N 1
ATOM 6551 C CA . GLY B 1 400 ? 66.447 -26.676 28.527 0.89 44.20 400 GLY B CA 1
ATOM 6552 C C . GLY B 1 400 ? 67.446 -27.068 27.459 0.78 43.71 400 GLY B C 1
ATOM 6553 O O . GLY B 1 400 ? 68.053 -28.143 27.518 0.92 47.99 400 GLY B O 1
ATOM 6554 N N . GLU B 1 401 ? 67.589 -26.196 26.464 0.92 46.06 401 GLU B N 1
ATOM 6555 C CA . GLU B 1 401 ? 68.692 -26.278 25.499 0.99 49.13 401 GLU B CA 1
ATOM 6556 C C . GLU B 1 401 ? 69.967 -25.795 26.196 0.81 51.48 401 GLU B C 1
ATOM 6557 O O . GLU B 1 401 ? 69.911 -25.241 27.302 0.95 49.07 401 GLU B O 1
ATOM 6563 N N . TRP B 1 402 ? 71.104 -25.993 25.543 1.00 50.28 402 TRP B N 1
ATOM 6564 C CA . TRP B 1 402 ? 72.396 -25.651 26.127 0.86 47.51 402 TRP B CA 1
ATOM 6565 C C . TRP B 1 402 ? 72.516 -24.200 26.556 0.94 46.97 402 TRP B C 1
ATOM 6566 O O . TRP B 1 402 ? 73.103 -23.920 27.598 0.90 48.13 402 TRP B O 1
ATOM 6577 N N . ARG B 1 403 ? 71.969 -23.274 25.770 1.00 48.13 403 ARG B N 1
ATOM 6578 C CA . ARG B 1 403 ? 72.038 -21.868 26.160 0.85 54.72 403 ARG B CA 1
ATOM 6579 C C . ARG B 1 403 ? 71.242 -21.624 27.463 0.92 48.33 403 ARG B C 1
ATOM 6580 O O . ARG B 1 403 ? 71.664 -20.858 28.337 0.85 47.59 403 ARG B O 1
ATOM 6588 N N . HIS B 1 404 ? 70.119 -22.320 27.598 1.00 50.04 404 HIS B N 1
ATOM 6589 C CA . HIS B 1 404 ? 69.289 -22.214 28.799 1.00 43.75 404 HIS B CA 1
ATOM 6590 C C . HIS B 1 404 ? 70.000 -22.791 30.020 0.79 42.58 404 HIS B C 1
ATOM 6591 O O . HIS B 1 404 ? 70.109 -22.130 31.054 0.99 43.97 404 HIS B O 1
ATOM 6598 N N . LEU B 1 405 ? 70.512 -24.009 29.878 1.00 47.95 405 LEU B N 1
ATOM 6599 C CA . LEU B 1 405 ? 71.203 -24.687 30.972 0.96 49.06 405 LEU B CA 1
ATOM 6600 C C . LEU B 1 405 ? 72.429 -23.900 31.440 0.84 49.78 405 LEU B C 1
ATOM 6601 O O . LEU B 1 405 ? 72.663 -23.779 32.642 0.89 46.29 405 LEU B O 1
ATOM 6606 N N . ARG B 1 406 ? 73.200 -23.368 30.486 1.00 47.70 406 ARG B N 1
ATOM 6607 C CA . ARG B 1 406 ? 74.386 -22.569 30.811 0.87 46.72 406 ARG B CA 1
ATOM 6608 C C . ARG B 1 406 ? 74.011 -21.284 31.552 0.84 46.04 406 ARG B C 1
ATOM 6609 O O . ARG B 1 406 ? 74.645 -20.929 32.557 1.00 47.46 406 ARG B O 1
ATOM 6617 N N . ALA B 1 407 ? 72.987 -20.587 31.065 1.00 44.01 407 ALA B N 1
ATOM 6618 C CA . ALA B 1 407 ? 72.554 -19.374 31.743 1.00 50.76 407 ALA B CA 1
ATOM 6619 C C . ALA B 1 407 ? 72.070 -19.660 33.196 0.90 49.92 407 ALA B C 1
ATOM 6620 O O . ALA B 1 407 ? 72.420 -18.940 34.152 0.93 55.45 407 ALA B O 1
ATOM 6622 N N . ASN B 1 408 ? 71.297 -20.730 33.354 1.00 49.32 408 ASN B N 1
ATOM 6623 C CA . ASN B 1 408 ? 70.811 -21.154 34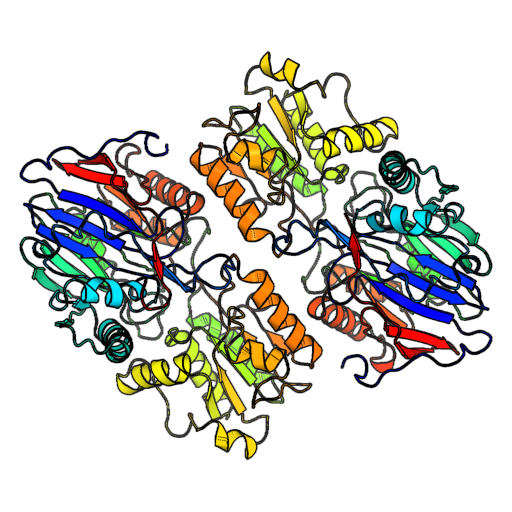.673 0.83 48.19 408 ASN B CA 1
ATOM 6624 C C . ASN B 1 408 ? 71.979 -21.462 35.615 0.88 44.24 408 ASN B C 1
ATOM 6625 O O . ASN B 1 408 ? 72.008 -21.027 36.775 0.91 47.45 408 ASN B O 1
ATOM 6630 N N . ALA B 1 409 ? 72.956 -22.196 35.089 1.00 47.31 409 ALA B N 1
ATOM 6631 C CA . ALA B 1 409 ? 74.183 -22.488 35.820 0.96 51.43 409 ALA B CA 1
ATOM 6632 C C . ALA B 1 409 ? 74.880 -21.211 36.319 0.77 45.22 409 ALA B C 1
ATOM 6633 O O . ALA B 1 409 ? 75.330 -21.147 37.480 0.92 45.62 409 ALA B O 1
ATOM 6635 N N . GLU B 1 410 ? 74.965 -20.200 35.449 1.00 41.52 410 GLU B N 1
ATOM 6636 C CA . GLU B 1 410 ? 75.583 -18.922 35.840 0.83 49.34 410 GLU B CA 1
ATOM 6637 C C . GLU B 1 410 ? 74.790 -18.222 36.950 1.00 52.80 410 GLU B C 1
ATOM 6638 O O . GLU B 1 410 ? 75.400 -17.645 37.850 1.00 50.83 410 GLU B O 1
ATOM 6644 N N . LEU B 1 411 ? 73.452 -18.261 36.891 0.81 42.46 411 LEU B N 1
ATOM 6645 C CA . LEU B 1 411 ? 72.639 -17.705 37.994 1.00 40.88 411 LEU B CA 1
ATOM 6646 C C . LEU B 1 411 ? 72.966 -18.382 39.326 0.70 37.23 411 LEU B C 1
ATOM 6647 O O . LEU B 1 411 ? 73.168 -17.717 40.365 0.94 46.29 411 LEU B O 1
ATOM 6652 N N . GLY B 1 412 ? 73.043 -19.710 39.275 1.00 41.11 412 GLY B N 1
ATOM 6653 C CA . GLY B 1 412 ? 73.381 -20.486 40.453 1.00 43.01 412 GLY B CA 1
ATOM 6654 C C . GLY B 1 412 ? 74.724 -20.039 41.018 0.69 46.26 412 GLY B C 1
ATOM 6655 O O . GLY B 1 412 ? 74.853 -19.766 42.221 0.91 48.62 412 GLY B O 1
ATOM 6656 N N . ALA B 1 413 ? 75.724 -19.922 40.149 1.00 44.39 413 ALA B N 1
ATOM 6657 C CA . ALA B 1 413 ? 77.048 -19.501 40.603 0.84 43.53 413 ALA B CA 1
ATOM 6658 C C . ALA B 1 413 ? 77.014 -18.090 41.203 0.90 42.47 413 ALA B C 1
ATOM 6659 O O . ALA B 1 413 ? 77.687 -17.814 42.196 0.85 44.72 413 ALA B O 1
ATOM 6661 N N . LEU B 1 414 ? 76.234 -17.199 40.603 1.00 47.35 414 LEU B N 1
ATOM 6662 C CA . LEU B 1 414 ? 76.102 -15.851 41.146 0.98 50.39 414 LEU B CA 1
ATOM 6663 C C . LEU B 1 414 ? 75.593 -15.873 42.583 0.83 50.35 414 LEU B C 1
ATOM 6664 O O . LEU B 1 414 ? 75.994 -15.030 43.376 0.83 48.55 414 LEU B O 1
ATOM 6669 N N . THR B 1 415 ? 74.724 -16.828 42.928 1.00 44.94 415 THR B N 1
ATOM 6670 C CA . THR B 1 415 ? 74.232 -16.845 44.314 0.81 40.40 415 THR B CA 1
ATOM 6671 C C . THR B 1 415 ? 75.165 -17.588 45.267 0.78 49.37 415 THR B C 1
ATOM 6672 O O . THR B 1 415 ? 74.875 -17.701 46.452 0.84 45.22 415 THR B O 1
ATOM 6676 N N . GLY B 1 416 ? 76.270 -18.112 44.749 0.83 54.00 416 GLY B N 1
ATOM 6677 C CA . GLY B 1 416 ? 77.260 -18.736 45.607 0.85 48.37 416 GLY B CA 1
ATOM 6678 C C . GLY B 1 416 ? 77.367 -20.253 45.574 0.84 53.09 416 GLY B C 1
ATOM 6679 O O . GLY B 1 416 ? 78.044 -20.827 46.417 0.79 52.24 416 GLY B O 1
ATOM 6680 N N . VAL B 1 417 ? 76.704 -20.916 44.629 0.81 48.14 417 VAL B N 1
ATOM 6681 C CA . VAL B 1 417 ? 76.935 -22.347 44.450 1.00 49.38 417 VAL B CA 1
ATOM 6682 C C . VAL B 1 417 ? 78.314 -22.482 43.813 0.86 47.22 417 VAL B C 1
ATOM 6683 O O . VAL B 1 417 ? 78.592 -21.834 42.815 0.79 44.90 417 VAL B O 1
ATOM 6687 N N . PRO B 1 418 ? 79.199 -23.302 44.404 0.80 45.31 418 PRO B N 1
ATOM 6688 C CA . PRO B 1 418 ? 80.559 -23.415 43.840 1.00 51.56 418 PRO B CA 1
ATOM 6689 C C . PRO B 1 418 ? 80.558 -24.043 42.452 0.68 53.28 418 PRO B C 1
ATOM 6690 O O . PRO B 1 418 ? 79.812 -25.007 42.222 0.95 57.35 418 PRO B O 1
ATOM 6694 N N . HIS B 1 419 ? 81.375 -23.511 41.548 1.00 52.82 419 HIS B N 1
ATOM 6695 C CA . HIS B 1 419 ? 81.409 -23.973 40.158 0.81 56.28 419 HIS B CA 1
ATOM 6696 C C . HIS B 1 419 ? 81.606 -25.480 40.018 1.00 57.42 419 HIS B C 1
ATOM 6697 O O . HIS B 1 419 ? 81.012 -26.107 39.139 0.78 59.68 419 HIS B O 1
ATOM 6704 N N . ASP B 1 420 ? 82.424 -26.066 40.886 0.91 54.00 420 ASP B N 1
ATOM 6705 C CA . ASP B 1 420 ? 82.653 -27.508 40.842 0.69 56.75 420 ASP B CA 1
ATOM 6706 C C . ASP B 1 420 ? 81.445 -28.310 41.360 1.00 62.14 420 ASP B C 1
ATOM 6707 O O . ASP B 1 420 ? 81.442 -29.533 41.291 0.71 63.14 420 ASP B O 1
ATOM 6712 N N . ARG B 1 421 ? 80.420 -27.620 41.860 0.85 59.13 421 ARG B N 1
ATOM 6713 C CA . ARG B 1 421 ? 79.205 -28.271 42.358 1.00 52.37 421 ARG B CA 1
ATOM 6714 C C . ARG B 1 421 ? 78.030 -28.067 41.400 0.70 51.26 421 ARG B C 1
ATOM 6715 O O . ARG B 1 421 ? 76.881 -28.418 41.697 1.00 52.95 421 ARG B O 1
ATOM 6723 N N . ILE B 1 422 ? 78.322 -27.472 40.253 1.00 50.90 422 ILE B N 1
ATOM 6724 C CA . ILE B 1 422 ? 77.305 -27.225 39.248 0.99 55.14 422 ILE B CA 1
ATOM 6725 C C . ILE B 1 422 ? 77.541 -28.187 38.110 0.99 52.19 422 ILE B C 1
ATOM 6726 O O . ILE B 1 422 ? 78.562 -28.121 37.441 0.71 48.45 422 ILE B O 1
ATOM 6731 N N . VAL B 1 423 ? 76.608 -29.100 37.898 0.92 50.62 423 VAL B N 1
ATOM 6732 C CA . VAL B 1 423 ? 76.809 -30.094 36.867 0.88 53.37 423 VAL B CA 1
ATOM 6733 C C . VAL B 1 423 ? 75.812 -29.868 35.733 0.85 54.54 423 VAL B C 1
ATOM 6734 O O . VAL B 1 423 ? 74.599 -29.806 35.949 0.75 50.46 423 VAL B O 1
ATOM 6738 N N . ILE B 1 424 ? 76.338 -29.700 34.526 0.78 57.28 424 ILE B N 1
ATOM 6739 C CA . ILE B 1 424 ? 75.492 -29.602 33.353 0.88 52.47 424 ILE B CA 1
ATOM 6740 C C . ILE B 1 424 ? 75.520 -30.919 32.590 0.88 54.35 424 ILE B C 1
ATOM 6741 O O . ILE B 1 424 ? 76.532 -31.295 32.003 0.78 55.99 424 ILE B O 1
ATOM 6746 N N . ALA B 1 425 ? 74.398 -31.626 32.616 1.00 56.64 425 ALA B N 1
ATOM 6747 C CA . ALA B 1 425 ? 74.293 -32.902 31.947 0.82 54.76 425 ALA B CA 1
ATOM 6748 C C . ALA B 1 425 ? 73.661 -32.758 30.560 0.70 54.66 425 ALA B C 1
ATOM 6749 O O . ALA B 1 425 ? 73.226 -31.679 30.168 0.55 53.16 425 ALA B O 1
ATOM 6751 N N . GLU B 1 426 ? 73.660 -33.857 29.817 0.85 54.59 426 GLU B N 1
ATOM 6752 C CA . GLU B 1 426 ? 72.900 -33.995 28.580 0.63 57.22 426 GLU B CA 1
ATOM 6753 C C . GLU B 1 426 ? 72.126 -35.296 28.718 0.85 54.25 426 GLU B C 1
ATOM 6754 O O . GLU B 1 426 ? 72.404 -36.079 29.630 0.80 54.83 426 GLU B O 1
ATOM 6760 N N . ASP B 1 427 ? 71.164 -35.526 27.831 0.67 55.99 427 ASP B N 1
ATOM 6761 C CA . ASP B 1 427 ? 70.404 -36.775 27.832 1.00 55.85 427 ASP B CA 1
ATOM 6762 C C . ASP B 1 427 ? 71.325 -37.998 27.884 0.98 56.39 427 ASP B C 1
ATOM 6763 O O . ASP B 1 427 ? 72.270 -38.107 27.108 0.70 57.65 427 ASP B O 1
ATOM 6768 N N . GLY B 1 428 ? 71.061 -38.895 28.830 0.71 57.19 428 GLY B N 1
ATOM 6769 C CA . GLY B 1 428 ? 71.867 -40.088 28.998 1.00 58.90 428 GLY B CA 1
ATOM 6770 C C . GLY B 1 428 ? 73.018 -39.986 29.986 0.77 59.17 428 GLY B C 1
ATOM 6771 O O . GLY B 1 428 ? 73.581 -41.003 30.399 0.87 61.31 428 GLY B O 1
ATOM 6772 N N . VAL B 1 429 ? 73.394 -38.772 30.368 0.90 58.10 429 VAL B N 1
ATOM 6773 C CA . VAL B 1 429 ? 74.543 -38.633 31.248 1.00 60.42 429 VAL B CA 1
ATOM 6774 C C . VAL B 1 429 ? 74.147 -39.051 32.660 0.87 62.61 429 VAL B C 1
ATOM 6775 O O . VAL B 1 429 ? 73.078 -38.690 33.143 0.77 56.43 429 VAL B O 1
ATOM 6779 N N . VAL B 1 430 ? 74.985 -39.845 33.315 1.00 59.86 430 VAL B N 1
ATOM 6780 C CA . VAL B 1 430 ? 74.641 -40.257 34.657 1.00 59.62 430 VAL B CA 1
ATOM 6781 C C . VAL B 1 430 ? 75.562 -39.615 35.693 0.97 63.74 430 VAL B C 1
ATOM 6782 O O . VAL B 1 430 ? 76.812 -39.596 35.580 0.81 66.69 430 VAL B O 1
ATOM 6786 N N . VAL B 1 431 ? 74.872 -39.062 36.687 0.90 61.26 431 VAL B N 1
ATOM 6787 C CA . VAL B 1 431 ? 75.425 -38.269 37.764 1.00 57.57 431 VAL B CA 1
ATOM 6788 C C . VAL B 1 431 ? 75.251 -38.994 39.081 0.76 61.33 431 VAL B C 1
ATOM 6789 O O . VAL B 1 431 ? 74.140 -39.395 39.422 1.00 61.82 431 VAL B O 1
ATOM 6793 N N . ASP B 1 432 ? 76.334 -39.162 39.830 1.00 61.37 432 ASP B N 1
ATOM 6794 C CA . ASP B 1 432 ? 76.219 -39.799 41.136 1.00 61.67 432 ASP B CA 1
ATOM 6795 C C . ASP B 1 432 ? 76.371 -38.780 42.249 0.73 60.21 432 ASP B C 1
ATOM 6796 O O . ASP B 1 432 ? 77.237 -37.906 42.209 0.90 57.75 432 ASP B O 1
ATOM 6801 N N . LEU B 1 433 ? 75.487 -38.898 43.228 1.00 57.68 433 LEU B N 1
ATOM 6802 C CA . LEU B 1 433 ? 75.557 -38.145 44.455 1.00 59.42 433 LEU B CA 1
ATOM 6803 C C . LEU B 1 433 ? 76.059 -39.097 45.517 0.60 65.59 433 LEU B C 1
ATOM 6804 O O . LEU B 1 433 ? 75.281 -39.877 46.070 1.00 58.93 433 LEU B O 1
ATOM 6809 N N . VAL B 1 434 ? 77.365 -39.071 45.759 1.00 72.21 434 VAL B N 1
ATOM 6810 C CA . VAL B 1 434 ? 77.961 -39.886 46.807 0.67 73.07 434 VAL B CA 1
ATOM 6811 C C . VAL B 1 434 ? 78.725 -38.949 47.740 0.71 70.79 434 VAL B C 1
ATOM 6812 O O . VAL B 1 434 ? 79.362 -37.995 47.284 1.00 70.56 434 VAL B O 1
ATOM 6816 N N . GLU B 1 435 ? 78.619 -39.200 49.044 1.00 72.59 435 GLU B N 1
ATOM 6817 C CA . GLU B 1 435 ? 79.216 -38.331 50.063 0.65 69.53 435 GLU B CA 1
ATOM 6818 C C . GLU B 1 435 ? 78.792 -36.863 49.898 0.81 69.94 435 GLU B C 1
ATOM 6819 O O . GLU B 1 435 ? 79.591 -35.953 50.106 0.84 69.19 435 GLU B O 1
ATOM 6825 N N . GLY B 1 436 ? 77.541 -36.638 49.506 0.71 65.61 436 GLY B N 1
ATOM 6826 C CA . GLY B 1 436 ? 77.008 -35.291 49.383 0.93 58.01 436 GLY B CA 1
ATOM 6827 C C . GLY B 1 436 ? 77.534 -34.470 48.216 0.52 55.59 436 GLY B C 1
ATOM 6828 O O . GLY B 1 436 ? 77.293 -33.263 48.131 1.00 55.01 436 GLY B O 1
ATOM 6829 N N . LYS B 1 437 ? 78.250 -35.118 47.305 1.00 57.99 437 LYS B N 1
ATOM 6830 C CA . LYS B 1 437 ? 78.853 -34.416 46.181 1.00 64.64 437 LYS B CA 1
ATOM 6831 C C . LYS B 1 437 ? 78.393 -35.030 44.858 0.79 60.13 437 LYS B C 1
ATOM 6832 O O . LYS B 1 437 ? 78.392 -36.251 44.702 0.86 62.05 437 LYS B O 1
ATOM 6838 N N . ALA B 1 438 ? 77.981 -34.176 43.920 0.96 54.34 438 ALA B N 1
ATOM 6839 C CA . ALA B 1 438 ? 77.478 -34.624 42.618 0.85 59.62 438 ALA B CA 1
ATOM 6840 C C . ALA B 1 438 ? 78.561 -34.614 41.554 0.91 60.42 438 ALA B C 1
ATOM 6841 O O . ALA B 1 438 ? 79.173 -33.575 41.292 0.86 63.34 438 ALA B O 1
ATOM 6843 N N . LYS B 1 439 ? 78.785 -35.767 40.931 1.00 63.91 439 LYS B N 1
ATOM 6844 C CA . LYS B 1 439 ? 79.777 -35.867 39.868 0.78 67.24 439 LYS B CA 1
ATOM 6845 C C . LYS B 1 439 ? 79.238 -36.636 38.669 1.00 64.38 439 LYS B C 1
ATOM 6846 O O . LYS B 1 439 ? 78.475 -37.594 38.818 0.86 64.27 439 LYS B O 1
ATOM 6852 N N . ILE B 1 440 ? 79.642 -36.214 37.478 0.92 59.77 440 ILE B N 1
ATOM 6853 C CA . ILE B 1 440 ? 79.324 -36.962 36.274 0.91 63.96 440 ILE B CA 1
ATOM 6854 C C . ILE B 1 440 ? 80.142 -38.241 36.287 1.00 65.82 440 ILE B C 1
ATOM 6855 O O . ILE B 1 440 ? 81.361 -38.225 36.451 0.59 63.09 440 ILE B O 1
ATOM 6860 N N . THR B 1 441 ? 79.450 -39.352 36.113 0.91 75.72 441 THR B N 1
ATOM 6861 C CA . THR B 1 441 ? 80.023 -40.642 36.425 1.00 75.29 441 THR B CA 1
ATOM 6862 C C . THR B 1 441 ? 79.937 -41.562 35.212 0.95 76.76 441 THR B C 1
ATOM 6863 O O . THR B 1 441 ? 80.672 -42.551 35.106 0.94 76.08 441 THR B O 1
ATOM 6867 N N . GLY B 1 442 ? 79.053 -41.227 34.278 0.71 73.61 442 GLY B N 1
ATOM 6868 C CA . GLY B 1 442 ? 79.026 -41.996 33.047 1.00 68.27 442 GLY B CA 1
ATOM 6869 C C . GLY B 1 442 ? 77.978 -41.580 32.039 0.77 66.93 442 GLY B C 1
ATOM 6870 O O . GLY B 1 442 ? 77.507 -40.446 32.047 0.66 63.90 442 GLY B O 1
ATOM 6871 N N . LYS B 1 443 ? 77.612 -42.518 31.171 0.90 68.46 443 LYS B N 1
ATOM 6872 C CA . LYS B 1 443 ? 76.662 -42.259 30.097 0.84 71.71 443 LYS B CA 1
ATOM 6873 C C . LYS B 1 443 ? 75.935 -43.540 29.681 0.56 70.74 443 LYS B C 1
ATOM 6874 O O . LYS B 1 443 ? 76.557 -44.586 29.501 0.72 70.87 443 LYS B O 1
ATOM 6880 N N . VAL B 1 444 ? 74.615 -43.458 29.544 0.92 66.55 444 VAL B N 1
ATOM 6881 C CA . VAL B 1 444 ? 73.844 -44.549 28.949 0.92 67.61 444 VAL B CA 1
ATOM 6882 C C . VAL B 1 444 ? 73.188 -44.107 27.637 0.83 69.12 444 VAL B C 1
ATOM 6883 O O . VAL B 1 444 ? 73.214 -42.924 27.277 0.90 67.05 444 VAL B O 1
ATOM 6887 N N . GLN B 1 445 ? 72.611 -45.069 26.925 0.74 71.69 445 GLN B N 1
ATOM 6888 C CA . GLN B 1 445 ? 71.993 -44.816 25.628 0.79 73.42 445 GLN B CA 1
ATOM 6889 C C . GLN B 1 445 ? 70.772 -43.915 25.784 0.65 69.58 445 GLN B C 1
ATOM 6890 O O . GLN B 1 445 ? 69.931 -44.155 26.648 0.71 66.74 445 GLN B O 1
ATOM 6896 N N . ALA B 1 446 ? 70.675 -42.879 24.956 0.90 66.27 446 ALA B N 1
ATOM 6897 C CA . ALA B 1 446 ? 69.586 -41.912 25.084 0.84 63.85 446 ALA B CA 1
ATOM 6898 C C . ALA B 1 446 ? 69.238 -41.202 23.777 1.00 63.10 446 ALA B C 1
ATOM 6899 O O . ALA B 1 446 ? 69.067 -39.981 23.757 0.65 63.46 446 ALA B O 1
ATOM 6901 N N . GLY B 1 447 ? 69.107 -41.961 22.694 0.75 65.19 447 GLY B N 1
ATOM 6902 C CA . GLY B 1 447 ? 68.730 -41.384 21.415 0.71 64.97 447 GLY B CA 1
ATOM 6903 C C . GLY B 1 447 ? 67.239 -41.119 21.298 0.65 65.69 447 GLY B C 1
ATOM 6904 O O . GLY B 1 447 ? 66.469 -41.439 22.202 0.75 63.03 447 GLY B O 1
ATOM 6905 N N . TYR B 1 448 ? 66.837 -40.509 20.186 0.84 67.19 448 TYR B N 1
ATOM 6906 C CA . TYR B 1 448 ? 65.425 -40.310 19.875 1.00 67.98 448 TYR B CA 1
ATOM 6907 C C . TYR B 1 448 ? 64.720 -41.644 19.660 0.51 68.56 448 TYR B C 1
ATOM 6908 O O . TYR B 1 448 ? 65.286 -42.538 19.034 0.79 69.83 448 TYR B O 1
ATOM 6917 N N . VAL B 1 449 ? 63.494 -41.791 20.161 0.87 64.83 449 VAL B N 1
ATOM 6918 C CA . VAL B 1 449 ? 62.693 -42.939 19.728 1.00 68.37 449 VAL B CA 1
ATOM 6919 C C . VAL B 1 449 ? 61.402 -42.463 19.051 0.64 71.14 449 VAL B C 1
ATOM 6920 O O . VAL B 1 449 ? 60.781 -41.523 19.509 0.91 68.66 449 VAL B O 1
ATOM 6924 N N . TYR B 1 450 ? 61.009 -43.080 17.942 1.00 73.90 450 TYR B N 1
ATOM 6925 C CA . TYR B 1 450 ? 59.833 -42.601 17.215 1.00 74.19 450 TYR B CA 1
ATOM 6926 C C . TYR B 1 450 ? 58.625 -43.523 17.342 0.71 75.95 450 TYR B C 1
ATOM 6927 O O . TYR B 1 450 ? 58.775 -44.745 17.358 0.56 70.15 450 TYR B O 1
ATOM 6936 N N . VAL B 1 451 ? 57.426 -42.945 17.422 1.00 83.52 451 VAL B N 1
ATOM 6937 C CA . VAL B 1 451 ? 56.218 -43.777 17.483 1.00 86.23 451 VAL B CA 1
ATOM 6938 C C . VAL B 1 451 ? 55.091 -43.329 16.553 0.44 86.77 451 VAL B C 1
ATOM 6939 O O . VAL B 1 451 ? 55.084 -42.197 16.057 0.73 90.34 451 VAL B O 1
ATOM 6943 N N . ASP B 1 452 ? 54.143 -44.246 16.340 0.27 85.90 452 ASP B N 1
ATOM 6944 C CA . ASP B 1 452 ? 53.024 -44.086 15.404 0.58 89.80 452 ASP B CA 1
ATOM 6945 C C . ASP B 1 452 ? 53.515 -43.871 13.978 1.00 106.67 452 ASP B C 1
ATOM 6946 O O . ASP B 1 452 ? 54.313 -44.656 13.470 1.00 118.76 452 ASP B O 1
#